Protein AF-A0A930A4L3-F1 (afdb_monomer)

Secondary structure (DSSP, 8-state):
-------------SSSHHHHHHHHHHHHHHHHHHHHHHHHHHHHHHHHHHHHHHHHHHHHT---HHHHHHH------S-HHHHHHHHHHHHHHHHHHTS--TTTHHHHHHHHHHHHS--------S-----SS----PPPTT-STT-HHHHHHHHHHT-S---HHHHHHHHHHHHHHHHHHHHHHHHHHHHHHHHHHHHHHHHHHHHHHHHHHHHHHHHHHHHHHHHHHHHHTT--SS-THHHHHHHHHHHHHHHHHHHHHHHHHHHHTTT-TT---------------HHHHHHHHHTTS-EETTEEEE-HHHHHHHHHHHHHHHHHHHHHHHHHHHHHHHHHHT---TTTB-HHHHHHHHHHHTEETTEEHHHHHHHHHHHHHHHHHHHHHGGGPEEPTT----TTHHHHHHHHHHHHHHHHHHTTSSS-HHHHHHHHHIIIIITTTHHHHHHTT--EEE-TTTSSEEEHHHHHHHHHHHHHHHHHHHHHHHHHHHHHHH-EEEEETTEEEEEPPTTHHHHHHHHHHHHHHHHHHHHHT-TT-HHHHHHHHHHHHHHHHHHH-TTSHHHHHHHHHHH--HHHHHHHHHHHHHHHHHHHHHHHHHHT-EETTEEGGG--SHHHHHHHHHHHS-S-GGGS-SBHHHHHHHHHHHHHHHEES-GGGSPPP-----STT---S--S-SSTT----HHHHHHHHHHSS-HHHHHHHHHHHHHHHHHHHHHHHHHHHHTS---SS-PPP--B---------HHHHHHHHHHHHHHHHTT--TTHHHHHHHHHHHHHHHHHS--HHHHHHHHHHHHHHHHHSSPPPGGGHHHHHHHHSGGGSS--TTT--SSB-TTS-B-STTT-TTTT-HHHHHHH--SBHHHHHHHHHHHHHHHHHHHHHHHHHHHHSS-SSTT-HHHHHHHHHHHHHHHHTTTSS-HHHHHHHHHHHHHHHHHH-

Nearest PDB structures (foldseek):
  8j07-assembly1_8B  TM=1.581E-01  e=9.071E+00  Homo sapiens

Mean predicted aligned error: 19.67 Å

Structure (mmCIF, N/CA/C/O backbone):
data_AF-A0A930A4L3-F1
#
_entry.id   AF-A0A930A4L3-F1
#
loop_
_atom_site.group_PDB
_atom_site.id
_atom_site.type_symbol
_atom_site.label_atom_id
_atom_site.label_alt_id
_atom_site.label_comp_id
_atom_site.label_asym_id
_atom_site.label_entity_id
_atom_site.label_seq_id
_atom_site.pdbx_PDB_ins_code
_atom_site.Cartn_x
_atom_site.Cartn_y
_atom_site.Cartn_z
_atom_site.occupancy
_atom_site.B_iso_or_equiv
_atom_site.auth_seq_id
_atom_site.auth_comp_id
_atom_site.auth_asym_id
_atom_site.auth_atom_id
_atom_site.pdbx_PDB_model_num
ATOM 1 N N . MET A 1 1 ? -103.295 20.025 103.782 1.00 34.25 1 MET A N 1
ATOM 2 C CA . MET A 1 1 ? -103.926 20.250 105.101 1.00 34.25 1 MET A CA 1
ATOM 3 C C . MET A 1 1 ? -105.032 19.221 105.292 1.00 34.25 1 MET A C 1
ATOM 5 O O . MET A 1 1 ? -105.797 19.010 104.366 1.00 34.25 1 MET A O 1
ATOM 9 N N . LYS A 1 2 ? -104.995 18.544 106.449 1.00 33.12 2 LYS A N 1
ATOM 10 C CA . LYS A 1 2 ? -105.953 17.610 107.082 1.00 33.12 2 LYS A CA 1
ATOM 11 C C . LYS A 1 2 ? -107.309 17.488 106.362 1.00 33.12 2 LYS A C 1
ATOM 13 O O . LYS A 1 2 ? -108.021 18.471 106.259 1.00 33.12 2 LYS A O 1
ATOM 18 N N . ILE A 1 3 ? -107.700 16.297 105.907 1.00 33.25 3 ILE A N 1
ATOM 19 C CA . ILE A 1 3 ? -108.571 15.402 106.684 1.00 33.25 3 ILE A CA 1
ATOM 20 C C . ILE A 1 3 ? -108.559 13.978 106.058 1.00 33.25 3 ILE A C 1
ATOM 22 O O . ILE A 1 3 ? -108.536 13.816 104.844 1.00 33.25 3 ILE A O 1
ATOM 26 N N . PHE A 1 4 ? -108.575 12.968 106.935 1.00 37.88 4 PHE A N 1
ATOM 27 C CA . PHE A 1 4 ? -108.704 11.514 106.718 1.00 37.88 4 PHE A CA 1
ATOM 28 C C . PHE A 1 4 ? -107.527 10.717 106.133 1.00 37.88 4 PHE A C 1
ATOM 30 O O . PHE A 1 4 ? -107.562 10.106 105.070 1.00 37.88 4 PHE A O 1
ATOM 37 N N . ARG A 1 5 ? -106.525 10.570 107.005 1.00 34.28 5 ARG A N 1
ATOM 38 C CA . ARG A 1 5 ? -105.736 9.342 107.167 1.00 34.28 5 ARG A CA 1
ATOM 39 C C . ARG A 1 5 ? -106.589 8.283 107.901 1.00 34.28 5 ARG A C 1
ATOM 41 O O . ARG A 1 5 ? -107.270 8.623 108.862 1.00 34.28 5 ARG A O 1
ATOM 48 N N . LYS A 1 6 ? -106.403 7.011 107.517 1.00 39.28 6 LYS A N 1
ATOM 49 C CA . LYS A 1 6 ? -106.789 5.743 108.187 1.00 39.28 6 LYS A CA 1
ATOM 50 C C . LYS A 1 6 ? -108.256 5.275 108.090 1.00 39.28 6 LYS A C 1
ATOM 52 O O . LYS A 1 6 ? -109.029 5.443 109.022 1.00 39.28 6 LYS A O 1
ATOM 57 N N . LYS A 1 7 ? -108.532 4.443 107.080 1.00 38.84 7 LYS A N 1
ATOM 58 C CA . LYS A 1 7 ? -108.888 3.014 107.254 1.00 38.84 7 LYS A CA 1
ATOM 59 C C . LYS A 1 7 ? -108.631 2.269 105.930 1.00 38.84 7 LYS A C 1
ATOM 61 O O . LYS A 1 7 ? -108.710 2.859 104.863 1.00 38.84 7 LYS A O 1
ATOM 66 N N . LYS A 1 8 ? -108.157 1.026 106.029 1.00 39.91 8 LYS A N 1
ATOM 67 C CA . LYS A 1 8 ? -107.553 0.220 104.950 1.00 39.91 8 LYS A CA 1
ATOM 68 C C . LYS A 1 8 ? -108.501 -0.053 103.757 1.00 39.91 8 LYS A C 1
ATOM 70 O O . LYS A 1 8 ? -109.594 -0.549 103.980 1.00 39.91 8 LYS A O 1
ATOM 75 N N . LYS A 1 9 ? -107.919 0.157 102.561 1.00 47.75 9 LYS A N 1
ATOM 76 C CA . LYS A 1 9 ? -108.017 -0.505 101.233 1.00 47.75 9 LYS A CA 1
ATOM 77 C C . LYS A 1 9 ? -109.326 -0.491 100.398 1.00 47.75 9 LYS A C 1
ATOM 79 O O . LYS A 1 9 ? -110.313 -1.104 100.770 1.00 47.75 9 LYS A O 1
ATOM 84 N N . ASP A 1 10 ? -109.161 0.114 99.206 1.00 46.12 10 ASP A N 1
ATOM 85 C CA . ASP A 1 10 ? -109.793 -0.087 97.879 1.00 46.12 10 ASP A CA 1
ATOM 86 C C . ASP A 1 10 ? -111.202 0.490 97.570 1.00 46.12 10 ASP A C 1
ATOM 88 O O . ASP A 1 10 ? -112.208 -0.031 98.037 1.00 46.12 10 ASP A O 1
ATOM 92 N N . GLY A 1 11 ? -111.286 1.527 96.693 1.00 45.09 11 GLY A N 1
ATOM 93 C CA . GLY A 1 11 ? -112.561 1.932 96.044 1.00 45.09 11 GLY A CA 1
ATOM 94 C C . GLY A 1 11 ? -112.796 3.366 95.483 1.00 45.09 11 GLY A C 1
ATOM 95 O O . GLY A 1 11 ? -113.889 3.884 95.679 1.00 45.09 11 GLY A O 1
ATOM 96 N N . LEU A 1 12 ? -111.877 4.034 94.757 1.00 50.28 12 LEU A N 1
ATOM 97 C CA . LEU A 1 12 ? -112.093 5.393 94.168 1.00 50.28 12 LEU A CA 1
ATOM 98 C C . LEU A 1 12 ? -111.835 5.434 92.637 1.00 50.28 12 LEU A C 1
ATOM 100 O O . LEU A 1 12 ? -110.704 5.707 92.248 1.00 50.28 12 LEU A O 1
ATOM 104 N N . ARG A 1 13 ? -112.827 5.163 91.751 1.00 47.78 13 ARG A N 1
ATOM 105 C CA . ARG A 1 13 ? -112.639 5.204 90.262 1.00 47.78 13 ARG A CA 1
ATOM 106 C C . ARG A 1 13 ? -113.870 5.418 89.324 1.00 47.78 13 ARG A C 1
ATOM 108 O O . ARG A 1 13 ? -113.803 4.988 88.178 1.00 47.78 13 ARG A O 1
ATOM 115 N N . LYS A 1 14 ? -114.985 6.084 89.672 1.00 48.94 14 LYS A N 1
ATOM 116 C CA . LYS A 1 14 ? -116.091 6.294 88.685 1.00 48.94 14 LYS A CA 1
ATOM 117 C C . LYS A 1 14 ? -116.656 7.726 88.663 1.00 48.94 14 LYS A C 1
ATOM 119 O O . LYS A 1 14 ? -117.473 8.062 89.506 1.00 48.94 14 LYS A O 1
ATOM 124 N N . GLY A 1 15 ? -116.227 8.549 87.691 1.00 52.91 15 GLY A N 1
ATOM 125 C CA . GLY A 1 15 ? -116.822 9.875 87.409 1.00 52.91 15 GLY A CA 1
ATOM 126 C C . GLY A 1 15 ? -115.992 10.853 86.552 1.00 52.91 15 GLY A C 1
ATOM 127 O O . GLY A 1 15 ? -116.558 11.739 85.927 1.00 52.91 15 GLY A O 1
ATOM 128 N N . ALA A 1 16 ? -114.669 10.686 86.454 1.00 51.09 16 ALA A N 1
ATOM 129 C CA . ALA A 1 16 ? -113.792 11.622 85.729 1.00 51.09 16 ALA A CA 1
ATOM 130 C C . ALA A 1 16 ? -113.736 11.412 84.197 1.00 51.09 16 ALA A C 1
ATOM 132 O O . ALA A 1 16 ? -113.268 12.281 83.469 1.00 51.09 16 ALA A O 1
ATOM 133 N N . ILE A 1 17 ? -114.208 10.266 83.697 1.00 58.38 17 ILE A N 1
ATOM 134 C CA . ILE A 1 17 ? -113.974 9.840 82.305 1.00 58.38 17 ILE A CA 1
ATOM 135 C C . ILE A 1 17 ? -114.875 10.597 81.312 1.00 58.38 17 ILE A C 1
ATOM 137 O O . ILE A 1 17 ? -114.427 10.959 80.230 1.00 58.38 17 ILE A O 1
ATOM 141 N N . THR A 1 18 ? -116.125 10.896 81.676 1.00 56.50 18 THR A N 1
ATOM 142 C CA . THR A 1 18 ? -117.107 11.465 80.735 1.00 56.50 18 THR A CA 1
ATOM 143 C C . THR A 1 18 ? -116.851 12.940 80.422 1.00 56.50 18 THR A C 1
ATOM 145 O O . THR A 1 18 ? -116.973 13.352 79.276 1.00 56.50 18 THR A O 1
ATOM 148 N N . VAL A 1 19 ? -116.437 13.737 81.413 1.00 58.78 19 VAL A N 1
ATOM 149 C CA . VAL A 1 19 ? -116.115 15.164 81.211 1.00 58.78 19 VAL A CA 1
ATOM 150 C C . VAL A 1 19 ? -114.820 15.328 80.412 1.00 58.78 19 VAL A C 1
ATOM 152 O O . VAL A 1 19 ? -114.712 16.227 79.583 1.00 58.78 19 VAL A O 1
ATOM 155 N N . PHE A 1 20 ? -113.866 14.414 80.603 1.00 50.75 20 PHE A N 1
ATOM 156 C CA . PHE A 1 20 ? -112.640 14.374 79.810 1.00 50.75 20 PHE A CA 1
ATOM 157 C C . PHE A 1 20 ? -112.925 14.077 78.326 1.00 50.75 20 PHE A C 1
ATOM 159 O O . PHE A 1 20 ? -112.302 14.670 77.452 1.00 50.75 20 PHE A O 1
ATOM 166 N N . LEU A 1 21 ? -113.911 13.223 78.027 1.00 52.22 21 LEU A N 1
ATOM 167 C CA . LEU A 1 21 ? -114.237 12.827 76.654 1.00 52.22 21 LEU A CA 1
ATOM 168 C C . LEU A 1 21 ? -114.852 13.969 75.824 1.00 52.22 21 LEU A C 1
ATOM 170 O O . LEU A 1 21 ? -114.488 14.150 74.663 1.00 52.22 21 LEU A O 1
ATOM 174 N N . THR A 1 22 ? -115.748 14.775 76.401 1.00 58.66 22 THR A N 1
ATOM 175 C CA . THR A 1 22 ? -116.443 15.842 75.654 1.00 58.66 22 THR A CA 1
ATOM 176 C C . THR A 1 22 ? -115.524 17.015 75.305 1.00 58.66 22 THR A C 1
ATOM 178 O O . THR A 1 22 ? -115.642 17.587 74.224 1.00 58.66 22 THR A O 1
ATOM 181 N N . VAL A 1 23 ? -114.575 17.346 76.187 1.00 53.50 23 VAL A N 1
ATOM 182 C CA . VAL A 1 23 ? -113.576 18.406 75.947 1.00 53.50 23 VAL A CA 1
ATOM 183 C C . VAL A 1 23 ? -112.608 18.023 74.821 1.00 53.50 23 VAL A C 1
ATOM 185 O O . VAL A 1 23 ? -112.100 18.901 74.130 1.00 53.50 23 VAL A O 1
ATOM 188 N N . ILE A 1 24 ? -112.400 16.725 74.585 1.00 56.78 24 ILE A N 1
ATOM 189 C CA . ILE A 1 24 ? -111.544 16.224 73.502 1.00 56.78 24 ILE A CA 1
ATOM 190 C C . ILE A 1 24 ? -112.302 16.131 72.165 1.00 56.78 24 ILE A C 1
ATOM 192 O O . ILE A 1 24 ? -111.721 16.397 71.117 1.00 56.78 24 ILE A O 1
ATOM 196 N N . LEU A 1 25 ? -113.599 15.802 72.168 1.00 48.50 25 LEU A N 1
ATOM 197 C CA . LEU A 1 25 ? -114.336 15.471 70.939 1.00 48.50 25 LEU A CA 1
ATOM 198 C C . LEU A 1 25 ? -114.585 16.669 69.995 1.00 48.50 25 LEU A C 1
ATOM 200 O O . LEU A 1 25 ? -114.454 16.529 68.780 1.00 48.50 25 LEU A O 1
ATOM 204 N N . VAL A 1 26 ? -114.950 17.843 70.525 1.00 52.22 26 VAL A N 1
ATOM 205 C CA . VAL A 1 26 ? -115.302 19.019 69.696 1.00 52.22 26 VAL A CA 1
ATOM 206 C C . VAL A 1 26 ? -114.095 19.572 68.919 1.00 52.22 26 VAL A C 1
ATOM 208 O O . VAL A 1 26 ? -114.229 19.779 67.710 1.00 52.22 26 VAL A O 1
ATOM 211 N N . PRO A 1 27 ? -112.907 19.747 69.535 1.00 50.12 27 PRO A N 1
ATOM 212 C CA . PRO A 1 27 ? -111.699 20.107 68.797 1.00 50.12 27 PRO A CA 1
ATOM 213 C C . PRO A 1 27 ? -111.352 19.097 67.697 1.00 50.12 27 PRO A C 1
ATOM 215 O O . PRO A 1 27 ? -111.002 19.510 66.597 1.00 50.12 27 PRO A O 1
ATOM 218 N N . CYS A 1 28 ? -111.510 17.789 67.945 1.00 47.28 28 CYS A N 1
ATOM 219 C CA . CYS A 1 28 ? -111.197 16.754 66.953 1.00 47.28 28 CYS A CA 1
ATOM 220 C C . CYS A 1 28 ? -112.046 16.851 65.673 1.00 47.28 28 CYS A C 1
ATOM 222 O O . CYS A 1 28 ? -111.540 16.562 64.592 1.00 47.28 28 CYS A O 1
ATOM 224 N N . LEU A 1 29 ? -113.310 17.276 65.766 1.00 50.69 29 LEU A N 1
ATOM 225 C CA . LEU A 1 29 ? -114.217 17.347 64.613 1.00 50.69 29 LEU A CA 1
ATOM 226 C C . LEU A 1 29 ? -113.896 18.525 63.677 1.00 50.69 29 LEU A C 1
ATOM 228 O O . LEU A 1 29 ? -113.847 18.345 62.463 1.00 50.69 29 LEU A O 1
ATOM 232 N N . VAL A 1 30 ? -113.604 19.706 64.235 1.00 51.72 30 VAL A N 1
ATOM 233 C CA . VAL A 1 30 ? -113.151 20.880 63.456 1.00 51.72 30 VAL A CA 1
ATOM 234 C C . VAL A 1 30 ? -111.769 20.628 62.853 1.00 51.72 30 VAL A C 1
ATOM 236 O O . VAL A 1 30 ? -111.496 21.009 61.715 1.00 51.72 30 VAL A O 1
ATOM 239 N N . PHE A 1 31 ? -110.905 19.928 63.592 1.00 49.47 31 PHE A N 1
ATOM 240 C CA . PHE A 1 31 ? -109.596 19.524 63.094 1.00 49.47 31 PHE A CA 1
ATOM 241 C C . PHE A 1 31 ? -109.715 18.579 61.886 1.00 49.47 31 PHE A C 1
ATOM 243 O O . PHE A 1 31 ? -108.973 18.737 60.922 1.00 49.47 31 PHE A O 1
ATOM 250 N N . ALA A 1 32 ? -110.690 17.659 61.880 1.00 45.59 32 ALA A N 1
ATOM 251 C CA . ALA A 1 32 ? -110.909 16.717 60.779 1.00 45.59 32 ALA A CA 1
ATOM 252 C C . ALA A 1 32 ? -111.420 17.377 59.481 1.00 45.59 32 ALA A C 1
ATOM 254 O O . ALA A 1 32 ? -110.996 16.983 58.392 1.00 45.59 32 ALA A O 1
ATOM 255 N N . SER A 1 33 ? -112.293 18.390 59.559 1.00 45.62 33 SER A N 1
ATOM 256 C CA . SER A 1 33 ? -112.793 19.085 58.360 1.00 45.62 33 SER A CA 1
ATOM 257 C C . SER A 1 33 ? -111.710 19.935 57.692 1.00 45.62 33 SER A C 1
ATOM 259 O O . SER A 1 33 ? -111.533 19.845 56.481 1.00 45.62 33 SER A O 1
ATOM 261 N N . VAL A 1 34 ? -110.921 20.678 58.481 1.00 50.12 34 VAL A N 1
ATOM 262 C CA . VAL A 1 34 ? -109.774 21.448 57.963 1.00 50.12 34 VAL A CA 1
ATOM 263 C C . VAL A 1 34 ? -108.741 20.512 57.334 1.00 50.12 34 VAL A C 1
ATOM 265 O O . VAL A 1 34 ? -108.245 20.798 56.249 1.00 50.12 34 VAL A O 1
ATOM 268 N N . PHE A 1 35 ? -108.473 19.356 57.953 1.00 46.12 35 PHE A N 1
ATOM 269 C CA . PHE A 1 35 ? -107.574 18.354 57.376 1.00 46.12 35 PHE A CA 1
ATOM 270 C C . PHE A 1 35 ? -108.087 17.777 56.056 1.00 46.12 35 PHE A C 1
ATOM 272 O O . PHE A 1 35 ? -107.287 17.510 55.164 1.00 46.12 35 PHE A O 1
ATOM 279 N N . THR A 1 36 ? -109.399 17.587 55.906 1.00 47.38 36 THR A N 1
ATOM 280 C CA . THR A 1 36 ? -109.980 17.025 54.676 1.00 47.38 36 THR A CA 1
ATOM 281 C C . THR A 1 36 ? -109.814 17.980 53.493 1.00 47.38 36 THR A C 1
ATOM 283 O O . THR A 1 36 ? -109.440 17.545 52.402 1.00 47.38 36 THR A O 1
ATOM 286 N N . ASP A 1 37 ? -110.016 19.280 53.704 1.00 47.44 37 ASP A N 1
ATOM 287 C CA . ASP A 1 37 ? -109.816 20.283 52.653 1.00 47.44 37 ASP A CA 1
ATOM 288 C C . ASP A 1 37 ? -108.328 20.531 52.368 1.00 47.44 37 ASP A C 1
ATOM 290 O O . ASP A 1 37 ? -107.937 20.605 51.201 1.00 47.44 37 ASP A O 1
ATOM 294 N N . LEU A 1 38 ? -107.472 20.526 53.400 1.00 44.78 38 LEU A N 1
ATOM 295 C CA . LEU A 1 38 ? -106.014 20.533 53.230 1.00 44.78 38 LEU A CA 1
ATOM 296 C C . LEU A 1 38 ? -105.552 19.326 52.393 1.00 44.78 38 LEU A C 1
ATOM 298 O O . LEU A 1 38 ? -104.728 19.466 51.495 1.00 44.78 38 LEU A O 1
ATOM 302 N N . SER A 1 39 ? -106.155 18.155 52.623 1.00 40.06 39 SER A N 1
ATOM 303 C CA . SER A 1 39 ? -105.852 16.928 51.878 1.00 40.06 39 SER A CA 1
ATOM 304 C C . SER A 1 39 ? -106.240 17.031 50.403 1.00 40.06 39 SER A C 1
ATOM 306 O O . SER A 1 39 ? -105.537 16.492 49.555 1.00 40.06 39 SER A O 1
ATOM 308 N N . ARG A 1 40 ? -107.335 17.730 50.063 1.00 48.66 40 ARG A N 1
ATOM 309 C CA . ARG A 1 40 ? -107.747 17.948 48.662 1.00 48.66 40 ARG A CA 1
ATOM 310 C C . ARG A 1 40 ? -106.802 18.891 47.920 1.00 48.66 40 ARG A C 1
ATOM 312 O O . ARG A 1 40 ? -106.487 18.628 46.761 1.00 48.66 40 ARG A O 1
ATOM 319 N N . VAL A 1 41 ? -106.342 19.953 48.580 1.00 49.12 41 VAL A N 1
ATOM 320 C CA . VAL A 1 41 ? -105.363 20.894 48.013 1.00 49.12 41 VAL A CA 1
ATOM 321 C C . VAL A 1 41 ? -104.007 20.214 47.823 1.00 49.12 41 VAL A C 1
ATOM 323 O O . VAL A 1 41 ? -103.428 20.311 46.741 1.00 49.12 41 VAL A O 1
ATOM 326 N N . GLU A 1 42 ? -103.546 19.445 48.812 1.00 43.94 42 GLU A N 1
ATOM 327 C CA . GLU A 1 42 ? -102.320 18.647 48.687 1.00 43.94 42 GLU A CA 1
ATOM 328 C C . GLU A 1 42 ? -102.435 17.579 47.588 1.00 43.94 42 GLU A C 1
ATOM 330 O O . GLU A 1 42 ? -101.489 17.372 46.835 1.00 43.94 42 GLU A O 1
ATOM 335 N N . LEU A 1 43 ? -103.609 16.964 47.393 1.00 46.12 43 LEU A N 1
ATOM 336 C CA . LEU A 1 43 ? -103.856 16.034 46.281 1.00 46.12 43 LEU A CA 1
ATOM 337 C C . LEU A 1 43 ? -103.780 16.709 44.903 1.00 46.12 43 LEU A C 1
ATOM 339 O O . LEU A 1 43 ? -103.236 16.122 43.969 1.00 46.12 43 LEU A O 1
ATOM 343 N N . ALA A 1 44 ? -104.316 17.923 44.750 1.00 47.34 44 ALA A N 1
ATOM 344 C CA . ALA A 1 44 ? -104.241 18.668 43.492 1.00 47.34 44 ALA A CA 1
ATOM 345 C C . ALA A 1 44 ? -102.806 19.126 43.190 1.00 47.34 44 ALA A C 1
ATOM 347 O O . ALA A 1 44 ? -102.332 18.967 42.063 1.00 47.34 44 ALA A O 1
ATOM 348 N N . LYS A 1 45 ? -102.090 19.611 44.213 1.00 47.88 45 LYS A N 1
ATOM 349 C CA . LYS A 1 45 ? -100.668 19.959 44.130 1.00 47.88 45 LYS A CA 1
ATOM 350 C C . LYS A 1 45 ? -99.824 18.740 43.762 1.00 47.88 45 LYS A C 1
ATOM 352 O O . LYS A 1 45 ? -99.048 18.812 42.817 1.00 47.88 45 LYS A O 1
ATOM 357 N N . ALA A 1 46 ? -100.041 17.602 44.422 1.00 45.97 46 ALA A N 1
ATOM 358 C CA . ALA A 1 46 ? -99.349 16.352 44.117 1.00 45.97 46 ALA A CA 1
ATOM 359 C C . ALA A 1 46 ? -99.593 15.884 42.673 1.00 45.97 46 ALA A C 1
ATOM 361 O O . ALA A 1 46 ? -98.675 15.384 42.029 1.00 45.97 46 ALA A O 1
ATOM 362 N N . ARG A 1 47 ? -100.800 16.083 42.125 1.00 46.66 47 ARG A N 1
ATOM 363 C CA . ARG A 1 47 ? -101.109 15.737 40.726 1.00 46.66 47 ARG A CA 1
ATOM 364 C C . ARG A 1 47 ? -100.463 16.682 39.712 1.00 46.66 47 ARG A C 1
ATOM 366 O O . ARG A 1 47 ? -99.968 16.206 38.697 1.00 46.66 47 ARG A O 1
ATOM 373 N N . ALA A 1 48 ? -100.439 17.987 39.979 1.00 52.19 48 ALA A N 1
ATOM 374 C CA . ALA A 1 48 ? -99.763 18.957 39.115 1.00 52.19 48 ALA A CA 1
ATOM 375 C C . ALA A 1 48 ? -98.238 18.751 39.114 1.00 52.19 48 ALA A C 1
ATOM 377 O O . ALA A 1 48 ? -97.622 18.747 38.052 1.00 52.19 48 ALA A O 1
ATOM 378 N N . VAL A 1 49 ? -97.655 18.499 40.292 1.00 51.78 49 VAL A N 1
ATOM 379 C CA . VAL A 1 49 ? -96.235 18.147 40.448 1.00 51.78 49 VAL A CA 1
ATOM 380 C C . VAL A 1 49 ? -95.925 16.831 39.733 1.00 51.78 49 VAL A C 1
ATOM 382 O O . VAL A 1 49 ? -94.988 16.776 38.952 1.00 51.78 49 VAL A O 1
ATOM 385 N N . SER A 1 50 ? -96.770 15.805 39.873 1.00 49.75 50 SER A N 1
ATOM 386 C CA . SER A 1 50 ? -96.568 14.526 39.180 1.00 49.75 50 SER A CA 1
ATOM 387 C C . SER A 1 50 ? -96.643 14.645 37.651 1.00 49.75 50 SER A C 1
ATOM 389 O O . SER A 1 50 ? -95.862 13.996 36.959 1.00 49.75 50 SER A O 1
ATOM 391 N N . ALA A 1 51 ? -97.535 15.481 37.105 1.00 52.31 51 ALA A N 1
ATOM 392 C CA . ALA A 1 51 ? -97.584 15.752 35.666 1.00 52.31 51 ALA A CA 1
ATOM 393 C C . ALA A 1 51 ? -96.345 16.530 35.180 1.00 52.31 51 ALA A C 1
ATOM 395 O O . ALA A 1 51 ? -95.848 16.265 34.083 1.00 52.31 51 ALA A O 1
ATOM 396 N N . ALA A 1 52 ? -95.822 17.447 36.003 1.00 51.62 52 ALA A N 1
ATOM 397 C CA . ALA A 1 52 ? -94.579 18.166 35.731 1.00 51.62 52 ALA A CA 1
ATOM 398 C C . ALA A 1 52 ? -93.380 17.206 35.727 1.00 51.62 52 ALA A C 1
ATOM 400 O O . ALA A 1 52 ? -92.656 17.157 34.734 1.00 51.62 52 ALA A O 1
ATOM 401 N N . ASP A 1 53 ? -93.247 16.365 36.755 1.00 51.28 53 ASP A N 1
ATOM 402 C CA . ASP A 1 53 ? -92.195 15.348 36.868 1.00 51.28 53 ASP A CA 1
ATOM 403 C C . ASP A 1 53 ? -92.240 14.355 35.700 1.00 51.28 53 ASP A C 1
ATOM 405 O O . ASP A 1 53 ? -91.211 14.030 35.107 1.00 51.28 53 ASP A O 1
ATOM 409 N N . LEU A 1 54 ? -93.433 13.896 35.309 1.00 51.09 54 LEU A N 1
ATOM 410 C CA . LEU A 1 54 ? -93.596 12.988 34.172 1.00 51.09 54 LEU A CA 1
ATOM 411 C C . LEU A 1 54 ? -93.198 13.662 32.847 1.00 51.09 54 LEU A C 1
ATOM 413 O O . LEU A 1 54 ? -92.551 13.035 32.006 1.00 51.09 54 LEU A O 1
ATOM 417 N N . SER A 1 55 ? -93.542 14.941 32.663 1.00 54.03 55 SER A N 1
ATOM 418 C CA . SER A 1 55 ? -93.156 15.706 31.472 1.00 54.03 55 SER A CA 1
ATOM 419 C C . SER A 1 55 ? -91.644 15.946 31.400 1.00 54.03 55 SER A C 1
ATOM 421 O O . SER A 1 55 ? -91.051 15.711 30.349 1.00 54.03 55 SER A O 1
ATOM 423 N N . LEU A 1 56 ? -91.000 16.297 32.520 1.00 55.47 56 LEU A N 1
ATOM 424 C CA . LEU A 1 56 ? -89.548 16.472 32.617 1.00 55.47 56 LEU A CA 1
ATOM 425 C C . LEU A 1 56 ? -88.809 15.156 32.350 1.00 55.47 56 LEU A C 1
ATOM 427 O O . LEU A 1 56 ? -87.893 15.126 31.531 1.00 55.47 56 LEU A O 1
ATOM 431 N N . ASN A 1 57 ? -89.260 14.046 32.943 1.00 54.78 57 ASN A N 1
ATOM 432 C CA . ASN A 1 57 ? -88.684 12.721 32.696 1.00 54.78 57 ASN A CA 1
ATOM 433 C C . ASN A 1 57 ? -88.819 12.279 31.229 1.00 54.78 57 ASN A C 1
ATOM 435 O O . ASN A 1 57 ? -87.917 11.645 30.686 1.00 54.78 57 ASN A O 1
ATOM 439 N N . THR A 1 58 ? -89.911 12.650 30.555 1.00 58.75 58 THR A N 1
ATOM 440 C CA . THR A 1 58 ? -90.112 12.349 29.126 1.00 58.75 58 THR A CA 1
ATOM 441 C C . THR A 1 58 ? -89.150 13.143 28.232 1.00 58.75 58 THR A C 1
ATOM 443 O O . THR A 1 58 ? -88.712 12.643 27.199 1.00 58.75 58 THR A O 1
ATOM 446 N N . ILE A 1 59 ? -88.771 14.362 28.628 1.00 59.31 59 ILE A N 1
ATOM 447 C CA . ILE A 1 59 ? -87.767 15.165 27.912 1.00 59.31 59 ILE A CA 1
ATOM 448 C C . ILE A 1 59 ? -86.359 14.625 28.167 1.00 59.31 59 ILE A C 1
ATOM 450 O O . ILE A 1 59 ? -85.584 14.496 27.225 1.00 59.31 59 ILE A O 1
ATOM 454 N N . LEU A 1 60 ? -86.044 14.242 29.409 1.00 57.53 60 LEU A N 1
ATOM 455 C CA . LEU A 1 60 ? -84.765 13.613 29.763 1.00 57.53 60 LEU A CA 1
ATOM 456 C C . LEU A 1 60 ? -84.532 12.275 29.035 1.00 57.53 60 LEU A C 1
ATOM 458 O O . LEU A 1 60 ? -83.386 11.865 28.865 1.00 57.53 60 LEU A O 1
ATOM 462 N N . ALA A 1 61 ? -85.591 11.614 28.558 1.00 57.69 61 ALA A N 1
ATOM 463 C CA . ALA A 1 61 ? -85.487 10.407 27.739 1.00 57.69 61 ALA A CA 1
ATOM 464 C C . ALA A 1 61 ? -84.959 10.667 26.309 1.00 57.69 61 ALA A C 1
ATOM 466 O O . ALA A 1 61 ? -84.482 9.735 25.662 1.00 57.69 61 ALA A O 1
ATOM 467 N N . HIS A 1 62 ? -84.993 11.911 25.817 1.00 56.19 62 HIS A N 1
ATOM 468 C CA . HIS A 1 62 ? -84.385 12.313 24.545 1.00 56.19 62 HIS A CA 1
ATOM 469 C C . HIS A 1 62 ? -82.915 12.724 24.746 1.00 56.19 62 HIS A C 1
ATOM 471 O O . HIS A 1 62 ? -82.570 13.902 24.670 1.00 56.19 62 HIS A O 1
ATOM 477 N N . TYR A 1 63 ? -82.047 11.747 25.020 1.00 60.22 63 TYR A N 1
ATOM 478 C CA . TYR A 1 63 ? -80.599 11.964 25.108 1.00 60.22 63 TYR A CA 1
ATOM 479 C C . TYR A 1 63 ? -79.932 12.015 23.724 1.00 60.22 63 TYR A C 1
ATOM 481 O O . TYR A 1 63 ? -80.452 11.452 22.759 1.00 60.22 63 TYR A O 1
ATOM 489 N N . ASP A 1 64 ? -78.765 12.657 23.640 1.00 59.97 64 ASP A N 1
ATOM 490 C CA . ASP A 1 64 ? -77.920 12.664 22.442 1.00 59.97 64 ASP A CA 1
ATOM 491 C C . ASP A 1 64 ? -77.343 11.252 22.184 1.00 59.97 64 ASP A C 1
ATOM 493 O O . ASP A 1 64 ? -76.582 10.739 23.018 1.00 59.97 64 ASP A O 1
ATOM 497 N N . PRO A 1 65 ? -77.727 10.579 21.080 1.00 55.16 65 PRO A N 1
ATOM 498 C CA . PRO A 1 65 ? -77.287 9.219 20.805 1.00 55.16 65 PRO A CA 1
ATOM 499 C C . PRO A 1 65 ? -75.789 9.139 20.497 1.00 55.16 65 PRO A C 1
ATOM 501 O O . PRO A 1 65 ? -75.173 8.156 20.897 1.00 55.16 65 PRO A O 1
ATOM 504 N N . GLU A 1 66 ? -75.188 10.157 19.873 1.00 51.59 66 GLU A N 1
ATOM 505 C CA . GLU A 1 66 ? -73.766 10.136 19.506 1.00 51.59 66 GLU A CA 1
ATOM 506 C C . GLU A 1 66 ? -72.879 10.281 20.748 1.00 51.59 66 GLU A C 1
ATOM 508 O O . GLU A 1 66 ? -71.929 9.520 20.933 1.00 51.59 66 GLU A O 1
ATOM 513 N N . LEU A 1 67 ? -73.227 11.193 21.663 1.00 58.59 67 LEU A N 1
ATOM 514 C CA . LEU A 1 67 ? -72.463 11.398 22.901 1.00 58.59 67 LEU A CA 1
ATOM 515 C C . LEU A 1 67 ? -72.499 10.159 23.815 1.00 58.59 67 LEU A C 1
ATOM 517 O O . LEU A 1 67 ? -71.489 9.786 24.419 1.00 58.59 67 LEU A O 1
ATOM 521 N N . LYS A 1 68 ? -73.652 9.483 23.866 1.00 53.84 68 LYS A N 1
ATOM 522 C CA . LYS A 1 68 ? -73.824 8.238 24.617 1.00 53.84 68 LYS A CA 1
ATOM 523 C C . LYS A 1 68 ? -73.144 7.044 23.938 1.00 53.84 68 LYS A C 1
ATOM 525 O O . LYS A 1 68 ? -72.594 6.206 24.649 1.00 53.84 68 LYS A O 1
ATOM 530 N N . GLU A 1 69 ? -73.192 6.935 22.605 1.00 52.75 69 GLU A N 1
ATOM 531 C CA . GLU A 1 69 ? -72.559 5.829 21.867 1.00 52.75 69 GLU A CA 1
ATOM 532 C C . GLU A 1 69 ? -71.029 5.897 21.893 1.00 52.75 69 GLU A C 1
ATOM 534 O O . GLU A 1 69 ? -70.405 4.863 22.110 1.00 52.75 69 GLU A O 1
ATOM 539 N N . PHE A 1 70 ? -70.425 7.077 21.710 1.00 49.91 70 PHE A N 1
ATOM 540 C CA . PHE A 1 70 ? -68.964 7.209 21.613 1.00 49.91 70 PHE A CA 1
ATOM 541 C C . PHE A 1 70 ? -68.257 7.418 22.957 1.00 49.91 70 PHE A C 1
ATOM 543 O O . PHE A 1 70 ? -67.126 6.966 23.123 1.00 49.91 70 PHE A O 1
ATOM 550 N N . TYR A 1 71 ? -68.896 8.104 23.910 1.00 50.72 71 TYR A N 1
ATOM 551 C CA . TYR A 1 71 ? -68.247 8.524 25.160 1.00 50.72 71 TYR A CA 1
ATOM 552 C C . TYR A 1 71 ? -68.967 8.054 26.428 1.00 50.72 71 TYR A C 1
ATOM 554 O O . TYR A 1 71 ? -68.493 8.318 27.529 1.00 50.72 71 TYR A O 1
ATOM 562 N N . GLY A 1 72 ? -70.120 7.385 26.307 1.00 50.34 72 GLY A N 1
ATOM 563 C CA . GLY A 1 72 ? -70.910 6.932 27.456 1.00 50.34 72 GLY A CA 1
ATOM 564 C C . GLY A 1 72 ? -71.562 8.057 28.271 1.00 50.34 72 GLY A C 1
ATOM 565 O O . GLY A 1 72 ? -72.277 7.772 29.222 1.00 50.34 72 GLY A O 1
ATOM 566 N N . MET A 1 73 ? -71.384 9.325 27.900 1.00 55.66 73 MET A N 1
ATOM 567 C CA . MET A 1 73 ? -71.925 10.467 28.642 1.00 55.66 73 MET A CA 1
ATOM 568 C C . MET A 1 73 ? -73.374 10.762 28.232 1.00 55.66 73 MET A C 1
ATOM 570 O O . MET A 1 73 ? -73.725 10.716 27.052 1.00 55.66 73 MET A O 1
ATOM 574 N N . MET A 1 74 ? -74.232 11.087 29.204 1.00 52.84 74 MET A N 1
ATOM 575 C CA . MET A 1 74 ? -75.662 11.331 28.976 1.00 52.84 74 MET A CA 1
ATOM 576 C C . MET A 1 74 ? -75.969 12.835 29.040 1.00 52.84 74 MET A C 1
ATOM 578 O O . MET A 1 74 ? -75.765 13.476 30.069 1.00 52.84 74 MET A O 1
ATOM 582 N N . SER A 1 75 ? -76.474 13.402 27.938 1.00 58.06 75 SER A N 1
ATOM 583 C CA . SER A 1 75 ? -76.884 14.813 27.829 1.00 58.06 75 SER A CA 1
ATOM 584 C C . SER A 1 75 ? -78.183 14.943 27.031 1.00 58.06 75 SER A C 1
ATOM 586 O O . SER A 1 75 ? -78.412 14.159 26.111 1.00 58.06 75 SER A O 1
ATOM 588 N N . SER A 1 76 ? -79.045 15.902 27.390 1.00 55.59 76 SER A N 1
ATOM 589 C CA . SER A 1 76 ? -80.462 15.941 26.988 1.00 55.59 76 SER A CA 1
ATOM 590 C C . SER A 1 76 ? -80.893 17.142 26.128 1.00 55.59 76 SER A C 1
ATOM 592 O O . SER A 1 76 ? -82.087 17.418 26.104 1.00 55.59 76 SER A O 1
ATOM 594 N N . VAL A 1 77 ? -79.965 17.819 25.416 1.00 55.34 77 VAL A N 1
ATOM 595 C CA . VAL A 1 77 ? -80.142 18.730 24.234 1.00 55.34 77 VAL A CA 1
ATOM 596 C C . VAL A 1 77 ? -79.197 19.953 24.296 1.00 55.34 77 VAL A C 1
ATOM 598 O O . VAL A 1 77 ? -78.878 20.462 25.365 1.00 55.34 77 VAL A O 1
ATOM 601 N N . GLN A 1 78 ? -78.748 20.442 23.129 1.00 52.81 78 GLN A N 1
ATOM 602 C CA . GLN A 1 78 ? -77.746 21.515 22.967 1.00 52.81 78 GLN A CA 1
ATOM 603 C C . GLN A 1 78 ? -78.304 22.964 23.080 1.00 52.81 78 GLN A C 1
ATOM 605 O O . GLN A 1 78 ? -77.521 23.908 23.163 1.00 52.81 78 GLN A O 1
ATOM 610 N N . SER A 1 79 ? -79.634 23.168 23.094 1.00 54.06 79 SER A N 1
ATOM 611 C CA . SER A 1 79 ? -80.310 24.486 23.025 1.00 54.06 79 SER A CA 1
ATOM 612 C C . SER A 1 79 ? -81.432 24.656 24.083 1.00 54.06 79 SER A C 1
ATOM 614 O O . SER A 1 79 ? -82.367 23.850 24.107 1.00 54.06 79 SER A O 1
ATOM 616 N N . PRO A 1 80 ? -81.404 25.712 24.931 1.00 53.88 80 PRO A N 1
ATOM 617 C CA . PRO A 1 80 ? -82.427 25.951 25.963 1.00 53.88 80 PRO A CA 1
ATOM 618 C C . PRO A 1 80 ? -83.827 26.300 25.425 1.00 53.88 80 PRO A C 1
ATOM 620 O O . PRO A 1 80 ? -84.832 25.949 26.040 1.00 53.88 80 PRO A O 1
ATOM 623 N N . GLU A 1 81 ? -83.929 26.979 24.278 1.00 51.50 81 GLU A N 1
ATOM 624 C CA . GLU A 1 81 ? -85.222 27.428 23.727 1.00 51.50 81 GLU A CA 1
ATOM 625 C C . GLU A 1 81 ? -86.042 26.274 23.128 1.00 51.50 81 GLU A C 1
ATOM 627 O O . GLU A 1 81 ? -87.270 26.240 23.259 1.00 51.50 81 GLU A O 1
ATOM 632 N N . GLU A 1 82 ? -85.383 25.285 22.514 1.00 58.03 82 GLU A N 1
ATOM 633 C CA . GLU A 1 82 ? -86.060 24.075 22.031 1.00 58.03 82 GLU A CA 1
ATOM 634 C C . GLU A 1 82 ? -86.548 23.183 23.178 1.00 58.03 82 GLU A C 1
ATOM 636 O O . GLU A 1 82 ? -87.612 22.565 23.059 1.00 58.03 82 GLU A O 1
ATOM 641 N N . PHE A 1 83 ? -85.802 23.143 24.286 1.00 57.66 83 PHE A N 1
ATOM 642 C CA . PHE A 1 83 ? -86.162 22.403 25.494 1.00 57.66 83 PHE A CA 1
ATOM 643 C C . PHE A 1 83 ? -87.488 22.916 26.079 1.00 57.66 83 PHE A C 1
ATOM 645 O O . PHE A 1 83 ? -88.418 22.135 26.286 1.00 57.66 83 PHE A O 1
ATOM 652 N N . MET A 1 84 ? -87.625 24.239 26.232 1.00 57.59 84 MET A N 1
ATOM 653 C CA . MET A 1 84 ? -88.815 24.880 26.814 1.00 57.59 84 MET A CA 1
ATOM 654 C C . MET A 1 84 ? -90.081 24.662 25.977 1.00 57.59 84 MET A C 1
ATOM 656 O O . MET A 1 84 ? -91.129 24.282 26.500 1.00 57.59 84 MET A O 1
ATOM 660 N N . LYS A 1 85 ? -89.980 24.815 24.652 1.00 57.62 85 LYS A N 1
ATOM 661 C CA . LYS A 1 85 ? -91.121 24.662 23.734 1.00 57.62 85 LYS A CA 1
ATOM 662 C C . LYS A 1 85 ? -91.632 23.218 23.656 1.00 57.62 85 LYS A C 1
ATOM 664 O O . LYS A 1 85 ? -92.825 22.982 23.451 1.00 57.62 85 LYS A O 1
ATOM 669 N N . ARG A 1 86 ? -90.738 22.232 23.801 1.00 58.50 86 ARG A N 1
ATOM 670 C CA . ARG A 1 86 ? -91.106 20.807 23.861 1.00 58.50 86 ARG A CA 1
ATOM 671 C C . ARG A 1 86 ? -91.670 20.440 25.237 1.00 58.50 86 ARG A C 1
ATOM 673 O O . ARG A 1 86 ? -92.655 19.704 25.280 1.00 58.50 86 ARG A O 1
ATOM 680 N N . ALA A 1 87 ? -91.128 21.004 26.321 1.00 57.19 87 ALA A N 1
ATOM 681 C CA . ALA A 1 87 ? -91.628 20.807 27.682 1.00 57.19 87 ALA A CA 1
ATOM 682 C C . ALA A 1 87 ? -93.085 21.238 27.845 1.00 57.19 87 ALA A C 1
ATOM 684 O O . ALA A 1 87 ? -93.915 20.462 28.315 1.00 57.19 87 ALA A O 1
ATOM 685 N N . GLU A 1 88 ? -93.415 22.436 27.365 1.00 53.38 88 GLU A N 1
ATOM 686 C CA . GLU A 1 88 ? -94.768 22.985 27.421 1.00 53.38 88 GLU A CA 1
ATOM 687 C C . GLU A 1 88 ? -95.771 22.103 26.654 1.00 53.38 88 GLU A C 1
ATOM 689 O O . GLU A 1 88 ? -96.853 21.785 27.152 1.00 53.38 88 GLU A O 1
ATOM 694 N N . LYS A 1 89 ? -95.384 21.607 25.470 1.00 58.62 89 LYS A N 1
ATOM 695 C CA . LYS A 1 89 ? -96.220 20.717 24.650 1.00 58.62 89 LYS A CA 1
ATOM 696 C C . LYS A 1 89 ? -96.520 19.384 25.347 1.00 58.62 89 LYS A C 1
ATOM 698 O O . LYS A 1 89 ? -97.653 18.904 25.270 1.00 58.62 89 LYS A O 1
ATOM 703 N N . TYR A 1 90 ? -95.535 18.791 26.022 1.00 56.53 90 TYR A N 1
ATOM 704 C CA . TYR A 1 90 ? -95.719 17.540 26.765 1.00 56.53 90 TYR A CA 1
ATOM 705 C C . TYR A 1 90 ? -96.478 17.747 28.076 1.00 56.53 90 TYR A C 1
ATOM 707 O O . TYR A 1 90 ? -97.353 16.944 28.390 1.00 56.53 90 TYR A O 1
ATOM 715 N N . PHE A 1 91 ? -96.237 18.845 28.792 1.00 55.25 91 PHE A N 1
ATOM 716 C CA . PHE A 1 91 ? -96.975 19.186 30.008 1.00 55.25 91 PHE A CA 1
ATOM 717 C C . PHE A 1 91 ? -98.473 19.388 29.725 1.00 55.25 91 PHE A C 1
ATOM 719 O O . PHE A 1 91 ? -99.327 18.788 30.380 1.00 55.25 91 PHE A O 1
ATOM 726 N N . VAL A 1 92 ? -98.807 20.132 28.663 1.00 54.41 92 VAL A N 1
ATOM 727 C CA . VAL A 1 92 ? -100.195 20.316 28.207 1.00 54.41 92 VAL A CA 1
ATOM 728 C C . VAL A 1 92 ? -100.813 18.997 27.722 1.00 54.41 92 VAL A C 1
ATOM 730 O O . VAL A 1 92 ? -101.980 18.723 28.001 1.00 54.41 92 VAL A O 1
ATOM 733 N N . GLY A 1 93 ? -100.051 18.151 27.021 1.00 52.28 93 GLY A N 1
ATOM 734 C CA . GLY A 1 93 ? -100.513 16.833 26.570 1.00 52.28 93 GLY A CA 1
ATOM 735 C C . GLY A 1 93 ? -100.822 15.858 27.715 1.00 52.28 93 GLY A C 1
ATOM 736 O O . GLY A 1 93 ? -101.831 15.154 27.666 1.00 52.28 93 GLY A O 1
ATOM 737 N N . MET A 1 94 ? -100.006 15.858 28.772 1.00 53.09 94 MET A N 1
ATOM 738 C CA . MET A 1 94 ? -100.175 14.988 29.946 1.00 53.09 94 MET A CA 1
ATOM 739 C C . MET A 1 94 ? -101.325 15.443 30.857 1.00 53.09 94 MET A C 1
ATOM 741 O O . MET A 1 94 ? -102.059 14.612 31.401 1.00 53.09 94 MET A O 1
ATOM 745 N N . LEU A 1 95 ? -101.560 16.757 30.958 1.00 51.53 95 LEU A N 1
ATOM 746 C CA . LEU A 1 95 ? -102.755 17.302 31.610 1.00 51.53 95 LEU A CA 1
ATOM 747 C C . LEU A 1 95 ? -104.044 16.889 30.874 1.00 51.53 95 LEU A C 1
ATOM 749 O O . LEU A 1 95 ? -105.034 16.560 31.526 1.00 51.53 95 LEU A O 1
ATOM 753 N N . LYS A 1 96 ? -104.020 16.817 29.533 1.00 52.66 96 LYS A N 1
ATOM 754 C CA . LYS A 1 96 ? -105.160 16.363 28.710 1.00 52.66 96 LYS A CA 1
ATOM 755 C C . LYS A 1 96 ? -105.474 14.870 28.855 1.00 52.66 96 LYS A C 1
ATOM 757 O O . LYS A 1 96 ? -106.643 14.498 28.874 1.00 52.66 96 LYS A O 1
ATOM 762 N N . GLN A 1 97 ? -104.467 14.007 29.001 1.00 50.94 97 GLN A N 1
ATOM 763 C CA . GLN A 1 97 ? -104.684 12.569 29.232 1.00 50.94 97 GLN A CA 1
ATOM 764 C C . GLN A 1 97 ? -105.265 12.244 30.621 1.00 50.94 97 GLN A C 1
ATOM 766 O O . GLN A 1 97 ? -105.834 11.170 30.804 1.00 50.94 97 GLN A O 1
ATOM 771 N N . SER A 1 98 ? -105.173 13.166 31.584 1.00 45.56 98 SER A N 1
ATOM 772 C CA . SER A 1 98 ? -105.575 12.945 32.981 1.00 45.56 98 SER A CA 1
ATOM 773 C C . SER A 1 98 ? -107.039 13.314 33.306 1.00 45.56 98 SER A C 1
ATOM 775 O O . SER A 1 98 ? -107.409 13.347 34.480 1.00 45.56 98 SER A O 1
ATOM 777 N N . GLY A 1 99 ? -107.893 13.537 32.294 1.00 50.25 99 GLY A N 1
ATOM 778 C CA . GLY A 1 99 ? -109.359 13.569 32.445 1.00 50.25 99 GLY A CA 1
ATOM 779 C C . GLY A 1 99 ? -109.985 14.920 32.824 1.00 50.25 99 GLY A C 1
ATOM 780 O O . GLY A 1 99 ? -110.733 14.992 33.799 1.00 50.25 99 GLY A O 1
ATOM 781 N N . VAL A 1 100 ? -109.733 15.974 32.037 1.00 47.09 100 VAL A N 1
ATOM 782 C CA . VAL A 1 100 ? -110.454 17.264 32.110 1.00 47.09 100 VAL A CA 1
ATOM 783 C C . VAL A 1 100 ? -111.041 17.589 30.728 1.00 47.09 100 VAL A C 1
ATOM 785 O O . VAL A 1 100 ? -110.300 17.636 29.752 1.00 47.09 100 VAL A O 1
ATOM 788 N N . ASP A 1 101 ? -112.367 17.761 30.658 1.00 40.91 101 ASP A N 1
ATOM 789 C CA . ASP A 1 101 ? -113.177 17.905 29.432 1.00 40.91 101 ASP A CA 1
ATOM 790 C C . ASP A 1 101 ? -113.089 19.312 28.786 1.00 40.91 101 ASP A C 1
ATOM 792 O O . ASP A 1 101 ? -112.962 20.331 29.477 1.00 40.91 101 ASP A O 1
ATOM 796 N N . ASP A 1 102 ? -113.200 19.360 27.452 1.00 46.69 102 ASP A N 1
ATOM 797 C CA . ASP A 1 102 ? -112.777 20.436 26.527 1.00 46.69 102 ASP A CA 1
ATOM 798 C C . ASP A 1 102 ? -113.565 21.770 26.629 1.00 46.69 102 ASP A C 1
ATOM 800 O O . ASP A 1 102 ? -113.302 22.715 25.883 1.00 46.69 102 ASP A O 1
ATOM 804 N N . ALA A 1 103 ? -114.493 21.913 27.582 1.00 44.91 103 ALA A N 1
ATOM 805 C CA . ALA A 1 103 ? -115.277 23.139 27.800 1.00 44.91 103 ALA A CA 1
ATOM 806 C C . ALA A 1 103 ? -114.920 23.921 29.086 1.00 44.91 103 ALA A C 1
ATOM 808 O O . ALA A 1 103 ? -115.371 25.054 29.254 1.00 44.91 103 ALA A O 1
ATOM 809 N N . GLN A 1 104 ? -114.101 23.370 29.993 1.00 46.28 104 GLN A N 1
ATOM 810 C CA . GLN A 1 104 ? -113.745 24.024 31.271 1.00 46.28 104 GLN A CA 1
ATOM 811 C C . GLN A 1 104 ? -112.291 24.519 31.345 1.00 46.28 104 GLN A C 1
ATOM 813 O O . GLN A 1 104 ? -111.966 25.361 32.183 1.00 46.28 104 GLN A O 1
ATOM 818 N N . SER A 1 105 ? -111.427 24.099 30.421 1.00 43.84 105 SER A N 1
ATOM 819 C CA . SER A 1 105 ? -110.041 24.579 30.326 1.00 43.84 105 SER A CA 1
ATOM 820 C C . SER A 1 105 ? -109.946 26.055 29.907 1.00 43.84 105 SER A C 1
ATOM 822 O O . SER A 1 105 ? -109.022 26.749 30.319 1.00 43.84 105 SER A O 1
ATOM 824 N N . ALA A 1 106 ? -110.933 26.574 29.164 1.00 39.72 106 ALA A N 1
ATOM 825 C CA . ALA A 1 106 ? -111.013 27.996 28.813 1.00 39.72 106 ALA A CA 1
ATOM 826 C C . ALA A 1 106 ? -111.388 28.888 30.016 1.00 39.72 106 ALA A C 1
ATOM 828 O O . ALA A 1 106 ? -110.840 29.975 30.169 1.00 39.72 106 ALA A O 1
ATOM 829 N N . LEU A 1 107 ? -112.253 28.403 30.917 1.00 42.12 107 LEU A N 1
ATOM 830 C CA . LEU A 1 107 ? -112.658 29.112 32.142 1.00 42.12 107 LEU A CA 1
ATOM 831 C C . LEU A 1 107 ? -111.547 29.145 33.201 1.00 42.12 107 LEU A C 1
ATOM 833 O O . LEU A 1 107 ? -111.430 30.122 33.936 1.00 42.12 107 LEU A O 1
ATOM 837 N N . PHE A 1 108 ? -110.696 28.116 33.255 1.00 42.75 108 PHE A N 1
ATOM 838 C CA . PHE A 1 108 ? -109.522 28.099 34.133 1.00 42.75 108 PHE A CA 1
ATOM 839 C C . PHE A 1 108 ? -108.416 29.045 33.624 1.00 42.75 108 PHE A C 1
ATOM 841 O O . PHE A 1 108 ? -107.772 29.716 34.424 1.00 42.75 108 PHE A O 1
ATOM 848 N N . ILE A 1 109 ? -108.250 29.181 32.301 1.00 44.75 109 ILE A N 1
ATOM 849 C CA . ILE A 1 109 ? -107.314 30.140 31.685 1.00 44.75 109 ILE A CA 1
ATOM 850 C C . ILE A 1 109 ? -107.787 31.598 31.852 1.00 44.75 109 ILE A C 1
ATOM 852 O O . ILE A 1 109 ? -106.960 32.475 32.105 1.00 44.75 109 ILE A O 1
ATOM 856 N N . ASP A 1 110 ? -109.097 31.867 31.810 1.00 40.81 110 ASP A N 1
ATOM 857 C CA . ASP A 1 110 ? -109.660 33.202 32.091 1.00 40.81 110 ASP A CA 1
ATOM 858 C C . ASP A 1 110 ? -109.631 33.564 33.589 1.00 40.81 110 ASP A C 1
ATOM 860 O O . ASP A 1 110 ? -109.399 34.719 33.954 1.00 40.81 110 ASP A O 1
ATOM 864 N N . ALA A 1 111 ? -109.796 32.578 34.479 1.00 42.03 111 ALA A N 1
ATOM 865 C CA . ALA A 1 111 ? -109.630 32.758 35.922 1.00 42.03 111 ALA A CA 1
ATOM 866 C C . ALA A 1 111 ? -108.164 33.025 36.309 1.00 42.03 111 ALA A C 1
ATOM 868 O O . ALA A 1 111 ? -107.911 33.844 37.187 1.00 42.03 111 ALA A O 1
ATOM 869 N N . VAL A 1 112 ? -107.201 32.403 35.618 1.00 43.66 112 VAL A N 1
ATOM 870 C CA . VAL A 1 112 ? -105.759 32.663 35.783 1.00 43.66 112 VAL A CA 1
ATOM 871 C C . VAL A 1 112 ? -105.363 34.026 35.193 1.00 43.66 112 VAL A C 1
ATOM 873 O O . VAL A 1 112 ? -104.599 34.751 35.823 1.00 43.66 112 VAL A O 1
ATOM 876 N N . ARG A 1 113 ? -105.948 34.459 34.064 1.00 40.62 113 ARG A N 1
ATOM 877 C CA . ARG A 1 113 ? -105.736 35.813 33.503 1.00 40.62 113 ARG A CA 1
ATOM 878 C C . ARG A 1 113 ? -106.272 36.943 34.389 1.00 40.62 113 ARG A C 1
ATOM 880 O O . ARG A 1 113 ? -105.623 37.981 34.496 1.00 40.62 113 ARG A O 1
ATOM 887 N N . ASN A 1 114 ? -107.415 36.748 35.049 1.00 40.69 114 ASN A N 1
ATOM 888 C CA . ASN A 1 114 ? -107.992 37.737 35.972 1.00 40.69 114 ASN A CA 1
ATOM 889 C C . ASN A 1 114 ? -107.351 37.723 37.374 1.00 40.69 114 ASN A C 1
ATOM 891 O O . ASN A 1 114 ? -107.537 38.668 38.135 1.00 40.69 114 ASN A O 1
ATOM 895 N N . LEU A 1 115 ? -106.565 36.691 37.708 1.00 42.16 115 LEU A N 1
ATOM 896 C CA . LEU A 1 115 ? -105.746 36.634 38.926 1.00 42.16 115 LEU A CA 1
ATOM 897 C C . LEU A 1 115 ? -104.431 37.436 38.796 1.00 42.16 115 LEU A C 1
ATOM 899 O O . LEU A 1 115 ? -103.854 37.815 39.811 1.00 42.16 115 LEU A O 1
ATOM 903 N N . ILE A 1 116 ? -103.971 37.691 37.562 1.00 39.91 116 ILE A N 1
ATOM 904 C CA . ILE A 1 116 ? -102.691 38.357 37.240 1.00 39.91 116 ILE A CA 1
ATOM 905 C C . ILE A 1 116 ? -102.838 39.891 37.124 1.00 39.91 116 ILE A C 1
ATOM 907 O O . ILE A 1 116 ? -101.900 40.624 37.427 1.00 39.91 116 ILE A O 1
ATOM 911 N N . ASN A 1 117 ? -104.021 40.406 36.775 1.00 35.88 117 ASN A N 1
ATOM 912 C CA . ASN A 1 117 ? -104.286 41.847 36.656 1.00 35.88 117 ASN A CA 1
ATOM 913 C C . ASN A 1 117 ? -105.096 42.358 37.865 1.00 35.88 117 ASN A C 1
ATOM 915 O O . ASN A 1 117 ? -106.322 42.431 37.811 1.00 35.88 117 ASN A O 1
ATOM 919 N N . GLY A 1 118 ? -104.437 42.667 38.985 1.00 30.86 118 GLY A N 1
ATOM 920 C CA . GLY A 1 118 ? -105.115 43.145 40.201 1.00 30.86 118 GLY A CA 1
ATOM 921 C C . GLY A 1 118 ? -105.678 44.574 40.100 1.00 30.86 118 GLY A C 1
ATOM 922 O O . GLY A 1 118 ? -105.123 45.385 39.370 1.00 30.86 118 GLY A O 1
ATOM 923 N N . GLU A 1 119 ? -106.735 44.899 40.871 1.00 30.31 119 GLU A N 1
ATOM 924 C CA . GLU A 1 119 ? -106.742 46.011 41.855 1.00 30.31 119 GLU A CA 1
ATOM 925 C C . GLU A 1 119 ? -108.101 46.292 42.555 1.00 30.31 119 GLU A C 1
ATOM 927 O O . GLU A 1 119 ? -109.170 46.028 42.015 1.00 30.31 119 GLU A O 1
ATOM 932 N N . GLN A 1 120 ? -107.987 46.949 43.731 1.00 34.88 120 GLN A N 1
ATOM 933 C CA . GLN A 1 120 ? -108.976 47.714 44.536 1.00 34.88 120 GLN A CA 1
ATOM 934 C C . GLN A 1 120 ? -109.474 47.093 45.871 1.00 34.88 120 GLN A C 1
ATOM 936 O O . GLN A 1 120 ? -110.657 46.865 46.085 1.00 34.88 120 GLN A O 1
ATOM 941 N N . GLY A 1 121 ? -108.557 46.949 46.840 1.00 34.62 121 GLY A N 1
ATOM 942 C CA . GLY A 1 121 ? -108.765 47.440 48.220 1.00 34.62 121 GLY A CA 1
ATOM 943 C C . GLY A 1 121 ? -109.740 46.733 49.193 1.00 34.62 121 GLY A C 1
ATOM 944 O O . GLY A 1 121 ? -110.915 47.073 49.259 1.00 34.62 121 GLY A O 1
ATOM 945 N N . LYS A 1 122 ? -109.139 45.982 50.139 1.00 29.39 122 LYS A N 1
ATOM 946 C CA . LYS A 1 122 ? -109.615 45.468 51.460 1.00 29.39 122 LYS A CA 1
ATOM 947 C C . LYS A 1 122 ? -110.200 44.042 51.514 1.00 29.39 122 LYS A C 1
ATOM 949 O O . LYS A 1 122 ? -110.968 43.606 50.673 1.00 29.39 122 LYS A O 1
ATOM 954 N N . THR A 1 123 ? -109.751 43.304 52.536 1.00 34.47 123 THR A N 1
ATOM 955 C CA . THR A 1 123 ? -109.512 41.849 52.571 1.00 34.47 123 THR A CA 1
ATOM 956 C C . THR A 1 123 ? -110.482 41.046 53.446 1.00 34.47 123 THR A C 1
ATOM 958 O O . THR A 1 123 ? -110.939 41.533 54.475 1.00 34.47 123 THR A O 1
ATOM 961 N N . SER A 1 124 ? -110.680 39.767 53.091 1.00 25.81 124 SER A N 1
ATOM 962 C CA . SER A 1 124 ? -110.932 38.589 53.963 1.00 25.81 124 SER A CA 1
ATOM 963 C C . SER A 1 124 ? -110.859 37.336 53.060 1.00 25.81 124 SER A C 1
ATOM 965 O O . SER A 1 124 ? -111.779 37.105 52.292 1.00 25.81 124 SER A O 1
ATOM 967 N N . ASN A 1 125 ? -109.732 36.650 52.833 1.00 40.94 125 ASN A N 1
ATOM 968 C CA . ASN A 1 125 ? -108.846 35.861 53.705 1.00 40.94 125 ASN A CA 1
ATOM 969 C C . ASN A 1 125 ? -109.480 34.541 54.191 1.00 40.94 125 ASN A C 1
ATOM 971 O O . ASN A 1 125 ? -110.039 34.534 55.276 1.00 40.94 125 ASN A O 1
ATOM 975 N N . PHE A 1 126 ? -109.363 33.449 53.411 1.00 29.50 126 PHE A N 1
ATOM 976 C CA . PHE A 1 126 ? -109.258 32.083 53.974 1.00 29.50 126 PHE A CA 1
ATOM 977 C C . PHE A 1 126 ? -108.619 31.011 53.066 1.00 29.50 126 PHE A C 1
ATOM 979 O O . PHE A 1 126 ? -108.195 29.994 53.596 1.00 29.50 126 PHE A O 1
ATOM 986 N N . LEU A 1 127 ? -108.424 31.231 51.759 1.00 43.16 127 LEU A N 1
ATOM 987 C CA . LEU A 1 127 ? -107.567 30.365 50.926 1.00 43.16 127 LEU A CA 1
ATOM 988 C C . LEU A 1 127 ? -106.797 31.213 49.901 1.00 43.16 127 LEU A C 1
ATOM 990 O O . LEU A 1 127 ? -107.167 31.304 48.734 1.00 43.16 127 LEU A O 1
ATOM 994 N N . LYS A 1 128 ? -105.735 31.889 50.361 1.00 30.75 128 LYS A N 1
ATOM 995 C CA . LYS A 1 128 ? -104.738 32.516 49.482 1.00 30.75 128 LYS A CA 1
ATOM 996 C C . LYS A 1 128 ? -103.837 31.417 48.905 1.00 30.75 128 LYS A C 1
ATOM 998 O O . LYS A 1 128 ? -102.820 31.087 49.502 1.00 30.75 128 LYS A O 1
ATOM 1003 N N . MET A 1 129 ? -104.213 30.851 47.759 1.00 37.50 129 MET A N 1
ATOM 1004 C CA . MET A 1 129 ? -103.216 30.320 46.826 1.00 37.50 129 MET A CA 1
ATOM 1005 C C . MET A 1 129 ? -102.615 31.523 46.098 1.00 37.50 129 MET A C 1
ATOM 1007 O O . MET A 1 129 ? -103.209 32.040 45.157 1.00 37.50 129 MET A O 1
ATOM 1011 N N . SER A 1 130 ? -101.471 32.004 46.573 1.00 30.70 130 SER A N 1
ATOM 1012 C CA . SER A 1 130 ? -100.567 32.820 45.767 1.00 30.70 130 SER A CA 1
ATOM 1013 C C . SER A 1 130 ? -99.542 31.881 45.139 1.00 30.70 130 SER A C 1
ATOM 1015 O O . SER A 1 130 ? -98.795 31.218 45.855 1.00 30.70 130 SER A O 1
ATOM 1017 N N . PHE A 1 131 ? -99.508 31.807 43.809 1.00 34.06 131 PHE A N 1
ATOM 1018 C CA . PHE A 1 131 ? -98.250 31.508 43.134 1.00 34.06 131 PHE A CA 1
ATOM 1019 C C . PHE A 1 131 ? -97.419 32.782 43.286 1.00 34.06 131 PHE A C 1
ATOM 1021 O O . PHE A 1 131 ? -97.754 33.794 42.679 1.00 34.06 131 PHE A O 1
ATOM 1028 N N . GLU A 1 132 ? -96.448 32.789 44.202 1.00 32.19 132 GLU A N 1
ATOM 1029 C CA . GLU A 1 132 ? -95.616 33.979 44.427 1.00 32.19 132 GLU A CA 1
ATOM 1030 C C . GLU A 1 132 ? -94.668 34.261 43.248 1.00 32.19 132 GLU A C 1
ATOM 1032 O O . GLU A 1 132 ? -94.246 35.402 43.115 1.00 32.19 132 GLU A O 1
ATOM 1037 N N . GLU A 1 133 ? -94.436 33.311 42.330 1.00 36.94 133 GLU A N 1
ATOM 1038 C CA . GLU A 1 133 ? -93.692 33.522 41.075 1.00 36.94 133 GLU A CA 1
ATOM 1039 C C . GLU A 1 133 ? -94.241 32.618 39.943 1.00 36.94 133 GLU A C 1
ATOM 1041 O O . GLU A 1 133 ? -94.765 31.531 40.209 1.00 36.94 133 GLU A O 1
ATOM 1046 N N . GLU A 1 134 ? -94.164 33.067 38.678 1.00 36.41 134 GLU A N 1
ATOM 1047 C CA . GLU A 1 134 ? -94.477 32.246 37.489 1.00 36.41 134 GLU A CA 1
ATOM 1048 C C . GLU A 1 134 ? -93.666 30.931 37.506 1.00 36.41 134 GLU A C 1
ATOM 1050 O O . GLU A 1 134 ? -92.506 30.950 37.928 1.00 36.41 134 GLU A O 1
ATOM 1055 N N . PRO A 1 135 ? -94.202 29.786 37.026 1.00 37.00 135 PRO A N 1
ATOM 1056 C CA . PRO A 1 135 ? -93.417 28.565 36.879 1.00 37.00 135 PRO A CA 1
ATOM 1057 C C . PRO A 1 135 ? -92.367 28.764 35.779 1.00 37.00 135 PRO A C 1
ATOM 1059 O O . PRO A 1 135 ? -92.594 28.481 34.605 1.00 37.00 135 PRO A O 1
ATOM 1062 N N . THR A 1 136 ? -91.201 29.270 36.163 1.00 35.41 136 THR A N 1
ATOM 1063 C CA . THR A 1 136 ? -90.020 29.329 35.312 1.00 35.41 136 THR A CA 1
ATOM 1064 C C . THR A 1 136 ? -89.263 28.015 35.469 1.00 35.41 136 THR A C 1
ATOM 1066 O O . THR A 1 136 ? -88.792 27.670 36.550 1.00 35.41 136 THR A O 1
ATOM 1069 N N . ILE A 1 137 ? -89.160 27.233 34.390 1.00 43.75 137 ILE A N 1
ATOM 1070 C CA . ILE A 1 137 ? -88.196 26.129 34.338 1.00 43.75 137 ILE A CA 1
ATOM 1071 C C . ILE A 1 137 ? -86.819 26.789 34.229 1.00 43.75 137 ILE A C 1
ATOM 1073 O O . ILE A 1 137 ? -86.414 27.228 33.152 1.00 43.75 137 ILE A O 1
ATOM 1077 N N . SER A 1 138 ? -86.122 26.928 35.352 1.00 42.72 138 SER A N 1
ATOM 1078 C CA . SER A 1 138 ? -84.731 27.365 35.372 1.00 42.72 138 SER A CA 1
ATOM 1079 C C . SER A 1 138 ? -83.816 26.149 35.222 1.00 42.72 138 SER A C 1
ATOM 1081 O O . SER A 1 138 ? -84.019 25.102 35.839 1.00 42.72 138 SER A O 1
ATOM 1083 N N . ALA A 1 139 ? -82.806 26.265 34.359 1.00 46.56 139 ALA A N 1
ATOM 1084 C CA . ALA A 1 139 ? -81.733 25.281 34.312 1.00 46.56 139 ALA A CA 1
ATOM 1085 C C . ALA A 1 139 ? -81.008 25.297 35.665 1.00 46.56 139 ALA A C 1
ATOM 1087 O O . ALA A 1 139 ? -80.665 26.373 36.156 1.00 46.56 139 ALA A O 1
ATOM 1088 N N . ALA A 1 140 ? -80.762 24.126 36.263 1.00 49.09 140 ALA A N 1
ATOM 1089 C CA . ALA A 1 140 ? -79.944 24.042 37.468 1.00 49.09 140 ALA A CA 1
ATOM 1090 C C . ALA A 1 140 ? -78.601 24.743 37.207 1.00 49.09 140 ALA A C 1
ATOM 1092 O O . ALA A 1 140 ? -77.935 24.441 36.213 1.00 49.09 140 ALA A O 1
ATOM 1093 N N . GLU A 1 141 ? -78.205 25.669 38.085 1.00 42.44 141 GLU A N 1
ATOM 1094 C CA . GLU A 1 141 ? -77.108 26.627 37.848 1.00 42.44 141 GLU A CA 1
ATOM 1095 C C . GLU A 1 141 ? -75.725 25.975 37.633 1.00 42.44 141 GLU A C 1
ATOM 1097 O O . GLU A 1 141 ? -74.779 26.644 37.240 1.00 42.44 141 GLU A O 1
ATOM 1102 N N . ASN A 1 142 ? -75.624 24.652 37.783 1.00 44.91 142 ASN A N 1
ATOM 1103 C CA . ASN A 1 142 ? -74.417 23.856 37.571 1.00 44.91 142 ASN A CA 1
ATOM 1104 C C . ASN A 1 142 ? -74.634 22.587 36.721 1.00 44.91 142 ASN A C 1
ATOM 1106 O O . ASN A 1 142 ? -73.742 21.748 36.660 1.00 44.91 142 ASN A O 1
ATOM 1110 N N . GLY A 1 143 ? -75.777 22.434 36.042 1.00 47.84 143 GLY A N 1
ATOM 1111 C CA . GLY A 1 143 ? -76.136 21.239 35.255 1.00 47.84 143 GLY A CA 1
ATOM 1112 C C . GLY A 1 143 ? -75.498 21.144 33.862 1.00 47.84 143 GLY A C 1
ATOM 1113 O O . GLY A 1 143 ? -76.050 20.493 32.979 1.00 47.84 143 GLY A O 1
ATOM 1114 N N . LYS A 1 144 ? -74.376 21.833 33.626 1.00 51.59 144 LYS A N 1
ATOM 1115 C CA . LYS A 1 144 ? -73.636 21.788 32.356 1.00 51.59 144 LYS A CA 1
ATOM 1116 C C . LYS A 1 144 ? -72.479 20.797 32.479 1.00 51.59 144 LYS A C 1
ATOM 1118 O O . LYS A 1 144 ? -71.769 20.820 33.480 1.00 51.59 144 LYS A O 1
ATOM 1123 N N . LEU A 1 145 ? -72.206 20.036 31.415 1.00 48.62 145 LEU A N 1
ATOM 1124 C CA . LEU A 1 145 ? -71.012 19.179 31.278 1.00 48.62 145 LEU A CA 1
ATOM 1125 C C . LEU A 1 145 ? -69.678 19.947 31.387 1.00 48.62 145 LEU A C 1
ATOM 1127 O O . LEU A 1 145 ? -68.622 19.349 31.330 1.00 48.62 145 LEU A O 1
ATOM 1131 N N . THR A 1 146 ? -69.689 21.271 31.541 1.00 47.81 146 THR A N 1
ATOM 1132 C CA . THR A 1 146 ? -68.494 22.067 31.848 1.00 47.81 146 THR A CA 1
ATOM 1133 C C . THR A 1 146 ? -68.108 22.042 33.332 1.00 47.81 146 THR A C 1
ATOM 1135 O O . THR A 1 146 ? -67.060 22.577 33.679 1.00 47.81 146 THR A O 1
ATOM 1138 N N . ASN A 1 147 ? -68.945 21.490 34.221 1.00 42.78 147 ASN A N 1
ATOM 1139 C CA . ASN A 1 147 ? -68.648 21.375 35.649 1.00 42.78 147 ASN A CA 1
ATOM 1140 C C . ASN A 1 147 ? -67.833 20.091 35.934 1.00 42.78 147 ASN A C 1
ATOM 1142 O O . ASN A 1 147 ? -68.373 18.999 35.731 1.00 42.78 147 ASN A O 1
ATOM 1146 N N . PRO A 1 148 ? -66.582 20.196 36.434 1.00 41.78 148 PRO A N 1
ATOM 1147 C CA . PRO A 1 148 ? -65.698 19.051 36.665 1.00 41.78 148 PRO A CA 1
ATOM 1148 C C . PRO A 1 148 ? -66.301 17.997 37.592 1.00 41.78 148 PRO A C 1
ATOM 1150 O O . PRO A 1 148 ? -66.149 16.816 37.328 1.00 41.78 148 PRO A O 1
ATOM 1153 N N . VAL A 1 149 ? -67.052 18.425 38.613 1.00 42.81 149 VAL A N 1
ATOM 1154 C CA . VAL A 1 149 ? -67.668 17.534 39.612 1.00 42.81 149 VAL A CA 1
ATOM 1155 C C . VAL A 1 149 ? -68.772 16.671 38.992 1.00 42.81 149 VAL A C 1
ATOM 1157 O O . VAL A 1 149 ? -68.968 15.530 39.381 1.00 42.81 149 VAL A O 1
ATOM 1160 N N . LEU A 1 150 ? -69.481 17.193 37.986 1.00 48.25 150 LEU A N 1
ATOM 1161 C CA . LEU A 1 150 ? -70.555 16.466 37.299 1.00 48.25 150 LEU A CA 1
ATOM 1162 C C . LEU A 1 150 ? -70.007 15.497 36.244 1.00 48.25 150 LEU A C 1
ATOM 1164 O O . LEU A 1 150 ? -70.599 14.446 36.019 1.00 48.25 150 LEU A O 1
ATOM 1168 N N . ILE A 1 151 ? -68.877 15.841 35.614 1.00 47.41 151 ILE A N 1
ATOM 1169 C CA . ILE A 1 151 ? -68.103 14.902 34.792 1.00 47.41 151 ILE A CA 1
ATOM 1170 C C . ILE A 1 151 ? -67.516 13.800 35.683 1.00 47.41 151 ILE A C 1
ATOM 1172 O O . ILE A 1 151 ? -67.619 12.632 35.333 1.00 47.41 151 ILE A O 1
ATOM 1176 N N . GLU A 1 152 ? -66.942 14.156 36.833 1.00 46.12 152 GLU A N 1
ATOM 1177 C CA . GLU A 1 152 ? -66.376 13.227 37.817 1.00 46.12 152 GLU A CA 1
ATOM 1178 C C . GLU A 1 152 ? -67.433 12.241 38.326 1.00 46.12 152 GLU A C 1
ATOM 1180 O O . GLU A 1 152 ? -67.229 11.038 38.205 1.00 46.12 152 GLU A O 1
ATOM 1185 N N . ASP A 1 153 ? -68.598 12.717 38.776 1.00 48.00 153 ASP A N 1
ATOM 1186 C CA . ASP A 1 153 ? -69.700 11.851 39.214 1.00 48.00 153 ASP A CA 1
ATOM 1187 C C . ASP A 1 153 ? -70.212 10.942 38.080 1.00 48.00 153 ASP A C 1
ATOM 1189 O O . ASP A 1 153 ? -70.474 9.762 38.314 1.00 48.00 153 ASP A O 1
ATOM 1193 N N . GLN A 1 154 ? -70.302 11.437 36.835 1.00 48.53 154 GLN A N 1
ATOM 1194 C CA . GLN A 1 154 ? -70.678 10.605 35.682 1.00 48.53 154 GLN A CA 1
ATOM 1195 C C . GLN A 1 154 ? -69.605 9.562 35.343 1.00 48.53 154 GLN A C 1
ATOM 1197 O O . GLN A 1 154 ? -69.948 8.423 35.039 1.00 48.53 154 GLN A O 1
ATOM 1202 N N . ILE A 1 155 ? -68.317 9.906 35.432 1.00 45.75 155 ILE A N 1
ATOM 1203 C CA . ILE A 1 155 ? -67.202 8.969 35.234 1.00 45.75 155 ILE A CA 1
ATOM 1204 C C . ILE A 1 155 ? -67.203 7.903 36.337 1.00 45.75 155 ILE A C 1
ATOM 1206 O O . ILE A 1 155 ? -67.094 6.717 36.030 1.00 45.75 155 ILE A O 1
ATOM 1210 N N . VAL A 1 156 ? -67.386 8.299 37.601 1.00 46.38 156 VAL A N 1
ATOM 1211 C CA . VAL A 1 156 ? -67.433 7.408 38.772 1.00 46.38 156 VAL A CA 1
ATOM 1212 C C . VAL A 1 156 ? -68.652 6.482 38.725 1.00 46.38 156 VAL A C 1
ATOM 1214 O O . VAL A 1 156 ? -68.534 5.292 39.024 1.00 46.38 156 VAL A O 1
ATOM 1217 N N . GLU A 1 157 ? -69.820 6.967 38.293 1.00 43.44 157 GLU A N 1
ATOM 1218 C CA . GLU A 1 157 ? -70.995 6.112 38.073 1.00 43.44 157 GLU A CA 1
ATOM 1219 C C . GLU A 1 157 ? -70.810 5.116 36.917 1.00 43.44 157 GLU A C 1
ATOM 1221 O O . GLU A 1 157 ? -71.415 4.040 36.952 1.00 43.44 157 GLU A O 1
ATOM 1226 N N . PHE A 1 158 ? -69.943 5.438 35.950 1.00 42.72 158 PHE A N 1
ATOM 1227 C CA . PHE A 1 158 ? -69.528 4.575 34.840 1.00 42.72 158 PHE A CA 1
ATOM 1228 C C . PHE A 1 158 ? -68.302 3.689 35.138 1.00 42.72 158 PHE A C 1
ATOM 1230 O O . PHE A 1 158 ? -67.875 2.920 34.269 1.00 42.72 158 PHE A O 1
ATOM 1237 N N . MET A 1 159 ? -67.741 3.723 36.353 1.00 43.34 159 MET A N 1
ATOM 1238 C CA . MET A 1 159 ? -66.670 2.804 36.751 1.00 43.34 159 MET A CA 1
ATOM 1239 C C . MET A 1 159 ? -67.190 1.365 36.895 1.00 43.34 159 MET A C 1
ATOM 1241 O O . MET A 1 159 ? -68.226 1.098 37.506 1.00 43.34 159 MET A O 1
ATOM 1245 N N . LYS A 1 160 ? -66.446 0.402 36.335 1.00 43.59 160 LYS A N 1
ATOM 1246 C CA . LYS A 1 160 ? -66.874 -1.000 36.163 1.00 43.59 160 LYS A CA 1
ATOM 1247 C C . LYS A 1 160 ? -67.030 -1.800 37.467 1.00 43.59 160 LYS A C 1
ATOM 1249 O O . LYS A 1 160 ? -67.749 -2.797 37.473 1.00 43.59 160 LYS A O 1
ATOM 1254 N N . TYR A 1 161 ? -66.412 -1.371 38.571 1.00 39.06 161 TYR A N 1
ATOM 1255 C CA . TYR A 1 161 ? -66.500 -2.028 39.879 1.00 39.06 161 TYR A CA 1
ATOM 1256 C C . TYR A 1 161 ? -66.798 -1.004 40.989 1.00 39.06 161 TYR A C 1
ATOM 1258 O O . TYR A 1 161 ? -66.001 -0.114 41.259 1.00 39.06 161 TYR A O 1
ATOM 1266 N N . ARG A 1 162 ? -67.944 -1.138 41.675 1.00 37.81 162 ARG A N 1
ATOM 1267 C CA . ARG A 1 162 ? -68.285 -0.328 42.863 1.00 37.81 162 ARG A CA 1
ATOM 1268 C C . ARG A 1 162 ? -67.731 -1.003 44.128 1.00 37.81 162 ARG A C 1
ATOM 1270 O O . ARG A 1 162 ? -68.303 -1.998 44.569 1.00 37.81 162 ARG A O 1
ATOM 1277 N N . GLY A 1 163 ? -66.648 -0.491 44.732 1.00 32.09 163 GLY A N 1
ATOM 1278 C CA . GLY A 1 163 ? -66.087 -1.101 45.955 1.00 32.09 163 GLY A CA 1
ATOM 1279 C C . GLY A 1 163 ? -64.838 -0.456 46.581 1.00 32.09 163 GLY A C 1
ATOM 1280 O O . GLY A 1 163 ? -63.867 -1.159 46.849 1.00 32.09 163 GLY A O 1
ATOM 1281 N N . ILE A 1 164 ? -64.869 0.847 46.872 1.00 36.78 164 ILE A N 1
ATOM 1282 C CA . ILE A 1 164 ? -63.712 1.657 47.325 1.00 36.78 164 ILE A CA 1
ATOM 1283 C C . ILE A 1 164 ? -63.002 1.205 48.639 1.00 36.78 164 ILE A C 1
ATOM 1285 O O . ILE A 1 164 ? -61.795 1.396 48.740 1.00 36.78 164 ILE A O 1
ATOM 1289 N N . PRO A 1 165 ? -63.606 0.549 49.652 1.00 30.70 165 PRO A N 1
ATOM 1290 C CA . PRO A 1 165 ? -62.845 0.259 50.886 1.00 30.70 165 PRO A CA 1
ATOM 1291 C C . PRO A 1 165 ? -61.961 -1.009 50.871 1.00 30.70 165 PRO A C 1
ATOM 1293 O O . PRO A 1 165 ? -60.986 -1.081 51.616 1.00 30.70 165 PRO A O 1
ATOM 1296 N N . VAL A 1 166 ? -62.282 -2.032 50.067 1.00 31.67 166 VAL A N 1
ATOM 1297 C CA . VAL A 1 166 ? -61.656 -3.376 50.179 1.00 31.67 166 VAL A CA 1
ATOM 1298 C C . VAL A 1 166 ? -60.419 -3.530 49.281 1.00 31.67 166 VAL A C 1
ATOM 1300 O O . VAL A 1 166 ? -59.504 -4.291 49.602 1.00 31.67 166 VAL A O 1
ATOM 1303 N N . ILE A 1 167 ? -60.359 -2.789 48.173 1.00 33.94 167 ILE A N 1
ATOM 1304 C CA . ILE A 1 167 ? -59.236 -2.813 47.222 1.00 33.94 167 ILE A CA 1
ATOM 1305 C C . ILE A 1 167 ? -58.074 -1.964 47.742 1.00 33.94 167 ILE A C 1
ATOM 1307 O O . ILE A 1 167 ? -56.941 -2.438 47.744 1.00 33.94 167 ILE A O 1
ATOM 1311 N N . VAL A 1 168 ? -58.355 -0.787 48.313 1.00 33.50 168 VAL A N 1
ATOM 1312 C CA . VAL A 1 168 ? -57.350 0.077 48.960 1.00 33.50 168 VAL A CA 1
ATOM 1313 C C . VAL A 1 168 ? -56.616 -0.665 50.087 1.00 33.50 168 VAL A C 1
ATOM 1315 O O . VAL A 1 168 ? -55.396 -0.569 50.205 1.00 33.50 168 VAL A O 1
ATOM 1318 N N . GLN A 1 169 ? -57.323 -1.496 50.862 1.00 33.06 169 GLN A N 1
ATOM 1319 C CA . GLN A 1 169 ? -56.717 -2.355 51.888 1.00 33.06 169 GLN A CA 1
ATOM 1320 C C . GLN A 1 169 ? -55.798 -3.440 51.300 1.00 33.06 169 GLN A C 1
ATOM 1322 O O . GLN A 1 169 ? -54.700 -3.645 51.814 1.00 33.06 169 GLN A O 1
ATOM 1327 N N . LYS A 1 170 ? -56.193 -4.089 50.196 1.00 33.16 170 LYS A N 1
ATOM 1328 C CA . LYS A 1 170 ? -55.375 -5.112 49.514 1.00 33.16 170 LYS A CA 1
ATOM 1329 C C . LYS A 1 170 ? -54.177 -4.524 48.763 1.00 33.16 170 LYS A C 1
ATOM 1331 O O . LYS A 1 170 ? -53.131 -5.168 48.699 1.00 33.16 170 LYS A O 1
ATOM 1336 N N . LEU A 1 171 ? -54.305 -3.315 48.216 1.00 32.97 171 LEU A N 1
ATOM 1337 C CA . LEU A 1 171 ? -53.212 -2.579 47.582 1.00 32.97 171 LEU A CA 1
ATOM 1338 C C . LEU A 1 171 ? -52.178 -2.155 48.641 1.00 32.97 171 LEU A C 1
ATOM 1340 O O . LEU A 1 171 ? -50.992 -2.425 48.475 1.00 32.97 171 LEU A O 1
ATOM 1344 N N . LEU A 1 172 ? -52.625 -1.613 49.783 1.00 32.47 172 LEU A N 1
ATOM 1345 C CA . LEU A 1 172 ? -51.768 -1.301 50.939 1.00 32.47 172 LEU A CA 1
ATOM 1346 C C . LEU A 1 172 ? -51.096 -2.547 51.544 1.00 32.47 172 LEU A C 1
ATOM 1348 O O . LEU A 1 172 ? -49.945 -2.472 51.975 1.00 32.47 172 LEU A O 1
ATOM 1352 N N . GLU A 1 173 ? -51.764 -3.705 51.559 1.00 34.88 173 GLU A N 1
ATOM 1353 C CA . GLU A 1 173 ? -51.156 -4.983 51.960 1.00 34.88 173 GLU A CA 1
ATOM 1354 C C . GLU A 1 173 ? -50.114 -5.487 50.947 1.00 34.88 173 GLU A C 1
ATOM 1356 O O . GLU A 1 173 ? -49.044 -5.933 51.359 1.00 34.88 173 GLU A O 1
ATOM 1361 N N . ARG A 1 174 ? -50.349 -5.349 49.633 1.00 34.84 174 ARG A N 1
ATOM 1362 C CA . ARG A 1 174 ? -49.359 -5.687 48.589 1.00 34.84 174 ARG A CA 1
ATOM 1363 C C . ARG A 1 174 ? -48.148 -4.746 48.599 1.00 34.84 174 ARG A C 1
ATOM 1365 O O . ARG A 1 174 ? -47.022 -5.218 48.461 1.00 34.84 174 ARG A O 1
ATOM 1372 N N . PHE A 1 175 ? -48.336 -3.453 48.870 1.00 34.22 175 PHE A N 1
ATOM 1373 C CA . PHE A 1 175 ? -47.233 -2.506 49.083 1.00 34.22 175 PHE A CA 1
ATOM 1374 C C . PHE A 1 175 ? -46.464 -2.768 50.395 1.00 34.22 175 PHE A C 1
ATOM 1376 O O . PHE A 1 175 ? -45.248 -2.586 50.444 1.00 34.22 175 PHE A O 1
ATOM 1383 N N . LYS A 1 176 ? -47.113 -3.290 51.448 1.00 32.81 176 LYS A N 1
ATOM 1384 C CA . LYS A 1 176 ? -46.415 -3.791 52.653 1.00 32.81 176 LYS A CA 1
ATOM 1385 C C . LYS A 1 176 ? -45.585 -5.053 52.392 1.00 32.81 176 LYS A C 1
ATOM 1387 O O . LYS A 1 176 ? -44.548 -5.220 53.029 1.00 32.81 176 LYS A O 1
ATOM 1392 N N . VAL A 1 177 ? -45.994 -5.915 51.458 1.00 34.88 177 VAL A N 1
ATOM 1393 C CA . VAL A 1 177 ? -45.197 -7.078 51.021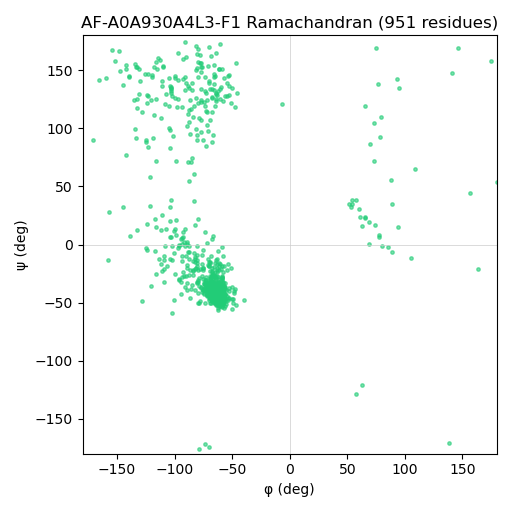 1.00 34.88 177 VAL A CA 1
ATOM 1394 C C . VAL A 1 177 ? -43.948 -6.636 50.244 1.00 34.88 177 VAL A C 1
ATOM 1396 O O . VAL A 1 177 ? -42.869 -7.166 50.510 1.00 34.88 177 VAL A O 1
ATOM 1399 N N . PHE A 1 178 ? -44.041 -5.590 49.412 1.00 32.47 178 PHE A N 1
ATOM 1400 C CA . PHE A 1 178 ? -42.860 -4.898 48.865 1.00 32.47 178 PHE A CA 1
ATOM 1401 C C . PHE A 1 178 ? -41.938 -4.377 49.977 1.00 32.47 178 PHE A C 1
ATOM 1403 O O . PHE A 1 178 ? -40.723 -4.502 49.870 1.00 32.47 178 PHE A O 1
ATOM 1410 N N . GLY A 1 179 ? -42.512 -3.901 51.090 1.00 30.84 179 GLY A N 1
ATOM 1411 C CA . GLY A 1 179 ? -41.822 -3.533 52.334 1.00 30.84 179 GLY A CA 1
ATOM 1412 C C . GLY A 1 179 ? -40.810 -4.568 52.851 1.00 30.84 179 GLY A C 1
ATOM 1413 O O . GLY A 1 179 ? -39.728 -4.182 53.287 1.00 30.84 179 GLY A O 1
ATOM 1414 N N . ASN A 1 180 ? -41.098 -5.870 52.748 1.00 34.06 180 ASN A N 1
ATOM 1415 C CA . ASN A 1 180 ? -40.182 -6.941 53.177 1.00 34.06 180 ASN A CA 1
ATOM 1416 C C . ASN A 1 180 ? -39.134 -7.315 52.107 1.00 34.06 180 ASN A C 1
ATOM 1418 O O . ASN A 1 180 ? -38.064 -7.805 52.459 1.00 34.06 180 ASN A O 1
ATOM 1422 N N . GLN A 1 181 ? -39.397 -7.027 50.827 1.00 34.34 181 GLN A N 1
ATOM 1423 C CA . GLN A 1 181 ? -38.418 -7.085 49.728 1.00 34.34 181 GLN A CA 1
ATOM 1424 C C . GLN A 1 181 ? -37.556 -5.809 49.623 1.00 34.34 181 GLN A C 1
ATOM 1426 O O . GLN A 1 181 ? -36.572 -5.791 48.884 1.00 34.34 181 GLN A O 1
ATOM 1431 N N . THR A 1 182 ? -37.858 -4.753 50.397 1.00 44.84 182 THR A N 1
ATOM 1432 C CA . THR A 1 182 ? -37.105 -3.486 50.342 1.00 44.84 182 THR A CA 1
ATOM 1433 C C . THR A 1 182 ? -35.625 -3.638 50.653 1.00 44.84 182 THR A C 1
ATOM 1435 O O . THR A 1 182 ? -34.854 -2.832 50.162 1.00 44.84 182 THR A O 1
ATOM 1438 N N . ASN A 1 183 ? -35.187 -4.628 51.436 1.00 46.22 183 ASN A N 1
ATOM 1439 C CA . ASN A 1 183 ? -33.760 -4.770 51.738 1.00 46.22 183 ASN A CA 1
ATOM 1440 C C . ASN A 1 183 ? -32.937 -5.200 50.517 1.00 46.22 183 ASN A C 1
ATOM 1442 O O . ASN A 1 183 ? -31.820 -4.721 50.367 1.00 46.22 183 ASN A O 1
ATOM 1446 N N . GLU A 1 184 ? -33.455 -6.072 49.649 1.00 43.16 184 GLU A N 1
ATOM 1447 C CA . GLU A 1 184 ? -32.753 -6.451 48.413 1.00 43.16 184 GLU A CA 1
ATOM 1448 C C . GLU A 1 184 ? -32.837 -5.342 47.362 1.00 43.16 184 GLU A C 1
ATOM 1450 O O . GLU A 1 184 ? -31.831 -5.034 46.732 1.00 43.16 184 GLU A O 1
ATOM 1455 N N . VAL A 1 185 ? -33.987 -4.667 47.248 1.00 43.19 185 VAL A N 1
ATOM 1456 C CA . VAL A 1 185 ? -34.158 -3.517 46.343 1.00 43.19 185 VAL A CA 1
ATOM 1457 C C . VAL A 1 185 ? -33.277 -2.336 46.766 1.00 43.19 185 VAL A C 1
ATOM 1459 O O . VAL A 1 185 ? -32.545 -1.812 45.938 1.00 43.19 185 VAL A O 1
ATOM 1462 N N . LYS A 1 186 ? -33.242 -1.978 48.057 1.00 51.94 186 LYS A N 1
ATOM 1463 C CA . LYS A 1 186 ? -32.347 -0.935 48.593 1.00 51.94 186 LYS A CA 1
ATOM 1464 C C . LYS A 1 186 ? -30.879 -1.288 48.385 1.00 51.94 186 LYS A C 1
ATOM 1466 O O . LYS A 1 186 ? -30.098 -0.431 48.000 1.00 51.94 186 LYS A O 1
ATOM 1471 N N . LYS A 1 187 ? -30.494 -2.553 48.594 1.00 56.59 187 LYS A N 1
ATOM 1472 C CA . LYS A 1 187 ? -29.126 -3.015 48.312 1.00 56.59 187 LYS A CA 1
ATOM 1473 C C . LYS A 1 187 ? -28.791 -2.945 46.820 1.00 56.59 187 LYS A C 1
ATOM 1475 O O . LYS A 1 187 ? -27.648 -2.653 46.484 1.00 56.59 187 LYS A O 1
ATOM 1480 N N . ALA A 1 188 ? -29.747 -3.213 45.935 1.00 52.47 188 ALA A N 1
ATOM 1481 C CA . ALA A 1 188 ? -29.555 -3.077 44.496 1.00 52.47 188 ALA A CA 1
ATOM 1482 C C . ALA A 1 188 ? -29.428 -1.595 44.088 1.00 52.47 188 ALA A C 1
ATOM 1484 O O . ALA A 1 188 ? -28.484 -1.251 43.382 1.00 52.47 188 ALA A O 1
ATOM 1485 N N . GLU A 1 189 ? -30.293 -0.712 44.597 1.00 55.03 189 GLU A N 1
ATOM 1486 C CA . GLU A 1 189 ? -30.225 0.746 44.388 1.00 55.03 189 GLU A CA 1
ATOM 1487 C C . GLU A 1 189 ? -28.902 1.340 44.899 1.00 55.03 189 GLU A C 1
ATOM 1489 O O . GLU A 1 189 ? -28.253 2.118 44.204 1.00 55.03 189 GLU A O 1
ATOM 1494 N N . GLU A 1 190 ? -28.440 0.926 46.082 1.00 61.88 190 GLU A N 1
ATOM 1495 C CA . GLU A 1 190 ? -27.129 1.314 46.619 1.00 61.88 190 GLU A CA 1
ATOM 1496 C C . GLU A 1 190 ? -25.958 0.795 45.762 1.00 61.88 190 GLU A C 1
ATOM 1498 O O . GLU A 1 190 ? -24.900 1.425 45.721 1.00 61.88 190 GLU A O 1
ATOM 1503 N N . TYR A 1 191 ? -26.121 -0.347 45.081 1.00 64.62 191 TYR A N 1
ATOM 1504 C CA . TYR A 1 191 ? -25.088 -0.962 44.239 1.00 64.62 191 TYR A CA 1
ATOM 1505 C C . TYR A 1 191 ? -25.068 -0.425 42.797 1.00 64.62 191 TYR A C 1
ATOM 1507 O O . TYR A 1 191 ? -24.026 -0.493 42.143 1.00 64.62 191 TYR A O 1
ATOM 1515 N N . GLU A 1 192 ? -26.166 0.150 42.298 1.00 63.97 192 GLU A N 1
ATOM 1516 C CA . GLU A 1 192 ? -26.282 0.670 40.926 1.00 63.97 192 GLU A CA 1
ATOM 1517 C C . GLU A 1 192 ? -25.122 1.608 40.523 1.00 63.97 192 GLU A C 1
ATOM 1519 O O . GLU A 1 192 ? -24.517 1.385 39.466 1.00 63.97 192 GLU A O 1
ATOM 1524 N N . PRO A 1 193 ? -24.705 2.602 41.340 1.00 68.38 193 PRO A N 1
ATOM 1525 C CA . PRO A 1 193 ? -23.576 3.464 40.990 1.00 68.38 193 PRO A CA 1
ATOM 1526 C C . PRO A 1 193 ? -22.256 2.696 40.832 1.00 68.38 193 PRO A C 1
ATOM 1528 O O . PRO A 1 193 ? -21.438 3.057 39.979 1.00 68.38 193 PRO A O 1
ATOM 1531 N N . THR A 1 194 ? -22.052 1.648 41.637 1.00 73.94 194 THR A N 1
ATOM 1532 C CA . THR A 1 194 ? -20.870 0.773 41.604 1.00 73.94 194 THR A CA 1
ATOM 1533 C C . THR A 1 194 ? -20.877 -0.103 40.353 1.00 73.94 194 THR A C 1
ATOM 1535 O O . THR A 1 194 ? -19.858 -0.178 39.667 1.00 73.94 194 THR A O 1
ATOM 1538 N N . ALA A 1 195 ? -22.027 -0.682 39.989 1.00 67.44 195 ALA A N 1
ATOM 1539 C CA . ALA A 1 195 ? -22.196 -1.445 38.750 1.00 67.44 195 ALA A CA 1
ATOM 1540 C C . ALA A 1 195 ? -21.925 -0.583 37.500 1.00 67.44 195 ALA A C 1
ATOM 1542 O O . ALA A 1 195 ? -21.197 -1.000 36.598 1.00 67.44 195 ALA A O 1
ATOM 1543 N N . ASN A 1 196 ? -22.425 0.657 37.480 1.00 69.62 196 ASN A N 1
ATOM 1544 C CA . ASN A 1 196 ? -22.160 1.606 36.395 1.00 69.62 196 ASN A CA 1
ATOM 1545 C C . ASN A 1 196 ? -20.665 1.958 36.293 1.00 69.62 196 ASN A C 1
ATOM 1547 O O . ASN A 1 196 ? -20.096 1.951 35.203 1.00 69.62 196 ASN A O 1
ATOM 1551 N N . ALA A 1 197 ? -19.996 2.213 37.423 1.00 74.56 197 ALA A N 1
ATOM 1552 C CA . ALA A 1 197 ? -18.553 2.476 37.440 1.00 74.56 197 ALA A CA 1
ATOM 1553 C C . ALA A 1 197 ? -17.733 1.276 36.942 1.00 74.56 197 ALA A C 1
ATOM 1555 O O . ALA A 1 197 ? -16.763 1.440 36.203 1.00 74.56 197 ALA A O 1
ATOM 1556 N N . LYS A 1 198 ? -18.166 0.061 37.288 1.00 77.88 198 LYS A N 1
ATOM 1557 C CA . LYS A 1 198 ? -17.571 -1.195 36.825 1.00 77.88 198 LYS A CA 1
ATOM 1558 C C . LYS A 1 198 ? -17.688 -1.374 35.311 1.00 77.88 198 LYS A C 1
ATOM 1560 O O . LYS A 1 198 ? -16.728 -1.782 34.657 1.00 77.88 198 LYS A O 1
ATOM 1565 N N . GLN A 1 199 ? -18.842 -1.029 34.739 1.00 75.44 199 GLN A N 1
ATOM 1566 C CA . GLN A 1 199 ? -19.046 -1.034 33.291 1.00 75.44 199 GLN A CA 1
ATOM 1567 C C . GLN A 1 199 ? -18.133 -0.018 32.585 1.00 75.44 199 GLN A C 1
ATOM 1569 O O . GLN A 1 199 ? -17.536 -0.338 31.556 1.00 75.44 199 GLN A O 1
ATOM 1574 N N . GLU A 1 200 ? -18.002 1.194 33.127 1.00 75.25 200 GLU A N 1
ATOM 1575 C CA . GLU A 1 200 ? -17.124 2.227 32.561 1.00 75.25 200 GLU A CA 1
ATOM 1576 C C . GLU A 1 200 ? -15.641 1.836 32.642 1.00 75.25 200 GLU A C 1
ATOM 1578 O O . GLU A 1 200 ? -14.907 2.022 31.670 1.00 75.25 200 GLU A O 1
ATOM 1583 N N . TYR A 1 201 ? -15.216 1.198 33.737 1.00 83.94 201 TYR A N 1
ATOM 1584 C CA . TYR A 1 201 ? -13.890 0.584 33.855 1.00 83.94 201 TYR A CA 1
ATOM 1585 C C . TYR A 1 201 ? -13.648 -0.472 32.766 1.00 83.94 201 TYR A C 1
ATOM 1587 O O . TYR A 1 201 ? -12.623 -0.439 32.081 1.00 83.94 201 TYR A O 1
ATOM 1595 N N . ALA A 1 202 ? -14.607 -1.379 32.552 1.00 79.44 202 ALA A N 1
ATOM 1596 C CA . ALA A 1 202 ? -14.501 -2.427 31.541 1.00 79.44 202 ALA A CA 1
ATOM 1597 C C . ALA A 1 202 ? -14.346 -1.862 30.115 1.00 79.44 202 ALA A C 1
ATOM 1599 O O . ALA A 1 202 ? -13.511 -2.346 29.347 1.00 79.44 202 ALA A O 1
ATOM 1600 N N . LYS A 1 203 ? -15.099 -0.805 29.774 1.00 80.00 203 LYS A N 1
ATOM 1601 C CA . LYS A 1 203 ? -14.962 -0.091 28.492 1.00 80.00 203 LYS A CA 1
ATOM 1602 C C . LYS A 1 203 ? -13.599 0.587 28.365 1.00 80.00 203 LYS A C 1
ATOM 1604 O O . LYS A 1 203 ? -12.933 0.414 27.349 1.00 80.00 203 LYS A O 1
ATOM 1609 N N . ALA A 1 204 ? -13.168 1.316 29.396 1.00 80.50 204 ALA A N 1
ATOM 1610 C CA . ALA A 1 204 ? -11.888 2.022 29.390 1.00 80.50 204 ALA A CA 1
ATOM 1611 C C . ALA A 1 204 ? -10.694 1.062 29.238 1.00 80.50 204 ALA A C 1
ATOM 1613 O O . ALA A 1 204 ? -9.763 1.358 28.490 1.00 80.50 204 ALA A O 1
ATOM 1614 N N . ALA A 1 205 ? -10.741 -0.109 29.884 1.00 80.56 205 ALA A N 1
ATOM 1615 C CA . ALA A 1 205 ? -9.732 -1.158 29.735 1.00 80.56 205 ALA A CA 1
ATOM 1616 C C . ALA A 1 205 ? -9.647 -1.678 28.290 1.00 80.56 205 ALA A C 1
ATOM 1618 O O . ALA A 1 205 ? -8.554 -1.829 27.745 1.00 80.56 205 ALA A O 1
ATOM 1619 N N . GLY A 1 206 ? -10.803 -1.914 27.660 1.00 82.56 206 GLY A N 1
ATOM 1620 C CA . GLY A 1 206 ? -10.895 -2.326 26.259 1.00 82.56 206 GLY A CA 1
ATOM 1621 C C . GLY A 1 206 ? -10.328 -1.294 25.289 1.00 82.56 206 GLY A C 1
ATOM 1622 O O . GLY A 1 206 ? -9.493 -1.626 24.451 1.00 82.56 206 GLY A O 1
ATOM 1623 N N . GLU A 1 207 ? -10.748 -0.035 25.434 1.00 87.44 207 GLU A N 1
ATOM 1624 C CA . GLU A 1 207 ? -10.284 1.081 24.601 1.00 87.44 207 GLU A CA 1
ATOM 1625 C C . GLU A 1 207 ? -8.763 1.272 24.684 1.00 87.44 207 GLU A C 1
ATOM 1627 O O . GLU A 1 207 ? -8.105 1.458 23.657 1.00 87.44 207 GLU A O 1
ATOM 1632 N N . LEU A 1 208 ? -8.198 1.207 25.895 1.00 88.38 208 LEU A N 1
ATOM 1633 C CA . LEU A 1 208 ? -6.759 1.326 26.117 1.00 88.38 208 LEU A CA 1
ATOM 1634 C C . LEU A 1 208 ? -5.996 0.189 25.428 1.00 88.38 208 LEU A C 1
ATOM 1636 O O . LEU A 1 208 ? -5.052 0.445 24.680 1.00 88.38 208 LEU A O 1
ATOM 1640 N N . MET A 1 209 ? -6.414 -1.057 25.654 1.00 87.06 209 MET A N 1
ATOM 1641 C CA . MET A 1 209 ? -5.715 -2.223 25.119 1.00 87.06 209 MET A CA 1
ATOM 1642 C C . MET A 1 209 ? -5.795 -2.332 23.604 1.00 87.06 209 MET A C 1
ATOM 1644 O O . MET A 1 209 ? -4.801 -2.657 22.953 1.00 87.06 209 MET A O 1
ATOM 1648 N N . GLU A 1 210 ? -6.940 -1.988 23.024 1.00 87.81 210 GLU A N 1
ATOM 1649 C CA . GLU A 1 210 ? -7.073 -1.874 21.579 1.00 87.81 210 GLU A CA 1
ATOM 1650 C C . GLU A 1 210 ? -6.135 -0.806 21.003 1.00 87.81 210 GLU A C 1
ATOM 1652 O O . GLU A 1 210 ? -5.444 -1.065 20.015 1.00 87.81 210 GLU A O 1
ATOM 1657 N N . ALA A 1 211 ? -6.071 0.378 21.618 1.00 90.38 211 ALA A N 1
ATOM 1658 C CA . ALA A 1 211 ? -5.210 1.457 21.143 1.00 90.38 211 ALA A CA 1
ATOM 1659 C C . ALA A 1 211 ? -3.720 1.083 21.224 1.00 90.38 211 ALA A C 1
ATOM 1661 O O . ALA A 1 211 ? -2.965 1.334 20.278 1.00 90.38 211 ALA A O 1
ATOM 1662 N N . ILE A 1 212 ? -3.304 0.440 22.319 1.00 90.62 212 ILE A N 1
ATOM 1663 C CA . ILE A 1 212 ? -1.944 -0.080 22.502 1.00 90.62 212 ILE A CA 1
ATOM 1664 C C . ILE A 1 212 ? -1.620 -1.123 21.426 1.00 90.62 212 ILE A C 1
ATOM 1666 O O . ILE A 1 212 ? -0.584 -1.029 20.762 1.00 90.62 212 ILE A O 1
ATOM 1670 N N . PHE A 1 213 ? -2.510 -2.098 21.231 1.00 90.38 213 PHE A N 1
ATOM 1671 C CA . PHE A 1 213 ? -2.298 -3.175 20.271 1.00 90.38 213 PHE A CA 1
ATOM 1672 C C . PHE A 1 213 ? -2.224 -2.662 18.835 1.00 90.38 213 PHE A C 1
ATOM 1674 O O . PHE A 1 213 ? -1.288 -3.009 18.121 1.00 90.38 213 PHE A O 1
ATOM 1681 N N . ASN A 1 214 ? -3.158 -1.802 18.418 1.00 91.94 214 ASN A N 1
ATOM 1682 C CA . ASN A 1 214 ? -3.153 -1.231 17.071 1.00 91.94 214 ASN A CA 1
ATOM 1683 C C . ASN A 1 214 ? -1.863 -0.433 16.819 1.00 91.94 214 ASN A C 1
ATOM 1685 O O . ASN A 1 214 ? -1.265 -0.560 15.753 1.00 91.94 214 ASN A O 1
ATOM 1689 N N . THR A 1 215 ? -1.392 0.327 17.814 1.00 92.75 215 THR A N 1
ATOM 1690 C CA . THR A 1 215 ? -0.119 1.061 17.731 1.00 92.75 215 THR A CA 1
ATOM 1691 C C . THR A 1 215 ? 1.061 0.111 17.522 1.00 92.75 215 THR A C 1
ATOM 1693 O O . THR A 1 215 ? 1.859 0.306 16.605 1.00 92.75 215 THR A O 1
ATOM 1696 N N . TYR A 1 216 ? 1.167 -0.944 18.338 1.00 92.75 216 TYR A N 1
ATOM 1697 C CA . TYR A 1 216 ? 2.244 -1.925 18.203 1.00 92.75 216 TYR A CA 1
ATOM 1698 C C . TYR A 1 216 ? 2.164 -2.701 16.885 1.00 92.75 216 TYR A C 1
ATOM 1700 O O . TYR A 1 216 ? 3.184 -2.903 16.237 1.00 92.75 216 TYR A O 1
ATOM 1708 N N . PHE A 1 217 ? 0.966 -3.103 16.464 1.00 92.38 217 PHE A N 1
ATOM 1709 C CA . PHE A 1 217 ? 0.757 -3.850 15.229 1.00 92.38 217 PHE A CA 1
ATOM 1710 C C . PHE A 1 217 ? 1.257 -3.072 14.008 1.00 92.38 217 PHE A C 1
ATOM 1712 O O . PHE A 1 217 ? 1.977 -3.630 13.183 1.00 92.38 217 PHE A O 1
ATOM 1719 N N . VAL A 1 218 ? 0.956 -1.771 13.917 1.00 94.06 218 VAL A N 1
ATOM 1720 C CA . VAL A 1 218 ? 1.471 -0.929 12.825 1.00 94.06 218 VAL A CA 1
ATOM 1721 C C . VAL A 1 218 ? 2.994 -0.782 12.903 1.00 94.06 218 VAL A C 1
ATOM 1723 O O . VAL A 1 218 ? 3.657 -0.871 11.874 1.00 94.06 218 VAL A O 1
ATOM 1726 N N . LEU A 1 219 ? 3.576 -0.630 14.098 1.00 94.00 219 LEU A N 1
ATOM 1727 C CA . LEU A 1 219 ? 5.037 -0.591 14.266 1.00 94.00 219 LEU A CA 1
ATOM 1728 C C . LEU A 1 219 ? 5.715 -1.920 13.895 1.00 94.00 219 LEU A C 1
ATOM 1730 O O . LEU A 1 219 ? 6.795 -1.916 13.308 1.00 94.00 219 LEU A O 1
ATOM 1734 N N . PHE A 1 220 ? 5.079 -3.051 14.194 1.00 93.38 220 PHE A N 1
ATOM 1735 C CA . PHE A 1 220 ? 5.541 -4.376 13.788 1.00 93.38 220 PHE A CA 1
ATOM 1736 C C . PHE A 1 220 ? 5.505 -4.529 12.263 1.00 93.38 220 PHE A C 1
ATOM 1738 O O . PHE A 1 220 ? 6.488 -4.950 11.659 1.00 93.38 220 PHE A O 1
ATOM 1745 N N . LYS A 1 221 ? 4.405 -4.118 11.624 1.00 93.69 221 LYS A N 1
ATOM 1746 C CA . LYS A 1 221 ? 4.272 -4.111 10.161 1.00 93.69 221 LYS A CA 1
ATOM 1747 C C . LYS A 1 221 ? 5.271 -3.173 9.493 1.00 93.69 221 LYS A C 1
ATOM 1749 O O . LYS A 1 221 ? 5.852 -3.528 8.477 1.00 93.69 221 LYS A O 1
ATOM 1754 N N . TYR A 1 222 ? 5.545 -2.029 10.107 1.00 94.56 222 TYR A N 1
ATOM 1755 C CA . TYR A 1 222 ? 6.637 -1.149 9.710 1.00 94.56 222 TYR A CA 1
ATOM 1756 C C . TYR A 1 222 ? 7.995 -1.857 9.747 1.00 94.56 222 TYR A C 1
ATOM 1758 O O . TYR A 1 222 ? 8.720 -1.782 8.761 1.00 94.56 222 TYR A O 1
ATOM 1766 N N . GLN A 1 223 ? 8.316 -2.610 10.805 1.00 92.12 223 GLN A N 1
ATOM 1767 C CA . GLN A 1 223 ? 9.557 -3.395 10.841 1.00 92.12 223 GLN A CA 1
ATOM 1768 C C . GLN A 1 223 ? 9.606 -4.505 9.783 1.00 92.12 223 GLN A C 1
ATOM 1770 O O . GLN A 1 223 ? 10.673 -4.772 9.239 1.00 92.12 223 GLN A O 1
ATOM 1775 N N . GLN A 1 224 ? 8.470 -5.119 9.433 1.00 91.75 224 GLN A N 1
ATOM 1776 C CA . GLN A 1 224 ? 8.425 -6.071 8.317 1.00 91.75 224 GLN A CA 1
ATOM 1777 C C . GLN A 1 224 ? 8.785 -5.396 6.987 1.00 91.75 224 GLN A C 1
ATOM 1779 O O . GLN A 1 224 ? 9.629 -5.907 6.260 1.00 91.75 224 GLN A O 1
ATOM 1784 N N . VAL A 1 225 ? 8.231 -4.209 6.712 1.00 93.25 225 VAL A N 1
ATOM 1785 C CA . VAL A 1 225 ? 8.573 -3.441 5.502 1.00 93.25 225 VAL A CA 1
ATOM 1786 C C . VAL A 1 225 ? 10.041 -3.000 5.516 1.00 93.25 225 VAL A C 1
ATOM 1788 O O . VAL A 1 225 ? 10.696 -3.048 4.479 1.00 93.25 225 VAL A O 1
ATOM 1791 N N . VAL A 1 226 ? 10.587 -2.618 6.677 1.00 92.12 226 VAL A N 1
ATOM 1792 C CA . VAL A 1 226 ? 12.027 -2.337 6.837 1.00 92.12 226 VAL A CA 1
ATOM 1793 C C . VAL A 1 226 ? 12.859 -3.565 6.454 1.00 92.12 226 VAL A C 1
ATOM 1795 O O . VAL A 1 226 ? 13.812 -3.430 5.692 1.00 92.12 226 VAL A O 1
ATOM 1798 N N . GLN A 1 227 ? 12.476 -4.762 6.906 1.00 90.19 227 GLN A N 1
ATOM 1799 C CA . GLN A 1 227 ? 13.184 -6.000 6.574 1.00 90.19 227 GLN A CA 1
ATOM 1800 C C . GLN A 1 227 ? 13.088 -6.354 5.083 1.00 90.19 227 GLN A C 1
ATOM 1802 O O . GLN A 1 227 ? 14.085 -6.754 4.482 1.00 90.19 227 GLN A O 1
ATOM 1807 N N . ASP A 1 228 ? 11.911 -6.197 4.474 1.00 90.38 228 ASP A N 1
ATOM 1808 C CA . ASP A 1 228 ? 11.713 -6.414 3.035 1.00 90.38 228 ASP A CA 1
ATOM 1809 C C . ASP A 1 228 ? 12.562 -5.442 2.206 1.00 90.38 228 ASP A C 1
ATOM 1811 O O . ASP A 1 228 ? 13.149 -5.813 1.187 1.00 90.38 228 ASP A O 1
ATOM 1815 N N . TYR A 1 229 ? 12.682 -4.205 2.682 1.00 91.06 229 TYR A N 1
ATOM 1816 C CA . TYR A 1 229 ? 13.504 -3.171 2.075 1.00 91.06 229 TYR A CA 1
ATOM 1817 C C . TYR A 1 229 ? 15.011 -3.444 2.228 1.00 91.06 229 TYR A C 1
ATOM 1819 O O . TYR A 1 229 ? 15.763 -3.247 1.277 1.00 91.06 229 TYR A O 1
ATOM 1827 N N . GLU A 1 230 ? 15.461 -3.975 3.368 1.00 90.00 230 GLU A N 1
ATOM 1828 C CA . GLU A 1 230 ? 16.837 -4.469 3.535 1.00 90.00 230 GLU A CA 1
ATOM 1829 C C . GLU A 1 230 ? 17.148 -5.618 2.569 1.00 90.00 230 GLU A C 1
ATOM 1831 O O . GLU A 1 230 ? 18.163 -5.586 1.869 1.00 90.00 230 GLU A O 1
ATOM 1836 N N . ASN A 1 231 ? 16.240 -6.596 2.469 1.00 89.81 231 ASN A N 1
ATOM 1837 C CA . ASN A 1 231 ? 16.382 -7.738 1.566 1.00 89.81 231 ASN A CA 1
ATOM 1838 C C . ASN A 1 231 ? 16.484 -7.295 0.100 1.00 89.81 231 ASN A C 1
ATOM 1840 O O . ASN A 1 231 ? 17.262 -7.872 -0.660 1.00 89.81 231 ASN A O 1
ATOM 1844 N N . PHE A 1 232 ? 15.738 -6.257 -0.290 1.00 89.56 232 PHE A N 1
ATOM 1845 C CA . PHE A 1 232 ? 15.789 -5.688 -1.636 1.00 89.56 232 PHE A CA 1
ATOM 1846 C C . PHE A 1 232 ? 17.189 -5.173 -2.012 1.00 89.56 232 PHE A C 1
ATOM 1848 O O . PHE A 1 232 ? 17.618 -5.358 -3.149 1.00 89.56 232 PHE A O 1
ATOM 1855 N N . PHE A 1 233 ? 17.930 -4.603 -1.058 1.00 87.62 233 PHE A N 1
ATOM 1856 C CA . PHE A 1 233 ? 19.310 -4.144 -1.260 1.00 87.62 233 PHE A CA 1
ATOM 1857 C C . PHE A 1 233 ? 20.376 -5.185 -0.882 1.00 87.62 233 PHE A C 1
ATOM 1859 O O . PHE A 1 233 ? 21.568 -4.882 -0.907 1.00 87.62 233 PHE A O 1
ATOM 1866 N N . GLY A 1 234 ? 19.977 -6.413 -0.532 1.00 85.25 234 GLY A N 1
ATOM 1867 C CA . GLY A 1 234 ? 20.902 -7.457 -0.081 1.00 85.25 234 GLY A CA 1
ATOM 1868 C C . GLY A 1 234 ? 21.595 -7.128 1.247 1.00 85.25 234 GLY A C 1
ATOM 1869 O O . GLY A 1 234 ? 22.678 -7.646 1.522 1.00 85.25 234 GLY A O 1
ATOM 1870 N N . ILE A 1 235 ? 20.990 -6.260 2.059 1.00 85.62 235 ILE A N 1
ATOM 1871 C CA . ILE A 1 235 ? 21.483 -5.877 3.382 1.00 85.62 235 ILE A CA 1
ATOM 1872 C C . ILE A 1 235 ? 20.981 -6.911 4.387 1.00 85.62 235 ILE A C 1
ATOM 1874 O O . ILE A 1 235 ? 19.809 -7.277 4.390 1.00 85.62 235 ILE A O 1
ATOM 1878 N N . SER A 1 236 ? 21.869 -7.390 5.255 1.00 77.06 236 SER A N 1
ATOM 1879 C CA . SER A 1 236 ? 21.531 -8.360 6.297 1.00 77.06 236 SER A CA 1
ATOM 1880 C C . SER A 1 236 ? 21.816 -7.796 7.681 1.00 77.06 236 SER A C 1
ATOM 1882 O O . SER A 1 236 ? 22.831 -7.131 7.868 1.00 77.06 236 SER A O 1
ATOM 1884 N N . GLY A 1 237 ? 20.992 -8.158 8.666 1.00 72.62 237 GLY A N 1
ATOM 1885 C CA . GLY A 1 237 ? 21.284 -7.892 10.074 1.00 72.62 237 GLY A CA 1
ATOM 1886 C C . GLY A 1 237 ? 20.789 -6.545 10.591 1.00 72.62 237 GLY A C 1
ATOM 1887 O O . GLY A 1 237 ? 21.444 -5.979 11.460 1.00 72.62 237 GLY A O 1
ATOM 1888 N N . ASN A 1 238 ? 19.636 -6.055 10.116 1.00 74.50 238 ASN A N 1
ATOM 1889 C CA . ASN A 1 238 ? 18.993 -4.844 10.636 1.00 74.50 238 ASN A CA 1
ATOM 1890 C C . ASN A 1 238 ? 19.802 -3.544 10.395 1.00 74.50 238 ASN A C 1
ATOM 1892 O O . ASN A 1 238 ? 19.659 -2.551 11.114 1.00 74.50 238 ASN A O 1
ATOM 1896 N N . GLU A 1 239 ? 20.693 -3.538 9.398 1.00 80.75 239 GLU A N 1
ATOM 1897 C CA . GLU A 1 239 ? 21.644 -2.452 9.129 1.00 80.75 239 GLU A CA 1
ATOM 1898 C C . GLU A 1 239 ? 21.233 -1.561 7.947 1.00 80.75 239 GLU A C 1
ATOM 1900 O O . GLU A 1 239 ? 22.076 -1.082 7.182 1.00 80.75 239 GLU A O 1
ATOM 1905 N N . LEU A 1 240 ? 19.933 -1.276 7.813 1.00 84.50 240 LEU A N 1
ATOM 1906 C CA . LEU A 1 240 ? 19.417 -0.373 6.779 1.00 84.50 240 LEU A CA 1
ATOM 1907 C C . LEU A 1 240 ? 20.080 1.017 6.774 1.00 84.50 240 LEU A C 1
ATOM 1909 O O . LEU A 1 240 ? 20.098 1.697 5.747 1.00 84.50 240 LEU A O 1
ATOM 1913 N N . ALA A 1 241 ? 20.672 1.436 7.894 1.00 83.81 241 ALA A N 1
ATOM 1914 C CA . ALA A 1 241 ? 21.498 2.635 7.965 1.00 83.81 241 ALA A CA 1
ATOM 1915 C C . ALA A 1 241 ? 22.541 2.700 6.827 1.00 83.81 241 ALA A C 1
ATOM 1917 O O . ALA A 1 241 ? 22.685 3.735 6.178 1.00 83.81 241 ALA A O 1
ATOM 1918 N N . SER A 1 242 ? 23.189 1.576 6.509 1.00 82.81 242 SER A N 1
ATOM 1919 C CA . SER A 1 242 ? 24.192 1.485 5.438 1.00 82.81 242 SER A CA 1
ATOM 1920 C C . SER A 1 242 ? 23.657 1.897 4.056 1.00 82.81 242 SER A C 1
ATOM 1922 O O . SER A 1 242 ? 24.375 2.544 3.286 1.00 82.81 242 SER A O 1
ATOM 1924 N N . HIS A 1 243 ? 22.381 1.615 3.759 1.00 88.00 243 HIS A N 1
ATOM 1925 C CA . HIS A 1 243 ? 21.716 2.064 2.530 1.00 88.00 243 HIS A CA 1
ATOM 1926 C C . HIS A 1 243 ? 21.646 3.586 2.465 1.00 88.00 243 HIS A C 1
ATOM 1928 O O . HIS A 1 243 ? 22.142 4.208 1.536 1.00 88.00 243 HIS A O 1
ATOM 1934 N N . PHE A 1 244 ? 21.088 4.225 3.491 1.00 87.25 244 PHE A N 1
ATOM 1935 C CA . PHE A 1 244 ? 20.925 5.682 3.512 1.00 87.25 244 PHE A CA 1
ATOM 1936 C C . PHE A 1 244 ? 22.261 6.436 3.591 1.00 87.25 244 PHE A C 1
ATOM 1938 O O . PHE A 1 244 ? 22.334 7.595 3.174 1.00 87.25 244 PHE A O 1
ATOM 1945 N N . GLU A 1 245 ? 23.316 5.792 4.097 1.00 84.56 245 GLU A N 1
ATOM 1946 C CA . GLU A 1 245 ? 24.680 6.316 4.046 1.00 84.56 245 GLU A CA 1
ATOM 1947 C C . GLU A 1 245 ? 25.324 6.214 2.656 1.00 84.56 245 GLU A C 1
ATOM 1949 O O . GLU A 1 245 ? 26.120 7.085 2.299 1.00 84.56 245 GLU A O 1
ATOM 1954 N N . SER A 1 246 ? 24.993 5.180 1.877 1.00 87.81 246 SER A N 1
ATOM 1955 C CA . SER A 1 246 ? 25.487 4.977 0.506 1.00 87.81 246 SER A CA 1
ATOM 1956 C C . SER A 1 246 ? 24.607 5.635 -0.562 1.00 87.81 246 SER A C 1
ATOM 1958 O O . SER A 1 246 ? 25.096 5.922 -1.656 1.00 87.81 246 SER A O 1
ATOM 1960 N N . LEU A 1 247 ? 23.361 5.987 -0.227 1.00 90.88 247 LEU A N 1
ATOM 1961 C CA . LEU A 1 247 ? 22.366 6.552 -1.141 1.00 90.88 247 LEU A CA 1
ATOM 1962 C C . LEU A 1 247 ? 22.844 7.824 -1.853 1.00 90.88 247 LEU A C 1
ATOM 1964 O O . LEU A 1 247 ? 22.551 8.001 -3.030 1.00 90.88 247 LEU A O 1
ATOM 1968 N N . GLU A 1 248 ? 23.608 8.695 -1.183 1.00 91.44 248 GLU A N 1
ATOM 1969 C CA . GLU A 1 248 ? 24.212 9.873 -1.834 1.00 91.44 248 GLU A CA 1
ATOM 1970 C C . GLU A 1 248 ? 25.152 9.459 -2.976 1.00 91.44 248 GLU A C 1
ATOM 1972 O O . GLU A 1 248 ? 25.103 10.032 -4.066 1.00 91.44 248 GLU A O 1
ATOM 1977 N N . SER A 1 249 ? 25.987 8.440 -2.748 1.00 92.31 249 SER A N 1
ATOM 1978 C CA . SER A 1 249 ? 26.897 7.929 -3.772 1.00 92.31 249 SER A CA 1
ATOM 1979 C C . SER A 1 249 ? 26.129 7.279 -4.918 1.00 92.31 249 SER A C 1
ATOM 1981 O O . SER A 1 249 ? 26.438 7.555 -6.076 1.00 92.31 249 SER A O 1
ATOM 1983 N N . ASP A 1 250 ? 25.122 6.465 -4.610 1.00 92.44 250 ASP A N 1
ATOM 1984 C CA . ASP A 1 250 ? 24.306 5.774 -5.609 1.00 92.44 250 ASP A CA 1
ATOM 1985 C C . ASP A 1 250 ? 23.533 6.751 -6.491 1.00 92.44 250 ASP A C 1
ATOM 1987 O O . ASP A 1 250 ? 23.618 6.682 -7.717 1.00 92.44 250 ASP A O 1
ATOM 1991 N N . VAL A 1 251 ? 22.835 7.710 -5.878 1.00 93.75 251 VAL A N 1
ATOM 1992 C CA . VAL A 1 251 ? 22.101 8.764 -6.588 1.00 93.75 251 VAL A CA 1
ATOM 1993 C C . VAL A 1 251 ? 23.043 9.552 -7.496 1.00 93.75 251 VAL A C 1
ATOM 1995 O O . VAL A 1 251 ? 22.716 9.792 -8.657 1.00 93.75 251 VAL A O 1
ATOM 1998 N N . LYS A 1 252 ? 24.246 9.893 -7.018 1.00 94.31 252 LYS A N 1
ATOM 1999 C CA . LYS A 1 252 ? 25.244 10.604 -7.825 1.00 94.31 252 LYS A CA 1
ATOM 2000 C C . LYS A 1 252 ? 25.738 9.783 -9.021 1.00 94.31 252 LYS A C 1
ATOM 2002 O O . LYS A 1 252 ? 25.841 10.323 -10.121 1.00 94.31 252 LYS A O 1
ATOM 2007 N N . LYS A 1 253 ? 26.028 8.493 -8.828 1.00 95.25 253 LYS A N 1
ATOM 2008 C CA . LYS A 1 253 ? 26.448 7.592 -9.916 1.00 95.25 253 LYS A CA 1
ATOM 2009 C C . LYS A 1 253 ? 25.354 7.445 -10.970 1.00 95.25 253 LYS A C 1
ATOM 2011 O O . LYS A 1 253 ? 25.638 7.568 -12.155 1.00 95.25 253 LYS A O 1
ATOM 2016 N N . ILE A 1 254 ? 24.105 7.251 -10.546 1.00 95.69 254 ILE A N 1
ATOM 2017 C CA . ILE A 1 254 ? 22.951 7.131 -11.448 1.00 95.69 254 ILE A CA 1
ATOM 2018 C C . ILE A 1 254 ? 22.742 8.430 -12.230 1.00 95.69 254 ILE A C 1
ATOM 2020 O O . ILE A 1 254 ? 22.554 8.395 -13.444 1.00 95.69 254 ILE A O 1
ATOM 2024 N N . TRP A 1 255 ? 22.845 9.580 -11.563 1.00 94.88 255 TRP A N 1
ATOM 2025 C CA . TRP A 1 255 ? 22.771 10.890 -12.206 1.00 94.88 255 TRP A CA 1
ATOM 2026 C C . TRP A 1 255 ? 23.866 11.078 -13.274 1.00 94.88 255 TRP A C 1
ATOM 2028 O O . TRP A 1 255 ? 23.567 11.503 -14.391 1.00 94.88 255 TRP A O 1
ATOM 2038 N N . ASN A 1 256 ? 25.116 10.690 -12.986 1.00 94.75 256 ASN A N 1
ATOM 2039 C CA . ASN A 1 256 ? 26.210 10.688 -13.970 1.00 94.75 256 ASN A CA 1
ATOM 2040 C C . ASN A 1 256 ? 25.945 9.718 -15.131 1.00 94.75 256 ASN A C 1
ATOM 2042 O O . ASN A 1 256 ? 26.196 10.043 -16.293 1.00 94.75 256 ASN A O 1
ATOM 2046 N N . ASP A 1 257 ? 25.433 8.527 -14.832 1.00 96.44 257 ASP A N 1
ATOM 2047 C CA . ASP A 1 257 ? 25.149 7.505 -15.833 1.00 96.44 257 ASP A CA 1
ATOM 2048 C C . ASP A 1 257 ? 24.016 7.926 -16.775 1.00 96.44 257 ASP A C 1
ATOM 2050 O O . ASP A 1 257 ? 24.119 7.677 -17.972 1.00 96.44 257 ASP A O 1
ATOM 2054 N N . TYR A 1 258 ? 23.006 8.669 -16.305 1.00 95.81 258 TYR A N 1
ATOM 2055 C CA . TYR A 1 258 ? 21.999 9.275 -17.185 1.00 95.81 258 TYR A CA 1
ATOM 2056 C C . TYR A 1 258 ? 22.595 10.311 -18.150 1.00 95.81 258 TYR A C 1
ATOM 2058 O O . TYR A 1 258 ? 22.157 10.390 -19.300 1.00 95.81 258 TYR A O 1
ATOM 2066 N N . LYS A 1 259 ? 23.628 11.066 -17.741 1.00 94.38 259 LYS A N 1
ATOM 2067 C CA . LYS A 1 259 ? 24.364 11.956 -18.661 1.00 94.38 259 LYS A CA 1
ATOM 2068 C C . LYS A 1 259 ? 25.107 11.158 -19.734 1.00 94.38 259 LYS A C 1
ATOM 2070 O O . LYS A 1 259 ? 24.996 11.474 -20.915 1.00 94.38 259 LYS A O 1
ATOM 2075 N N . LYS A 1 260 ? 25.784 10.069 -19.354 1.00 94.62 260 LYS A N 1
ATOM 2076 C CA . LYS A 1 260 ? 26.451 9.161 -20.311 1.00 94.62 260 LYS A CA 1
ATOM 2077 C C . LYS A 1 260 ? 25.462 8.460 -21.241 1.00 94.62 260 LYS A C 1
ATOM 2079 O O . LYS A 1 260 ? 25.739 8.309 -22.429 1.00 94.62 260 LYS A O 1
ATOM 2084 N N . ALA A 1 261 ? 24.311 8.049 -20.719 1.00 95.75 261 ALA A N 1
ATOM 2085 C CA . ALA A 1 261 ? 23.237 7.442 -21.492 1.00 95.75 261 ALA A CA 1
ATOM 2086 C C . ALA A 1 261 ? 22.688 8.431 -22.534 1.00 95.75 261 ALA A C 1
ATOM 2088 O O . ALA A 1 261 ? 22.512 8.068 -23.698 1.00 95.75 261 ALA A O 1
ATOM 2089 N N . ASN A 1 262 ? 22.502 9.698 -22.152 1.00 94.88 262 ASN A N 1
ATOM 2090 C CA . ASN A 1 262 ? 22.104 10.758 -23.075 1.00 94.88 262 ASN A CA 1
ATOM 2091 C C . ASN A 1 262 ? 23.180 11.047 -24.137 1.00 94.88 262 ASN A C 1
ATOM 2093 O O . ASN A 1 262 ? 22.860 11.144 -25.320 1.00 94.88 262 ASN A O 1
ATOM 2097 N N . GLU A 1 263 ? 24.458 11.117 -23.752 1.00 93.25 263 GLU A N 1
ATOM 2098 C CA . GLU A 1 263 ? 25.576 11.229 -24.700 1.00 93.25 263 GLU A CA 1
ATOM 2099 C C . GLU A 1 263 ? 25.571 10.081 -25.715 1.00 93.25 263 GLU A C 1
ATOM 2101 O O . GLU A 1 263 ? 25.684 10.315 -26.920 1.00 93.25 263 GLU A O 1
ATOM 2106 N N . LEU A 1 264 ? 25.396 8.841 -25.249 1.00 94.44 264 LEU A N 1
ATOM 2107 C CA . LEU A 1 264 ? 25.316 7.671 -26.117 1.00 94.44 264 LEU A CA 1
ATOM 2108 C C . LEU A 1 264 ? 24.126 7.772 -27.078 1.00 94.44 264 LEU A C 1
ATOM 2110 O O . LEU A 1 264 ? 24.281 7.496 -28.271 1.00 94.44 264 LEU A O 1
ATOM 2114 N N . ALA A 1 265 ? 22.964 8.206 -26.582 1.00 94.12 265 ALA A N 1
ATOM 2115 C CA . ALA A 1 265 ? 21.774 8.402 -27.399 1.00 94.12 265 ALA A CA 1
ATOM 2116 C C . ALA A 1 265 ? 22.014 9.418 -28.522 1.00 94.12 265 ALA A C 1
ATOM 2118 O O . ALA A 1 265 ? 21.758 9.110 -29.691 1.00 94.12 265 ALA A O 1
ATOM 2119 N N . ILE A 1 266 ? 22.584 10.582 -28.194 1.00 91.75 266 ILE A N 1
ATOM 2120 C CA . ILE A 1 266 ? 22.930 11.638 -29.157 1.00 91.75 266 ILE A CA 1
ATOM 2121 C C . ILE A 1 266 ? 23.926 11.128 -30.198 1.00 91.75 266 ILE A C 1
ATOM 2123 O O . ILE A 1 266 ? 23.713 11.307 -31.397 1.00 91.75 266 ILE A O 1
ATOM 2127 N N . LEU A 1 267 ? 24.989 10.454 -29.759 1.00 91.38 267 LEU A N 1
ATOM 2128 C CA . LEU A 1 267 ? 26.057 9.996 -30.643 1.00 91.38 267 LEU A CA 1
ATOM 2129 C C . LEU A 1 267 ? 25.617 8.887 -31.603 1.00 91.38 267 LEU A C 1
ATOM 2131 O O . LEU A 1 267 ? 26.154 8.812 -32.710 1.00 91.38 267 LEU A O 1
ATOM 2135 N N . ARG A 1 268 ? 24.712 7.995 -31.175 1.00 92.62 268 ARG A N 1
ATOM 2136 C CA . ARG A 1 268 ? 24.450 6.724 -31.874 1.00 92.62 268 ARG A CA 1
ATOM 2137 C C . ARG A 1 268 ? 23.042 6.576 -32.440 1.00 92.62 268 ARG A C 1
ATOM 2139 O O . ARG A 1 268 ? 22.883 5.827 -33.398 1.00 92.62 268 ARG A O 1
ATOM 2146 N N . TYR A 1 269 ? 22.039 7.256 -31.887 1.00 92.25 269 TYR A N 1
ATOM 2147 C CA . TYR A 1 269 ? 20.637 6.988 -32.229 1.00 92.25 269 TYR A CA 1
ATOM 2148 C C . TYR A 1 269 ? 19.895 8.199 -32.811 1.00 92.25 269 TYR A C 1
ATOM 2150 O O . TYR A 1 269 ? 19.120 8.020 -33.745 1.00 92.25 269 TYR A O 1
ATOM 2158 N N . ILE A 1 270 ? 20.166 9.431 -32.361 1.00 90.00 270 ILE A N 1
ATOM 2159 C CA . ILE A 1 270 ? 19.376 10.618 -32.767 1.00 90.00 270 ILE A CA 1
ATOM 2160 C C . ILE A 1 270 ? 19.431 10.918 -34.274 1.00 90.00 270 ILE A C 1
ATOM 2162 O O . ILE A 1 270 ? 18.427 11.315 -34.861 1.00 90.00 270 ILE A O 1
ATOM 2166 N N . ALA A 1 271 ? 20.590 10.732 -34.908 1.00 86.50 271 ALA A N 1
ATOM 2167 C CA . ALA A 1 271 ? 20.796 11.033 -36.327 1.00 86.50 271 ALA A CA 1
ATOM 2168 C C . ALA A 1 271 ? 20.577 9.833 -37.268 1.00 86.50 271 ALA A C 1
ATOM 2170 O O . ALA A 1 271 ? 20.808 9.962 -38.472 1.00 86.50 271 ALA A O 1
ATOM 2171 N N . ALA A 1 272 ? 20.215 8.667 -36.726 1.00 87.75 272 ALA A N 1
ATOM 2172 C CA . ALA A 1 272 ? 20.447 7.379 -37.376 1.00 87.75 272 ALA A CA 1
ATOM 2173 C C . ALA A 1 272 ? 19.170 6.606 -37.753 1.00 87.75 272 ALA A C 1
ATOM 2175 O O . ALA A 1 272 ? 19.259 5.418 -38.055 1.00 87.75 272 ALA A O 1
ATOM 2176 N N . ASP A 1 273 ? 18.000 7.258 -37.758 1.00 81.69 273 ASP A N 1
ATOM 2177 C CA . ASP A 1 273 ? 16.704 6.606 -38.029 1.00 81.69 273 ASP A CA 1
ATOM 2178 C C . ASP A 1 273 ? 16.685 5.842 -39.370 1.00 81.69 273 ASP A C 1
ATOM 2180 O O . ASP A 1 273 ? 16.250 4.694 -39.428 1.00 81.69 273 ASP A O 1
ATOM 2184 N N . ASP A 1 274 ? 17.219 6.449 -40.437 1.00 83.88 274 ASP A N 1
ATOM 2185 C CA . ASP A 1 274 ? 17.194 5.906 -41.806 1.00 83.88 274 ASP A CA 1
ATOM 2186 C C . ASP A 1 274 ? 18.501 5.201 -42.214 1.00 83.88 274 ASP A C 1
ATOM 2188 O O . ASP A 1 274 ? 18.804 5.079 -43.407 1.00 83.88 274 ASP A O 1
ATOM 2192 N N . ILE A 1 275 ? 19.319 4.763 -41.249 1.00 90.00 275 ILE A N 1
ATOM 2193 C CA . ILE A 1 275 ? 20.633 4.182 -41.547 1.00 90.00 275 ILE A CA 1
ATOM 2194 C C . ILE A 1 275 ? 20.520 2.886 -42.371 1.00 90.00 275 ILE A C 1
ATOM 2196 O O . ILE A 1 275 ? 19.813 1.930 -42.017 1.00 90.00 275 ILE A O 1
ATOM 2200 N N . LYS A 1 276 ? 21.262 2.835 -43.480 1.00 89.00 276 LYS A N 1
ATOM 2201 C CA . LYS A 1 276 ? 21.385 1.671 -44.362 1.00 89.00 276 LYS A CA 1
ATOM 2202 C C . LYS A 1 276 ? 22.849 1.304 -44.564 1.00 89.00 276 LYS A C 1
ATOM 2204 O O . LYS A 1 276 ? 23.730 2.160 -44.592 1.00 89.00 276 LYS A O 1
ATOM 2209 N N . GLU A 1 277 ? 23.093 0.009 -44.710 1.00 87.88 277 GLU A N 1
ATOM 2210 C CA . GLU A 1 277 ? 24.410 -0.501 -45.074 1.00 87.88 277 GLU A CA 1
ATOM 2211 C C . GLU A 1 277 ? 24.576 -0.422 -46.592 1.00 87.88 277 GLU A C 1
ATOM 2213 O O . GLU A 1 277 ? 23.790 -1.021 -47.328 1.00 87.88 277 GLU A O 1
ATOM 2218 N N . LEU A 1 278 ? 25.576 0.336 -47.047 1.00 90.38 278 LEU A N 1
ATOM 2219 C CA . LEU A 1 278 ? 25.848 0.546 -48.469 1.00 90.38 278 LEU A CA 1
ATOM 2220 C C . LEU A 1 278 ? 26.810 -0.513 -49.014 1.00 90.38 278 LEU A C 1
ATOM 2222 O O . LEU A 1 278 ? 27.817 -0.850 -48.381 1.00 90.38 278 LEU A O 1
ATOM 2226 N N . LYS A 1 279 ? 26.543 -1.005 -50.227 1.00 87.94 279 LYS A N 1
ATOM 2227 C CA . LYS A 1 279 ? 27.294 -2.109 -50.841 1.00 87.94 279 LYS A CA 1
ATOM 2228 C C . LYS A 1 279 ? 28.265 -1.631 -51.921 1.00 87.94 279 LYS A C 1
ATOM 2230 O O . LYS A 1 279 ? 27.922 -1.487 -53.086 1.00 87.94 279 LYS A O 1
ATOM 2235 N N . PHE A 1 280 ? 29.540 -1.495 -51.562 1.00 88.06 280 PHE A N 1
ATOM 2236 C CA . PHE A 1 280 ? 30.596 -1.064 -52.499 1.00 88.06 280 PHE A CA 1
ATOM 2237 C C . PHE A 1 280 ? 31.403 -2.190 -53.155 1.00 88.06 280 PHE A C 1
ATOM 2239 O O . PHE A 1 280 ? 32.306 -1.909 -53.949 1.00 88.06 280 PHE A O 1
ATOM 2246 N N . ARG A 1 281 ? 31.114 -3.454 -52.820 1.00 84.56 281 ARG A N 1
ATOM 2247 C CA . ARG A 1 281 ? 31.803 -4.645 -53.348 1.00 84.56 281 ARG A CA 1
ATOM 2248 C C . ARG A 1 281 ? 30.830 -5.511 -54.159 1.00 84.56 281 ARG A C 1
ATOM 2250 O O . ARG A 1 281 ? 30.419 -6.569 -53.684 1.00 84.56 281 ARG A O 1
ATOM 2257 N N . PRO A 1 282 ? 30.426 -5.058 -55.358 1.00 86.38 282 PRO A N 1
ATOM 2258 C CA . PRO A 1 282 ? 29.569 -5.842 -56.236 1.00 86.38 282 PRO A CA 1
ATOM 2259 C C . PRO A 1 282 ? 30.312 -7.070 -56.780 1.00 86.38 282 PRO A C 1
ATOM 2261 O O . PRO A 1 282 ? 31.543 -7.142 -56.763 1.00 86.38 282 PRO A O 1
ATOM 2264 N N . ASN A 1 283 ? 29.560 -8.052 -57.278 1.00 86.38 283 ASN A N 1
ATOM 2265 C CA . ASN A 1 283 ? 30.131 -9.266 -57.853 1.00 86.38 283 ASN A CA 1
ATOM 2266 C C . ASN A 1 283 ? 30.783 -8.977 -59.217 1.00 86.38 283 ASN A C 1
ATOM 2268 O O . ASN A 1 283 ? 30.093 -8.672 -60.183 1.00 86.38 283 ASN A O 1
ATOM 2272 N N . THR A 1 284 ? 32.105 -9.124 -59.305 1.00 88.38 284 THR A N 1
ATOM 2273 C CA . THR A 1 284 ? 32.900 -8.865 -60.521 1.00 88.38 284 THR A CA 1
ATOM 2274 C C . THR A 1 284 ? 33.413 -10.140 -61.198 1.00 88.38 284 THR A C 1
ATOM 2276 O O . THR A 1 284 ? 34.305 -10.079 -62.048 1.00 88.38 284 THR A O 1
ATOM 2279 N N . LYS A 1 285 ? 32.887 -11.315 -60.821 1.00 86.88 285 LYS A N 1
ATOM 2280 C CA . LYS A 1 285 ? 33.343 -12.608 -61.350 1.00 86.88 285 LYS A CA 1
ATOM 2281 C C . LYS A 1 285 ? 33.077 -12.726 -62.851 1.00 86.88 285 LYS A C 1
ATOM 2283 O O . LYS A 1 285 ? 31.939 -12.644 -63.306 1.00 86.88 285 LYS A O 1
ATOM 2288 N N . LEU A 1 286 ? 34.150 -12.980 -63.596 1.00 86.12 286 LEU A N 1
ATOM 2289 C CA . LEU A 1 286 ? 34.123 -13.168 -65.048 1.00 86.12 286 LEU A CA 1
ATOM 2290 C C . LEU A 1 286 ? 34.261 -14.632 -65.472 1.00 86.12 286 LEU A C 1
ATOM 2292 O O . LEU A 1 286 ? 34.030 -14.928 -66.637 1.00 86.12 286 LEU A O 1
ATOM 2296 N N . ASP A 1 287 ? 34.631 -15.531 -64.558 1.00 83.38 287 ASP A N 1
ATOM 2297 C CA . ASP A 1 287 ? 34.790 -16.948 -64.879 1.00 83.38 287 ASP A CA 1
ATOM 2298 C C . ASP A 1 287 ? 33.436 -17.541 -65.293 1.00 83.38 287 ASP A C 1
ATOM 2300 O O . ASP A 1 287 ? 32.441 -17.363 -64.587 1.00 83.38 287 ASP A O 1
ATOM 2304 N N . MET A 1 288 ? 33.415 -18.222 -66.440 1.00 85.12 288 MET A N 1
ATOM 2305 C CA . MET A 1 288 ? 32.247 -18.920 -66.981 1.00 85.12 288 MET A CA 1
ATOM 2306 C C . MET A 1 288 ? 32.498 -20.425 -66.906 1.00 85.12 288 MET A C 1
ATOM 2308 O O . MET A 1 288 ? 33.594 -20.896 -67.222 1.00 85.12 288 MET A O 1
ATOM 2312 N N . LYS A 1 289 ? 31.493 -21.191 -66.481 1.00 87.12 289 LYS A N 1
ATOM 2313 C CA . LYS A 1 289 ? 31.501 -22.650 -66.665 1.00 87.12 289 LYS A CA 1
ATOM 2314 C C . LYS A 1 289 ? 31.074 -22.995 -68.098 1.00 87.12 289 LYS A C 1
ATOM 2316 O O . LYS A 1 289 ? 30.507 -22.155 -68.781 1.00 87.12 289 LYS A O 1
ATOM 2321 N N . ALA A 1 290 ? 31.334 -24.220 -68.558 1.00 79.19 290 ALA A N 1
ATOM 2322 C CA . ALA A 1 290 ? 31.055 -24.619 -69.945 1.00 79.19 290 ALA A CA 1
ATOM 2323 C C . ALA A 1 290 ? 29.563 -24.516 -70.336 1.00 79.19 290 ALA A C 1
ATOM 2325 O O . ALA A 1 290 ? 29.241 -24.196 -71.476 1.00 79.19 290 ALA A O 1
ATOM 2326 N N . ASP A 1 291 ? 28.665 -24.777 -69.389 1.00 81.56 291 ASP A N 1
ATOM 2327 C CA . ASP A 1 291 ? 27.216 -24.578 -69.488 1.00 81.56 291 ASP A CA 1
ATOM 2328 C C . ASP A 1 291 ? 26.846 -23.091 -69.608 1.00 81.56 291 ASP A C 1
ATOM 2330 O O . ASP A 1 291 ? 26.149 -22.709 -70.543 1.00 81.56 291 ASP A O 1
ATOM 2334 N N . GLU A 1 292 ? 27.389 -22.241 -68.734 1.00 83.38 292 GLU A N 1
ATOM 2335 C CA . GLU A 1 292 ? 27.166 -20.786 -68.756 1.00 83.38 292 GLU A CA 1
ATOM 2336 C C . GLU A 1 292 ? 27.746 -20.127 -70.020 1.00 83.38 292 GLU A C 1
ATOM 2338 O O . GLU A 1 292 ? 27.138 -19.240 -70.609 1.00 83.38 292 GLU A O 1
ATOM 2343 N N . GLU A 1 293 ? 28.914 -20.579 -70.478 1.00 83.94 293 GLU A N 1
ATOM 2344 C CA . GLU A 1 293 ? 29.524 -20.109 -71.720 1.00 83.94 293 GLU A CA 1
ATOM 2345 C C . GLU A 1 293 ? 28.624 -20.416 -72.922 1.00 83.94 293 GLU A C 1
ATOM 2347 O O . GLU A 1 293 ? 28.454 -19.559 -73.791 1.00 83.94 293 GLU A O 1
ATOM 2352 N N . LYS A 1 294 ? 28.011 -21.609 -72.956 1.00 83.81 294 LYS A N 1
ATOM 2353 C CA . LYS A 1 294 ? 27.047 -21.972 -73.997 1.00 83.81 294 LYS A CA 1
ATOM 2354 C C . LYS A 1 294 ? 25.800 -21.085 -73.944 1.00 83.81 294 LYS A C 1
ATOM 2356 O O . LYS A 1 294 ? 25.412 -20.552 -74.976 1.00 83.81 294 LYS A O 1
ATOM 2361 N N . GLU A 1 295 ? 25.232 -20.853 -72.762 1.00 85.38 295 GLU A N 1
ATOM 2362 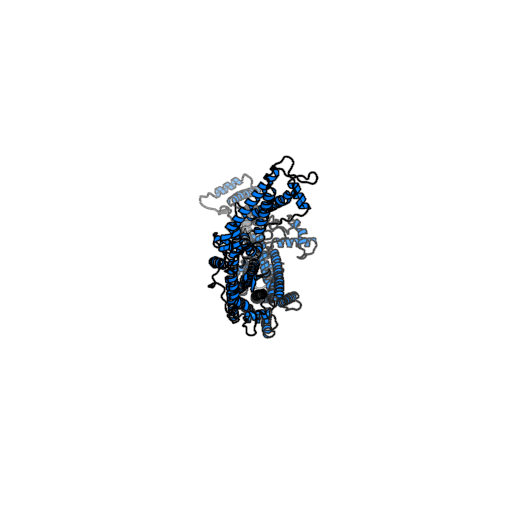C CA . GLU A 1 295 ? 24.072 -19.963 -72.593 1.00 85.38 295 GLU A CA 1
ATOM 2363 C C . GLU A 1 295 ? 24.354 -18.530 -73.071 1.00 85.38 295 GLU A C 1
ATOM 2365 O O . GLU A 1 295 ? 23.532 -17.928 -73.763 1.00 85.38 295 GLU A O 1
ATOM 2370 N N . VAL A 1 296 ? 25.533 -17.979 -72.756 1.00 86.06 296 VAL A N 1
ATOM 2371 C CA . VAL A 1 296 ? 25.928 -16.642 -73.228 1.00 86.06 296 VAL A CA 1
ATOM 2372 C C . VAL A 1 296 ? 26.094 -16.630 -74.752 1.00 86.06 296 VAL A C 1
ATOM 2374 O O . VAL A 1 296 ? 25.677 -15.665 -75.390 1.00 86.06 296 VAL A O 1
ATOM 2377 N N . LYS A 1 297 ? 26.646 -17.689 -75.360 1.00 85.69 297 LYS A N 1
ATOM 2378 C CA . LYS A 1 297 ? 26.733 -17.819 -76.828 1.00 85.69 297 LYS A CA 1
ATOM 2379 C C . LYS A 1 297 ? 25.342 -17.871 -77.473 1.00 85.69 297 LYS A C 1
ATOM 2381 O O . LYS A 1 297 ? 25.087 -17.101 -78.399 1.00 85.69 297 LYS A O 1
ATOM 2386 N N . ASP A 1 298 ? 24.441 -18.680 -76.918 1.00 85.19 298 ASP A N 1
ATOM 2387 C CA . ASP A 1 298 ? 23.050 -18.829 -77.371 1.00 85.19 298 ASP A CA 1
ATOM 2388 C C . ASP A 1 298 ? 22.228 -17.536 -77.197 1.00 85.19 298 ASP A C 1
ATOM 2390 O O . ASP A 1 298 ? 21.303 -17.281 -77.967 1.00 85.19 298 ASP A O 1
ATOM 2394 N N . SER A 1 299 ? 22.584 -16.679 -76.230 1.00 85.06 299 SER A N 1
ATOM 2395 C CA . SER A 1 299 ? 21.964 -15.353 -76.055 1.00 85.06 299 SER A CA 1
ATOM 2396 C C . SER A 1 299 ? 22.322 -14.346 -77.156 1.00 85.06 299 SER A C 1
ATOM 2398 O O . SER A 1 299 ? 21.632 -13.339 -77.310 1.00 85.06 299 SER A O 1
ATOM 2400 N N . ILE A 1 300 ? 23.400 -14.603 -77.907 1.00 85.19 300 ILE A N 1
ATOM 2401 C CA . ILE A 1 300 ? 23.921 -13.712 -78.951 1.00 85.19 300 ILE A CA 1
ATOM 2402 C C . ILE A 1 300 ? 23.486 -14.185 -80.341 1.00 85.19 300 ILE A C 1
ATOM 2404 O O . ILE A 1 300 ? 23.043 -13.376 -81.153 1.00 85.19 300 ILE A O 1
ATOM 2408 N N . ALA A 1 301 ? 23.649 -15.478 -80.637 1.00 83.44 301 ALA A N 1
ATOM 2409 C CA . ALA A 1 301 ? 23.313 -16.071 -81.930 1.00 83.44 301 ALA A CA 1
ATOM 2410 C C . ALA A 1 301 ? 22.940 -17.552 -81.773 1.00 83.44 301 ALA A C 1
ATOM 2412 O O . ALA A 1 301 ? 23.338 -18.200 -80.810 1.00 83.44 301 ALA A O 1
ATOM 2413 N N . SER A 1 302 ? 22.200 -18.106 -82.736 1.00 80.44 302 SER A N 1
ATOM 2414 C CA . SER A 1 302 ? 21.861 -19.537 -82.751 1.00 80.44 302 SER A CA 1
ATOM 2415 C C . SER A 1 302 ? 23.019 -20.391 -83.283 1.00 80.44 302 SER A C 1
ATOM 2417 O O . SER A 1 302 ? 23.736 -19.979 -84.194 1.00 80.44 302 SER A O 1
ATOM 2419 N N . GLU A 1 303 ? 23.193 -21.586 -82.713 1.00 81.38 303 GLU A N 1
ATOM 2420 C CA . GLU A 1 303 ? 24.184 -22.569 -83.162 1.00 81.38 303 GLU A CA 1
ATOM 2421 C C . GLU A 1 303 ? 23.735 -23.208 -84.492 1.00 81.38 303 GLU A C 1
ATOM 2423 O O . GLU A 1 303 ? 22.743 -23.939 -84.537 1.00 81.38 303 GLU A O 1
ATOM 2428 N N . GLU A 1 304 ? 24.479 -22.971 -85.573 1.00 77.44 304 GLU A N 1
ATOM 2429 C CA . GLU A 1 304 ? 24.245 -23.559 -86.898 1.00 77.44 304 GLU A CA 1
ATOM 2430 C C . GLU A 1 304 ? 25.482 -24.368 -87.321 1.00 77.44 304 GLU A C 1
ATOM 2432 O O . GLU A 1 304 ? 26.607 -23.872 -87.315 1.00 77.44 304 GLU A O 1
ATOM 2437 N N . GLU A 1 305 ? 25.303 -25.655 -87.639 1.00 75.56 305 GLU A N 1
ATOM 2438 C CA . GLU A 1 305 ? 26.398 -26.573 -88.022 1.00 75.56 305 GLU A CA 1
ATOM 2439 C C . GLU A 1 305 ? 27.577 -26.638 -87.019 1.00 75.56 305 GLU A C 1
ATOM 2441 O O . GLU A 1 305 ? 28.734 -26.847 -87.392 1.00 75.56 305 GLU A O 1
ATOM 2446 N N . GLY A 1 306 ? 27.297 -26.473 -85.721 1.00 74.75 306 GLY A N 1
ATOM 2447 C CA . GLY A 1 306 ? 28.316 -26.493 -84.664 1.00 74.75 306 GLY A CA 1
ATOM 2448 C C . GLY A 1 306 ? 29.181 -25.229 -84.609 1.00 74.75 306 GLY A C 1
ATOM 2449 O O . GLY A 1 306 ? 30.271 -25.249 -84.029 1.00 74.75 306 GLY A O 1
ATOM 2450 N N . LYS A 1 307 ? 28.732 -24.136 -85.239 1.00 79.88 307 LYS A N 1
ATOM 2451 C CA . LYS A 1 307 ? 29.367 -22.817 -85.202 1.00 79.88 307 LYS A CA 1
ATOM 2452 C C . LYS A 1 307 ? 28.331 -21.733 -84.919 1.00 79.88 307 LYS A C 1
ATOM 2454 O O . LYS A 1 307 ? 27.159 -21.857 -85.250 1.00 79.88 307 LYS A O 1
ATOM 2459 N N . TYR A 1 308 ? 28.801 -20.644 -84.328 1.00 84.00 308 TYR A N 1
ATOM 2460 C CA . TYR A 1 308 ? 28.013 -19.432 -84.141 1.00 84.00 308 TYR A CA 1
ATOM 2461 C C . TYR A 1 308 ? 28.445 -18.392 -85.172 1.00 84.00 308 TYR A C 1
ATOM 2463 O O . TYR A 1 308 ? 29.650 -18.191 -85.383 1.00 84.00 308 TYR A O 1
ATOM 2471 N N . TYR A 1 309 ? 27.470 -17.744 -85.807 1.00 83.00 309 TYR A N 1
ATOM 2472 C CA . TYR A 1 309 ? 27.702 -16.741 -86.841 1.00 83.00 309 TYR A CA 1
ATOM 2473 C C . TYR A 1 309 ? 27.466 -15.320 -86.321 1.00 83.00 309 TYR A C 1
ATOM 2475 O O . TYR A 1 309 ? 26.578 -15.083 -85.507 1.00 83.00 309 TYR A O 1
ATOM 2483 N N . LEU A 1 310 ? 28.286 -14.375 -86.783 1.00 84.12 310 LEU A N 1
ATOM 2484 C CA . LEU A 1 310 ? 28.229 -12.962 -86.407 1.00 84.12 310 LEU A CA 1
ATOM 2485 C C . LEU A 1 310 ? 27.891 -12.097 -87.631 1.00 84.12 310 LEU A C 1
ATOM 2487 O O . LEU A 1 310 ? 28.613 -12.153 -88.632 1.00 84.12 310 LEU A O 1
ATOM 2491 N N . THR A 1 311 ? 26.833 -11.288 -87.524 1.00 84.69 311 THR A N 1
ATOM 2492 C CA . THR A 1 311 ? 26.451 -10.246 -88.499 1.00 84.69 311 THR A CA 1
ATOM 2493 C C . THR A 1 311 ? 26.957 -8.871 -88.064 1.00 84.69 311 THR A C 1
ATOM 2495 O O . THR A 1 311 ? 27.342 -8.683 -86.903 1.00 84.69 311 THR A O 1
ATOM 2498 N N . GLN A 1 312 ? 26.961 -7.895 -88.979 1.00 82.69 312 GLN A N 1
ATOM 2499 C CA . GLN A 1 312 ? 27.342 -6.521 -88.654 1.00 82.69 312 GLN A CA 1
ATOM 2500 C C . GLN A 1 312 ? 26.421 -5.902 -87.592 1.00 82.69 312 GLN A C 1
ATOM 2502 O O . GLN A 1 312 ? 26.926 -5.334 -86.625 1.00 82.69 312 GLN A O 1
ATOM 2507 N N . ASP A 1 313 ? 25.105 -6.095 -87.709 1.00 83.75 313 ASP A N 1
ATOM 2508 C CA . ASP A 1 313 ? 24.126 -5.564 -86.751 1.00 83.75 313 ASP A CA 1
ATOM 2509 C C . ASP A 1 313 ? 24.333 -6.133 -85.334 1.00 83.75 313 ASP A C 1
ATOM 2511 O O . ASP A 1 313 ? 24.366 -5.378 -84.364 1.00 83.75 313 ASP A O 1
ATOM 2515 N N . ILE A 1 314 ? 24.565 -7.451 -85.206 1.00 86.56 314 ILE A N 1
ATOM 2516 C CA . ILE A 1 314 ? 24.831 -8.097 -83.906 1.00 86.56 314 ILE A CA 1
ATOM 2517 C C . ILE A 1 314 ? 26.133 -7.563 -83.299 1.00 86.56 314 ILE A C 1
ATOM 2519 O O . ILE A 1 314 ? 26.204 -7.299 -82.099 1.00 86.56 314 ILE A O 1
ATOM 2523 N N . TYR A 1 315 ? 27.182 -7.397 -84.109 1.00 86.88 315 TYR A N 1
ATOM 2524 C CA . TYR A 1 315 ? 28.446 -6.843 -83.628 1.00 86.88 315 TYR A CA 1
ATOM 2525 C C . TYR A 1 315 ? 28.283 -5.396 -83.144 1.00 86.88 315 TYR A C 1
ATOM 2527 O O . TYR A 1 315 ? 28.729 -5.078 -82.040 1.00 86.88 315 TYR A O 1
ATOM 2535 N N . ASP A 1 316 ? 27.629 -4.534 -83.924 1.00 87.50 316 ASP A N 1
ATOM 2536 C CA . ASP A 1 316 ? 27.425 -3.126 -83.572 1.00 87.50 316 ASP A CA 1
ATOM 2537 C C . ASP A 1 316 ? 26.560 -2.979 -82.306 1.00 87.50 316 ASP A C 1
ATOM 2539 O O . ASP A 1 316 ? 26.887 -2.171 -81.428 1.00 87.50 316 ASP A O 1
ATOM 2543 N N . ASP A 1 317 ? 25.528 -3.815 -82.146 1.00 89.31 317 ASP A N 1
ATOM 2544 C CA . ASP A 1 317 ? 24.686 -3.852 -80.947 1.00 89.31 317 ASP A CA 1
ATOM 2545 C C . ASP A 1 317 ? 25.469 -4.264 -79.693 1.00 89.31 317 ASP A C 1
ATOM 2547 O O . ASP A 1 317 ? 25.363 -3.597 -78.663 1.00 89.31 317 ASP A O 1
ATOM 2551 N N . LEU A 1 318 ? 26.312 -5.300 -79.775 1.00 89.69 318 LEU A N 1
ATOM 2552 C CA . LEU A 1 318 ? 27.140 -5.753 -78.650 1.00 89.69 318 LEU A CA 1
ATOM 2553 C C . LEU A 1 318 ? 28.219 -4.738 -78.260 1.00 89.69 318 LEU A C 1
ATOM 2555 O O . LEU A 1 318 ? 28.551 -4.584 -77.081 1.00 89.69 318 LEU A O 1
ATOM 2559 N N . ILE A 1 319 ? 28.800 -4.050 -79.245 1.00 90.06 319 ILE A N 1
ATOM 2560 C CA . ILE A 1 319 ? 29.768 -2.982 -78.996 1.00 90.06 319 ILE A CA 1
ATOM 2561 C C . ILE A 1 319 ? 29.085 -1.794 -78.320 1.00 90.06 319 ILE A C 1
ATOM 2563 O O . ILE A 1 319 ? 29.628 -1.269 -77.345 1.00 90.06 319 ILE A O 1
ATOM 2567 N N . ARG A 1 320 ? 27.893 -1.405 -78.788 1.00 91.50 320 ARG A N 1
ATOM 2568 C CA . ARG A 1 320 ? 27.083 -0.362 -78.153 1.00 91.50 320 ARG A CA 1
ATOM 2569 C C . ARG A 1 320 ? 26.701 -0.755 -76.726 1.00 91.50 320 ARG A C 1
ATOM 2571 O O . ARG A 1 320 ? 26.906 0.048 -75.823 1.00 91.50 320 ARG A O 1
ATOM 2578 N N . GLU A 1 321 ? 26.226 -1.982 -76.512 1.00 92.75 321 GLU A N 1
ATOM 2579 C CA . GLU A 1 321 ? 25.884 -2.520 -75.187 1.00 92.75 321 GLU A CA 1
ATOM 2580 C C . GLU A 1 321 ? 27.078 -2.422 -74.226 1.00 92.75 321 GLU A C 1
ATOM 2582 O O . GLU A 1 321 ? 26.948 -1.889 -73.122 1.00 92.75 321 GLU A O 1
ATOM 2587 N N . PHE A 1 322 ? 28.268 -2.857 -74.661 1.00 93.94 322 PHE A N 1
ATOM 2588 C CA . PHE A 1 322 ? 29.480 -2.756 -73.851 1.00 93.94 322 PHE A CA 1
ATOM 2589 C C . PHE A 1 322 ? 29.867 -1.303 -73.563 1.00 93.94 322 PHE A C 1
ATOM 2591 O O . PHE A 1 322 ? 30.161 -0.969 -72.415 1.00 93.94 322 PHE A O 1
ATOM 2598 N N . ASP A 1 323 ? 29.915 -0.444 -74.584 1.00 93.50 323 ASP A N 1
ATOM 2599 C CA . ASP A 1 323 ? 30.369 0.938 -74.425 1.00 93.50 323 ASP A CA 1
ATOM 2600 C C . ASP A 1 323 ? 29.397 1.732 -73.529 1.00 93.50 323 ASP A C 1
ATOM 2602 O O . ASP A 1 323 ? 29.848 2.486 -72.663 1.00 93.50 323 ASP A O 1
ATOM 2606 N N . GLU A 1 324 ? 28.085 1.504 -73.647 1.00 94.00 324 GLU A N 1
ATOM 2607 C CA . GLU A 1 324 ? 27.070 2.078 -72.757 1.00 94.00 324 GLU A CA 1
ATOM 2608 C C . GLU A 1 324 ? 27.201 1.566 -71.317 1.00 94.00 324 GLU A C 1
ATOM 2610 O O . GLU A 1 324 ? 27.206 2.374 -70.382 1.00 94.00 324 GLU A O 1
ATOM 2615 N N . ALA A 1 325 ? 27.340 0.249 -71.118 1.00 93.25 325 ALA A N 1
ATOM 2616 C CA . ALA A 1 325 ? 27.517 -0.342 -69.791 1.00 93.25 325 ALA A CA 1
ATOM 2617 C C . ALA A 1 325 ? 28.806 0.164 -69.123 1.00 93.25 325 ALA A C 1
ATOM 2619 O O . ALA A 1 325 ? 28.785 0.591 -67.967 1.00 93.25 325 ALA A O 1
ATOM 2620 N N . TYR A 1 326 ? 29.916 0.200 -69.870 1.00 93.88 326 TYR A N 1
ATOM 2621 C CA . TYR A 1 326 ? 31.214 0.686 -69.407 1.00 93.88 326 TYR A CA 1
ATOM 2622 C C . TYR A 1 326 ? 31.174 2.176 -69.048 1.00 93.88 326 TYR A C 1
ATOM 2624 O O . TYR A 1 326 ? 31.693 2.572 -68.003 1.00 93.88 326 TYR A O 1
ATOM 2632 N N . GLN A 1 327 ? 30.541 3.020 -69.870 1.00 94.56 327 GLN A N 1
ATOM 2633 C CA . GLN A 1 327 ? 30.401 4.448 -69.570 1.00 94.56 327 GLN A CA 1
ATOM 2634 C C . GLN A 1 327 ? 29.539 4.697 -68.329 1.00 94.56 327 GLN A C 1
ATOM 2636 O O . GLN A 1 327 ? 29.960 5.458 -67.459 1.00 94.56 327 GLN A O 1
ATOM 2641 N N . LYS A 1 328 ? 28.378 4.038 -68.204 1.00 93.44 328 LYS A N 1
ATOM 2642 C CA . LYS A 1 328 ? 27.489 4.197 -67.039 1.00 93.44 328 LYS A CA 1
ATOM 2643 C C . LYS A 1 328 ? 28.208 3.836 -65.738 1.00 93.44 328 LYS A C 1
ATOM 2645 O O . LYS A 1 328 ? 28.288 4.664 -64.833 1.00 93.44 328 LYS A O 1
ATOM 2650 N N . VAL A 1 329 ? 28.815 2.649 -65.671 1.00 92.94 329 VAL A N 1
ATOM 2651 C CA . VAL A 1 329 ? 29.464 2.174 -64.439 1.00 92.94 329 VAL A CA 1
ATOM 2652 C C . VAL A 1 329 ? 30.718 2.976 -64.073 1.00 92.94 329 VAL A C 1
ATOM 2654 O O . VAL A 1 329 ? 30.959 3.248 -62.895 1.00 92.94 329 VAL A O 1
ATOM 2657 N N . THR A 1 330 ? 31.512 3.412 -65.060 1.00 92.00 330 THR A N 1
ATOM 2658 C CA . THR A 1 330 ? 32.700 4.247 -64.805 1.00 92.00 330 THR A CA 1
ATOM 2659 C C . THR A 1 330 ? 32.321 5.638 -64.302 1.00 92.00 330 THR A C 1
ATOM 2661 O O . THR A 1 330 ? 32.982 6.146 -63.393 1.00 92.00 330 THR A O 1
ATOM 2664 N N . GLN A 1 331 ? 31.243 6.229 -64.829 1.00 92.69 331 GLN A N 1
ATOM 2665 C CA . GLN A 1 331 ? 30.696 7.498 -64.342 1.00 92.69 331 GLN A CA 1
ATOM 2666 C C . GLN A 1 331 ? 30.166 7.371 -62.911 1.00 92.69 331 GLN A C 1
ATOM 2668 O O . GLN A 1 331 ? 30.523 8.193 -62.069 1.00 92.69 331 GLN A O 1
ATOM 2673 N N . THR A 1 332 ? 29.391 6.329 -62.601 1.00 92.88 332 THR A N 1
ATOM 2674 C CA . THR A 1 332 ? 28.871 6.090 -61.243 1.00 92.88 332 THR A CA 1
ATOM 2675 C C . THR A 1 332 ? 30.004 5.874 -60.237 1.00 92.88 332 THR A C 1
ATOM 2677 O O . THR A 1 332 ? 30.030 6.516 -59.187 1.00 92.88 332 THR A O 1
ATOM 2680 N N . ALA A 1 333 ? 31.009 5.053 -60.569 1.00 91.25 333 ALA A N 1
ATOM 2681 C CA . ALA A 1 333 ? 32.180 4.853 -59.710 1.00 91.25 333 ALA A CA 1
ATOM 2682 C C . ALA A 1 333 ? 32.981 6.152 -59.492 1.00 91.25 333 ALA A C 1
ATOM 2684 O O . ALA A 1 333 ? 33.471 6.395 -58.387 1.00 91.25 333 ALA A O 1
ATOM 2685 N N . GLN A 1 334 ? 33.091 7.008 -60.515 1.00 91.25 334 GLN A N 1
ATOM 2686 C CA . GLN A 1 334 ? 33.713 8.328 -60.387 1.00 91.25 334 GLN A CA 1
ATOM 2687 C C . GLN A 1 334 ? 32.903 9.254 -59.471 1.00 91.25 334 GLN A C 1
ATOM 2689 O O . GLN A 1 334 ? 33.480 9.882 -58.589 1.00 91.25 334 GLN A O 1
ATOM 2694 N N . GLN A 1 335 ? 31.576 9.290 -59.613 1.00 92.44 335 GLN A N 1
ATOM 2695 C CA . GLN A 1 335 ? 30.708 10.075 -58.731 1.00 92.44 335 GLN A CA 1
ATOM 2696 C C . GLN A 1 335 ? 30.811 9.622 -57.271 1.00 92.44 335 GLN A C 1
ATOM 2698 O O . GLN A 1 335 ? 30.870 10.468 -56.380 1.00 92.44 335 GLN A O 1
ATOM 2703 N N . ILE A 1 336 ? 30.876 8.308 -57.020 1.00 92.44 336 ILE A N 1
ATOM 2704 C CA . ILE A 1 336 ? 31.098 7.762 -55.674 1.00 92.44 336 ILE A CA 1
ATOM 2705 C C . ILE A 1 336 ? 32.438 8.257 -55.114 1.00 92.44 336 ILE A C 1
ATOM 2707 O O . ILE A 1 336 ? 32.465 8.763 -53.991 1.00 92.44 336 ILE A O 1
ATOM 2711 N N . ARG A 1 337 ? 33.531 8.186 -55.895 1.00 91.06 337 ARG A N 1
ATOM 2712 C CA . ARG A 1 337 ? 34.847 8.719 -55.487 1.00 91.06 337 ARG A CA 1
ATOM 2713 C C . ARG A 1 337 ? 34.768 10.196 -55.115 1.00 91.06 337 ARG A C 1
ATOM 2715 O O . ARG A 1 337 ? 35.168 10.566 -54.014 1.00 91.06 337 ARG A O 1
ATOM 2722 N N . ASP A 1 338 ? 34.226 11.021 -56.005 1.00 92.44 338 ASP A N 1
ATOM 2723 C CA . ASP A 1 338 ? 34.220 12.478 -55.845 1.00 92.44 338 ASP A CA 1
ATOM 2724 C C . ASP A 1 338 ? 33.361 12.928 -54.655 1.00 92.44 338 ASP A C 1
ATOM 2726 O O . ASP A 1 338 ? 33.703 13.893 -53.972 1.00 92.44 338 ASP A O 1
ATOM 2730 N N . LYS A 1 339 ? 32.274 12.204 -54.361 1.00 92.56 339 LYS A N 1
ATOM 2731 C CA . LYS A 1 339 ? 31.396 12.470 -53.211 1.00 92.56 339 LYS A CA 1
ATOM 2732 C C . LYS A 1 339 ? 31.968 11.958 -51.886 1.00 92.56 339 LYS A C 1
ATOM 2734 O O . LYS A 1 339 ? 31.780 12.611 -50.864 1.00 92.56 339 LYS A O 1
ATOM 2739 N N . MET A 1 340 ? 32.670 10.823 -51.882 1.00 92.94 340 MET A N 1
ATOM 2740 C CA . MET A 1 340 ? 33.274 10.256 -50.666 1.00 92.94 340 MET A CA 1
ATOM 2741 C C . MET A 1 340 ? 34.594 10.923 -50.266 1.00 92.94 340 MET A C 1
ATOM 2743 O O . MET A 1 340 ? 34.900 10.979 -49.074 1.00 92.94 340 MET A O 1
ATOM 2747 N N . ARG A 1 341 ? 35.382 11.421 -51.231 1.00 92.50 341 ARG A N 1
ATOM 2748 C CA . ARG A 1 341 ? 36.693 12.047 -50.984 1.00 92.50 341 ARG A CA 1
ATOM 2749 C C . ARG A 1 341 ? 36.654 13.130 -49.889 1.00 92.50 341 ARG A C 1
ATOM 2751 O O . ARG A 1 341 ? 37.364 12.948 -48.900 1.00 92.50 341 ARG A O 1
ATOM 2758 N N . PRO A 1 342 ? 35.810 14.181 -49.971 1.00 91.88 342 PRO A N 1
ATOM 2759 C CA . PRO A 1 342 ? 35.806 15.245 -48.963 1.00 91.88 342 PRO A CA 1
ATOM 2760 C C . PRO A 1 342 ? 35.382 14.762 -47.567 1.00 91.88 342 PRO A C 1
ATOM 2762 O O . PRO A 1 342 ? 35.844 15.304 -46.568 1.00 91.88 342 PRO A O 1
ATOM 2765 N N . ILE A 1 343 ? 34.540 13.727 -47.477 1.00 91.56 343 ILE A N 1
ATOM 2766 C CA . ILE A 1 343 ? 34.109 13.148 -46.194 1.00 91.56 343 ILE A CA 1
ATOM 2767 C C . ILE A 1 343 ? 35.277 12.410 -45.539 1.00 91.56 343 ILE A C 1
ATOM 2769 O O . ILE A 1 343 ? 35.552 12.589 -44.355 1.00 91.56 343 ILE A O 1
ATOM 2773 N N . ASN A 1 344 ? 36.001 11.603 -46.319 1.00 89.31 344 ASN A N 1
ATOM 2774 C CA . ASN A 1 344 ? 37.117 10.813 -45.811 1.00 89.31 344 ASN A CA 1
ATOM 2775 C C . ASN A 1 344 ? 38.331 11.665 -45.406 1.00 89.31 344 ASN A C 1
ATOM 2777 O O . ASN A 1 344 ? 39.067 11.262 -44.505 1.00 89.31 344 ASN A O 1
ATOM 2781 N N . GLU A 1 345 ? 38.535 12.820 -46.045 1.00 88.69 345 GLU A N 1
ATOM 2782 C CA . GLU A 1 345 ? 39.574 13.798 -45.682 1.00 88.69 345 GLU A CA 1
ATOM 2783 C C . GLU A 1 345 ? 39.294 14.490 -44.338 1.00 88.69 345 GLU A C 1
ATOM 2785 O O . GLU A 1 345 ? 40.229 14.895 -43.651 1.00 88.69 345 GLU A O 1
ATOM 2790 N N . GLN A 1 346 ? 38.023 14.591 -43.940 1.00 88.56 346 GLN A N 1
ATOM 2791 C CA . GLN A 1 346 ? 37.586 15.207 -42.680 1.00 88.56 346 GLN A CA 1
ATOM 2792 C C . GLN A 1 346 ? 37.460 14.208 -41.519 1.00 88.56 346 GLN A C 1
ATOM 2794 O O . GLN A 1 346 ? 37.045 14.589 -40.423 1.00 88.56 346 GLN A O 1
ATOM 2799 N N . LEU A 1 347 ? 37.789 12.930 -41.737 1.00 88.00 347 LEU A N 1
ATOM 2800 C CA . LEU A 1 347 ? 37.700 11.919 -40.688 1.00 88.00 347 LEU A CA 1
ATOM 2801 C C . LEU A 1 347 ? 38.716 12.201 -39.568 1.00 88.00 347 LEU A C 1
ATOM 2803 O O . LEU A 1 347 ? 39.898 12.412 -39.857 1.00 88.00 347 LEU A O 1
ATOM 2807 N N . PRO A 1 348 ? 38.289 12.147 -38.294 1.00 88.75 348 PRO A N 1
ATOM 2808 C CA . PRO A 1 348 ? 39.204 12.225 -37.164 1.00 88.75 348 PRO A CA 1
ATOM 2809 C C . PRO A 1 348 ? 40.049 10.943 -37.056 1.00 88.75 348 PRO A C 1
ATOM 2811 O O . PRO A 1 348 ? 40.003 10.059 -37.918 1.00 88.75 348 PRO A O 1
ATOM 2814 N N . SER A 1 349 ? 40.853 10.834 -35.996 1.00 87.12 349 SER A N 1
ATOM 2815 C CA . SER A 1 349 ? 41.613 9.609 -35.727 1.00 87.12 349 SER A CA 1
ATOM 2816 C C . SER A 1 349 ? 40.681 8.401 -35.574 1.00 87.12 349 SER A C 1
ATOM 2818 O O . SER A 1 349 ? 39.545 8.523 -35.115 1.00 87.12 349 SER A O 1
ATOM 2820 N N . ASP A 1 350 ? 41.169 7.205 -35.914 1.00 79.62 350 ASP A N 1
ATOM 2821 C CA . ASP A 1 350 ? 40.347 5.984 -35.916 1.00 79.62 350 ASP A CA 1
ATOM 2822 C C . ASP A 1 350 ? 39.735 5.641 -34.536 1.00 79.62 350 ASP A C 1
ATOM 2824 O O . ASP A 1 350 ? 38.732 4.921 -34.471 1.00 79.62 350 ASP A O 1
ATOM 2828 N N . SER A 1 351 ? 40.320 6.165 -33.448 1.00 84.31 351 SER A N 1
ATOM 2829 C CA . SER A 1 351 ? 39.834 6.043 -32.065 1.00 84.31 351 SER A CA 1
ATOM 2830 C C . SER A 1 351 ? 38.737 7.046 -31.690 1.00 84.31 351 SER A C 1
ATOM 2832 O O . SER A 1 351 ? 38.026 6.818 -30.718 1.00 84.31 351 SER A O 1
ATOM 2834 N N . ASP A 1 352 ? 38.622 8.157 -32.419 1.00 90.06 352 ASP A N 1
ATOM 2835 C CA . ASP A 1 352 ? 37.647 9.231 -32.177 1.00 90.06 352 ASP A CA 1
ATOM 2836 C C . ASP A 1 352 ? 36.541 9.269 -33.246 1.00 90.06 352 ASP A C 1
ATOM 2838 O O . ASP A 1 352 ? 35.618 10.072 -33.173 1.00 90.06 352 ASP A O 1
ATOM 2842 N N . VAL A 1 353 ? 36.597 8.386 -34.242 1.00 92.12 353 VAL A N 1
ATOM 2843 C CA . VAL A 1 353 ? 35.565 8.276 -35.276 1.00 92.12 353 VAL A CA 1
ATOM 2844 C C . VAL A 1 353 ? 34.221 7.846 -34.684 1.00 92.12 353 VAL A C 1
ATOM 2846 O O . VAL A 1 353 ? 34.104 6.780 -34.081 1.00 92.12 353 VAL A O 1
ATOM 2849 N N . ASN A 1 354 ? 33.184 8.644 -34.942 1.00 92.62 354 ASN A N 1
ATOM 2850 C CA . ASN A 1 354 ? 31.791 8.248 -34.801 1.00 92.62 354 ASN A CA 1
ATOM 2851 C C . ASN A 1 354 ? 31.324 7.575 -36.099 1.00 92.62 354 ASN A C 1
ATOM 2853 O O . ASN A 1 354 ? 30.899 8.226 -37.056 1.00 92.62 354 ASN A O 1
ATOM 2857 N N . GLU A 1 355 ? 31.402 6.248 -36.118 1.00 92.31 355 GLU A N 1
ATOM 2858 C CA . GLU A 1 355 ? 31.094 5.427 -37.285 1.00 92.31 355 GLU A CA 1
ATOM 2859 C C . GLU A 1 355 ? 29.629 5.518 -37.743 1.00 92.31 355 GLU A C 1
ATOM 2861 O O . GLU A 1 355 ? 29.354 5.375 -38.933 1.00 92.31 355 GLU A O 1
ATOM 2866 N N . VAL A 1 356 ? 28.698 5.819 -36.830 1.00 93.19 356 VAL A N 1
ATOM 2867 C CA . VAL A 1 356 ? 27.273 5.995 -37.155 1.00 93.19 356 VAL A CA 1
ATOM 2868 C C . VAL A 1 356 ? 27.075 7.252 -37.997 1.00 93.19 356 VAL A C 1
ATOM 2870 O O . VAL A 1 356 ? 26.458 7.204 -39.059 1.00 93.19 356 VAL A O 1
ATOM 2873 N N . ILE A 1 357 ? 27.633 8.377 -37.548 1.00 91.62 357 ILE A N 1
ATOM 2874 C CA . ILE A 1 357 ? 27.520 9.652 -38.264 1.00 91.62 357 ILE A CA 1
ATOM 2875 C C . ILE A 1 357 ? 28.274 9.590 -39.586 1.00 91.62 357 ILE A C 1
ATOM 2877 O O . ILE A 1 357 ? 27.758 10.045 -40.601 1.00 91.62 357 ILE A O 1
ATOM 2881 N N . TYR A 1 358 ? 29.444 8.951 -39.606 1.00 92.25 358 TYR A N 1
ATOM 2882 C CA . TYR A 1 358 ? 30.164 8.698 -40.848 1.00 92.25 358 TYR A CA 1
ATOM 2883 C C . TYR A 1 358 ? 29.316 7.908 -41.861 1.00 92.25 358 TYR A C 1
ATOM 2885 O O . TYR A 1 358 ? 29.233 8.302 -43.025 1.00 92.25 358 TYR A O 1
ATOM 2893 N N . ALA A 1 359 ? 28.627 6.845 -41.427 1.00 92.50 359 ALA A N 1
ATOM 2894 C CA . ALA A 1 359 ? 27.738 6.079 -42.298 1.00 92.50 359 ALA A CA 1
ATOM 2895 C C . ALA A 1 359 ? 26.599 6.940 -42.872 1.00 92.50 359 ALA A C 1
ATOM 2897 O O . ALA A 1 359 ? 26.313 6.867 -44.068 1.00 92.50 359 ALA A O 1
ATOM 2898 N N . ILE A 1 360 ? 25.990 7.786 -42.035 1.00 90.50 360 ILE A N 1
ATOM 2899 C CA . ILE A 1 360 ? 24.908 8.698 -42.426 1.00 90.50 360 ILE A CA 1
ATOM 2900 C C . ILE A 1 360 ? 25.389 9.773 -43.407 1.00 90.50 360 ILE A C 1
ATOM 2902 O O . ILE A 1 360 ? 24.713 10.027 -44.404 1.00 90.50 360 ILE A O 1
ATOM 2906 N N . GLU A 1 361 ? 26.547 10.391 -43.175 1.00 89.50 361 GLU A N 1
ATOM 2907 C CA . GLU A 1 361 ? 27.099 11.414 -44.073 1.00 89.50 361 GLU A CA 1
ATOM 2908 C C . GLU A 1 361 ? 27.463 10.826 -45.442 1.00 89.50 361 GLU A C 1
ATOM 2910 O O . GLU A 1 361 ? 27.143 11.416 -46.477 1.00 89.50 361 GLU A O 1
ATOM 2915 N N . VAL A 1 362 ? 28.030 9.614 -45.474 1.00 91.50 362 VAL A N 1
ATOM 2916 C CA . VAL A 1 362 ? 28.277 8.889 -46.728 1.00 91.50 362 VAL A CA 1
ATOM 2917 C C . VAL A 1 362 ? 26.963 8.568 -47.449 1.00 91.50 362 VAL A C 1
ATOM 2919 O O . VAL A 1 362 ? 26.844 8.838 -48.645 1.00 91.50 362 VAL A O 1
ATOM 2922 N N . GLN A 1 363 ? 25.958 8.046 -46.740 1.00 91.31 363 GLN A N 1
ATOM 2923 C CA . GLN A 1 363 ? 24.642 7.743 -47.312 1.00 91.31 363 GLN A CA 1
ATOM 2924 C C . GLN A 1 363 ? 23.978 8.993 -47.905 1.00 91.31 363 GLN A C 1
ATOM 2926 O O . GLN A 1 363 ? 23.494 8.950 -49.035 1.00 91.31 363 GLN A O 1
ATOM 2931 N N . ARG A 1 364 ? 24.008 10.122 -47.186 1.00 88.44 364 ARG A N 1
ATOM 2932 C CA . ARG A 1 364 ? 23.467 11.409 -47.653 1.00 88.44 364 ARG A CA 1
ATOM 2933 C C . ARG A 1 364 ? 24.196 11.922 -48.890 1.00 88.44 364 ARG A C 1
ATOM 2935 O O . ARG A 1 364 ? 23.553 12.365 -49.838 1.00 88.44 364 ARG A O 1
ATOM 2942 N N . ALA A 1 365 ? 25.527 11.856 -48.908 1.00 90.12 365 ALA A N 1
ATOM 2943 C CA . ALA A 1 365 ? 26.316 12.349 -50.033 1.00 90.12 365 ALA A CA 1
ATOM 2944 C C . ALA A 1 365 ? 26.094 11.539 -51.318 1.00 90.12 365 ALA A C 1
ATOM 2946 O O . ALA A 1 365 ? 26.120 12.107 -52.418 1.00 90.12 365 ALA A O 1
ATOM 2947 N N . LEU A 1 366 ? 25.852 10.233 -51.180 1.00 91.62 366 LEU A N 1
ATOM 2948 C CA . LEU A 1 366 ? 25.610 9.303 -52.282 1.00 91.62 366 LEU A CA 1
ATOM 2949 C C . LEU A 1 366 ? 24.142 9.201 -52.711 1.00 91.62 366 LEU A C 1
ATOM 2951 O O . LEU A 1 366 ? 23.847 8.477 -53.658 1.00 91.62 366 LEU A O 1
ATOM 2955 N N . GLN A 1 367 ? 23.225 9.919 -52.064 1.00 89.25 367 GLN A N 1
ATOM 2956 C CA . GLN A 1 367 ? 21.819 9.921 -52.450 1.00 89.25 367 GLN A CA 1
ATOM 2957 C C . GLN A 1 367 ? 21.583 10.843 -53.659 1.00 89.25 367 GLN A C 1
ATOM 2959 O O . GLN A 1 367 ? 21.868 12.042 -53.616 1.00 89.25 367 GLN A O 1
ATOM 2964 N N . VAL A 1 368 ? 21.043 10.291 -54.748 1.00 84.38 368 VAL A N 1
ATOM 2965 C CA . VAL A 1 368 ? 20.704 11.003 -55.991 1.00 84.38 368 VAL A CA 1
ATOM 2966 C C . VAL A 1 368 ? 19.320 10.543 -56.455 1.00 84.38 368 VAL A C 1
ATOM 2968 O O . VAL A 1 368 ? 19.068 9.354 -56.605 1.00 84.38 368 VAL A O 1
ATOM 2971 N N . GLY A 1 369 ? 18.376 11.471 -56.646 1.00 74.94 369 GLY A N 1
ATOM 2972 C CA . GLY A 1 369 ? 17.031 11.129 -57.142 1.00 74.94 369 GLY A CA 1
ATOM 2973 C C . GLY A 1 369 ? 16.224 10.178 -56.239 1.00 74.94 369 GLY A C 1
ATOM 2974 O O . GLY A 1 369 ? 15.335 9.488 -56.726 1.00 74.94 369 GLY A O 1
ATOM 2975 N N . GLY A 1 370 ? 16.536 10.121 -54.938 1.00 74.94 370 GLY A N 1
ATOM 2976 C CA . GLY A 1 370 ? 15.860 9.254 -53.964 1.00 74.94 370 GLY A CA 1
ATOM 2977 C C . GLY A 1 370 ? 16.454 7.847 -53.812 1.00 74.94 370 GLY A C 1
ATOM 2978 O O . GLY A 1 370 ? 16.059 7.151 -52.879 1.00 74.94 370 GLY A O 1
ATOM 2979 N N . LYS A 1 371 ? 17.428 7.458 -54.646 1.00 82.62 371 LYS A N 1
ATOM 2980 C CA . LYS A 1 371 ? 18.205 6.211 -54.526 1.00 82.62 371 LYS A CA 1
ATOM 2981 C C . LYS A 1 371 ? 19.664 6.500 -54.184 1.00 82.62 371 LYS A C 1
ATOM 2983 O O . LYS A 1 371 ? 20.140 7.619 -54.388 1.00 82.62 371 LYS A O 1
ATOM 2988 N N . THR A 1 372 ? 20.368 5.523 -53.628 1.00 86.50 372 THR A N 1
ATOM 2989 C CA . THR A 1 372 ? 21.806 5.629 -53.355 1.00 86.50 372 THR A CA 1
ATOM 2990 C C . THR A 1 372 ? 22.608 5.061 -54.525 1.00 86.50 372 THR A C 1
ATOM 2992 O O . THR A 1 372 ? 22.215 4.077 -55.146 1.00 86.50 372 THR A O 1
ATOM 2995 N N . LEU A 1 373 ? 23.741 5.694 -54.845 1.00 89.44 373 LEU A N 1
ATOM 2996 C CA . LEU A 1 373 ? 24.575 5.312 -55.995 1.00 89.44 373 LEU A CA 1
ATOM 2997 C C . LEU A 1 373 ? 25.121 3.870 -55.929 1.00 89.44 373 LEU A C 1
ATOM 2999 O O . LEU A 1 373 ? 25.561 3.353 -56.952 1.00 89.44 373 LEU A O 1
ATOM 3003 N N . ASP A 1 374 ? 25.119 3.215 -54.764 1.00 87.94 374 ASP A N 1
ATOM 3004 C CA . ASP A 1 374 ? 25.530 1.814 -54.624 1.00 87.94 374 ASP A CA 1
ATOM 3005 C C . ASP A 1 374 ? 24.506 0.828 -55.215 1.00 87.94 374 ASP A C 1
ATOM 3007 O O . ASP A 1 374 ? 24.906 -0.175 -55.805 1.00 87.94 374 ASP A O 1
ATOM 3011 N N . GLU A 1 375 ? 23.208 1.141 -55.145 1.00 86.50 375 GLU A N 1
ATOM 3012 C CA . GLU A 1 375 ? 22.146 0.347 -55.785 1.00 86.50 375 GLU A CA 1
ATOM 3013 C C . GLU A 1 375 ? 22.293 0.367 -57.319 1.00 86.50 375 GLU A C 1
ATOM 3015 O O . GLU A 1 375 ? 22.197 -0.667 -57.992 1.00 86.50 375 GLU A O 1
ATOM 3020 N N . ASP A 1 376 ? 22.585 1.550 -57.872 1.00 89.19 376 ASP A N 1
ATOM 3021 C CA . ASP A 1 376 ? 22.852 1.723 -59.301 1.00 89.19 376 ASP A CA 1
ATOM 3022 C C . ASP A 1 376 ? 24.162 1.031 -59.702 1.00 89.19 376 ASP A C 1
ATOM 3024 O O . ASP A 1 376 ? 24.222 0.375 -60.743 1.00 89.19 376 ASP A O 1
ATOM 3028 N N . LEU A 1 377 ? 25.200 1.122 -58.863 1.00 91.06 377 LEU A N 1
ATOM 3029 C CA . LEU A 1 377 ? 26.483 0.463 -59.092 1.00 91.06 377 LEU A CA 1
ATOM 3030 C C . LEU A 1 377 ? 26.335 -1.062 -59.168 1.00 91.06 377 LEU A C 1
ATOM 3032 O O . LEU A 1 377 ? 26.917 -1.672 -60.061 1.00 91.06 377 LEU A O 1
ATOM 3036 N N . GLU A 1 378 ? 25.574 -1.685 -58.264 1.00 89.31 378 GLU A N 1
ATOM 3037 C CA . GLU A 1 378 ? 25.370 -3.141 -58.258 1.00 89.31 378 GLU A CA 1
ATOM 3038 C C . GLU A 1 378 ? 24.754 -3.623 -59.581 1.00 89.31 378 GLU A C 1
ATOM 3040 O O . GLU A 1 378 ? 25.248 -4.576 -60.191 1.00 89.31 378 GLU A O 1
ATOM 3045 N N . THR A 1 379 ? 23.739 -2.907 -60.071 1.00 90.56 379 THR A N 1
ATOM 3046 C CA . THR A 1 379 ? 23.073 -3.212 -61.347 1.00 90.56 379 THR A CA 1
ATOM 3047 C C . THR A 1 379 ? 24.008 -2.980 -62.536 1.00 90.56 379 THR A C 1
ATOM 3049 O O . THR A 1 379 ? 24.198 -3.866 -63.364 1.00 90.56 379 THR A O 1
ATOM 3052 N N . GLN A 1 380 ? 24.673 -1.826 -62.592 1.00 93.56 380 GLN A N 1
ATOM 3053 C CA . GLN A 1 380 ? 25.555 -1.465 -63.707 1.00 93.56 380 GLN A CA 1
ATOM 3054 C C . GLN A 1 380 ? 26.810 -2.348 -63.788 1.00 93.56 380 GLN A C 1
ATOM 3056 O O . GLN A 1 380 ? 27.326 -2.608 -64.876 1.00 93.56 380 GLN A O 1
ATOM 3061 N N . VAL A 1 381 ? 27.319 -2.829 -62.649 1.00 93.50 381 VAL A N 1
ATOM 3062 C CA . VAL A 1 381 ? 28.427 -3.793 -62.626 1.00 93.50 381 VAL A CA 1
ATOM 3063 C C . VAL A 1 381 ? 27.986 -5.135 -63.196 1.00 93.50 381 VAL A C 1
ATOM 3065 O O . VAL A 1 381 ? 28.758 -5.740 -63.939 1.00 93.50 381 VAL A O 1
ATOM 3068 N N . LYS A 1 382 ? 26.757 -5.581 -62.911 1.00 92.44 382 LYS A N 1
ATOM 3069 C CA . LYS A 1 382 ? 26.196 -6.794 -63.515 1.00 92.44 382 LYS A CA 1
ATOM 3070 C C . LYS A 1 382 ? 26.124 -6.670 -65.041 1.00 92.44 382 LYS A C 1
ATOM 3072 O O . LYS A 1 382 ? 26.613 -7.568 -65.725 1.00 92.44 382 LYS A O 1
ATOM 3077 N N . ASP A 1 383 ? 25.619 -5.547 -65.551 1.00 93.00 383 ASP A N 1
ATOM 3078 C CA . ASP A 1 383 ? 25.533 -5.278 -66.993 1.00 93.00 383 ASP A CA 1
ATOM 3079 C C . ASP A 1 383 ? 26.925 -5.285 -67.649 1.00 93.00 383 ASP A C 1
ATOM 3081 O O . ASP A 1 383 ? 27.137 -5.917 -68.684 1.00 93.00 383 ASP A O 1
ATOM 3085 N N . LEU A 1 384 ? 27.925 -4.650 -67.019 1.00 94.25 384 LEU A N 1
ATOM 3086 C CA . LEU A 1 384 ? 29.297 -4.670 -67.537 1.00 94.25 384 LEU A CA 1
ATOM 3087 C C . LEU A 1 384 ? 29.920 -6.075 -67.482 1.00 94.25 384 LEU A C 1
ATOM 3089 O O . LEU A 1 384 ? 30.672 -6.436 -68.390 1.00 94.25 384 LEU A O 1
ATOM 3093 N N . VAL A 1 385 ? 29.658 -6.866 -66.436 1.00 92.88 385 VAL A N 1
ATOM 3094 C CA . VAL A 1 385 ? 30.126 -8.261 -66.340 1.00 92.88 385 VAL A CA 1
ATOM 3095 C C . VAL A 1 385 ? 29.547 -9.085 -67.486 1.00 92.88 385 VAL A C 1
ATOM 3097 O O . VAL A 1 385 ? 30.306 -9.777 -68.165 1.00 92.88 385 VAL A O 1
ATOM 3100 N N . GLU A 1 386 ? 28.243 -8.970 -67.743 1.00 91.56 386 GLU A N 1
ATOM 3101 C CA . GLU A 1 386 ? 27.568 -9.657 -68.845 1.00 91.56 386 GLU A CA 1
ATOM 3102 C C . GLU A 1 386 ? 28.134 -9.223 -70.203 1.00 91.56 386 GLU A C 1
ATOM 3104 O O . GLU A 1 386 ? 28.601 -10.065 -70.972 1.00 91.56 386 GLU A O 1
ATOM 3109 N N . ALA A 1 387 ? 28.229 -7.917 -70.462 1.00 91.81 387 ALA A N 1
ATOM 3110 C CA . ALA A 1 387 ? 28.812 -7.398 -71.696 1.00 91.81 387 ALA A CA 1
ATOM 3111 C C . ALA A 1 387 ? 30.283 -7.829 -71.871 1.00 91.81 387 ALA A C 1
ATOM 3113 O O . ALA A 1 387 ? 30.725 -8.151 -72.974 1.00 91.81 387 ALA A O 1
ATOM 3114 N N . THR A 1 388 ? 31.062 -7.901 -70.785 1.00 92.06 388 THR A N 1
ATOM 3115 C CA . THR A 1 388 ? 32.459 -8.370 -70.823 1.00 92.06 388 THR A CA 1
ATOM 3116 C C . THR A 1 388 ? 32.551 -9.865 -71.146 1.00 92.06 388 THR A C 1
ATOM 3118 O O . THR A 1 388 ? 33.451 -10.260 -71.892 1.00 92.06 388 THR A O 1
ATOM 3121 N N . LYS A 1 389 ? 31.624 -10.687 -70.631 1.00 91.12 389 LYS A N 1
ATOM 3122 C CA . LYS A 1 389 ? 31.492 -12.112 -70.983 1.00 91.12 389 LYS A CA 1
ATOM 3123 C C . LYS A 1 389 ? 31.086 -12.288 -72.450 1.00 91.12 389 LYS A C 1
ATOM 3125 O O . LYS A 1 389 ? 31.708 -13.079 -73.156 1.00 91.12 389 LYS A O 1
ATOM 3130 N N . LYS A 1 390 ? 30.152 -11.475 -72.960 1.00 90.00 390 LYS A N 1
ATOM 3131 C CA . LYS A 1 390 ? 29.804 -11.439 -74.393 1.00 90.00 390 LYS A CA 1
ATOM 3132 C C . LYS A 1 390 ? 31.039 -11.120 -75.254 1.00 90.00 390 LYS A C 1
ATOM 3134 O O . LYS A 1 390 ? 31.342 -11.856 -76.186 1.00 90.00 390 LYS A O 1
ATOM 3139 N N . MET A 1 391 ? 31.852 -10.124 -74.876 1.00 89.88 391 MET A N 1
ATOM 3140 C CA . MET A 1 391 ? 33.127 -9.801 -75.556 1.00 89.88 391 MET A CA 1
ATOM 3141 C C . MET A 1 391 ? 34.188 -10.924 -75.497 1.00 89.88 391 MET A C 1
ATOM 3143 O O . MET A 1 391 ? 35.158 -10.922 -76.267 1.00 89.88 391 MET A O 1
ATOM 3147 N N . GLU A 1 392 ? 34.060 -11.860 -74.556 1.00 87.06 392 GLU A N 1
ATOM 3148 C CA . GLU A 1 392 ? 34.906 -13.047 -74.455 1.00 87.06 392 GLU A CA 1
ATOM 3149 C C . GLU A 1 392 ? 34.492 -14.119 -75.460 1.00 87.06 392 GLU A C 1
ATOM 3151 O O . GLU A 1 392 ? 35.345 -14.552 -76.236 1.00 87.06 392 GLU A O 1
ATOM 3156 N N . VAL A 1 393 ? 33.205 -14.469 -75.509 1.00 87.12 393 VAL A N 1
ATOM 3157 C CA . VAL A 1 393 ? 32.703 -15.572 -76.342 1.00 87.12 393 VAL A CA 1
ATOM 3158 C C . VAL A 1 393 ? 32.619 -15.244 -77.835 1.00 87.12 393 VAL A C 1
ATOM 3160 O O . VAL A 1 393 ? 32.838 -16.128 -78.660 1.00 87.12 393 VAL A O 1
ATOM 3163 N N . ILE A 1 394 ? 32.396 -13.976 -78.216 1.00 87.06 394 ILE A N 1
ATOM 3164 C CA . ILE A 1 394 ? 32.317 -13.576 -79.640 1.00 87.06 394 ILE A CA 1
ATOM 3165 C C . ILE A 1 394 ? 33.628 -13.780 -80.407 1.00 87.06 394 ILE A C 1
ATOM 3167 O O . ILE A 1 394 ? 33.657 -13.715 -81.634 1.00 87.06 394 ILE A O 1
ATOM 3171 N N . GLN A 1 395 ? 34.739 -14.016 -79.706 1.00 81.25 395 GLN A N 1
ATOM 3172 C CA . GLN A 1 395 ? 36.031 -14.293 -80.338 1.00 81.25 395 GLN A CA 1
ATOM 3173 C C . GLN A 1 395 ? 36.040 -15.645 -81.067 1.00 81.25 395 GLN A C 1
ATOM 3175 O O . GLN A 1 395 ? 36.824 -15.810 -82.011 1.00 81.25 395 GLN A O 1
ATOM 3180 N N . ASP A 1 396 ? 35.143 -16.551 -80.665 1.00 82.81 396 ASP A N 1
ATOM 3181 C CA . ASP A 1 396 ? 34.967 -17.891 -81.226 1.00 82.81 396 ASP A CA 1
ATOM 3182 C C . ASP A 1 396 ? 33.994 -17.918 -82.421 1.00 82.81 396 ASP A C 1
ATOM 3184 O O . ASP A 1 396 ? 33.852 -18.950 -83.076 1.00 82.81 396 ASP A O 1
ATOM 3188 N N . PHE A 1 397 ? 33.326 -16.797 -82.727 1.00 85.81 397 PHE A N 1
ATOM 3189 C CA . PHE A 1 397 ? 32.293 -16.729 -83.764 1.00 85.81 397 PHE A CA 1
ATOM 3190 C C . PHE A 1 397 ? 32.915 -16.594 -85.162 1.00 85.81 397 PHE A C 1
ATOM 3192 O O . PHE A 1 397 ? 33.997 -16.019 -85.350 1.00 85.81 397 PHE A O 1
ATOM 3199 N N . THR A 1 398 ? 32.210 -17.125 -86.162 1.00 81.19 398 THR A N 1
ATOM 3200 C CA . THR A 1 398 ? 32.566 -17.015 -87.584 1.00 81.19 398 THR A CA 1
ATOM 3201 C C . THR A 1 398 ? 31.737 -15.908 -88.238 1.00 81.19 398 THR A C 1
ATOM 3203 O O . THR A 1 398 ? 30.582 -15.711 -87.888 1.00 81.19 398 THR A O 1
ATOM 3206 N N . VAL A 1 399 ? 32.304 -15.148 -89.174 1.00 80.75 399 VAL A N 1
ATOM 3207 C CA . VAL A 1 399 ? 31.550 -14.094 -89.882 1.00 80.75 399 VAL A CA 1
ATOM 3208 C C . VAL A 1 399 ? 30.587 -14.746 -90.877 1.00 80.75 399 VAL A C 1
ATOM 3210 O O . VAL A 1 399 ? 31.007 -15.650 -91.602 1.00 80.75 399 VAL A O 1
ATOM 3213 N N . GLN A 1 400 ? 29.320 -14.321 -90.896 1.00 79.38 400 GLN A N 1
ATOM 3214 C CA . GLN A 1 400 ? 28.322 -14.852 -91.829 1.00 79.38 400 GLN A CA 1
ATOM 3215 C C . GLN A 1 400 ? 28.670 -14.495 -93.285 1.00 79.38 400 GLN A C 1
ATOM 3217 O O . GLN A 1 400 ? 29.215 -13.430 -93.578 1.00 79.38 400 GLN A O 1
ATOM 3222 N N . GLU A 1 401 ? 28.382 -15.407 -94.213 1.00 68.50 401 GLU A N 1
ATOM 3223 C CA . GLU A 1 401 ? 28.710 -15.248 -95.630 1.00 68.50 401 GLU A CA 1
ATOM 3224 C C . GLU A 1 401 ? 27.922 -14.076 -96.250 1.00 68.50 401 GLU A C 1
ATOM 3226 O O . GLU A 1 401 ? 26.694 -14.079 -96.249 1.00 68.50 401 GLU A O 1
ATOM 3231 N N . GLY A 1 402 ? 28.631 -13.060 -96.761 1.00 64.62 402 GLY A N 1
ATOM 3232 C CA . GLY A 1 402 ? 28.043 -11.840 -97.341 1.00 64.62 402 GLY A CA 1
ATOM 3233 C C . GLY A 1 402 ? 28.133 -10.580 -96.465 1.00 64.62 402 GLY A C 1
ATOM 3234 O O . GLY A 1 402 ? 27.930 -9.484 -96.979 1.00 64.62 402 GLY A O 1
ATOM 3235 N N . GLU A 1 403 ? 28.506 -10.713 -95.191 1.00 71.50 403 GLU A N 1
ATOM 3236 C CA . GLU A 1 403 ? 28.672 -9.602 -94.240 1.00 71.50 403 GLU A CA 1
ATOM 3237 C C . GLU A 1 403 ? 30.113 -9.045 -94.242 1.00 71.50 403 GLU A C 1
ATOM 3239 O O . GLU A 1 403 ? 31.087 -9.797 -94.351 1.00 71.50 403 GLU A O 1
ATOM 3244 N N . THR A 1 404 ? 30.288 -7.726 -94.075 1.00 71.81 404 THR A N 1
ATOM 3245 C CA . THR A 1 404 ? 31.614 -7.072 -94.017 1.00 71.81 404 THR A CA 1
ATOM 3246 C C . THR A 1 404 ? 31.859 -6.365 -92.683 1.00 71.81 404 THR A C 1
ATOM 3248 O O . THR A 1 404 ? 31.573 -5.181 -92.535 1.00 71.81 404 THR A O 1
ATOM 3251 N N . LEU A 1 405 ? 32.461 -7.072 -91.722 1.00 74.94 405 LEU A N 1
ATOM 3252 C CA . LEU A 1 405 ? 32.931 -6.486 -90.458 1.00 74.94 405 LEU A CA 1
ATOM 3253 C C . LEU A 1 405 ? 34.251 -5.698 -90.632 1.00 74.94 405 LEU A C 1
ATOM 3255 O O . LEU A 1 405 ? 35.043 -6.013 -91.528 1.00 74.94 405 LEU A O 1
ATOM 3259 N N . PRO A 1 406 ? 34.561 -4.730 -89.744 1.00 78.88 406 PRO A N 1
ATOM 3260 C CA . PRO A 1 406 ? 35.855 -4.041 -89.730 1.00 78.88 406 PRO A CA 1
ATOM 3261 C C . PRO A 1 406 ? 37.034 -5.019 -89.637 1.00 78.88 406 PRO A C 1
ATOM 3263 O O . PRO A 1 406 ? 37.005 -5.954 -88.839 1.00 78.88 406 PRO A O 1
ATOM 3266 N N . SER A 1 407 ? 38.120 -4.793 -90.385 1.00 76.31 407 SER A N 1
ATOM 3267 C CA . SER A 1 407 ? 39.268 -5.723 -90.447 1.00 76.31 407 SER A CA 1
ATOM 3268 C C . SER A 1 407 ? 39.948 -6.002 -89.095 1.00 76.31 407 SER A C 1
ATOM 3270 O O . SER A 1 407 ? 40.679 -6.980 -88.955 1.00 76.31 407 SER A O 1
ATOM 3272 N N . ASP A 1 408 ? 39.726 -5.148 -88.095 1.00 83.69 408 ASP A N 1
ATOM 3273 C CA . ASP A 1 408 ? 40.301 -5.217 -86.754 1.00 83.69 408 ASP A CA 1
ATOM 3274 C C . ASP A 1 408 ? 39.273 -5.539 -85.647 1.00 83.69 408 ASP A C 1
ATOM 3276 O O . ASP A 1 408 ? 39.609 -5.438 -84.465 1.00 83.69 408 ASP A O 1
ATOM 3280 N N . TRP A 1 409 ? 38.051 -5.977 -85.982 1.00 82.25 409 TRP A N 1
ATOM 3281 C CA . TRP A 1 409 ? 36.964 -6.216 -85.013 1.00 82.25 409 TRP A CA 1
ATOM 3282 C C . TRP A 1 409 ? 37.365 -7.142 -83.845 1.00 82.25 409 TRP A C 1
ATOM 3284 O O . TRP A 1 409 ? 37.080 -6.850 -82.682 1.00 82.25 409 TRP A O 1
ATOM 3294 N N . LYS A 1 410 ? 38.138 -8.211 -84.109 1.00 82.25 410 LYS A N 1
ATOM 3295 C CA . LYS A 1 410 ? 38.668 -9.111 -83.060 1.00 82.25 410 LYS A CA 1
ATOM 3296 C C . LYS A 1 410 ? 39.615 -8.389 -82.098 1.00 82.25 410 LYS A C 1
ATOM 3298 O O . LYS A 1 410 ? 39.640 -8.684 -80.902 1.00 82.25 410 LYS A O 1
ATOM 3303 N N . THR A 1 411 ? 40.407 -7.447 -82.605 1.00 85.44 411 THR A N 1
ATOM 3304 C CA . THR A 1 411 ? 41.306 -6.606 -81.800 1.00 85.44 411 THR A CA 1
ATOM 3305 C C . THR A 1 411 ? 40.502 -5.622 -80.953 1.00 85.44 411 THR A C 1
ATOM 3307 O O . THR A 1 411 ? 40.814 -5.429 -79.775 1.00 85.44 411 THR A O 1
ATOM 3310 N N . GLN A 1 412 ? 39.434 -5.049 -81.513 1.00 85.94 412 GLN A N 1
ATOM 3311 C CA . GLN A 1 412 ? 38.528 -4.149 -80.800 1.00 85.94 412 GLN A CA 1
ATOM 3312 C C . GLN A 1 412 ? 37.780 -4.859 -79.655 1.00 85.94 412 GLN A C 1
ATOM 3314 O O . GLN A 1 412 ? 37.783 -4.356 -78.528 1.00 85.94 412 GLN A O 1
ATOM 3319 N N . ALA A 1 413 ? 37.232 -6.055 -79.897 1.00 85.62 413 ALA A N 1
ATOM 3320 C CA . ALA A 1 413 ? 36.587 -6.890 -78.878 1.00 85.62 413 ALA A CA 1
ATOM 3321 C C . ALA A 1 413 ? 37.556 -7.271 -77.742 1.00 85.62 413 ALA A C 1
ATOM 3323 O O . ALA A 1 413 ? 37.251 -7.100 -76.559 1.00 85.62 413 ALA A O 1
ATOM 3324 N N . LYS A 1 414 ? 38.787 -7.691 -78.080 1.00 88.31 414 LYS A N 1
ATOM 3325 C CA . LYS A 1 414 ? 39.841 -7.983 -77.088 1.00 88.31 414 LYS A CA 1
ATOM 3326 C C . LYS A 1 414 ? 40.208 -6.764 -76.241 1.00 88.31 414 LYS A C 1
ATOM 3328 O O . LYS A 1 414 ? 40.417 -6.902 -75.034 1.00 88.31 414 LYS A O 1
ATOM 3333 N N . LYS A 1 415 ? 40.290 -5.574 -76.848 1.00 90.25 415 LYS A N 1
ATOM 3334 C CA . LYS A 1 415 ? 40.582 -4.321 -76.134 1.00 90.25 415 LYS A CA 1
ATOM 3335 C C . LYS A 1 415 ? 39.470 -3.979 -75.138 1.00 90.25 415 LYS A C 1
ATOM 3337 O O . LYS A 1 415 ? 39.780 -3.687 -73.986 1.00 90.25 415 LYS A O 1
ATOM 3342 N N . ARG A 1 416 ? 38.201 -4.078 -75.545 1.00 90.50 416 ARG A N 1
ATOM 3343 C CA . ARG A 1 416 ? 37.036 -3.849 -74.672 1.00 90.50 416 ARG A CA 1
ATOM 3344 C C . ARG A 1 416 ? 36.973 -4.848 -73.524 1.00 90.50 416 ARG A C 1
ATOM 3346 O O . ARG A 1 416 ? 36.953 -4.426 -72.373 1.00 90.50 416 ARG A O 1
ATOM 3353 N N . ARG A 1 417 ? 37.126 -6.147 -73.801 1.00 89.94 417 ARG A N 1
ATOM 3354 C CA . ARG A 1 417 ? 37.245 -7.186 -72.761 1.00 89.94 417 ARG A CA 1
ATOM 3355 C C . ARG A 1 417 ? 38.348 -6.867 -71.748 1.00 89.94 417 ARG A C 1
ATOM 3357 O O . ARG A 1 417 ? 38.133 -6.969 -70.541 1.00 89.94 417 ARG A O 1
ATOM 3364 N N . LYS A 1 418 ? 39.535 -6.463 -72.220 1.00 91.75 418 LYS A N 1
ATOM 3365 C CA . LYS A 1 418 ? 40.653 -6.078 -71.344 1.00 91.75 418 LYS A CA 1
ATOM 3366 C C . LYS A 1 418 ? 40.301 -4.863 -70.481 1.00 91.75 418 LYS A C 1
ATOM 3368 O O . LYS A 1 418 ? 40.576 -4.898 -69.285 1.00 91.75 418 LYS A O 1
ATOM 3373 N N . ASN A 1 419 ? 39.691 -3.832 -71.065 1.00 90.56 419 ASN A N 1
ATOM 3374 C CA . ASN A 1 419 ? 39.273 -2.626 -70.349 1.00 90.56 419 ASN A CA 1
ATOM 3375 C C . ASN A 1 419 ? 38.204 -2.936 -69.291 1.00 90.56 419 ASN A C 1
ATOM 3377 O O . ASN A 1 419 ? 38.366 -2.533 -68.143 1.00 90.56 419 ASN A O 1
ATOM 3381 N N . GLY A 1 420 ? 37.171 -3.710 -69.645 1.00 90.00 420 GLY A N 1
ATOM 3382 C CA . GLY A 1 420 ? 36.128 -4.161 -68.720 1.00 90.00 420 GLY A CA 1
ATOM 3383 C C . GLY A 1 420 ? 36.719 -4.954 -67.556 1.00 90.00 420 GLY A C 1
ATOM 3384 O O . GLY A 1 420 ? 36.523 -4.594 -66.400 1.00 90.00 420 GLY A O 1
ATOM 3385 N N . LYS A 1 421 ? 37.565 -5.953 -67.842 1.00 90.12 421 LYS A N 1
ATOM 3386 C CA . LYS A 1 421 ? 38.275 -6.735 -66.814 1.00 90.12 421 LYS A CA 1
ATOM 3387 C C . LYS A 1 421 ? 39.172 -5.877 -65.921 1.00 90.12 421 LYS A C 1
ATOM 3389 O O . LYS A 1 421 ? 39.237 -6.113 -64.718 1.00 90.12 421 LYS A O 1
ATOM 3394 N N . GLN A 1 422 ? 39.892 -4.910 -66.490 1.00 89.19 422 GLN A N 1
ATOM 3395 C CA . GLN A 1 422 ? 40.757 -4.016 -65.722 1.00 89.19 422 GLN A CA 1
ATOM 3396 C C . GLN A 1 422 ? 39.936 -3.109 -64.804 1.00 89.19 422 GLN A C 1
ATOM 3398 O O . GLN A 1 422 ? 40.269 -2.998 -63.629 1.00 89.19 422 GLN A O 1
ATOM 3403 N N . PHE A 1 423 ? 38.853 -2.514 -65.306 1.00 90.06 423 PHE A N 1
ATOM 3404 C CA . PHE A 1 423 ? 37.975 -1.669 -64.505 1.00 90.06 423 PHE A CA 1
ATOM 3405 C C . PHE A 1 423 ? 37.260 -2.462 -63.402 1.00 90.06 423 PHE A C 1
ATOM 3407 O O . PHE A 1 423 ? 37.317 -2.070 -62.241 1.00 90.06 423 PHE A O 1
ATOM 3414 N N . LEU A 1 424 ? 36.675 -3.621 -63.714 1.00 89.94 424 LEU A N 1
ATOM 3415 C CA . LEU A 1 424 ? 36.033 -4.490 -62.719 1.00 89.94 424 LEU A CA 1
ATOM 3416 C C . LEU A 1 424 ? 37.002 -4.899 -61.595 1.00 89.94 424 LEU A C 1
ATOM 3418 O O . LEU A 1 424 ? 36.619 -4.934 -60.425 1.00 89.94 424 LEU A O 1
ATOM 3422 N N . ARG A 1 425 ? 38.285 -5.119 -61.922 1.00 86.19 425 ARG A N 1
ATOM 3423 C CA . ARG A 1 425 ? 39.336 -5.308 -60.912 1.00 86.19 425 ARG A CA 1
ATOM 3424 C C . ARG A 1 425 ? 39.517 -4.076 -60.030 1.00 86.19 425 ARG A C 1
ATOM 3426 O O . ARG A 1 425 ? 39.572 -4.249 -58.828 1.00 86.19 425 ARG A O 1
ATOM 3433 N N . THR A 1 426 ? 39.500 -2.847 -60.550 1.00 85.50 426 THR A N 1
ATOM 3434 C CA . THR A 1 426 ? 39.627 -1.638 -59.696 1.00 85.50 426 THR A CA 1
ATOM 3435 C C . THR A 1 426 ? 38.545 -1.514 -58.612 1.00 85.50 426 THR A C 1
ATOM 3437 O O . THR A 1 426 ? 38.784 -0.891 -57.580 1.00 85.50 426 THR A O 1
ATOM 3440 N N . LEU A 1 427 ? 37.379 -2.145 -58.799 1.00 85.25 427 LEU A N 1
ATOM 3441 C CA . LEU A 1 427 ? 36.296 -2.167 -57.806 1.00 85.25 427 LEU A CA 1
ATOM 3442 C C . LEU A 1 427 ? 36.512 -3.199 -56.681 1.00 85.25 427 LEU A C 1
ATOM 3444 O O . LEU A 1 427 ? 35.867 -3.105 -55.632 1.00 85.25 427 LEU A O 1
ATOM 3448 N N . THR A 1 428 ? 37.395 -4.182 -56.893 1.00 77.81 428 THR A N 1
ATOM 3449 C CA . THR A 1 428 ? 37.561 -5.366 -56.029 1.00 77.81 428 THR A CA 1
ATOM 3450 C C . THR A 1 428 ? 39.011 -5.610 -55.589 1.00 77.81 428 THR A C 1
ATOM 3452 O O . THR A 1 428 ? 39.250 -5.712 -54.388 1.00 77.81 428 THR A O 1
ATOM 3455 N N . ASP A 1 429 ? 39.971 -5.582 -56.516 1.00 68.75 429 ASP A N 1
ATOM 3456 C CA . ASP A 1 429 ? 41.398 -5.862 -56.322 1.00 68.75 429 ASP A CA 1
ATOM 3457 C C . ASP A 1 429 ? 42.300 -4.741 -56.895 1.00 68.75 429 ASP A C 1
ATOM 3459 O O . ASP A 1 429 ? 42.406 -4.564 -58.114 1.00 68.75 429 ASP A O 1
ATOM 3463 N N . GLY A 1 430 ? 43.025 -4.013 -56.033 1.00 64.50 430 GLY A N 1
ATOM 3464 C CA . GLY A 1 430 ? 44.085 -3.069 -56.435 1.00 64.50 430 GLY A CA 1
ATOM 3465 C C . GLY A 1 430 ? 44.215 -1.831 -55.539 1.00 64.50 430 GLY A C 1
ATOM 3466 O O . GLY A 1 430 ? 43.328 -1.559 -54.747 1.00 64.50 430 GLY A O 1
ATOM 3467 N N . ASN A 1 431 ? 45.294 -1.051 -55.700 1.00 65.44 431 ASN A N 1
ATOM 3468 C CA . ASN A 1 431 ? 45.554 0.205 -54.964 1.00 65.44 431 ASN A CA 1
ATOM 3469 C C . ASN A 1 431 ? 44.845 1.430 -55.590 1.00 65.44 431 ASN A C 1
ATOM 3471 O O . ASN A 1 431 ? 45.427 2.511 -55.679 1.00 65.44 431 ASN A O 1
ATOM 3475 N N . ASP A 1 432 ? 43.620 1.259 -56.092 1.00 81.25 432 ASP A N 1
ATOM 3476 C CA . ASP A 1 432 ? 42.850 2.366 -56.672 1.00 81.25 432 ASP A CA 1
ATOM 3477 C C . ASP A 1 432 ? 42.255 3.265 -55.575 1.00 81.25 432 ASP A C 1
ATOM 3479 O O . ASP A 1 432 ? 41.960 2.827 -54.456 1.00 81.25 432 ASP A O 1
ATOM 3483 N N . GLU A 1 433 ? 42.033 4.536 -55.899 1.00 83.81 433 GLU A N 1
ATOM 3484 C CA . GLU A 1 433 ? 41.427 5.492 -54.977 1.00 83.81 433 GLU A CA 1
ATOM 3485 C C . GLU A 1 433 ? 39.999 5.082 -54.580 1.00 83.81 433 GLU A C 1
ATOM 3487 O O . GLU A 1 433 ? 39.632 5.187 -53.408 1.00 83.81 433 GLU A O 1
ATOM 3492 N N . TYR A 1 434 ? 39.212 4.530 -55.516 1.00 87.38 434 TYR A N 1
ATOM 3493 C CA . TYR A 1 434 ? 37.880 3.994 -55.212 1.00 87.38 434 TYR A CA 1
ATOM 3494 C C . TYR A 1 434 ? 37.959 2.918 -54.127 1.00 87.38 434 TYR A C 1
ATOM 3496 O O . TYR A 1 434 ? 37.186 2.918 -53.167 1.00 87.38 434 TYR A O 1
ATOM 3504 N N . GLN A 1 435 ? 38.928 2.012 -54.253 1.00 86.12 435 GLN A N 1
ATOM 3505 C CA . GLN A 1 435 ? 39.122 0.899 -53.332 1.00 86.12 435 GLN A CA 1
ATOM 3506 C C . GLN A 1 435 ? 39.580 1.388 -51.954 1.00 86.12 435 GLN A C 1
ATOM 3508 O O . GLN A 1 435 ? 39.064 0.903 -50.947 1.00 86.12 435 GLN A O 1
ATOM 3513 N N . THR A 1 436 ? 40.449 2.401 -51.902 1.00 86.31 436 THR A N 1
ATOM 3514 C CA . THR A 1 436 ? 40.897 3.039 -50.652 1.00 86.31 436 THR A CA 1
ATOM 3515 C C . THR A 1 436 ? 39.732 3.688 -49.897 1.00 86.31 436 THR A C 1
ATOM 3517 O O . THR A 1 436 ? 39.531 3.416 -48.712 1.00 86.31 436 THR A O 1
ATOM 3520 N N . LEU A 1 437 ? 38.918 4.502 -50.584 1.00 88.56 437 LEU A N 1
ATOM 3521 C CA . LEU A 1 437 ? 37.794 5.217 -49.967 1.00 88.56 437 LEU A CA 1
ATOM 3522 C C . LEU A 1 437 ? 36.701 4.251 -49.478 1.00 88.56 437 LEU A C 1
ATOM 3524 O O . LEU A 1 437 ? 36.226 4.372 -48.349 1.00 88.56 437 LEU A O 1
ATOM 3528 N N . THR A 1 438 ? 36.340 3.264 -50.303 1.00 90.00 438 THR A N 1
ATOM 3529 C CA . THR A 1 438 ? 35.285 2.285 -49.987 1.00 90.00 438 THR A CA 1
ATOM 3530 C C . THR A 1 438 ? 35.713 1.258 -48.941 1.00 90.00 438 THR A C 1
ATOM 3532 O O . THR A 1 438 ? 34.894 0.851 -48.121 1.00 90.00 438 THR A O 1
ATOM 3535 N N . SER A 1 439 ? 36.995 0.870 -48.898 1.00 88.44 439 SER A N 1
ATOM 3536 C CA . SER A 1 439 ? 37.523 -0.001 -47.834 1.00 88.44 439 SER A CA 1
ATOM 3537 C C . SER A 1 439 ? 37.413 0.655 -46.461 1.00 88.44 439 SER A C 1
ATOM 3539 O O . SER A 1 439 ? 37.134 -0.029 -45.481 1.00 88.44 439 SER A O 1
ATOM 3541 N N . ARG A 1 440 ? 37.586 1.981 -46.376 1.00 88.00 440 ARG A N 1
ATOM 3542 C CA . ARG A 1 440 ? 37.446 2.714 -45.111 1.00 88.00 440 ARG A CA 1
ATOM 3543 C C . ARG A 1 440 ? 36.010 2.662 -44.586 1.00 88.00 440 ARG A C 1
ATOM 3545 O O . ARG A 1 440 ? 35.818 2.357 -43.412 1.00 88.00 440 ARG A O 1
ATOM 3552 N N . TYR A 1 441 ? 35.021 2.841 -45.467 1.00 91.31 441 TYR A N 1
ATOM 3553 C CA . TYR A 1 441 ? 33.608 2.614 -45.144 1.00 91.31 441 TYR A CA 1
ATOM 3554 C C . TYR A 1 441 ? 33.352 1.183 -44.675 1.00 91.31 441 TYR A C 1
ATOM 3556 O O . TYR A 1 441 ? 32.809 0.977 -43.593 1.00 91.31 441 TYR A O 1
ATOM 3564 N N . MET A 1 442 ? 33.811 0.193 -45.444 1.00 89.56 442 MET A N 1
ATOM 3565 C CA . MET A 1 442 ? 33.628 -1.218 -45.102 1.00 89.56 442 MET A CA 1
ATOM 3566 C C . MET A 1 442 ? 34.250 -1.576 -43.750 1.00 89.56 442 MET A C 1
ATOM 3568 O O . MET A 1 442 ? 33.635 -2.306 -42.987 1.00 89.56 442 MET A O 1
ATOM 3572 N N . ASN A 1 443 ? 35.420 -1.033 -43.411 1.00 89.69 443 ASN A N 1
ATOM 3573 C CA . ASN A 1 443 ? 36.079 -1.299 -42.131 1.00 89.69 443 ASN A CA 1
ATOM 3574 C C . ASN A 1 443 ? 35.373 -0.622 -40.948 1.00 89.69 443 ASN A C 1
ATOM 3576 O O . ASN A 1 443 ? 35.226 -1.234 -39.891 1.00 89.69 443 ASN A O 1
ATOM 3580 N N . LEU A 1 444 ? 34.962 0.641 -41.104 1.00 89.50 444 LEU A N 1
ATOM 3581 C CA . LEU A 1 444 ? 34.373 1.427 -40.017 1.00 89.50 444 LEU A CA 1
ATOM 3582 C C . LEU A 1 444 ? 32.895 1.111 -39.779 1.00 89.50 444 LEU A C 1
ATOM 3584 O O . LEU A 1 444 ? 32.465 1.169 -38.634 1.00 89.50 444 LEU A O 1
ATOM 3588 N N . VAL A 1 445 ? 32.143 0.778 -40.831 1.00 90.75 445 VAL A N 1
ATOM 3589 C CA . VAL A 1 445 ? 30.692 0.544 -40.768 1.00 90.75 445 VAL A CA 1
ATOM 3590 C C . VAL A 1 445 ? 30.379 -0.952 -40.787 1.00 90.75 445 VAL A C 1
ATOM 3592 O O . VAL A 1 445 ? 29.801 -1.468 -39.832 1.00 90.75 445 VAL A O 1
ATOM 3595 N N . GLY A 1 446 ? 30.806 -1.669 -41.832 1.00 85.94 446 GLY A N 1
ATOM 3596 C CA . GLY A 1 446 ? 30.546 -3.109 -41.972 1.00 85.94 446 GLY A CA 1
ATOM 3597 C C . GLY A 1 446 ? 31.328 -3.948 -40.956 1.00 85.94 446 GLY A C 1
ATOM 3598 O O . GLY A 1 446 ? 30.760 -4.734 -40.207 1.00 85.94 446 GLY A O 1
ATOM 3599 N N . GLY A 1 447 ? 32.639 -3.722 -40.847 1.00 87.00 447 GLY A N 1
ATOM 3600 C CA . GLY A 1 447 ? 33.531 -4.463 -39.951 1.00 87.00 447 GLY A CA 1
ATOM 3601 C C . GLY A 1 447 ? 33.238 -4.254 -38.463 1.00 87.00 447 GLY A C 1
ATOM 3602 O O . GLY A 1 447 ? 33.565 -5.116 -37.651 1.00 87.00 447 GLY A O 1
ATOM 3603 N N . ARG A 1 448 ? 32.601 -3.134 -38.095 1.00 89.69 448 ARG A N 1
ATOM 3604 C CA . ARG A 1 448 ? 32.164 -2.848 -36.716 1.00 89.69 448 ARG A CA 1
ATOM 3605 C C . ARG A 1 448 ? 30.702 -3.212 -36.451 1.00 89.69 448 ARG A C 1
ATOM 3607 O O . ARG A 1 448 ? 30.256 -3.031 -35.312 1.00 89.69 448 ARG A O 1
ATOM 3614 N N . ASP A 1 449 ? 29.992 -3.727 -37.454 1.00 91.94 449 ASP A N 1
ATOM 3615 C CA . ASP A 1 449 ? 28.574 -4.093 -37.390 1.00 91.94 449 ASP A CA 1
ATOM 3616 C C . ASP A 1 449 ? 27.662 -2.912 -36.983 1.00 91.94 449 ASP A C 1
ATOM 3618 O O . ASP A 1 449 ? 26.718 -3.035 -36.201 1.00 91.94 449 ASP A O 1
ATOM 3622 N N . THR A 1 450 ? 27.982 -1.712 -37.476 1.00 92.81 450 THR A N 1
ATOM 3623 C CA . THR A 1 450 ? 27.379 -0.440 -37.042 1.00 92.81 450 THR A CA 1
ATOM 3624 C C . THR A 1 450 ? 25.871 -0.394 -37.265 1.00 92.81 450 THR A C 1
ATOM 3626 O O . THR A 1 450 ? 25.121 -0.031 -36.361 1.00 92.81 450 THR A O 1
ATOM 3629 N N . VAL A 1 451 ? 25.405 -0.773 -38.457 1.00 93.06 451 VAL A N 1
ATOM 3630 C CA . VAL A 1 451 ? 23.982 -0.686 -38.830 1.00 93.06 451 VAL A CA 1
ATOM 3631 C C . VAL A 1 451 ? 23.133 -1.616 -37.966 1.00 93.06 451 VAL A C 1
ATOM 3633 O O . VAL A 1 451 ? 22.071 -1.215 -37.486 1.00 93.06 451 VAL A O 1
ATOM 3636 N N . ASN A 1 452 ? 23.618 -2.832 -37.715 1.00 93.25 452 ASN A N 1
ATOM 3637 C CA . ASN A 1 452 ? 22.961 -3.793 -36.838 1.00 93.25 452 ASN A CA 1
ATOM 3638 C C . ASN A 1 452 ? 22.908 -3.286 -35.390 1.00 93.25 452 ASN A C 1
ATOM 3640 O O . ASN A 1 452 ? 21.846 -3.308 -34.768 1.00 93.25 452 ASN A O 1
ATOM 3644 N N . LYS A 1 453 ? 24.021 -2.744 -34.873 1.00 94.12 453 LYS A N 1
ATOM 3645 C CA . LYS A 1 453 ? 24.074 -2.168 -33.522 1.00 94.12 453 LYS A CA 1
ATOM 3646 C C . LYS A 1 453 ? 23.123 -0.991 -33.336 1.00 94.12 453 LYS A C 1
ATOM 3648 O O . LYS A 1 453 ? 22.500 -0.893 -32.283 1.00 94.12 453 LYS A O 1
ATOM 3653 N N . VAL A 1 454 ? 22.972 -0.123 -34.340 1.00 94.31 454 VAL A N 1
ATOM 3654 C CA . VAL A 1 454 ? 21.999 0.980 -34.289 1.00 94.31 454 VAL A CA 1
ATOM 3655 C C . VAL A 1 454 ? 20.566 0.448 -34.273 1.00 94.31 454 VAL A C 1
ATOM 3657 O O . VAL A 1 454 ? 19.780 0.845 -33.411 1.00 94.31 454 VAL A O 1
ATOM 3660 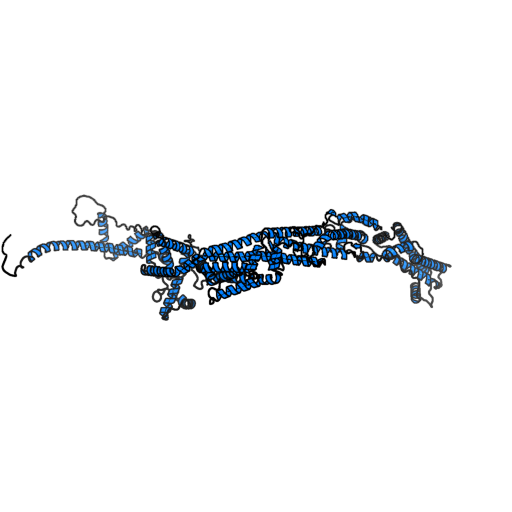N N . LYS A 1 455 ? 20.223 -0.449 -35.208 1.00 91.31 455 LYS A N 1
ATOM 3661 C CA . LYS A 1 455 ? 18.855 -0.974 -35.366 1.00 91.31 455 LYS A CA 1
ATOM 3662 C C . LYS A 1 455 ? 18.386 -1.786 -34.162 1.00 91.31 455 LYS A C 1
ATOM 3664 O O . LYS A 1 455 ? 17.229 -1.673 -33.782 1.00 91.31 455 LYS A O 1
ATOM 3669 N N . ASN A 1 456 ? 19.292 -2.542 -33.548 1.00 92.00 456 ASN A N 1
ATOM 3670 C CA . ASN A 1 456 ? 18.997 -3.405 -32.404 1.00 92.00 456 ASN A CA 1
ATOM 3671 C C . ASN A 1 456 ? 19.411 -2.795 -31.052 1.00 92.00 456 ASN A C 1
ATOM 3673 O O . ASN A 1 456 ? 19.438 -3.504 -30.051 1.00 92.00 456 ASN A O 1
ATOM 3677 N N . ARG A 1 457 ? 19.759 -1.500 -31.012 1.00 93.00 457 ARG A N 1
ATOM 3678 C CA . ARG A 1 457 ? 20.135 -0.757 -29.790 1.00 93.00 457 ARG A CA 1
ATOM 3679 C C . ARG A 1 457 ? 21.261 -1.400 -28.963 1.00 93.00 457 ARG A C 1
ATOM 3681 O O . ARG A 1 457 ? 21.254 -1.360 -27.735 1.00 93.00 457 ARG A O 1
ATOM 3688 N N . LEU A 1 458 ? 22.261 -1.965 -29.638 1.00 94.44 458 LEU A N 1
ATOM 3689 C CA . LEU A 1 458 ? 23.322 -2.770 -29.018 1.00 94.44 458 LEU A CA 1
ATOM 3690 C C . LEU A 1 458 ? 24.544 -1.961 -28.560 1.00 94.44 458 LEU A C 1
ATOM 3692 O O . LEU A 1 458 ? 25.508 -2.547 -28.069 1.00 94.44 458 LEU A O 1
ATOM 3696 N N . TYR A 1 459 ? 24.559 -0.638 -28.743 1.00 94.88 459 TYR A N 1
ATOM 3697 C CA . TYR A 1 459 ? 25.644 0.169 -28.190 1.00 94.88 459 TYR A CA 1
ATOM 3698 C C . TYR A 1 459 ? 25.559 0.228 -26.666 1.00 94.88 459 TYR A C 1
ATOM 3700 O O . TYR A 1 459 ? 24.477 0.407 -26.101 1.00 94.88 459 TYR A O 1
ATOM 3708 N N . THR A 1 460 ? 26.721 0.127 -26.027 1.00 96.06 460 THR A N 1
ATOM 3709 C CA . THR A 1 460 ? 26.871 0.142 -24.575 1.00 96.06 460 THR A CA 1
ATOM 3710 C C . THR A 1 460 ? 27.640 1.370 -24.095 1.00 96.06 460 THR A C 1
ATOM 3712 O O . THR A 1 460 ? 28.368 2.013 -24.857 1.00 96.06 460 THR A O 1
ATOM 3715 N N . PHE A 1 461 ? 27.481 1.688 -22.814 1.00 95.81 461 PHE A N 1
ATOM 3716 C CA . PHE A 1 461 ? 28.329 2.625 -22.082 1.00 95.81 461 PHE A CA 1
ATOM 3717 C C . PHE A 1 461 ? 28.695 2.036 -20.716 1.00 95.81 461 PHE A C 1
ATOM 3719 O O . PHE A 1 461 ? 27.964 1.202 -20.181 1.00 95.81 461 PHE A O 1
ATOM 3726 N N . THR A 1 462 ? 29.811 2.486 -20.144 1.00 96.38 462 THR A N 1
ATOM 3727 C CA . THR A 1 462 ? 30.265 2.045 -18.820 1.00 96.38 462 THR A CA 1
ATOM 3728 C C . THR A 1 462 ? 29.485 2.763 -17.718 1.00 96.38 462 THR A C 1
ATOM 3730 O O . THR A 1 462 ? 29.689 3.964 -17.489 1.00 96.38 462 THR A O 1
ATOM 3733 N N . SER A 1 463 ? 28.611 2.024 -17.029 1.00 96.56 463 SER A N 1
ATOM 3734 C CA . SER A 1 463 ? 27.833 2.524 -15.891 1.00 96.56 463 SER A CA 1
ATOM 3735 C C . SER A 1 463 ? 28.667 2.494 -14.606 1.00 96.56 463 SER A C 1
ATOM 3737 O O . SER A 1 463 ? 29.211 1.458 -14.222 1.00 96.56 463 SER A O 1
ATOM 3739 N N . GLU A 1 464 ? 28.759 3.636 -13.923 1.00 95.69 464 GLU A N 1
ATOM 3740 C CA . GLU A 1 464 ? 29.371 3.755 -12.594 1.00 95.69 464 GLU A CA 1
ATOM 3741 C C . GLU A 1 464 ? 28.555 3.043 -11.516 1.00 95.69 464 GLU A C 1
ATOM 3743 O O . GLU A 1 464 ? 29.128 2.526 -10.554 1.00 95.69 464 GLU A O 1
ATOM 3748 N N . TYR A 1 465 ? 27.228 3.041 -11.654 1.00 93.69 465 TYR A N 1
ATOM 3749 C CA . TYR A 1 465 ? 26.333 2.386 -10.709 1.00 93.69 465 TYR A CA 1
ATOM 3750 C C . TYR A 1 465 ? 26.370 0.860 -10.852 1.00 93.69 465 TYR A C 1
ATOM 3752 O O . TYR A 1 465 ? 26.596 0.160 -9.868 1.00 93.69 465 TYR A O 1
ATOM 3760 N N . MET A 1 466 ? 26.212 0.344 -12.075 1.00 93.25 466 MET A N 1
ATOM 3761 C CA . MET A 1 466 ? 26.165 -1.100 -12.341 1.00 93.25 466 MET A CA 1
ATOM 3762 C C . MET A 1 466 ? 27.557 -1.746 -12.403 1.00 93.25 466 MET A C 1
ATOM 3764 O O . MET A 1 466 ? 27.674 -2.967 -12.331 1.00 93.25 466 MET A O 1
ATOM 3768 N N . GLY A 1 467 ? 28.622 -0.948 -12.547 1.00 93.38 467 GLY A N 1
ATOM 3769 C CA . GLY A 1 467 ? 30.005 -1.435 -12.585 1.00 93.38 467 GLY A CA 1
ATOM 3770 C C . GLY A 1 467 ? 30.356 -2.244 -13.839 1.00 93.38 467 GLY A C 1
ATOM 3771 O O . GLY A 1 467 ? 31.325 -3.004 -13.821 1.00 93.38 467 GLY A O 1
ATOM 3772 N N . ALA A 1 468 ? 29.577 -2.105 -14.914 1.00 95.12 468 ALA A N 1
ATOM 3773 C CA . ALA A 1 468 ? 29.732 -2.846 -16.163 1.00 95.12 468 ALA A CA 1
ATOM 3774 C C . ALA A 1 468 ? 29.286 -2.015 -17.379 1.00 95.12 468 ALA A C 1
ATOM 3776 O O . ALA A 1 468 ? 28.626 -0.980 -17.243 1.00 95.12 468 ALA A O 1
ATOM 3777 N N . ASP A 1 469 ? 29.638 -2.492 -18.575 1.00 96.69 469 ASP A N 1
ATOM 3778 C CA . ASP A 1 469 ? 29.126 -1.944 -19.829 1.00 96.69 469 ASP A CA 1
ATOM 3779 C C . ASP A 1 469 ? 27.699 -2.442 -20.076 1.00 96.69 469 ASP A C 1
ATOM 3781 O O . ASP A 1 469 ? 27.457 -3.647 -20.159 1.00 96.69 469 ASP A O 1
ATOM 3785 N N . VAL A 1 470 ? 26.757 -1.511 -20.220 1.00 96.94 470 VAL A N 1
ATOM 3786 C CA . VAL A 1 470 ? 25.322 -1.807 -20.342 1.00 96.94 470 VAL A CA 1
ATOM 3787 C C . VAL A 1 470 ? 24.698 -1.073 -21.522 1.00 96.94 470 VAL A C 1
ATOM 3789 O O . VAL A 1 470 ? 25.170 -0.008 -21.927 1.00 96.94 470 VAL A O 1
ATOM 3792 N N . THR A 1 471 ? 23.645 -1.649 -22.105 1.00 97.00 471 THR A N 1
ATOM 3793 C CA . THR A 1 471 ? 22.829 -0.974 -23.125 1.00 97.00 471 THR A CA 1
ATOM 3794 C C . THR A 1 471 ? 21.874 0.021 -22.463 1.00 97.00 471 THR A C 1
ATOM 3796 O O . THR A 1 471 ? 21.602 -0.065 -21.264 1.00 97.00 471 THR A O 1
ATOM 3799 N N . LEU A 1 472 ? 21.326 0.958 -23.246 1.00 96.62 472 LEU A N 1
ATOM 3800 C CA . LEU A 1 472 ? 20.336 1.917 -22.737 1.00 96.62 472 LEU A CA 1
ATOM 3801 C C . LEU A 1 472 ? 19.098 1.226 -22.155 1.00 96.62 472 LEU A C 1
ATOM 3803 O O . LEU A 1 472 ? 18.553 1.694 -21.161 1.00 96.62 472 LEU A O 1
ATOM 3807 N N . ASP A 1 473 ? 18.667 0.122 -22.762 1.00 95.31 473 ASP A N 1
ATOM 3808 C CA . ASP A 1 473 ? 17.464 -0.594 -22.341 1.00 95.31 473 ASP A CA 1
ATOM 3809 C C . ASP A 1 473 ? 17.653 -1.288 -20.988 1.00 95.31 473 ASP A C 1
ATOM 3811 O O . ASP A 1 473 ? 16.872 -1.064 -20.071 1.00 95.31 473 ASP A O 1
ATOM 3815 N N . VAL A 1 474 ? 18.764 -2.016 -20.818 1.00 96.44 474 VAL A N 1
ATOM 3816 C CA . VAL A 1 474 ? 19.110 -2.649 -19.535 1.00 96.44 474 VAL A CA 1
ATOM 3817 C C . VAL A 1 474 ? 19.270 -1.596 -18.438 1.00 96.44 474 VAL A C 1
ATOM 3819 O O . VAL A 1 474 ? 18.712 -1.746 -17.358 1.00 96.44 474 VAL A O 1
ATOM 3822 N N . PHE A 1 475 ? 19.986 -0.503 -18.720 1.00 97.62 475 PHE A N 1
ATOM 3823 C CA . PHE A 1 475 ? 20.190 0.569 -17.746 1.00 97.62 475 PHE A CA 1
ATOM 3824 C C . PHE A 1 475 ? 18.870 1.213 -17.299 1.00 97.62 475 PHE A C 1
ATOM 3826 O O . PHE A 1 475 ? 18.599 1.308 -16.106 1.00 97.62 475 PHE A O 1
ATOM 3833 N N . THR A 1 476 ? 18.039 1.654 -18.245 1.00 96.88 476 THR A N 1
ATOM 3834 C CA . THR A 1 476 ? 16.770 2.333 -17.926 1.00 96.88 476 THR A CA 1
ATOM 3835 C C . THR A 1 476 ? 15.804 1.415 -17.182 1.00 96.88 476 THR A C 1
ATOM 3837 O O . THR A 1 476 ? 15.224 1.839 -16.184 1.00 96.88 476 THR A O 1
ATOM 3840 N N . HIS A 1 477 ? 15.703 0.147 -17.589 1.00 96.62 477 HIS A N 1
ATOM 3841 C CA . HIS A 1 477 ? 14.869 -0.847 -16.920 1.00 96.62 477 HIS A CA 1
ATOM 3842 C C . HIS A 1 477 ? 15.264 -1.052 -15.450 1.00 96.62 477 HIS A C 1
ATOM 3844 O O . HIS A 1 477 ? 14.435 -0.870 -14.558 1.00 96.62 477 HIS A O 1
ATOM 3850 N N . GLU A 1 478 ? 16.538 -1.352 -15.188 1.00 95.38 478 GLU A N 1
ATOM 3851 C CA . GLU A 1 478 ? 17.048 -1.640 -13.841 1.00 95.38 478 GLU A CA 1
ATOM 3852 C C . GLU A 1 478 ? 16.924 -0.425 -12.908 1.00 95.38 478 GLU A C 1
ATOM 3854 O O . GLU A 1 478 ? 16.516 -0.550 -11.750 1.00 95.38 478 GLU A O 1
ATOM 3859 N N . ILE A 1 479 ? 17.218 0.785 -13.405 1.00 95.88 479 ILE A N 1
ATOM 3860 C CA . ILE A 1 479 ? 17.084 2.001 -12.594 1.00 95.88 479 ILE A CA 1
ATOM 3861 C C . ILE A 1 479 ? 15.615 2.345 -12.321 1.00 95.88 479 ILE A C 1
ATOM 3863 O O . ILE A 1 479 ? 15.281 2.700 -11.187 1.00 95.88 479 ILE A O 1
ATOM 3867 N N . SER A 1 480 ? 14.738 2.233 -13.323 1.00 96.56 480 SER A N 1
ATOM 3868 C CA . SER A 1 480 ? 13.296 2.468 -13.173 1.00 96.56 480 SER A CA 1
ATOM 3869 C C . SER A 1 480 ? 12.680 1.502 -12.160 1.00 96.56 480 SER A C 1
ATOM 3871 O O . SER A 1 480 ? 11.961 1.940 -11.256 1.00 96.56 480 SER A O 1
ATOM 3873 N N . GLU A 1 481 ? 13.014 0.211 -12.242 1.00 95.25 481 GLU A N 1
ATOM 3874 C CA . GLU A 1 481 ? 12.538 -0.804 -11.302 1.00 95.25 481 GLU A CA 1
ATOM 3875 C C . GLU A 1 481 ? 13.046 -0.531 -9.880 1.00 95.25 481 GLU A C 1
ATOM 3877 O O . GLU A 1 481 ? 12.256 -0.545 -8.927 1.00 95.25 481 GLU A O 1
ATOM 3882 N N . ARG A 1 482 ? 14.338 -0.201 -9.733 1.00 93.81 482 ARG A N 1
ATOM 3883 C CA . ARG A 1 482 ? 14.939 0.185 -8.449 1.00 93.81 482 ARG A CA 1
ATOM 3884 C C . ARG A 1 482 ? 14.225 1.378 -7.825 1.00 93.81 482 ARG A C 1
ATOM 3886 O O . ARG A 1 482 ? 13.781 1.283 -6.683 1.00 93.81 482 ARG A O 1
ATOM 3893 N N . TYR A 1 483 ? 14.104 2.487 -8.556 1.00 95.12 483 TYR A N 1
ATOM 3894 C CA . TYR A 1 483 ? 13.491 3.719 -8.047 1.00 95.12 483 TYR A CA 1
ATOM 3895 C C . TYR A 1 483 ? 12.023 3.500 -7.691 1.00 95.12 483 TYR A C 1
ATOM 3897 O O . TYR A 1 483 ? 11.582 3.949 -6.636 1.00 95.12 483 TYR A O 1
ATOM 3905 N N . SER A 1 484 ? 11.276 2.782 -8.531 1.00 94.88 484 SER A N 1
ATOM 3906 C CA . SER A 1 484 ? 9.858 2.500 -8.295 1.00 94.88 484 SER A CA 1
ATOM 3907 C C . SER A 1 484 ? 9.640 1.700 -7.010 1.00 94.88 484 SER A C 1
ATOM 3909 O O . SER A 1 484 ? 8.827 2.091 -6.171 1.00 94.88 484 SER A O 1
ATOM 3911 N N . LYS A 1 485 ? 10.396 0.610 -6.816 1.00 94.44 485 LYS A N 1
ATOM 3912 C CA . LYS A 1 485 ? 10.313 -0.216 -5.599 1.00 94.44 485 LYS A CA 1
ATOM 3913 C C . LYS A 1 485 ? 10.781 0.543 -4.361 1.00 94.44 485 LYS A C 1
ATOM 3915 O O . LYS A 1 485 ? 10.147 0.456 -3.311 1.00 94.44 485 LYS A O 1
ATOM 3920 N N . GLU A 1 486 ? 11.860 1.312 -4.487 1.00 94.62 486 GLU A N 1
ATOM 3921 C CA . GLU A 1 486 ? 12.397 2.117 -3.394 1.00 94.62 486 GLU A CA 1
ATOM 3922 C C . GLU A 1 486 ? 11.394 3.185 -2.933 1.00 94.62 486 GLU A C 1
ATOM 3924 O O . GLU A 1 486 ? 11.060 3.254 -1.751 1.00 94.62 486 GLU A O 1
ATOM 3929 N N . ILE A 1 487 ? 10.823 3.953 -3.866 1.00 95.69 487 ILE A N 1
ATOM 3930 C CA . ILE A 1 487 ? 9.801 4.965 -3.569 1.00 95.69 487 ILE A CA 1
ATOM 3931 C C . ILE A 1 487 ? 8.549 4.324 -2.955 1.00 95.69 487 ILE A C 1
ATOM 3933 O O . ILE A 1 487 ? 7.993 4.885 -2.008 1.00 95.69 487 ILE A O 1
ATOM 3937 N N . ALA A 1 488 ? 8.111 3.160 -3.445 1.00 95.38 488 ALA A N 1
ATOM 3938 C CA . ALA A 1 488 ? 6.955 2.451 -2.895 1.00 95.38 488 ALA A CA 1
ATOM 3939 C C . ALA A 1 488 ? 7.178 2.038 -1.429 1.00 95.38 488 ALA A C 1
ATOM 3941 O O . ALA A 1 488 ? 6.372 2.390 -0.568 1.00 95.38 488 ALA A O 1
ATOM 3942 N N . ASN A 1 489 ? 8.308 1.390 -1.126 1.00 94.81 489 ASN A N 1
ATOM 3943 C CA . ASN A 1 489 ? 8.651 0.971 0.237 1.00 94.81 489 ASN A CA 1
ATOM 3944 C C . ASN A 1 489 ? 8.806 2.168 1.187 1.00 94.81 489 ASN A C 1
ATOM 3946 O O . ASN A 1 489 ? 8.271 2.153 2.298 1.00 94.81 489 ASN A O 1
ATOM 3950 N N . LEU A 1 490 ? 9.475 3.241 0.742 1.00 95.75 490 LEU A N 1
ATOM 3951 C CA . LEU A 1 490 ? 9.576 4.491 1.501 1.00 95.75 490 LEU A CA 1
ATOM 3952 C C . LEU A 1 490 ? 8.195 5.091 1.786 1.00 95.75 490 LEU A C 1
ATOM 3954 O O . LEU A 1 490 ? 7.950 5.537 2.904 1.00 95.75 490 LEU A O 1
ATOM 3958 N N . THR A 1 491 ? 7.285 5.074 0.809 1.00 96.56 491 THR A N 1
ATOM 3959 C CA . THR A 1 491 ? 5.912 5.578 0.974 1.00 96.56 491 THR A CA 1
ATOM 3960 C C . THR A 1 491 ? 5.162 4.785 2.039 1.00 96.56 491 THR A C 1
ATOM 3962 O O . THR A 1 491 ? 4.667 5.377 2.993 1.00 96.56 491 THR A O 1
ATOM 3965 N N . THR A 1 492 ? 5.159 3.451 1.952 1.00 95.88 492 THR A N 1
ATOM 3966 C CA . THR A 1 492 ? 4.494 2.593 2.946 1.00 95.88 492 THR A CA 1
ATOM 3967 C C . THR A 1 492 ? 5.060 2.799 4.352 1.00 95.88 492 THR A C 1
ATOM 3969 O O . THR A 1 492 ? 4.301 2.928 5.314 1.00 95.88 492 THR A O 1
ATOM 3972 N N . MET A 1 493 ? 6.387 2.897 4.485 1.00 95.56 493 MET A N 1
ATOM 3973 C CA . MET A 1 493 ? 7.030 3.193 5.766 1.00 95.56 493 MET A CA 1
ATOM 3974 C C . MET A 1 493 ? 6.614 4.565 6.321 1.00 95.56 493 MET A C 1
ATOM 3976 O O . MET A 1 493 ? 6.275 4.674 7.501 1.00 95.56 493 MET A O 1
ATOM 3980 N N . ILE A 1 494 ? 6.603 5.611 5.487 1.00 96.56 494 ILE A N 1
ATOM 3981 C CA . ILE A 1 494 ? 6.172 6.964 5.877 1.00 96.56 494 ILE A CA 1
ATOM 3982 C C . ILE A 1 494 ? 4.707 6.966 6.321 1.00 96.56 494 ILE A C 1
ATOM 3984 O O . ILE A 1 494 ? 4.389 7.595 7.334 1.00 96.56 494 ILE A O 1
ATOM 3988 N N . ASP A 1 495 ? 3.829 6.256 5.615 1.00 95.50 495 ASP A N 1
ATOM 3989 C CA . ASP A 1 495 ? 2.405 6.169 5.942 1.00 95.50 495 ASP A CA 1
ATOM 3990 C C . ASP A 1 495 ? 2.192 5.505 7.308 1.00 95.50 495 ASP A C 1
ATOM 3992 O O . ASP A 1 495 ? 1.494 6.054 8.165 1.00 95.50 495 ASP A O 1
ATOM 3996 N N . TYR A 1 496 ? 2.868 4.380 7.567 1.00 95.69 496 TYR A N 1
ATOM 3997 C CA . TYR A 1 496 ? 2.798 3.684 8.856 1.00 95.69 496 TYR A CA 1
ATOM 3998 C C . TYR A 1 496 ? 3.273 4.571 10.009 1.00 95.69 496 TYR A C 1
ATOM 4000 O O . TYR A 1 496 ? 2.579 4.702 11.021 1.00 95.69 496 TYR A O 1
ATOM 4008 N N . LEU A 1 497 ? 4.414 5.248 9.844 1.00 95.69 497 LEU A N 1
ATOM 4009 C CA . LEU A 1 497 ? 4.913 6.192 10.845 1.00 95.69 497 LEU A CA 1
ATOM 4010 C C . LEU A 1 497 ? 3.953 7.369 11.046 1.00 95.69 497 LEU A C 1
ATOM 4012 O O . LEU A 1 497 ? 3.728 7.797 12.176 1.00 95.69 497 LEU A O 1
ATOM 4016 N N . THR A 1 498 ? 3.363 7.894 9.972 1.00 96.06 498 THR A N 1
ATOM 4017 C CA . THR A 1 498 ? 2.430 9.026 10.036 1.00 96.06 498 THR A CA 1
ATOM 4018 C C . THR A 1 498 ? 1.183 8.680 10.834 1.00 96.06 498 THR A C 1
ATOM 4020 O O . THR A 1 498 ? 0.812 9.450 11.723 1.00 96.06 498 THR A O 1
ATOM 4023 N N . VAL A 1 499 ? 0.576 7.522 10.568 1.00 95.12 499 VAL A N 1
ATOM 4024 C CA . VAL A 1 499 ? -0.630 7.074 11.275 1.00 95.12 499 VAL A CA 1
ATOM 4025 C C . VAL A 1 499 ? -0.329 6.781 12.746 1.00 95.12 499 VAL A C 1
ATOM 4027 O O . VAL A 1 499 ? -1.126 7.148 13.605 1.00 95.12 499 VAL A O 1
ATOM 4030 N N . VAL A 1 500 ? 0.838 6.217 13.079 1.00 93.88 500 VAL A N 1
ATOM 4031 C CA . VAL A 1 500 ? 1.241 6.034 14.487 1.00 93.88 500 VAL A CA 1
ATOM 4032 C C . VAL A 1 500 ? 1.438 7.381 15.194 1.00 93.88 500 VAL A C 1
ATOM 4034 O O . VAL A 1 500 ? 0.951 7.572 16.306 1.00 93.88 500 VAL A O 1
ATOM 4037 N N . ILE A 1 501 ? 2.127 8.339 14.565 1.00 93.19 501 ILE A N 1
ATOM 4038 C CA . ILE A 1 501 ? 2.448 9.633 15.190 1.00 93.19 501 ILE A CA 1
ATOM 4039 C C . ILE A 1 501 ? 1.195 10.494 15.386 1.00 93.19 501 ILE A C 1
ATOM 4041 O O . ILE A 1 501 ? 1.047 11.091 16.452 1.00 93.19 501 ILE A O 1
ATOM 4045 N N . ASN A 1 502 ? 0.339 10.589 14.364 1.00 93.25 502 ASN A N 1
ATOM 4046 C CA . ASN A 1 502 ? -0.774 11.543 14.310 1.00 93.25 502 ASN A CA 1
ATOM 4047 C C . ASN A 1 502 ? -2.143 10.910 14.625 1.00 93.25 502 ASN A C 1
ATOM 4049 O O . ASN A 1 502 ? -3.110 11.632 14.861 1.00 93.25 502 ASN A O 1
ATOM 4053 N N . GLY A 1 503 ? -2.237 9.579 14.640 1.00 90.88 503 GLY A N 1
ATOM 4054 C CA . GLY A 1 503 ? -3.513 8.867 14.606 1.00 90.88 503 GLY A CA 1
ATOM 4055 C C . GLY A 1 503 ? -4.148 8.901 13.213 1.00 90.88 503 GLY A C 1
ATOM 4056 O O . GLY A 1 503 ? -3.712 9.632 12.321 1.00 90.88 503 GLY A O 1
ATOM 4057 N N . GLY A 1 504 ? -5.194 8.102 13.025 1.00 91.69 504 GLY A N 1
ATOM 4058 C CA . GLY A 1 504 ? -5.911 8.001 11.759 1.00 91.69 504 GLY A CA 1
ATOM 4059 C C . GLY A 1 504 ? -6.281 6.569 11.412 1.00 91.69 504 GLY A C 1
ATOM 4060 O O . GLY A 1 504 ? -6.129 5.649 12.217 1.00 91.69 504 GLY A O 1
ATOM 4061 N N . ASP A 1 505 ? -6.767 6.407 10.191 1.00 91.75 505 ASP A N 1
ATOM 4062 C CA . ASP A 1 505 ? -7.252 5.136 9.677 1.00 91.75 505 ASP A CA 1
ATOM 4063 C C . ASP A 1 505 ? -6.244 4.529 8.719 1.00 91.75 505 ASP A C 1
ATOM 4065 O O . ASP A 1 505 ? -5.712 5.214 7.845 1.00 91.75 505 ASP A O 1
ATOM 4069 N N . ILE A 1 506 ? -6.013 3.228 8.860 1.00 91.69 506 ILE A N 1
ATOM 4070 C CA . ILE A 1 506 ? -5.140 2.492 7.960 1.00 91.69 506 ILE A CA 1
ATOM 4071 C C . ILE A 1 506 ? -5.710 1.121 7.636 1.00 91.69 506 ILE A C 1
ATOM 4073 O O . ILE A 1 506 ? -6.334 0.471 8.473 1.00 91.69 506 ILE A O 1
ATOM 4077 N N . THR A 1 507 ? -5.492 0.682 6.400 1.00 89.31 507 THR A N 1
ATOM 4078 C CA . THR A 1 507 ? -5.787 -0.687 5.981 1.00 89.31 507 THR A CA 1
ATOM 4079 C C . THR A 1 507 ? -4.478 -1.430 5.787 1.00 89.31 507 THR A C 1
ATOM 4081 O O . THR A 1 507 ? -3.654 -1.020 4.975 1.00 89.31 507 THR A O 1
ATOM 4084 N N . ILE A 1 508 ? -4.290 -2.519 6.527 1.00 87.31 508 ILE A N 1
ATOM 4085 C CA . ILE A 1 508 ? -3.118 -3.392 6.416 1.00 87.31 508 ILE A CA 1
ATOM 4086 C C . ILE A 1 508 ? -3.624 -4.800 6.130 1.00 87.31 508 ILE A C 1
ATOM 4088 O O . ILE A 1 508 ? -4.528 -5.273 6.813 1.00 87.31 508 ILE A O 1
ATOM 4092 N N . ASP A 1 509 ? -3.094 -5.449 5.092 1.00 83.38 509 ASP A N 1
ATOM 4093 C CA . ASP A 1 509 ? -3.503 -6.796 4.664 1.00 83.38 509 ASP A CA 1
ATOM 4094 C C . ASP A 1 509 ? -5.031 -6.944 4.466 1.00 83.38 509 ASP A C 1
ATOM 4096 O O . ASP A 1 509 ? -5.629 -7.975 4.771 1.00 83.38 509 ASP A O 1
ATOM 4100 N N . GLY A 1 510 ? -5.695 -5.879 3.994 1.00 79.06 510 GLY A N 1
ATOM 4101 C CA . GLY A 1 510 ? -7.151 -5.838 3.805 1.00 79.06 510 GLY A CA 1
ATOM 4102 C C . GLY A 1 510 ? -7.974 -5.640 5.086 1.00 79.06 510 GLY A C 1
ATOM 4103 O O . GLY A 1 510 ? -9.203 -5.693 5.030 1.00 79.06 510 GLY A O 1
ATOM 4104 N N . LYS A 1 511 ? -7.333 -5.392 6.234 1.00 80.75 511 LYS A N 1
ATOM 4105 C CA . LYS A 1 511 ? -7.991 -5.154 7.525 1.00 80.75 511 LYS A CA 1
ATOM 4106 C C . LYS A 1 511 ? -7.906 -3.692 7.937 1.00 80.75 511 LYS A C 1
ATOM 4108 O O . LYS A 1 511 ? -6.823 -3.112 7.979 1.00 80.75 511 LYS A O 1
ATOM 4113 N N . TYR A 1 512 ? -9.049 -3.118 8.294 1.00 84.50 512 TYR A N 1
ATOM 4114 C CA . TYR A 1 512 ? -9.143 -1.749 8.791 1.00 84.50 512 TYR A CA 1
ATOM 4115 C C . TYR A 1 512 ? -8.690 -1.649 10.254 1.00 84.50 512 TYR A C 1
ATOM 4117 O O . TYR A 1 512 ? -9.112 -2.443 11.098 1.00 84.50 512 TYR A O 1
ATOM 4125 N N . LYS A 1 513 ? -7.864 -0.645 10.557 1.00 85.19 513 LYS A N 1
ATOM 4126 C CA . LYS A 1 513 ? -7.416 -0.288 11.906 1.00 85.19 513 LYS A CA 1
ATOM 4127 C C . LYS A 1 513 ? -7.599 1.213 12.124 1.00 85.19 513 LYS A C 1
ATOM 4129 O O . LYS A 1 513 ? -7.124 2.019 11.327 1.00 85.19 513 LYS A O 1
ATOM 4134 N N . ASN A 1 514 ? -8.237 1.573 13.237 1.00 87.62 514 ASN A N 1
ATOM 4135 C CA . ASN A 1 514 ? -8.310 2.950 13.726 1.00 87.62 514 ASN A CA 1
ATOM 4136 C C . ASN A 1 514 ? -7.241 3.142 14.807 1.00 87.62 514 ASN A C 1
ATOM 4138 O O . ASN A 1 514 ? -7.260 2.459 15.837 1.00 87.62 514 ASN A O 1
ATOM 4142 N N . LEU A 1 515 ? -6.300 4.053 14.572 1.00 91.62 515 LEU A N 1
ATOM 4143 C CA . LEU A 1 515 ? -5.263 4.408 15.532 1.00 91.62 515 LEU A CA 1
ATOM 4144 C C . LEU A 1 515 ? -5.599 5.741 16.190 1.00 91.62 515 LEU A C 1
ATOM 4146 O O . LEU A 1 515 ? -5.970 6.721 15.538 1.00 91.62 515 LEU A O 1
ATOM 4150 N N . LYS A 1 516 ? -5.432 5.786 17.512 1.00 90.06 516 LYS A N 1
ATOM 4151 C CA . LYS A 1 516 ? -5.382 7.050 18.244 1.00 90.06 516 LYS A CA 1
ATOM 4152 C C . LYS A 1 516 ? -3.988 7.644 18.100 1.00 90.06 516 LYS A C 1
ATOM 4154 O O . LYS A 1 516 ? -3.015 6.915 17.934 1.00 90.06 516 LYS A O 1
ATOM 4159 N N . GLU A 1 517 ? -3.903 8.969 18.169 1.00 90.12 517 GLU A N 1
ATOM 4160 C CA . GLU A 1 517 ? -2.611 9.652 18.225 1.00 90.12 517 GLU A CA 1
ATOM 4161 C C . GLU A 1 517 ? -1.773 9.068 19.367 1.00 90.12 517 GLU A C 1
ATOM 4163 O O . GLU A 1 517 ? -2.292 8.894 20.471 1.00 90.12 517 GLU A O 1
ATOM 4168 N N . LEU A 1 518 ? -0.482 8.815 19.125 1.00 88.94 518 LEU A N 1
ATOM 4169 C CA . LEU A 1 518 ? 0.419 8.212 20.110 1.00 88.94 518 LEU A CA 1
ATOM 4170 C C . LEU A 1 518 ? 0.334 8.895 21.487 1.00 88.94 518 LEU A C 1
ATOM 4172 O O . LEU A 1 518 ? 0.302 8.231 22.516 1.00 88.94 518 LEU A O 1
ATOM 4176 N N . GLN A 1 519 ? 0.227 10.225 21.515 1.00 89.69 519 GLN A N 1
ATOM 4177 C CA . GLN A 1 519 ? 0.148 11.002 22.758 1.00 89.69 519 GLN A CA 1
ATOM 4178 C C . GLN A 1 519 ? -1.156 10.775 23.540 1.00 89.69 519 GLN A C 1
ATOM 4180 O O . GLN A 1 519 ? -1.151 10.818 24.769 1.00 89.69 519 GLN A O 1
ATOM 4185 N N . LYS A 1 520 ? -2.257 10.437 22.856 1.00 9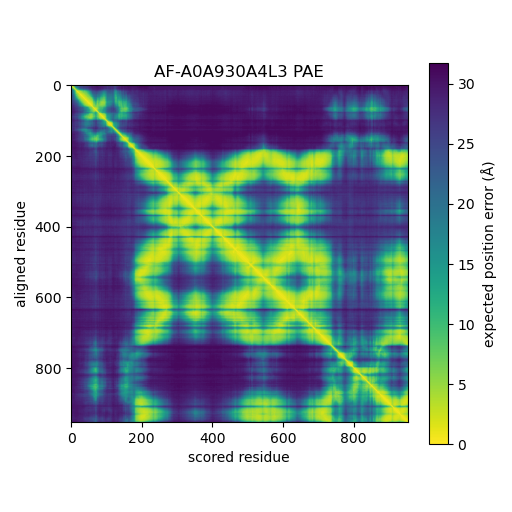1.12 520 LYS A N 1
ATOM 4186 C CA . LYS A 1 520 ? -3.545 10.127 23.496 1.00 91.12 520 LYS A CA 1
ATOM 4187 C C . LYS A 1 520 ? -3.539 8.796 24.241 1.00 91.12 520 LYS A C 1
ATOM 4189 O O . LYS A 1 520 ? -4.440 8.556 25.040 1.00 91.12 520 LYS A O 1
ATOM 4194 N N . LEU A 1 521 ? -2.523 7.947 24.054 1.00 88.94 521 LEU A N 1
ATOM 4195 C CA . LEU A 1 521 ? -2.364 6.750 24.883 1.00 88.94 521 LEU A CA 1
ATOM 4196 C C . LEU A 1 521 ? -2.260 7.112 26.368 1.00 88.94 521 LEU A C 1
ATOM 4198 O O . LEU A 1 521 ? -2.779 6.378 27.204 1.00 88.94 521 LEU A O 1
ATOM 4202 N N . ARG A 1 522 ? -1.665 8.264 26.710 1.00 88.56 522 ARG A N 1
ATOM 4203 C CA . ARG A 1 522 ? -1.592 8.709 28.105 1.00 88.56 522 ARG A CA 1
ATOM 4204 C C . ARG A 1 522 ? -2.962 9.062 28.676 1.00 88.56 522 ARG A C 1
ATOM 4206 O O . ARG A 1 522 ? -3.273 8.651 29.789 1.00 88.56 522 ARG A O 1
ATOM 4213 N N . GLU A 1 523 ? -3.784 9.763 27.902 1.00 90.50 523 GLU A N 1
ATOM 4214 C CA . GLU A 1 523 ? -5.160 10.103 28.284 1.00 90.50 523 GLU A CA 1
ATOM 4215 C C . GLU A 1 523 ? -5.998 8.837 28.517 1.00 90.50 523 GLU A C 1
ATOM 4217 O O . GLU A 1 523 ? -6.787 8.777 29.457 1.00 90.50 523 GLU A O 1
ATOM 4222 N N . LEU A 1 524 ? -5.793 7.796 27.700 1.00 89.12 524 LEU A N 1
ATOM 4223 C CA . LEU A 1 524 ? -6.464 6.505 27.871 1.00 89.12 524 LEU A CA 1
ATOM 4224 C C . LEU A 1 524 ? -5.994 5.764 29.128 1.00 89.12 524 LEU A C 1
ATOM 4226 O O . LEU A 1 524 ? -6.830 5.204 29.836 1.00 89.12 524 LEU A O 1
ATOM 4230 N N . VAL A 1 525 ? -4.694 5.798 29.447 1.00 87.31 525 VAL A N 1
ATOM 4231 C CA . VAL A 1 525 ? -4.171 5.256 30.715 1.00 87.31 525 VAL A CA 1
ATOM 4232 C C . VAL A 1 525 ? -4.782 5.999 31.903 1.00 87.31 525 VAL A C 1
ATOM 4234 O O . VAL A 1 525 ? -5.239 5.371 32.852 1.00 87.31 525 VAL A O 1
ATOM 4237 N N . GLU A 1 526 ? -4.857 7.329 31.847 1.00 87.94 526 GLU A N 1
ATOM 4238 C CA . GLU A 1 526 ? -5.468 8.136 32.908 1.00 87.94 526 GLU A CA 1
ATOM 4239 C C . GLU A 1 526 ? -6.968 7.856 33.049 1.00 87.94 526 GLU A C 1
ATOM 4241 O O . GLU A 1 526 ? -7.448 7.667 34.166 1.00 87.94 526 GLU A O 1
ATOM 4246 N N . LYS A 1 527 ? -7.709 7.739 31.939 1.00 89.94 527 LYS A N 1
ATOM 4247 C CA . LYS A 1 527 ? -9.125 7.333 31.941 1.00 89.94 527 LYS A CA 1
ATOM 4248 C C . LYS A 1 527 ? -9.305 5.955 32.578 1.00 89.94 527 LYS A C 1
ATOM 4250 O O . LYS A 1 527 ? -10.192 5.778 33.414 1.00 89.94 527 LYS A O 1
ATOM 4255 N N . TYR A 1 528 ? -8.461 4.993 32.224 1.00 87.12 528 TYR A N 1
ATOM 4256 C CA . TYR A 1 528 ? -8.482 3.652 32.800 1.00 87.12 528 TYR A CA 1
ATOM 4257 C C . TYR A 1 528 ? -8.205 3.666 34.315 1.00 87.12 528 TYR A C 1
ATOM 4259 O O . TYR A 1 528 ? -8.980 3.108 35.091 1.00 87.12 528 TYR A O 1
ATOM 4267 N N . VAL A 1 529 ? -7.160 4.368 34.768 1.00 86.00 529 VAL A N 1
ATOM 4268 C CA . VAL A 1 529 ? -6.827 4.468 36.201 1.00 86.00 529 VAL A CA 1
ATOM 4269 C C . VAL A 1 529 ? -7.934 5.189 36.975 1.00 86.00 529 VAL A C 1
ATOM 4271 O O . VAL A 1 529 ? -8.329 4.743 38.052 1.00 86.00 529 VAL A O 1
ATOM 4274 N N . ASN A 1 530 ? -8.482 6.274 36.426 1.00 88.12 530 ASN A N 1
ATOM 4275 C CA . ASN A 1 530 ? -9.549 7.043 37.065 1.00 88.12 530 ASN A CA 1
ATOM 4276 C C . ASN A 1 530 ? -10.845 6.236 37.190 1.00 88.12 530 ASN A C 1
ATOM 4278 O O . ASN A 1 530 ? -11.469 6.263 38.247 1.00 88.12 530 ASN A O 1
ATOM 4282 N N . THR A 1 531 ? -11.230 5.484 36.156 1.00 87.88 531 THR A N 1
ATOM 4283 C CA . THR A 1 531 ? -12.419 4.613 36.204 1.00 87.88 531 THR A CA 1
ATOM 4284 C C . THR A 1 531 ? -12.226 3.425 37.151 1.00 87.88 531 THR A C 1
ATOM 4286 O O . THR A 1 531 ? -13.152 3.089 37.888 1.00 87.88 531 THR A O 1
ATOM 4289 N N . LYS A 1 532 ? -11.014 2.851 37.233 1.00 85.62 532 LYS A N 1
ATOM 4290 C CA . LYS A 1 532 ? -10.659 1.836 38.247 1.00 85.62 532 LYS A CA 1
ATOM 4291 C C . LYS A 1 532 ? -10.775 2.394 39.671 1.00 85.62 532 LYS A C 1
ATOM 4293 O O . LYS A 1 532 ? -11.348 1.747 40.546 1.00 85.62 532 LYS A O 1
ATOM 4298 N N . ASN A 1 533 ? -10.270 3.607 39.903 1.00 86.50 533 ASN A N 1
ATOM 4299 C CA . ASN A 1 533 ? -10.354 4.279 41.201 1.00 86.50 533 ASN A CA 1
ATOM 4300 C C . ASN A 1 533 ? -11.794 4.671 41.563 1.00 86.50 533 ASN A C 1
ATOM 4302 O O . ASN A 1 533 ? -12.177 4.536 42.721 1.00 86.50 533 ASN A O 1
ATOM 4306 N N . ASP A 1 534 ? -12.602 5.123 40.601 1.00 86.81 534 ASP A N 1
ATOM 4307 C CA . ASP A 1 534 ? -14.023 5.431 40.813 1.00 86.81 534 ASP A CA 1
ATOM 4308 C C . ASP A 1 534 ? -14.815 4.179 41.212 1.00 86.81 534 ASP A C 1
ATOM 4310 O O . ASP A 1 534 ? -15.557 4.210 42.195 1.00 86.81 534 ASP A O 1
ATOM 4314 N N . TRP A 1 535 ? -14.592 3.051 40.524 1.00 85.19 535 TRP A N 1
ATOM 4315 C CA . TRP A 1 535 ? -15.175 1.762 40.908 1.00 85.19 535 TRP A CA 1
ATOM 4316 C C . TRP A 1 535 ? -14.762 1.358 42.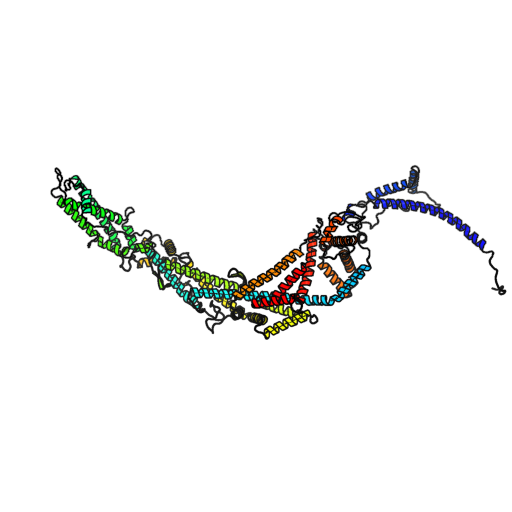330 1.00 85.19 535 TRP A C 1
ATOM 4318 O O . TRP A 1 535 ? -15.624 1.028 43.145 1.00 85.19 535 TRP A O 1
ATOM 4328 N N . SER A 1 536 ? -13.473 1.484 42.666 1.00 87.06 536 SER A N 1
ATOM 4329 C CA . SER A 1 536 ? -12.970 1.219 44.020 1.00 87.06 536 SER A CA 1
ATOM 4330 C C . SER A 1 536 ? -13.629 2.104 45.076 1.00 87.06 536 SER A C 1
ATOM 4332 O O . SER A 1 536 ? -14.144 1.597 46.073 1.00 87.06 536 SER A O 1
ATOM 4334 N N . ASN A 1 537 ? -13.673 3.418 44.859 1.00 86.62 537 ASN A N 1
ATOM 4335 C CA . ASN A 1 537 ? -14.242 4.368 45.813 1.00 86.62 537 ASN A CA 1
ATOM 4336 C C . ASN A 1 537 ? -15.737 4.115 46.047 1.00 86.62 537 ASN A C 1
ATOM 4338 O O . ASN A 1 537 ? -16.190 4.138 47.191 1.00 86.62 537 ASN A O 1
ATOM 4342 N N . LYS A 1 538 ? -16.499 3.835 44.982 1.00 84.88 538 LYS A N 1
ATOM 4343 C CA . LYS A 1 538 ? -17.932 3.524 45.077 1.00 84.88 538 LYS A CA 1
ATOM 4344 C C . LYS A 1 538 ? -18.188 2.201 45.793 1.00 84.88 538 LYS A C 1
ATOM 4346 O O . LYS A 1 538 ? -19.058 2.158 46.657 1.00 84.88 538 LYS A O 1
ATOM 4351 N N . ALA A 1 539 ? -17.381 1.169 45.533 1.00 82.81 539 ALA A N 1
ATOM 4352 C CA . ALA A 1 539 ? -17.472 -0.108 46.240 1.00 82.81 539 ALA A CA 1
ATOM 4353 C C . ALA A 1 539 ? -17.175 0.037 47.748 1.00 82.81 539 ALA A C 1
ATOM 4355 O O . ALA A 1 539 ? -17.930 -0.470 48.577 1.00 82.81 539 ALA A O 1
ATOM 4356 N N . HIS A 1 540 ? -16.137 0.797 48.122 1.00 84.38 540 HIS A N 1
ATOM 4357 C CA . HIS A 1 540 ? -15.816 1.093 49.527 1.00 84.38 540 HIS A CA 1
ATOM 4358 C C . HIS A 1 540 ? -16.847 2.009 50.210 1.00 84.38 540 HIS A C 1
ATOM 4360 O O . HIS A 1 540 ? -16.966 1.989 51.436 1.00 84.38 540 HIS A O 1
ATOM 4366 N N . GLY A 1 541 ? -17.601 2.800 49.439 1.00 81.62 541 GLY A N 1
ATOM 4367 C CA . GLY A 1 541 ? -18.661 3.683 49.932 1.00 81.62 541 GLY A CA 1
ATOM 4368 C C . GLY A 1 541 ? -19.908 2.957 50.451 1.00 81.62 541 GLY A C 1
ATOM 4369 O O . GLY A 1 541 ? -20.699 3.562 51.172 1.00 81.62 541 GLY A O 1
ATOM 4370 N N . ILE A 1 542 ? -20.062 1.663 50.145 1.00 79.19 542 ILE A N 1
ATOM 4371 C CA . ILE A 1 542 ? -21.200 0.822 50.559 1.00 79.19 542 ILE A CA 1
ATOM 4372 C C . ILE A 1 542 ? -20.748 -0.405 51.381 1.00 79.19 542 ILE A C 1
ATOM 4374 O O . ILE A 1 542 ? -21.052 -1.547 51.034 1.00 79.19 542 ILE A O 1
ATOM 4378 N N . PRO A 1 543 ? -20.047 -0.220 52.517 1.00 74.19 543 PRO A N 1
ATOM 4379 C CA . PRO A 1 543 ? -19.386 -1.312 53.240 1.00 74.19 543 PRO A CA 1
ATOM 4380 C C . PRO A 1 543 ? -20.351 -2.343 53.845 1.00 74.19 543 PRO A C 1
ATOM 4382 O O . PRO A 1 543 ? -19.938 -3.460 54.142 1.00 74.19 543 PRO A O 1
ATOM 4385 N N . ASN A 1 544 ? -21.630 -1.996 54.023 1.00 75.94 544 ASN A N 1
ATOM 4386 C CA . ASN A 1 544 ? -22.663 -2.893 54.557 1.00 75.94 544 ASN A CA 1
ATOM 4387 C C . ASN A 1 544 ? -23.407 -3.684 53.461 1.00 75.94 544 ASN A C 1
ATOM 4389 O O . ASN A 1 544 ? -24.289 -4.487 53.772 1.00 75.94 544 ASN A O 1
ATOM 4393 N N . ASN A 1 545 ? -23.066 -3.459 52.189 1.00 74.06 545 ASN A N 1
ATOM 4394 C CA . ASN A 1 545 ? -23.656 -4.131 51.040 1.00 74.06 545 ASN A CA 1
ATOM 4395 C C . ASN A 1 545 ? -22.767 -5.307 50.597 1.00 74.06 545 ASN A C 1
ATOM 4397 O O . ASN A 1 545 ? -21.583 -5.131 50.313 1.00 74.06 545 ASN A O 1
ATOM 4401 N N . GLU A 1 546 ? -23.333 -6.515 50.518 1.00 76.56 546 GLU A N 1
ATOM 4402 C CA . GLU A 1 546 ? -22.586 -7.738 50.179 1.00 76.56 546 GLU A CA 1
ATOM 4403 C C . GLU A 1 546 ? -21.958 -7.680 48.772 1.00 76.56 546 GLU A C 1
ATOM 4405 O O . GLU A 1 546 ? -20.862 -8.197 48.556 1.00 76.56 546 GLU A O 1
ATOM 4410 N N . HIS A 1 547 ? -22.615 -7.015 47.816 1.00 72.94 547 HIS A N 1
ATOM 4411 C CA . HIS A 1 547 ? -22.109 -6.873 46.447 1.00 72.94 547 HIS A CA 1
ATOM 4412 C C . HIS A 1 547 ? -20.934 -5.890 46.380 1.00 72.94 547 HIS A C 1
ATOM 4414 O O . HIS A 1 547 ? -19.940 -6.165 45.710 1.00 72.94 547 HIS A O 1
ATOM 4420 N N . GLY A 1 548 ? -20.993 -4.802 47.156 1.00 75.06 548 GLY A N 1
ATOM 4421 C CA . GLY A 1 548 ? -19.873 -3.870 47.317 1.00 75.06 548 GLY A CA 1
ATOM 4422 C C . GLY A 1 548 ? -18.634 -4.540 47.916 1.00 75.06 548 GLY A C 1
ATOM 4423 O O . GLY A 1 548 ? -17.535 -4.387 47.391 1.00 75.06 548 GLY A O 1
ATOM 4424 N N . GLN A 1 549 ? -18.805 -5.367 48.954 1.00 80.94 549 GLN A N 1
ATOM 4425 C CA . GLN A 1 549 ? -17.699 -6.122 49.566 1.00 80.94 549 GLN A CA 1
ATOM 4426 C C . GLN A 1 549 ? -17.026 -7.095 48.582 1.00 80.94 549 GLN A C 1
ATOM 4428 O O . GLN A 1 549 ? -15.802 -7.230 48.582 1.00 80.94 549 GLN A O 1
ATOM 4433 N N . LYS A 1 550 ? -17.809 -7.762 47.726 1.00 79.44 550 LYS A N 1
ATOM 4434 C CA . LYS A 1 550 ? -17.291 -8.669 46.686 1.00 79.44 550 LYS A CA 1
ATOM 4435 C C . LYS A 1 550 ? -16.481 -7.930 45.617 1.00 79.44 550 LYS A C 1
ATOM 4437 O O . LYS A 1 550 ? -15.472 -8.465 45.153 1.00 79.44 550 LYS A O 1
ATOM 4442 N N . ASP A 1 551 ? -16.893 -6.717 45.255 1.00 81.06 551 ASP A N 1
ATOM 4443 C CA . ASP A 1 551 ? -16.145 -5.852 44.337 1.00 81.06 551 ASP A CA 1
ATOM 4444 C C . ASP A 1 551 ? -14.834 -5.363 44.966 1.00 81.06 551 ASP A C 1
ATOM 4446 O O . ASP A 1 551 ? -13.795 -5.418 44.312 1.00 81.06 551 ASP A O 1
ATOM 4450 N N . VAL A 1 552 ? -14.831 -4.992 46.253 1.00 83.44 552 VAL A N 1
ATOM 4451 C CA . VAL A 1 552 ? -13.590 -4.659 46.981 1.00 83.44 552 VAL A CA 1
ATOM 4452 C C . VAL A 1 552 ? -12.605 -5.833 46.950 1.00 83.44 552 VAL A C 1
ATOM 4454 O O . VAL A 1 552 ? -11.453 -5.650 46.567 1.00 83.44 552 VAL A O 1
ATOM 4457 N N . GLN A 1 553 ? -13.067 -7.057 47.236 1.00 83.19 553 GLN A N 1
ATOM 4458 C CA . GLN A 1 553 ? -12.231 -8.264 47.144 1.00 83.19 553 GLN A CA 1
ATOM 4459 C C . GLN A 1 553 ? -11.707 -8.527 45.721 1.00 83.19 553 GLN A C 1
ATOM 4461 O O . GLN A 1 553 ? -10.631 -9.098 45.550 1.00 83.19 553 GLN A O 1
ATOM 4466 N N . GLU A 1 554 ? -12.466 -8.164 44.680 1.00 81.69 554 GLU A N 1
ATOM 4467 C CA . GLU A 1 554 ? -12.006 -8.243 43.286 1.00 81.69 554 GLU A CA 1
ATOM 4468 C C . GLU A 1 554 ? -10.834 -7.297 43.043 1.00 81.69 554 GLU A C 1
ATOM 4470 O O . GLU A 1 554 ? -9.800 -7.712 42.525 1.00 81.69 554 GLU A O 1
ATOM 4475 N N . ILE A 1 555 ? -10.991 -6.041 43.451 1.00 82.88 555 ILE A N 1
ATOM 4476 C CA . ILE A 1 555 ? -10.008 -4.980 43.243 1.00 82.88 555 ILE A CA 1
ATOM 4477 C C . ILE A 1 555 ? -8.725 -5.272 44.024 1.00 82.88 555 ILE A C 1
ATOM 4479 O O . ILE A 1 555 ? -7.631 -5.149 43.472 1.00 82.88 555 ILE A O 1
ATOM 4483 N N . GLU A 1 556 ? -8.849 -5.711 45.278 1.00 82.25 556 GLU A N 1
ATOM 4484 C CA . GLU A 1 556 ? -7.715 -6.151 46.094 1.00 82.25 556 GLU A CA 1
ATOM 4485 C C . GLU A 1 556 ? -7.023 -7.369 45.473 1.00 82.25 556 GLU A C 1
ATOM 4487 O O . GLU A 1 556 ? -5.801 -7.385 45.350 1.00 82.25 556 GLU A O 1
ATOM 4492 N N . GLY A 1 557 ? -7.791 -8.347 44.979 1.00 80.12 557 GLY A N 1
ATOM 4493 C CA . GLY A 1 557 ? -7.248 -9.511 44.279 1.00 80.12 557 GLY A CA 1
ATOM 4494 C C . GLY A 1 557 ? -6.501 -9.153 42.988 1.00 80.12 557 GLY A C 1
ATOM 4495 O O . GLY A 1 557 ? -5.469 -9.756 42.690 1.00 80.12 557 GLY A O 1
ATOM 4496 N N . ILE A 1 558 ? -6.979 -8.157 42.234 1.00 77.69 558 ILE A N 1
ATOM 4497 C CA . ILE A 1 558 ? -6.272 -7.605 41.069 1.00 77.69 558 ILE A CA 1
ATOM 4498 C C . ILE A 1 558 ? -4.948 -6.972 41.518 1.00 77.69 558 ILE A C 1
ATOM 4500 O O . ILE A 1 558 ? -3.901 -7.300 40.963 1.00 77.69 558 ILE A O 1
ATOM 4504 N N . ALA A 1 559 ? -4.967 -6.125 42.552 1.00 77.44 559 ALA A N 1
ATOM 4505 C CA . ALA A 1 559 ? -3.763 -5.476 43.079 1.00 77.44 559 ALA A CA 1
ATOM 4506 C C . ALA A 1 559 ? -2.729 -6.488 43.614 1.00 77.44 559 ALA A C 1
ATOM 4508 O O . ALA A 1 559 ? -1.522 -6.325 43.413 1.00 77.44 559 ALA A O 1
ATOM 4509 N N . ASP A 1 560 ? -3.191 -7.565 44.251 1.00 79.19 560 ASP A N 1
ATOM 4510 C CA . ASP A 1 560 ? -2.338 -8.650 44.730 1.00 79.19 560 ASP A CA 1
ATOM 4511 C C . ASP A 1 560 ? -1.700 -9.432 43.580 1.00 79.19 560 ASP A C 1
ATOM 4513 O O . ASP A 1 560 ? -0.497 -9.709 43.628 1.00 79.19 560 ASP A O 1
ATOM 4517 N N . LYS A 1 561 ? -2.461 -9.763 42.527 1.00 78.88 561 LYS A N 1
ATOM 4518 C CA . LYS A 1 561 ? -1.923 -10.414 41.320 1.00 78.88 561 LYS A CA 1
ATOM 4519 C C . LYS A 1 561 ? -0.911 -9.527 40.599 1.00 78.88 561 LYS A C 1
ATOM 4521 O O . LYS A 1 561 ? 0.164 -10.008 40.251 1.00 78.88 561 LYS A O 1
ATOM 4526 N N . GLU A 1 562 ? -1.201 -8.232 40.454 1.00 79.62 562 GLU A N 1
ATOM 4527 C CA . GLU A 1 562 ? -0.282 -7.245 39.872 1.00 79.62 562 GLU A CA 1
ATOM 4528 C C . GLU A 1 562 ? 1.073 -7.202 40.600 1.00 79.62 562 GLU A C 1
ATOM 4530 O O . GLU A 1 562 ? 2.110 -6.950 39.981 1.00 79.62 562 GLU A O 1
ATOM 4535 N N . LYS A 1 563 ? 1.074 -7.441 41.918 1.00 77.50 563 LYS A N 1
ATOM 4536 C CA . LYS A 1 563 ? 2.274 -7.400 42.761 1.00 77.50 563 LYS A CA 1
ATOM 4537 C C . LYS A 1 563 ? 3.006 -8.740 42.846 1.00 77.50 563 LYS A C 1
ATOM 4539 O O . LYS A 1 563 ? 4.236 -8.750 42.877 1.00 77.50 563 LYS A O 1
ATOM 4544 N N . ASN A 1 564 ? 2.268 -9.847 42.922 1.00 79.25 564 ASN A N 1
ATOM 4545 C CA . ASN A 1 564 ? 2.805 -11.149 43.325 1.00 79.25 564 ASN A CA 1
ATOM 4546 C C . ASN A 1 564 ? 2.841 -12.196 42.194 1.00 79.25 564 ASN A C 1
ATOM 4548 O O . ASN A 1 564 ? 3.573 -13.176 42.330 1.00 79.25 564 ASN A O 1
ATOM 4552 N N . ASP A 1 565 ? 2.116 -12.004 41.083 1.00 79.56 565 ASP A N 1
ATOM 4553 C CA . ASP A 1 565 ? 2.127 -12.905 39.920 1.00 79.56 565 ASP A CA 1
ATOM 4554 C C . ASP A 1 565 ? 2.465 -12.151 38.617 1.00 79.56 565 ASP A C 1
ATOM 4556 O O . ASP A 1 565 ? 1.568 -11.715 37.890 1.00 79.56 565 ASP A O 1
ATOM 4560 N N . PRO A 1 566 ? 3.760 -12.047 38.255 1.00 73.44 566 PRO A N 1
ATOM 4561 C CA . PRO A 1 566 ? 4.211 -11.329 37.060 1.00 73.44 566 PRO A CA 1
ATOM 4562 C C . PRO A 1 566 ? 3.702 -11.910 35.734 1.00 73.44 566 PRO A C 1
ATOM 4564 O O . PRO A 1 566 ? 3.835 -11.259 34.698 1.00 73.44 566 PRO A O 1
ATOM 4567 N N . LYS A 1 567 ? 3.204 -13.155 35.732 1.00 74.81 567 LYS A N 1
ATOM 4568 C CA . LYS A 1 567 ? 2.677 -13.814 34.530 1.00 74.81 567 LYS A CA 1
ATOM 4569 C C . LYS A 1 567 ? 1.171 -13.640 34.385 1.00 74.81 567 LYS A C 1
ATOM 4571 O O . LYS A 1 567 ? 0.671 -13.904 33.291 1.00 74.81 567 LYS A O 1
ATOM 4576 N N . SER A 1 568 ? 0.475 -13.197 35.432 1.00 73.88 568 SER A N 1
ATOM 4577 C CA . SER A 1 568 ? -0.956 -12.911 35.365 1.00 73.88 568 SER A CA 1
ATOM 4578 C C . SER A 1 568 ? -1.252 -11.871 34.276 1.00 73.88 568 SER A C 1
ATOM 4580 O O . SER A 1 568 ? -0.445 -10.954 34.081 1.00 73.88 568 SER A O 1
ATOM 4582 N N . PRO A 1 569 ? -2.381 -11.987 33.551 1.00 70.75 569 PRO A N 1
ATOM 4583 C CA . PRO A 1 569 ? -2.807 -10.960 32.610 1.00 70.75 569 PRO A CA 1
ATOM 4584 C C . PRO A 1 569 ? -2.780 -9.575 33.257 1.00 70.75 569 PRO A C 1
ATOM 4586 O O . PRO A 1 569 ? -2.151 -8.678 32.715 1.00 70.75 569 PRO A O 1
ATOM 4589 N N . GLU A 1 570 ? -3.331 -9.435 34.465 1.00 74.94 570 GLU A N 1
ATOM 4590 C CA . GLU A 1 570 ? -3.418 -8.182 35.218 1.00 74.94 570 GLU A CA 1
ATOM 4591 C C . GLU A 1 570 ? -2.042 -7.532 35.449 1.00 74.94 570 GLU A C 1
ATOM 4593 O O . GLU A 1 570 ? -1.873 -6.339 35.192 1.00 74.94 570 GLU A O 1
ATOM 4598 N N . ALA A 1 571 ? -1.025 -8.309 35.841 1.00 75.94 571 ALA A N 1
ATOM 4599 C CA . ALA A 1 571 ? 0.339 -7.799 35.995 1.00 75.94 571 ALA A CA 1
ATOM 4600 C C . ALA A 1 571 ? 0.964 -7.357 34.665 1.00 75.94 571 ALA A C 1
ATOM 4602 O O . ALA A 1 571 ? 1.733 -6.393 34.632 1.00 75.94 571 ALA A O 1
ATOM 4603 N N . GLN A 1 572 ? 0.638 -8.037 33.563 1.00 78.81 572 GLN A N 1
ATOM 4604 C CA . GLN A 1 572 ? 1.118 -7.658 32.237 1.00 78.81 572 GLN A CA 1
ATOM 4605 C C . GLN A 1 572 ? 0.460 -6.360 31.745 1.00 78.81 572 GLN A C 1
ATOM 4607 O O . GLN A 1 572 ? 1.168 -5.492 31.233 1.00 78.81 572 GL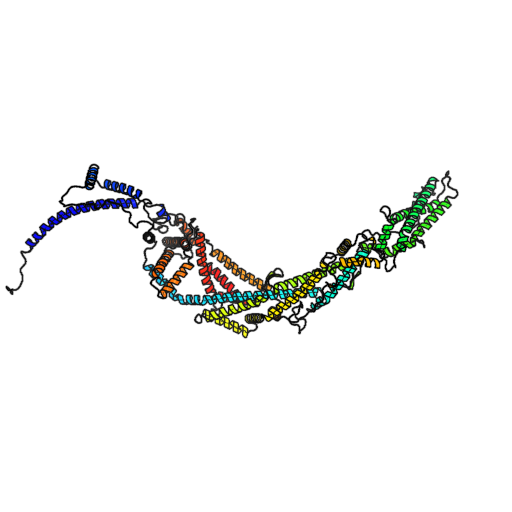N A O 1
ATOM 4612 N N . ILE A 1 573 ? -0.851 -6.189 31.968 1.00 76.38 573 ILE A N 1
ATOM 4613 C CA . ILE A 1 573 ? -1.567 -4.933 31.687 1.00 76.38 573 ILE A CA 1
ATOM 4614 C C . ILE A 1 573 ? -0.946 -3.790 32.507 1.00 76.38 573 ILE A C 1
ATOM 4616 O O . ILE A 1 573 ? -0.531 -2.775 31.949 1.00 76.38 573 ILE A O 1
ATOM 4620 N N . ALA A 1 574 ? -0.766 -3.988 33.816 1.00 79.00 574 ALA A N 1
ATOM 4621 C CA . ALA A 1 574 ? -0.175 -2.984 34.698 1.00 79.00 574 ALA A CA 1
ATOM 4622 C C . ALA A 1 574 ? 1.281 -2.638 34.324 1.00 79.00 574 ALA A C 1
ATOM 4624 O O . ALA A 1 574 ? 1.725 -1.502 34.508 1.00 79.00 574 ALA A O 1
ATOM 4625 N N . ALA A 1 575 ? 2.052 -3.596 33.799 1.00 82.56 575 ALA A N 1
ATOM 4626 C CA . ALA A 1 575 ? 3.395 -3.337 33.285 1.00 82.56 575 ALA A CA 1
ATOM 4627 C C . ALA A 1 575 ? 3.370 -2.458 32.023 1.00 82.56 575 ALA A C 1
ATOM 4629 O O . ALA A 1 575 ? 4.198 -1.552 31.903 1.00 82.56 575 ALA A O 1
ATOM 4630 N N . LEU A 1 576 ? 2.412 -2.684 31.116 1.00 83.25 576 LEU A N 1
ATOM 4631 C CA . LEU A 1 576 ? 2.205 -1.838 29.940 1.00 83.25 576 LEU A CA 1
ATOM 4632 C C . LEU A 1 576 ? 1.783 -0.422 30.339 1.00 83.25 576 LEU A C 1
ATOM 4634 O O . LEU A 1 576 ? 2.413 0.536 29.899 1.00 83.25 576 LEU A O 1
ATOM 4638 N N . GLU A 1 577 ? 0.806 -0.277 31.233 1.00 82.00 577 GLU A N 1
ATOM 4639 C CA . GLU A 1 577 ? 0.379 1.026 31.762 1.00 82.00 577 GLU A CA 1
ATOM 4640 C C . GLU A 1 577 ? 1.555 1.824 32.341 1.00 82.00 577 GLU A C 1
ATOM 4642 O O . GLU A 1 577 ? 1.750 2.993 32.006 1.00 82.00 577 GLU A O 1
ATOM 4647 N N . LYS A 1 578 ? 2.389 1.178 33.170 1.00 84.62 578 LYS A N 1
ATOM 4648 C CA . LYS A 1 578 ? 3.581 1.797 33.775 1.00 84.62 578 LYS A CA 1
ATOM 4649 C C . LYS A 1 578 ? 4.645 2.173 32.746 1.00 84.62 578 LYS A C 1
ATOM 4651 O O . LYS A 1 578 ? 5.422 3.088 33.000 1.00 84.62 578 LYS A O 1
ATOM 4656 N N . SER A 1 579 ? 4.694 1.482 31.606 1.00 86.50 579 SER A N 1
ATOM 4657 C CA . SER A 1 579 ? 5.618 1.800 30.511 1.00 86.50 579 SER A CA 1
ATOM 4658 C C . SER A 1 579 ? 5.171 3.003 29.668 1.00 86.50 579 SER A C 1
ATOM 4660 O O . SER A 1 579 ? 6.005 3.641 29.025 1.00 86.50 579 SER A O 1
ATOM 4662 N N . ILE A 1 580 ? 3.881 3.359 29.700 1.00 88.31 580 ILE A N 1
ATOM 4663 C CA . ILE A 1 580 ? 3.307 4.501 28.972 1.00 88.31 580 ILE A CA 1
ATOM 4664 C C . ILE A 1 580 ? 3.466 5.771 29.824 1.00 88.31 580 ILE A C 1
ATOM 4666 O O . ILE A 1 580 ? 2.517 6.323 30.393 1.00 88.31 580 ILE A O 1
ATOM 4670 N N . THR A 1 581 ? 4.708 6.238 29.943 1.00 88.38 581 THR A N 1
ATOM 4671 C CA . THR A 1 581 ? 5.026 7.533 30.562 1.00 88.38 581 THR A CA 1
ATOM 4672 C C . THR A 1 581 ? 5.093 8.641 29.513 1.00 88.38 581 THR A C 1
ATOM 4674 O O . THR A 1 581 ? 5.266 8.379 28.320 1.00 88.38 581 THR A O 1
ATOM 4677 N N . ILE A 1 582 ? 4.963 9.897 29.951 1.00 85.25 582 ILE A N 1
ATOM 4678 C CA . ILE A 1 582 ? 5.074 11.066 29.065 1.00 85.25 582 ILE A CA 1
ATOM 4679 C C . ILE A 1 582 ? 6.460 11.096 28.406 1.00 85.25 582 ILE A C 1
ATOM 4681 O O . ILE A 1 582 ? 6.580 11.381 27.217 1.00 85.25 582 ILE A O 1
ATOM 4685 N N . GLU A 1 583 ? 7.506 10.750 29.155 1.00 87.50 583 GLU A N 1
ATOM 4686 C CA . GLU A 1 583 ? 8.884 10.690 28.670 1.00 87.50 583 GLU A CA 1
ATOM 4687 C C . GLU A 1 583 ? 9.041 9.619 27.586 1.00 87.50 583 GLU A C 1
ATOM 4689 O O . GLU A 1 583 ? 9.538 9.924 26.504 1.00 87.50 583 GLU A O 1
ATOM 4694 N N . ALA A 1 584 ? 8.551 8.397 27.829 1.00 90.06 584 ALA A N 1
ATOM 4695 C CA . ALA A 1 584 ? 8.649 7.295 26.872 1.00 90.06 584 ALA A CA 1
ATOM 4696 C C . ALA A 1 584 ? 7.844 7.561 25.585 1.00 90.06 584 ALA A C 1
ATOM 4698 O O . ALA A 1 584 ? 8.299 7.234 24.486 1.00 90.06 584 ALA A O 1
ATOM 4699 N N . LEU A 1 585 ? 6.670 8.195 25.704 1.00 90.81 585 LEU A N 1
ATOM 4700 C CA . LEU A 1 585 ? 5.851 8.618 24.564 1.00 90.81 585 LEU A CA 1
ATOM 4701 C C . LEU A 1 585 ? 6.522 9.723 23.747 1.00 90.81 585 LEU A C 1
ATOM 4703 O O . LEU A 1 585 ? 6.533 9.659 22.518 1.00 90.81 585 LEU A O 1
ATOM 4707 N N . ASN A 1 586 ? 7.081 10.735 24.413 1.00 90.00 586 ASN A N 1
ATOM 4708 C CA . ASN A 1 586 ? 7.781 11.834 23.751 1.00 90.00 586 ASN A CA 1
ATOM 4709 C C . ASN A 1 586 ? 9.029 11.348 23.028 1.00 90.00 586 ASN A C 1
ATOM 4711 O O . ASN A 1 586 ? 9.272 11.752 21.893 1.00 90.00 586 ASN A O 1
ATOM 4715 N N . GLU A 1 587 ? 9.782 10.455 23.658 1.00 91.94 587 GLU A N 1
ATOM 4716 C CA . GLU A 1 587 ? 10.965 9.861 23.064 1.00 91.94 587 GLU A CA 1
ATOM 4717 C C . GLU A 1 587 ? 10.622 9.043 21.816 1.00 91.94 587 GLU A C 1
ATOM 4719 O O . GLU A 1 587 ? 11.192 9.282 20.750 1.00 91.94 587 GLU A O 1
ATOM 4724 N N . LEU A 1 588 ? 9.635 8.141 21.907 1.00 92.12 588 LEU A N 1
ATOM 4725 C CA . LEU A 1 588 ? 9.180 7.377 20.748 1.00 92.12 588 LEU A CA 1
ATOM 4726 C C . LEU A 1 588 ? 8.655 8.316 19.653 1.00 92.12 588 LEU A C 1
ATOM 4728 O O . LEU A 1 588 ? 9.055 8.183 18.501 1.00 92.12 588 LEU A O 1
ATOM 4732 N N . LYS A 1 589 ? 7.827 9.315 19.990 1.00 92.12 589 LYS A N 1
ATOM 4733 C CA . LYS A 1 589 ? 7.308 10.288 19.014 1.00 92.12 589 LYS A CA 1
ATOM 4734 C C . LYS A 1 589 ? 8.440 11.012 18.286 1.00 92.12 589 LYS A C 1
ATOM 4736 O O . LYS A 1 589 ? 8.425 11.058 17.059 1.00 92.12 589 LYS A O 1
ATOM 4741 N N . GLN A 1 590 ? 9.426 11.534 19.015 1.00 92.31 590 GLN A N 1
ATOM 4742 C CA . GLN A 1 590 ? 10.584 12.212 18.425 1.00 92.31 590 GLN A CA 1
ATOM 4743 C C . GLN A 1 590 ? 11.388 11.271 17.528 1.00 92.31 590 GLN A C 1
ATOM 4745 O O . GLN A 1 590 ? 11.736 11.638 16.406 1.00 92.31 590 GLN A O 1
ATOM 4750 N N . ARG A 1 591 ? 11.628 10.037 17.983 1.00 91.31 591 ARG A N 1
ATOM 4751 C CA . ARG A 1 591 ? 12.334 9.022 17.203 1.00 91.31 591 ARG A CA 1
ATOM 4752 C C . ARG A 1 591 ? 11.629 8.718 15.881 1.00 91.31 591 ARG A C 1
ATOM 4754 O O . ARG A 1 591 ? 12.266 8.729 14.825 1.00 91.31 591 ARG A O 1
ATOM 4761 N N . LEU A 1 592 ? 10.318 8.486 15.921 1.00 94.00 592 LEU A N 1
ATOM 4762 C CA . LEU A 1 592 ? 9.520 8.208 14.726 1.00 94.00 592 LEU A CA 1
ATOM 4763 C C . LEU A 1 592 ? 9.446 9.435 13.803 1.00 94.00 592 LEU A C 1
ATOM 4765 O O . LEU A 1 592 ? 9.521 9.278 12.590 1.00 94.00 592 LEU A O 1
ATOM 4769 N N . GLN A 1 593 ? 9.368 10.656 14.343 1.00 94.56 593 GLN A N 1
ATOM 4770 C CA . GLN A 1 593 ? 9.378 11.894 13.550 1.00 94.56 593 GLN A CA 1
ATOM 4771 C C . GLN A 1 593 ? 10.709 12.114 12.822 1.00 94.56 593 GLN A C 1
ATOM 4773 O O . GLN A 1 593 ? 10.715 12.445 11.636 1.00 94.56 593 GLN A O 1
ATOM 4778 N N . ASN A 1 594 ? 11.834 11.899 13.504 1.00 93.31 594 ASN A N 1
ATOM 4779 C CA . ASN A 1 594 ? 13.164 12.032 12.909 1.00 93.31 594 ASN A CA 1
ATOM 4780 C C . ASN A 1 594 ? 13.400 10.977 11.824 1.00 93.31 594 ASN A C 1
ATOM 4782 O O . ASN A 1 594 ? 13.926 11.292 10.756 1.00 93.31 594 ASN A O 1
ATOM 4786 N N . THR A 1 595 ? 12.946 9.751 12.081 1.00 93.25 595 THR A N 1
ATOM 4787 C CA . THR A 1 595 ? 12.952 8.654 11.110 1.00 93.25 595 THR A CA 1
ATOM 4788 C C . THR A 1 595 ? 12.093 8.994 9.896 1.00 93.25 595 THR A C 1
ATOM 4790 O O . THR A 1 595 ? 12.577 8.963 8.770 1.00 93.25 595 THR A O 1
ATOM 4793 N N . ARG A 1 596 ? 10.841 9.418 10.106 1.00 95.19 596 ARG A N 1
ATOM 4794 C CA . ARG A 1 596 ? 9.942 9.829 9.022 1.00 95.19 596 ARG A CA 1
ATOM 4795 C C . ARG A 1 596 ? 10.560 10.941 8.182 1.00 95.19 596 ARG A C 1
ATOM 4797 O O . ARG A 1 596 ? 10.528 10.862 6.963 1.00 95.19 596 ARG A O 1
ATOM 4804 N N . SER A 1 597 ? 11.187 11.933 8.817 1.00 94.12 597 SER A N 1
ATOM 4805 C CA . SER A 1 597 ? 11.883 13.000 8.098 1.00 94.12 597 SER A CA 1
ATOM 4806 C C . SER A 1 597 ? 13.040 12.463 7.249 1.00 94.12 597 SER A C 1
ATOM 4808 O O . SER A 1 597 ? 13.214 12.910 6.118 1.00 94.12 597 SER A O 1
ATOM 4810 N N . LEU A 1 598 ? 13.838 11.511 7.744 1.00 92.94 598 LEU A N 1
ATOM 4811 C CA . LEU A 1 598 ? 14.883 10.859 6.943 1.00 92.94 598 LEU A CA 1
ATOM 4812 C C . LEU A 1 598 ? 14.282 10.191 5.695 1.00 92.94 598 LEU A C 1
ATOM 4814 O O . LEU A 1 598 ? 14.738 10.471 4.586 1.00 92.94 598 LEU A O 1
ATOM 4818 N N . LEU A 1 599 ? 13.226 9.393 5.876 1.00 94.75 599 LEU A N 1
ATOM 4819 C CA . LEU A 1 599 ? 12.540 8.689 4.790 1.00 94.75 599 LEU A CA 1
ATOM 4820 C C . LEU A 1 599 ? 11.911 9.658 3.776 1.00 94.75 599 LEU A C 1
ATOM 4822 O O . LEU A 1 599 ? 12.089 9.482 2.574 1.00 94.75 599 LEU A O 1
ATOM 4826 N N . GLU A 1 600 ? 11.232 10.713 4.238 1.00 95.12 600 GLU A N 1
ATOM 4827 C CA . GLU A 1 600 ? 10.650 11.759 3.385 1.00 95.12 600 GLU A CA 1
ATOM 4828 C C . GLU A 1 600 ? 11.728 12.470 2.562 1.00 95.12 600 GLU A C 1
ATOM 4830 O O . GLU A 1 600 ? 11.537 12.721 1.375 1.00 95.12 600 GLU A O 1
ATOM 4835 N N . ASN A 1 601 ? 12.879 12.783 3.164 1.00 92.06 601 ASN A N 1
ATOM 4836 C CA . ASN A 1 601 ? 13.983 13.419 2.446 1.00 92.06 601 ASN A CA 1
ATOM 4837 C C . ASN A 1 601 ? 14.561 12.501 1.360 1.00 92.06 601 ASN A C 1
ATOM 4839 O O . ASN A 1 601 ? 14.826 12.979 0.258 1.00 92.06 601 ASN A O 1
ATOM 4843 N N . ALA A 1 602 ? 14.726 11.206 1.649 1.00 93.25 602 ALA A N 1
ATOM 4844 C CA . ALA A 1 602 ? 15.170 10.223 0.663 1.00 93.25 602 ALA A CA 1
ATOM 4845 C C . ALA A 1 602 ? 14.150 10.072 -0.475 1.00 93.25 602 ALA A C 1
ATOM 4847 O O . ALA A 1 602 ? 14.500 10.264 -1.638 1.00 93.25 602 ALA A O 1
ATOM 4848 N N . LYS A 1 603 ? 12.871 9.851 -0.142 1.00 95.38 603 LYS A N 1
ATOM 4849 C CA . LYS A 1 603 ? 11.773 9.739 -1.114 1.00 95.38 603 LYS A CA 1
ATOM 4850 C C . LYS A 1 603 ? 11.703 10.967 -2.020 1.00 95.38 603 LYS A C 1
ATOM 4852 O O . LYS A 1 603 ? 11.720 10.832 -3.240 1.00 95.38 603 LYS A O 1
ATOM 4857 N N . ASN A 1 604 ? 11.694 12.164 -1.433 1.00 93.31 604 ASN A N 1
ATOM 4858 C CA . ASN A 1 604 ? 11.631 13.415 -2.183 1.00 93.31 604 ASN A CA 1
ATOM 4859 C C . ASN A 1 604 ? 12.848 13.603 -3.098 1.00 93.31 604 ASN A C 1
ATOM 4861 O O . ASN A 1 604 ? 12.707 14.158 -4.183 1.00 93.31 604 ASN A O 1
ATOM 4865 N N . ALA A 1 605 ? 14.045 13.177 -2.683 1.00 92.00 605 ALA A N 1
ATOM 4866 C CA . ALA A 1 605 ? 15.237 13.273 -3.521 1.00 92.00 605 ALA A CA 1
ATOM 4867 C C . ALA A 1 605 ? 15.188 12.308 -4.718 1.00 92.00 605 ALA A C 1
ATOM 4869 O O . ALA A 1 605 ? 15.598 12.680 -5.815 1.00 92.00 605 ALA A O 1
ATOM 4870 N N . LEU A 1 606 ? 14.646 11.102 -4.533 1.00 93.94 606 LEU A N 1
ATOM 4871 C CA . LEU A 1 606 ? 14.431 10.145 -5.621 1.00 93.94 606 LEU A CA 1
ATOM 4872 C C . LEU A 1 606 ? 13.345 10.625 -6.592 1.00 93.94 606 LEU A C 1
ATOM 4874 O O . LEU A 1 606 ? 13.557 10.612 -7.799 1.00 93.94 606 LEU A O 1
ATOM 4878 N N . GLU A 1 607 ? 12.216 11.125 -6.080 1.00 94.06 607 GLU A N 1
ATOM 4879 C CA . GLU A 1 607 ? 11.101 11.628 -6.900 1.00 94.06 607 GLU A CA 1
ATOM 4880 C C . GLU A 1 607 ? 11.434 12.904 -7.681 1.00 94.06 607 GLU A C 1
ATOM 4882 O O . GLU A 1 607 ? 10.817 13.165 -8.714 1.00 94.06 607 GLU A O 1
ATOM 4887 N N . LYS A 1 608 ? 12.377 13.713 -7.183 1.00 92.88 608 LYS A N 1
ATOM 4888 C CA . LYS A 1 608 ? 12.852 14.929 -7.860 1.00 92.88 608 LYS A CA 1
ATOM 4889 C C . LYS A 1 608 ? 13.768 14.644 -9.040 1.00 92.88 608 LYS A C 1
ATOM 4891 O O . LYS A 1 608 ? 13.954 15.542 -9.857 1.00 92.88 608 LYS A O 1
ATOM 4896 N N . GLN A 1 609 ? 14.372 13.459 -9.106 1.00 94.19 609 GLN A N 1
ATOM 4897 C CA . GLN A 1 609 ? 15.229 13.118 -10.228 1.00 94.19 609 GLN A CA 1
ATOM 4898 C C . GLN A 1 609 ? 14.385 12.830 -11.463 1.00 94.19 609 GLN A C 1
ATOM 4900 O O . GLN A 1 609 ? 13.514 11.954 -11.460 1.00 94.19 609 GLN A O 1
ATOM 4905 N N . THR A 1 610 ? 14.654 13.580 -12.526 1.00 95.12 610 THR A N 1
ATOM 4906 C CA . THR A 1 610 ? 13.934 13.482 -13.791 1.00 95.12 610 THR A CA 1
ATOM 4907 C C . THR A 1 610 ? 14.900 13.450 -14.965 1.00 95.12 610 THR A C 1
ATOM 4909 O O . THR A 1 610 ? 16.006 13.993 -14.914 1.00 95.12 610 THR A O 1
ATOM 4912 N N . PHE A 1 611 ? 14.445 12.814 -16.038 1.00 95.81 611 PHE A N 1
ATOM 4913 C CA . PHE A 1 611 ? 15.025 12.898 -17.363 1.00 95.81 611 PHE A CA 1
ATOM 4914 C C . PHE A 1 611 ? 14.036 13.644 -18.268 1.00 95.81 611 PHE A C 1
ATOM 4916 O O . PHE A 1 611 ? 12.944 13.155 -18.561 1.00 95.81 611 PHE A O 1
ATOM 4923 N N . GLY A 1 612 ? 14.377 14.877 -18.639 1.00 91.62 612 GLY A N 1
ATOM 4924 C CA . GLY A 1 612 ? 13.422 15.843 -19.172 1.00 91.62 612 GLY A CA 1
ATOM 4925 C C . GLY A 1 612 ? 12.364 16.172 -18.119 1.00 91.62 612 GLY A C 1
ATOM 4926 O O . GLY A 1 612 ? 12.693 16.607 -17.010 1.00 91.62 612 GLY A O 1
ATOM 4927 N N . ASP A 1 613 ? 11.105 15.916 -18.462 1.00 91.19 613 ASP A N 1
ATOM 4928 C CA . ASP A 1 613 ? 9.950 16.106 -17.577 1.00 91.19 613 ASP A CA 1
ATOM 4929 C C . ASP A 1 613 ? 9.422 14.776 -16.989 1.00 91.19 613 ASP A C 1
ATOM 4931 O O . ASP A 1 613 ? 8.395 14.759 -16.312 1.00 91.19 613 ASP A O 1
ATOM 4935 N N . ILE A 1 614 ? 10.124 13.658 -17.226 1.00 94.50 614 ILE A N 1
ATOM 4936 C CA . ILE A 1 614 ? 9.738 12.307 -16.787 1.00 94.50 614 ILE A CA 1
ATOM 4937 C C . ILE A 1 614 ? 10.577 11.910 -15.568 1.00 94.50 614 ILE A C 1
ATOM 4939 O O . ILE A 1 614 ? 11.798 12.052 -15.587 1.00 94.50 614 ILE A O 1
ATOM 4943 N N . LYS A 1 615 ? 9.959 11.396 -14.500 1.00 95.81 615 LYS A N 1
ATOM 4944 C CA . LYS A 1 615 ? 10.701 10.898 -13.326 1.00 95.81 615 LYS A CA 1
ATOM 4945 C C . LYS A 1 615 ? 11.539 9.683 -13.700 1.00 95.81 615 LYS A C 1
ATOM 4947 O O . LYS A 1 615 ? 11.079 8.850 -14.471 1.00 95.81 615 LYS A O 1
ATOM 4952 N N . LEU A 1 616 ? 12.719 9.517 -13.099 1.00 95.25 616 LEU A N 1
ATOM 4953 C CA . LEU A 1 616 ? 13.578 8.360 -13.407 1.00 95.25 616 LEU A CA 1
ATOM 4954 C C . LEU A 1 616 ? 12.897 7.010 -13.124 1.00 95.25 616 LEU A C 1
ATOM 4956 O O . LEU A 1 616 ? 13.150 6.044 -13.834 1.00 95.25 616 LEU A O 1
ATOM 4960 N N . ALA A 1 617 ? 11.996 6.961 -12.137 1.00 94.62 617 ALA A N 1
ATOM 4961 C CA . ALA A 1 617 ? 11.163 5.790 -11.854 1.00 94.62 617 ALA A CA 1
ATOM 4962 C C . ALA A 1 617 ? 10.293 5.368 -13.053 1.00 94.62 617 ALA A C 1
ATOM 4964 O O . ALA A 1 617 ? 10.010 4.186 -13.209 1.00 94.62 617 ALA A O 1
ATOM 4965 N N . ASP A 1 618 ? 9.927 6.310 -13.923 1.00 95.19 618 ASP A N 1
ATOM 4966 C CA . ASP A 1 618 ? 9.032 6.097 -15.061 1.00 95.19 618 ASP A CA 1
ATOM 4967 C C . ASP A 1 618 ? 9.791 5.934 -16.395 1.00 95.19 618 ASP A C 1
ATOM 4969 O O . ASP A 1 618 ? 9.187 5.587 -17.409 1.00 95.19 618 ASP A O 1
ATOM 4973 N N . VAL A 1 619 ? 11.115 6.147 -16.426 1.00 95.12 619 VAL A N 1
ATOM 4974 C CA . VAL A 1 619 ? 11.952 5.938 -17.624 1.00 95.12 619 VAL A CA 1
ATOM 4975 C C . VAL A 1 619 ? 12.364 4.465 -17.714 1.00 95.12 619 VAL A C 1
ATOM 4977 O O . VAL A 1 619 ? 13.495 4.101 -17.429 1.00 95.12 619 VAL A O 1
ATOM 4980 N N . SER A 1 620 ? 11.422 3.604 -18.092 1.00 93.81 620 SER A N 1
ATOM 4981 C CA . SER A 1 620 ? 11.557 2.141 -18.078 1.00 93.81 620 SER A CA 1
ATOM 4982 C C . SER A 1 620 ? 12.154 1.479 -19.328 1.00 93.81 620 SER A C 1
ATOM 4984 O O . SER A 1 620 ? 12.357 0.267 -19.308 1.00 93.81 620 SER A O 1
ATOM 4986 N N . THR A 1 621 ? 12.408 2.216 -20.418 1.00 95.75 621 THR A N 1
ATOM 4987 C CA . THR A 1 621 ? 12.968 1.651 -21.664 1.00 95.75 621 THR A CA 1
ATOM 4988 C C . THR A 1 621 ? 13.965 2.588 -22.332 1.00 95.75 621 THR A C 1
ATOM 4990 O O . THR A 1 621 ? 13.864 3.819 -22.232 1.00 95.75 621 THR A O 1
ATOM 4993 N N . GLY A 1 622 ? 14.885 2.000 -23.103 1.00 93.69 622 GLY A N 1
ATOM 4994 C CA . GLY A 1 622 ? 15.872 2.762 -23.866 1.00 93.69 622 GLY A CA 1
ATOM 4995 C C . GLY A 1 622 ? 15.225 3.665 -24.921 1.00 93.69 622 GLY A C 1
ATOM 4996 O O . GLY A 1 622 ? 15.701 4.774 -25.157 1.00 93.69 622 GLY A O 1
ATOM 4997 N N . GLU A 1 623 ? 14.106 3.238 -25.513 1.00 94.31 623 GLU A N 1
ATOM 4998 C CA . GLU A 1 623 ? 13.364 4.033 -26.500 1.00 94.31 623 GLU A CA 1
ATOM 4999 C C . GLU A 1 623 ? 12.757 5.300 -25.897 1.00 94.31 623 GLU A C 1
ATOM 5001 O O . GLU A 1 623 ? 12.827 6.351 -26.530 1.00 94.31 623 GLU A O 1
ATOM 5006 N N . MET A 1 624 ? 12.228 5.250 -24.669 1.00 95.50 624 MET A N 1
ATOM 5007 C CA . MET A 1 624 ? 11.722 6.458 -24.007 1.00 95.50 624 MET A CA 1
ATOM 5008 C C . MET A 1 624 ? 12.834 7.468 -23.733 1.00 95.50 624 MET A C 1
ATOM 5010 O O . MET A 1 624 ? 12.630 8.671 -23.920 1.00 95.50 624 MET A O 1
ATOM 5014 N N . LEU A 1 625 ? 14.018 6.993 -23.333 1.00 96.12 625 LEU A N 1
ATOM 5015 C CA . LEU A 1 625 ? 15.193 7.848 -23.179 1.00 96.12 625 LEU A CA 1
ATOM 5016 C C . LEU A 1 625 ? 15.557 8.484 -24.525 1.00 96.12 625 LEU A C 1
ATOM 5018 O O . LEU A 1 625 ? 15.645 9.706 -24.609 1.00 96.12 625 LEU A O 1
ATOM 5022 N N . ILE A 1 626 ? 15.675 7.690 -25.595 1.00 94.25 626 ILE A N 1
ATOM 5023 C CA . ILE A 1 626 ? 16.012 8.180 -26.941 1.00 94.25 626 ILE A CA 1
ATOM 5024 C C . ILE A 1 626 ? 14.976 9.193 -27.446 1.00 94.25 626 ILE A C 1
ATOM 5026 O O . ILE A 1 626 ? 15.355 10.257 -27.940 1.00 94.25 626 ILE A O 1
ATOM 5030 N N . SER A 1 627 ? 13.677 8.905 -27.321 1.00 93.00 627 SER A N 1
ATOM 5031 C CA . SER A 1 627 ? 12.612 9.802 -27.780 1.00 93.00 627 SER A CA 1
ATOM 5032 C C . SER A 1 627 ? 12.589 11.111 -26.997 1.00 93.00 627 SER A C 1
ATOM 5034 O O . SER A 1 627 ? 12.383 12.171 -27.587 1.00 93.00 627 SER A O 1
ATOM 5036 N N . THR A 1 628 ? 12.842 11.044 -25.686 1.00 94.38 628 THR A N 1
ATOM 5037 C CA . THR A 1 628 ? 12.935 12.229 -24.826 1.00 94.38 628 THR A CA 1
ATOM 5038 C C . THR A 1 628 ? 14.165 13.046 -25.195 1.00 94.38 628 THR A C 1
ATOM 5040 O O . THR A 1 628 ? 14.049 14.234 -25.454 1.00 94.38 628 THR A O 1
ATOM 5043 N N . THR A 1 629 ? 15.339 12.434 -25.353 1.00 93.44 629 THR A N 1
ATOM 5044 C CA . THR A 1 629 ? 16.527 13.136 -25.861 1.00 93.44 629 THR A CA 1
ATOM 5045 C C . THR A 1 629 ? 16.230 13.834 -27.190 1.00 93.44 629 THR A C 1
ATOM 5047 O O . THR A 1 629 ? 16.532 15.017 -27.359 1.00 93.44 629 THR A O 1
ATOM 5050 N N . LYS A 1 630 ? 15.573 13.135 -28.123 1.00 90.38 630 LYS A N 1
ATOM 5051 C CA . LYS A 1 630 ? 15.234 13.660 -29.450 1.00 90.38 630 LYS A CA 1
ATOM 5052 C C . LYS A 1 630 ? 14.337 14.897 -29.402 1.00 90.38 630 LYS A C 1
ATOM 5054 O O . LYS A 1 630 ? 14.483 15.753 -30.266 1.00 90.38 630 LYS A O 1
ATOM 5059 N N . SER A 1 631 ? 13.440 15.020 -28.421 1.00 90.75 631 SER A N 1
ATOM 5060 C CA . SER A 1 631 ? 12.553 16.186 -28.314 1.00 90.75 631 SER A CA 1
ATOM 5061 C C . SER A 1 631 ? 13.250 17.451 -27.805 1.00 90.75 631 SER A C 1
ATOM 5063 O O . SER A 1 631 ? 12.753 18.547 -28.052 1.00 90.75 631 SER A O 1
ATOM 5065 N N . TYR A 1 632 ? 14.380 17.320 -27.101 1.00 87.94 632 TYR A N 1
ATOM 5066 C CA . TYR A 1 632 ? 15.155 18.460 -26.588 1.00 87.94 632 TYR A CA 1
ATOM 5067 C C . TYR A 1 632 ? 16.311 18.841 -27.514 1.00 87.94 632 TYR A C 1
ATOM 5069 O O . TYR A 1 632 ? 16.698 20.011 -27.577 1.00 87.94 632 TYR A O 1
ATOM 5077 N N . VAL A 1 633 ? 16.863 17.877 -28.252 1.00 85.75 633 VAL A N 1
ATOM 5078 C CA . VAL A 1 633 ? 17.897 18.153 -29.249 1.00 85.75 633 VAL A CA 1
ATOM 5079 C C . VAL A 1 633 ? 17.302 18.953 -30.413 1.00 85.75 633 VAL A C 1
ATOM 5081 O O . VAL A 1 633 ? 16.233 18.656 -30.938 1.00 85.75 633 VAL A O 1
ATOM 5084 N N . SER A 1 634 ? 18.008 20.007 -30.828 1.00 69.44 634 SER A N 1
ATOM 5085 C CA . SER A 1 634 ? 17.598 20.836 -31.967 1.00 69.44 634 SER A CA 1
ATOM 5086 C C . SER A 1 634 ? 17.528 20.039 -33.281 1.00 69.44 634 SER A C 1
ATOM 5088 O O . SER A 1 634 ? 18.336 19.144 -33.507 1.00 69.44 634 SER A O 1
ATOM 5090 N N . ASN A 1 635 ? 16.653 20.445 -34.212 1.00 65.06 635 ASN A N 1
ATOM 5091 C CA . ASN A 1 635 ? 16.570 19.864 -35.567 1.00 65.06 635 ASN A CA 1
ATOM 5092 C C . ASN A 1 635 ? 17.881 19.958 -36.381 1.00 65.06 635 ASN A C 1
ATOM 5094 O O . ASN A 1 635 ? 17.988 19.366 -37.455 1.00 65.06 635 ASN A O 1
ATOM 5098 N N . ASP A 1 636 ? 18.881 20.706 -35.906 1.00 66.88 636 ASP A N 1
ATOM 5099 C CA . ASP A 1 636 ? 20.180 20.853 -36.558 1.00 66.88 636 ASP A CA 1
ATOM 5100 C C . ASP A 1 636 ? 21.126 19.690 -36.211 1.00 66.88 636 ASP A C 1
ATOM 5102 O O . ASP A 1 636 ? 22.213 19.861 -35.656 1.00 66.88 636 ASP A O 1
ATOM 5106 N N . ILE A 1 637 ? 20.691 18.478 -36.571 1.00 69.75 637 ILE A N 1
ATOM 5107 C CA . ILE A 1 637 ? 21.408 17.202 -36.393 1.00 69.75 637 ILE A CA 1
ATOM 5108 C C . ILE A 1 637 ? 22.793 17.235 -37.072 1.00 69.75 637 ILE A C 1
ATOM 5110 O O . ILE A 1 637 ? 23.686 16.472 -36.718 1.00 69.75 637 ILE A O 1
ATOM 5114 N N . LYS A 1 638 ? 23.013 18.168 -38.009 1.00 70.19 638 LYS A N 1
ATOM 5115 C CA . LYS A 1 638 ? 24.290 18.385 -38.709 1.00 70.19 638 LYS A CA 1
ATOM 5116 C C . LYS A 1 638 ? 25.424 18.849 -37.792 1.00 70.19 638 LYS A C 1
ATOM 5118 O O . LYS A 1 638 ? 26.582 18.787 -38.189 1.00 70.19 638 LYS A O 1
ATOM 5123 N N . LYS A 1 639 ? 25.110 19.319 -36.580 1.00 76.81 639 LYS A N 1
ATOM 5124 C CA . LYS A 1 639 ? 26.114 19.663 -35.562 1.00 76.81 639 LYS A CA 1
ATOM 5125 C C . LYS A 1 639 ? 26.713 18.440 -34.867 1.00 76.81 639 LYS A C 1
ATOM 5127 O O . LYS A 1 639 ? 27.769 18.567 -34.255 1.00 76.81 639 LYS A O 1
ATOM 5132 N N . ILE A 1 640 ? 26.075 17.273 -34.973 1.00 81.44 640 ILE A N 1
ATOM 5133 C CA . ILE A 1 640 ? 26.653 16.010 -34.513 1.00 81.44 640 ILE A CA 1
ATOM 5134 C C . ILE A 1 640 ? 27.675 15.583 -35.568 1.00 81.44 640 ILE A C 1
ATOM 5136 O O . ILE A 1 640 ? 27.310 15.215 -36.682 1.00 81.44 640 ILE A O 1
ATOM 5140 N N . THR A 1 641 ? 28.960 15.697 -35.242 1.00 84.12 641 THR A N 1
ATOM 5141 C CA . THR A 1 641 ? 30.046 15.472 -36.203 1.00 84.12 641 THR A CA 1
ATOM 5142 C C . THR A 1 641 ? 30.521 14.016 -36.209 1.00 84.12 641 THR A C 1
ATOM 5144 O O . THR A 1 641 ? 30.116 13.188 -35.392 1.00 84.12 641 THR A O 1
ATOM 5147 N N . MET A 1 642 ? 31.432 13.698 -37.134 1.00 88.38 642 MET A N 1
ATOM 5148 C CA . MET A 1 642 ? 32.111 12.398 -37.195 1.00 88.38 642 MET A CA 1
ATOM 5149 C C . MET A 1 642 ? 33.139 12.190 -36.065 1.00 88.38 642 MET A C 1
ATOM 5151 O O . MET A 1 642 ? 33.778 11.143 -36.041 1.00 88.38 642 MET A O 1
ATOM 5155 N N . SER A 1 643 ? 33.309 13.150 -35.146 1.00 90.75 643 SER A N 1
ATOM 5156 C CA . SER A 1 643 ? 34.153 13.034 -33.948 1.00 90.75 643 SER A CA 1
ATOM 5157 C C . SER A 1 643 ? 33.296 12.718 -32.724 1.00 90.75 643 SER A C 1
ATOM 5159 O O . SER A 1 643 ? 32.347 13.440 -32.409 1.00 90.75 643 SER A O 1
ATOM 5161 N N . ILE A 1 644 ? 33.643 11.647 -32.008 1.00 89.62 644 ILE A N 1
ATOM 5162 C CA . ILE A 1 644 ? 33.032 11.285 -30.726 1.00 89.62 644 ILE A CA 1
ATOM 5163 C C . ILE A 1 644 ? 33.263 12.412 -29.718 1.00 89.62 644 ILE A C 1
ATOM 5165 O O . ILE A 1 644 ? 32.324 12.812 -29.033 1.00 89.62 644 ILE A O 1
ATOM 5169 N N . SER A 1 645 ? 34.482 12.948 -29.648 1.00 89.19 645 SER A N 1
ATOM 5170 C CA . SER A 1 645 ? 34.848 14.021 -28.719 1.00 89.19 645 SER A CA 1
ATOM 5171 C C . SER A 1 645 ? 34.008 15.281 -28.942 1.00 89.19 645 SER A C 1
ATOM 5173 O O . SER A 1 645 ? 33.372 15.765 -28.006 1.00 89.19 645 SER A O 1
ATOM 5175 N N . SER A 1 646 ? 33.900 15.760 -30.185 1.00 86.31 646 SER A N 1
ATOM 5176 C CA . SER A 1 646 ? 33.043 16.911 -30.504 1.00 86.31 646 SER A CA 1
ATOM 5177 C C . SER A 1 646 ? 31.553 16.617 -30.299 1.00 86.31 646 SER A C 1
ATOM 5179 O O . SER A 1 646 ? 30.797 17.492 -29.883 1.00 86.31 646 SER A O 1
ATOM 5181 N N . GLY A 1 647 ? 31.108 15.384 -30.560 1.00 85.75 647 GLY A N 1
ATOM 5182 C CA . GLY A 1 647 ? 29.728 14.976 -30.301 1.00 85.75 647 GLY A CA 1
ATOM 5183 C C . GLY A 1 647 ? 29.372 14.966 -28.808 1.00 85.75 647 GLY A C 1
ATOM 5184 O O . GLY A 1 647 ? 28.258 15.343 -28.447 1.00 85.75 647 GLY A O 1
ATOM 5185 N N . LYS A 1 648 ? 30.320 14.620 -27.927 1.00 88.12 648 LYS A N 1
ATOM 5186 C CA . LYS A 1 648 ? 30.153 14.754 -26.469 1.00 88.12 648 LYS A CA 1
ATOM 5187 C C . LYS A 1 648 ? 30.065 16.216 -26.036 1.00 88.12 648 LYS A C 1
ATOM 5189 O O . LYS A 1 648 ? 29.187 16.566 -25.255 1.00 88.12 648 LYS A O 1
ATOM 5194 N N . GLU A 1 649 ? 30.904 17.090 -26.594 1.00 87.81 649 GLU A N 1
ATOM 5195 C CA . GLU A 1 649 ? 30.810 18.537 -26.343 1.00 87.81 649 GLU A CA 1
ATOM 5196 C C . GLU A 1 649 ? 29.443 19.107 -26.750 1.00 87.81 649 GLU A C 1
ATOM 5198 O O . GLU A 1 649 ? 28.884 19.941 -26.037 1.00 87.81 649 GLU A O 1
ATOM 5203 N N . TYR A 1 650 ? 28.870 18.612 -27.852 1.00 87.62 650 TYR A N 1
ATOM 5204 C CA . TYR A 1 650 ? 27.516 18.963 -28.284 1.00 87.62 650 TYR A CA 1
ATOM 5205 C C . TYR A 1 650 ? 26.422 18.440 -27.336 1.00 87.62 650 TYR A C 1
ATOM 5207 O O . TYR A 1 650 ? 25.406 19.110 -27.158 1.00 87.62 650 TYR A O 1
ATOM 5215 N N . ALA A 1 651 ? 26.616 17.275 -26.711 1.00 87.75 651 ALA A N 1
ATOM 5216 C CA . ALA A 1 651 ? 25.663 16.682 -25.769 1.00 87.75 651 ALA A CA 1
ATOM 5217 C C . ALA A 1 651 ? 25.616 17.399 -24.405 1.00 87.75 651 ALA A C 1
ATOM 5219 O O . ALA A 1 651 ? 24.551 17.469 -23.791 1.00 87.75 651 ALA A O 1
ATOM 5220 N N . ASN A 1 652 ? 26.733 17.980 -23.951 1.00 86.19 652 ASN A N 1
ATOM 5221 C CA . ASN A 1 652 ? 26.857 18.658 -22.652 1.00 86.19 652 ASN A CA 1
ATOM 5222 C C . ASN A 1 652 ? 25.724 19.650 -22.303 1.00 86.19 652 ASN A C 1
ATOM 5224 O O . ASN A 1 652 ? 25.132 19.498 -21.235 1.00 86.19 652 ASN A O 1
ATOM 5228 N N . PRO A 1 653 ? 25.356 20.634 -23.152 1.00 87.62 653 PRO A N 1
ATOM 5229 C CA . PRO A 1 653 ? 24.272 21.565 -22.823 1.00 87.62 653 PRO A CA 1
ATOM 5230 C C . PRO A 1 653 ? 22.911 20.872 -22.657 1.00 87.62 653 PRO A C 1
ATOM 5232 O O . PRO A 1 653 ? 22.071 21.356 -21.903 1.00 87.62 653 PRO A O 1
ATOM 5235 N N . TYR A 1 654 ? 22.687 19.744 -23.337 1.00 90.00 654 TYR A N 1
ATOM 5236 C CA . TYR A 1 654 ? 21.457 18.963 -23.211 1.00 90.00 654 TYR A CA 1
ATOM 5237 C C . TYR A 1 654 ? 21.465 18.082 -21.962 1.00 90.00 654 TYR A C 1
ATOM 5239 O O . TYR A 1 654 ? 20.412 17.910 -21.356 1.00 90.00 654 TYR A O 1
ATOM 5247 N N . ASN A 1 655 ? 22.630 17.585 -21.530 1.00 89.44 655 ASN A N 1
ATOM 5248 C CA . ASN A 1 655 ? 22.767 16.854 -20.266 1.00 89.44 655 ASN A CA 1
ATOM 5249 C C . ASN A 1 655 ? 22.261 17.689 -19.083 1.00 89.44 655 ASN A C 1
ATOM 5251 O O . ASN A 1 655 ? 21.518 17.175 -18.254 1.00 89.44 655 ASN A O 1
ATOM 5255 N N . ASP A 1 656 ? 22.607 18.977 -19.032 1.00 83.69 656 ASP A N 1
ATOM 5256 C CA . ASP A 1 656 ? 22.184 19.868 -17.944 1.00 83.69 656 ASP A CA 1
ATOM 5257 C C . ASP A 1 656 ? 20.705 20.296 -18.043 1.00 83.69 656 ASP A C 1
ATOM 5259 O O . ASP A 1 656 ? 20.106 20.706 -17.050 1.00 83.69 656 ASP A O 1
ATOM 5263 N N . GLN A 1 657 ? 20.092 20.190 -19.228 1.00 89.38 657 GLN A N 1
ATOM 5264 C CA . GLN A 1 657 ? 18.659 20.449 -19.426 1.00 89.38 657 GLN A CA 1
ATOM 5265 C C . GLN A 1 657 ? 17.788 19.224 -19.138 1.00 89.38 657 GLN A C 1
ATOM 5267 O O . GLN A 1 657 ? 16.678 19.374 -18.625 1.00 89.38 657 GLN A O 1
ATOM 5272 N N . LEU A 1 658 ? 18.265 18.034 -19.507 1.00 92.88 658 LEU A N 1
ATOM 5273 C CA . LEU A 1 658 ? 17.531 16.778 -19.396 1.00 92.88 658 LEU A CA 1
ATOM 5274 C C . LEU A 1 658 ? 17.702 16.149 -18.018 1.00 92.88 658 LEU A C 1
ATOM 5276 O O . LEU A 1 658 ? 16.714 15.732 -17.430 1.00 92.88 658 LEU A O 1
ATOM 5280 N N . VAL A 1 659 ? 18.922 16.079 -17.487 1.00 93.81 659 VAL A N 1
ATOM 5281 C CA . VAL A 1 659 ? 19.183 15.394 -16.217 1.00 93.81 659 VAL A CA 1
ATOM 5282 C C . VAL A 1 659 ? 19.016 16.383 -15.068 1.00 93.81 659 VAL A C 1
ATOM 5284 O O . VAL A 1 659 ? 19.887 17.214 -14.807 1.00 93.81 659 VAL A O 1
ATOM 5287 N N . LYS A 1 660 ? 17.878 16.294 -14.379 1.00 92.50 660 LYS A N 1
ATOM 5288 C CA . LYS A 1 660 ? 17.520 17.144 -13.235 1.00 92.50 660 LYS A CA 1
ATOM 5289 C C . LYS A 1 660 ? 17.384 16.297 -11.962 1.00 92.50 660 LYS A C 1
ATOM 5291 O O . LYS A 1 660 ? 17.106 15.103 -12.062 1.00 92.50 660 LYS A O 1
ATOM 5296 N N . PRO A 1 661 ? 17.532 16.882 -10.759 1.00 91.94 661 PRO A N 1
ATOM 5297 C CA . PRO A 1 661 ? 17.894 18.270 -10.483 1.00 91.94 661 PRO A CA 1
ATOM 5298 C C . PRO A 1 661 ? 19.408 18.508 -10.641 1.00 91.94 661 PRO A C 1
ATOM 5300 O O . PRO A 1 661 ? 20.154 17.621 -11.062 1.00 91.94 661 PRO A O 1
ATOM 5303 N N . SER A 1 662 ? 19.865 19.722 -10.329 1.00 87.62 662 SER A N 1
ATOM 5304 C CA . SER A 1 662 ? 21.298 20.042 -10.323 1.00 87.62 662 SER A CA 1
ATOM 5305 C C . SER A 1 662 ? 22.048 19.258 -9.233 1.00 87.62 662 SER A C 1
ATOM 5307 O O . SER A 1 662 ? 21.460 18.891 -8.216 1.00 87.62 662 SER A O 1
ATOM 5309 N N . GLU A 1 663 ? 23.357 19.024 -9.405 1.00 86.62 663 GLU A N 1
ATOM 5310 C CA . GLU A 1 663 ? 24.161 18.192 -8.483 1.00 86.62 663 GLU A CA 1
ATOM 5311 C C . GLU A 1 663 ? 24.032 18.627 -7.007 1.00 86.62 663 GLU A C 1
ATOM 5313 O O . GLU A 1 663 ? 23.949 17.791 -6.111 1.00 86.62 663 GLU A O 1
ATOM 5318 N N . GLY A 1 664 ? 23.949 19.936 -6.738 1.00 83.62 664 GLY A N 1
ATOM 5319 C CA . GLY A 1 664 ? 23.837 20.477 -5.376 1.00 83.62 664 GLY A CA 1
ATOM 5320 C C . GLY A 1 664 ? 22.502 20.201 -4.666 1.00 83.62 664 GLY A C 1
ATOM 5321 O O . GLY A 1 664 ? 22.424 20.373 -3.442 1.00 83.62 664 GLY A O 1
ATOM 5322 N N . GLU A 1 665 ? 21.479 19.788 -5.417 1.00 86.69 665 GLU A N 1
ATOM 5323 C CA . GLU A 1 665 ? 20.120 19.479 -4.954 1.00 86.69 665 GLU A CA 1
ATOM 5324 C C . GLU A 1 665 ? 19.851 17.971 -4.840 1.00 86.69 665 GLU A C 1
ATOM 5326 O O . GLU A 1 665 ? 18.759 17.577 -4.421 1.00 86.69 665 GLU A O 1
ATOM 5331 N N . LEU A 1 666 ? 20.832 17.132 -5.193 1.00 88.88 666 LEU A N 1
ATOM 5332 C CA . LEU A 1 666 ? 20.766 15.689 -4.981 1.00 88.88 666 LEU A CA 1
ATOM 5333 C C . LEU A 1 666 ? 20.720 15.347 -3.485 1.00 88.88 666 LEU A C 1
ATOM 5335 O O . LEU A 1 666 ? 20.993 16.179 -2.611 1.00 88.88 666 LEU A O 1
ATOM 5339 N N . TYR A 1 667 ? 20.351 14.099 -3.192 1.00 88.75 667 TYR A N 1
ATOM 5340 C CA . TYR A 1 667 ? 20.316 13.591 -1.826 1.00 88.75 667 TYR A CA 1
ATOM 5341 C C . TYR A 1 667 ? 21.676 13.784 -1.143 1.00 88.75 667 TYR A C 1
ATOM 5343 O O . TYR A 1 667 ? 22.701 13.353 -1.664 1.00 88.75 667 TYR A O 1
ATOM 5351 N N . LYS A 1 668 ? 21.672 14.407 0.038 1.00 87.12 668 LYS A N 1
ATOM 5352 C CA . LYS A 1 668 ? 22.862 14.568 0.880 1.00 87.12 668 LYS A CA 1
ATOM 5353 C C . LYS A 1 668 ? 22.797 13.570 2.020 1.00 87.12 668 LYS A C 1
ATOM 5355 O O . LYS A 1 668 ? 21.772 13.514 2.709 1.00 87.12 668 LYS A O 1
ATOM 5360 N N . LYS A 1 669 ? 23.886 12.832 2.239 1.00 83.06 669 LYS A N 1
ATOM 5361 C CA . LYS A 1 669 ? 24.024 11.895 3.350 1.00 83.06 669 LYS A CA 1
ATOM 5362 C C . LYS A 1 669 ? 23.654 12.594 4.652 1.00 83.06 669 LYS A C 1
ATOM 5364 O O . LYS A 1 669 ? 24.072 13.720 4.933 1.00 83.06 669 LYS A O 1
ATOM 5369 N N . LYS A 1 670 ? 22.867 11.892 5.459 1.00 80.69 670 LYS A N 1
ATOM 5370 C CA . LYS A 1 670 ? 22.590 12.259 6.842 1.00 80.69 670 LYS A CA 1
ATOM 5371 C C . LYS A 1 670 ? 23.246 11.242 7.749 1.00 80.69 670 LYS A C 1
ATOM 5373 O O . LYS A 1 670 ? 23.210 10.051 7.456 1.00 80.69 670 LYS A O 1
ATOM 5378 N N . ASP A 1 671 ? 23.802 11.721 8.853 1.00 80.81 671 ASP A N 1
ATOM 5379 C CA . ASP A 1 671 ? 24.271 10.833 9.906 1.00 80.81 671 ASP A CA 1
ATOM 5380 C C . ASP A 1 671 ? 23.077 10.083 10.488 1.00 80.81 671 ASP A C 1
ATOM 5382 O O . ASP A 1 671 ? 22.042 10.678 10.822 1.00 80.81 671 ASP A O 1
ATOM 5386 N N . ILE A 1 672 ? 23.228 8.767 10.586 1.00 84.44 672 ILE A N 1
ATOM 5387 C CA . ILE A 1 672 ? 22.204 7.891 11.129 1.00 84.44 672 ILE A CA 1
ATOM 5388 C C . ILE A 1 672 ? 22.602 7.537 12.545 1.00 84.44 672 ILE A C 1
ATOM 5390 O O . ILE A 1 672 ? 23.730 7.143 12.831 1.00 84.44 672 ILE A O 1
ATOM 5394 N N . SER A 1 673 ? 21.676 7.745 13.471 1.00 84.12 673 SER A N 1
ATOM 5395 C CA . SER A 1 673 ? 21.938 7.553 14.886 1.00 84.12 673 SER A CA 1
ATOM 5396 C C . SER A 1 673 ? 20.865 6.695 15.524 1.00 84.12 673 SER A C 1
ATOM 5398 O O . SER A 1 673 ? 19.673 6.881 15.282 1.00 84.12 673 SER A O 1
ATOM 5400 N N . ARG A 1 674 ? 21.285 5.809 16.426 1.00 80.81 674 ARG A N 1
ATOM 5401 C CA . ARG A 1 674 ? 20.428 5.056 17.355 1.00 80.81 674 ARG A CA 1
ATOM 5402 C C . ARG A 1 674 ? 20.493 5.603 18.777 1.00 80.81 674 ARG A C 1
ATOM 5404 O O . ARG A 1 674 ? 20.415 4.849 19.729 1.00 80.81 674 ARG A O 1
ATOM 5411 N N . LYS A 1 675 ? 20.691 6.914 18.936 1.00 84.00 675 LYS A N 1
ATOM 5412 C CA . LYS A 1 675 ? 20.499 7.610 20.220 1.00 84.00 675 LYS A CA 1
ATOM 5413 C C . LYS A 1 675 ? 19.011 7.917 20.441 1.00 84.00 675 LYS A C 1
ATOM 5415 O O . LYS A 1 675 ? 18.218 7.816 19.506 1.00 84.00 675 LYS A O 1
ATOM 5420 N N . VAL A 1 676 ? 18.669 8.375 21.647 1.00 78.25 676 VAL A N 1
ATOM 5421 C CA . VAL A 1 676 ? 17.331 8.843 22.077 1.00 78.25 676 VAL A CA 1
ATOM 5422 C C . VAL A 1 676 ? 16.614 9.670 20.998 1.00 78.25 676 VAL A C 1
ATOM 5424 O O . VAL A 1 676 ? 15.473 9.399 20.649 1.00 78.25 676 VAL A O 1
ATOM 5427 N N . ASN A 1 677 ? 17.313 10.640 20.405 1.00 77.75 677 ASN A N 1
ATOM 5428 C CA . ASN A 1 677 ? 16.803 11.534 19.361 1.00 77.75 677 ASN A CA 1
ATOM 5429 C C . ASN A 1 677 ? 17.307 11.184 17.952 1.00 77.75 677 ASN A C 1
ATOM 5431 O O . ASN A 1 677 ? 17.333 12.042 17.072 1.00 77.75 677 ASN A O 1
ATOM 5435 N N . GLY A 1 678 ? 17.774 9.960 17.731 1.00 84.88 678 GLY A N 1
ATOM 5436 C CA . GLY A 1 678 ? 18.274 9.558 16.425 1.00 84.88 678 GLY A CA 1
ATOM 5437 C C . GLY A 1 678 ? 17.155 9.355 15.394 1.00 84.88 678 GLY A C 1
ATOM 5438 O O . GLY A 1 678 ? 15.990 9.659 15.639 1.00 84.88 678 GLY A O 1
ATOM 5439 N N . ASN A 1 679 ? 17.525 8.826 14.237 1.00 88.75 679 ASN A N 1
ATOM 5440 C CA . ASN A 1 679 ? 16.721 8.775 13.014 1.00 88.75 679 ASN A CA 1
ATOM 5441 C C . ASN A 1 679 ? 16.836 7.438 12.262 1.00 88.75 679 ASN A C 1
ATOM 5443 O O . ASN A 1 679 ? 16.356 7.364 11.135 1.00 88.75 679 ASN A O 1
ATOM 5447 N N . ASP A 1 680 ? 17.501 6.422 12.829 1.00 88.50 680 ASP A N 1
ATOM 5448 C CA . ASP A 1 680 ? 17.592 5.107 12.178 1.00 88.50 680 ASP A CA 1
ATOM 5449 C C . ASP A 1 680 ? 16.187 4.512 11.976 1.00 88.50 680 ASP A C 1
ATOM 5451 O O . ASP A 1 680 ? 15.446 4.394 12.966 1.00 88.50 680 ASP A O 1
ATOM 5455 N N . PRO A 1 681 ? 15.834 4.142 10.729 1.00 89.06 681 PRO A N 1
ATOM 5456 C CA . PRO A 1 681 ? 14.585 3.467 10.412 1.00 89.06 681 PRO A CA 1
ATOM 5457 C C . PRO A 1 681 ? 14.383 2.138 11.122 1.00 89.06 681 PRO A C 1
ATOM 5459 O O . PRO A 1 681 ? 13.235 1.778 11.395 1.00 89.06 681 PRO A O 1
ATOM 5462 N N . ASN A 1 682 ? 15.455 1.430 11.463 1.00 88.62 682 ASN A N 1
ATOM 5463 C CA . ASN A 1 682 ? 15.341 0.222 12.255 1.00 88.62 682 ASN A CA 1
ATOM 5464 C C . ASN A 1 682 ? 15.116 0.587 13.737 1.00 88.62 682 ASN A C 1
ATOM 5466 O O . ASN A 1 682 ? 15.875 1.360 14.332 1.00 88.62 682 ASN A O 1
ATOM 5470 N N . LEU A 1 683 ? 14.031 0.070 14.323 1.00 87.06 683 LEU A N 1
ATOM 5471 C CA . LEU A 1 683 ? 13.703 0.270 15.743 1.00 87.06 683 LEU A CA 1
ATOM 5472 C C . LEU A 1 683 ? 14.237 -0.875 16.613 1.00 87.06 683 LEU A C 1
ATOM 5474 O O . LEU A 1 683 ? 14.185 -0.778 17.840 1.00 87.06 683 LEU A O 1
ATOM 5478 N N . ASP A 1 684 ? 14.724 -1.950 15.995 1.00 83.12 684 ASP A N 1
ATOM 5479 C CA . ASP A 1 684 ? 15.302 -3.099 16.671 1.00 83.12 684 ASP A CA 1
ATOM 5480 C C . ASP A 1 684 ? 16.817 -2.947 16.873 1.00 83.12 684 ASP A C 1
ATOM 5482 O O . ASP A 1 684 ? 17.494 -2.145 16.229 1.00 83.12 684 ASP A O 1
ATOM 5486 N N . ASN A 1 685 ? 17.365 -3.738 17.799 1.00 67.81 685 ASN A N 1
ATOM 5487 C CA . ASN A 1 685 ? 18.802 -3.758 18.054 1.00 67.81 685 ASN A CA 1
ATOM 5488 C C . ASN A 1 685 ? 19.556 -4.461 16.926 1.00 67.81 685 ASN A C 1
ATOM 5490 O O . ASN A 1 685 ? 19.277 -5.623 16.625 1.00 67.81 685 ASN A O 1
ATOM 5494 N N . VAL A 1 686 ? 20.600 -3.800 16.425 1.00 68.75 686 VAL A N 1
ATOM 5495 C CA . VAL A 1 686 ? 21.716 -4.468 15.735 1.00 68.75 686 VAL A CA 1
ATOM 5496 C C . VAL A 1 686 ? 22.832 -4.743 16.733 1.00 68.75 686 VAL A C 1
ATOM 5498 O O . VAL A 1 686 ? 23.387 -5.837 16.757 1.00 68.75 686 VAL A O 1
ATOM 5501 N N . ASN A 1 687 ? 23.128 -3.765 17.601 1.00 66.94 687 ASN A N 1
ATOM 5502 C CA . ASN A 1 687 ? 24.187 -3.851 18.598 1.00 66.94 687 ASN A CA 1
ATOM 5503 C C . ASN A 1 687 ? 23.636 -3.811 20.034 1.00 66.94 687 ASN A C 1
ATOM 5505 O O . ASN A 1 687 ? 22.643 -3.135 20.302 1.00 66.94 687 ASN A O 1
ATOM 5509 N N . PRO A 1 688 ? 24.315 -4.448 21.008 1.00 67.12 688 PRO A N 1
ATOM 5510 C CA . PRO A 1 688 ? 23.903 -4.424 22.417 1.00 67.12 688 PRO A CA 1
ATOM 5511 C C . PRO A 1 688 ? 23.880 -3.030 23.064 1.00 67.12 688 PRO A C 1
ATOM 5513 O O . PRO A 1 688 ? 23.297 -2.861 24.130 1.00 67.12 688 PRO A O 1
ATOM 5516 N N . THR A 1 689 ? 24.560 -2.053 22.460 1.00 67.31 689 THR A N 1
ATOM 5517 C CA . THR A 1 689 ? 24.684 -0.673 22.951 1.00 67.31 689 THR A CA 1
ATOM 5518 C C . THR A 1 689 ? 23.685 0.295 22.316 1.00 67.31 689 THR A C 1
ATOM 5520 O O . THR A 1 689 ? 23.700 1.476 22.661 1.00 67.31 689 THR A O 1
ATOM 5523 N N . ASP A 1 690 ? 22.868 -0.171 21.368 1.00 80.31 690 ASP A N 1
ATOM 5524 C CA . ASP A 1 690 ? 21.884 0.663 20.679 1.00 80.31 690 ASP A CA 1
ATOM 5525 C C . ASP A 1 690 ? 20.740 1.042 21.632 1.00 80.31 690 ASP A C 1
ATOM 5527 O O . ASP A 1 690 ? 20.302 0.245 22.467 1.00 80.31 690 ASP A O 1
ATOM 5531 N N . HIS A 1 691 ? 20.263 2.287 21.536 1.00 84.25 691 HIS A N 1
ATOM 5532 C CA . HIS A 1 691 ? 19.157 2.759 22.362 1.00 84.25 691 HIS A CA 1
ATOM 5533 C C . HIS A 1 691 ? 17.824 2.462 21.671 1.00 84.25 691 HIS A C 1
ATOM 5535 O O . HIS A 1 691 ? 17.499 3.068 20.647 1.00 84.25 691 HIS A O 1
ATOM 5541 N N . ILE A 1 692 ? 17.039 1.555 22.256 1.00 85.81 692 ILE A N 1
ATOM 5542 C CA . ILE A 1 692 ? 15.663 1.275 21.832 1.00 85.81 692 ILE A CA 1
ATOM 5543 C C . ILE A 1 692 ? 14.706 2.171 22.623 1.00 85.81 692 ILE A C 1
ATOM 5545 O O . ILE A 1 692 ? 14.789 2.181 23.855 1.00 85.81 692 ILE A O 1
ATOM 5549 N N . PRO A 1 693 ? 13.735 2.836 21.963 1.00 89.38 693 PRO A N 1
ATOM 5550 C CA . PRO A 1 693 ? 12.667 3.538 22.662 1.00 89.38 693 PRO A CA 1
ATOM 5551 C C . PRO A 1 693 ? 11.978 2.638 23.712 1.00 89.38 693 PRO A C 1
ATOM 5553 O O . PRO A 1 693 ? 11.434 1.589 23.343 1.00 89.38 693 PRO A O 1
ATOM 5556 N N . PRO A 1 694 ? 11.947 3.021 25.006 1.00 88.94 694 PRO A N 1
ATOM 5557 C CA . PRO A 1 694 ? 11.466 2.169 26.094 1.00 88.94 694 PRO A CA 1
ATOM 5558 C C . PRO A 1 694 ? 10.049 1.635 25.887 1.00 88.94 694 PRO A C 1
ATOM 5560 O O . PRO A 1 694 ? 9.784 0.466 26.169 1.00 88.94 694 PRO A O 1
ATOM 5563 N N . LEU A 1 695 ? 9.149 2.469 25.352 1.00 90.12 695 LEU A N 1
ATOM 5564 C CA . LEU A 1 695 ? 7.777 2.064 25.058 1.00 90.12 695 LEU A CA 1
ATOM 5565 C C . LEU A 1 695 ? 7.736 0.977 23.976 1.00 90.12 695 LEU A C 1
ATOM 5567 O O . LEU A 1 695 ? 7.088 -0.046 24.166 1.00 90.12 695 LEU A O 1
ATOM 5571 N N . TYR A 1 696 ? 8.469 1.147 22.873 1.00 91.12 696 TYR A N 1
ATOM 5572 C CA . TYR A 1 696 ? 8.537 0.127 21.822 1.00 91.12 696 TYR A CA 1
ATOM 5573 C C . TYR A 1 696 ? 9.128 -1.190 22.352 1.00 91.12 696 TYR A C 1
ATOM 5575 O O . TYR A 1 696 ? 8.568 -2.256 22.099 1.00 91.12 696 TYR A O 1
ATOM 5583 N N . ALA A 1 697 ? 10.189 -1.127 23.167 1.00 89.88 697 ALA A N 1
ATOM 5584 C CA . ALA A 1 697 ? 10.774 -2.308 23.802 1.00 89.88 697 ALA A CA 1
ATOM 5585 C C . ALA A 1 697 ? 9.775 -3.045 24.716 1.00 89.88 697 ALA A C 1
ATOM 5587 O O . ALA A 1 697 ? 9.711 -4.277 24.697 1.00 89.88 697 ALA A O 1
ATOM 5588 N N . ALA A 1 698 ? 8.978 -2.307 25.496 1.00 89.19 698 ALA A N 1
ATOM 5589 C CA . ALA A 1 698 ? 7.945 -2.875 26.359 1.00 89.19 698 ALA A CA 1
ATOM 5590 C C . ALA A 1 698 ? 6.832 -3.561 25.550 1.00 89.19 698 ALA A C 1
ATOM 5592 O O . ALA A 1 698 ? 6.473 -4.701 25.850 1.00 89.19 698 ALA A O 1
ATOM 5593 N N . LEU A 1 699 ? 6.347 -2.907 24.487 1.00 91.00 699 LEU A N 1
ATOM 5594 C CA . LEU A 1 699 ? 5.325 -3.458 23.593 1.00 91.00 699 LEU A CA 1
ATOM 5595 C C . LEU A 1 699 ? 5.820 -4.722 22.885 1.00 91.00 699 LEU A C 1
ATOM 5597 O O . LEU A 1 699 ? 5.134 -5.744 22.899 1.00 91.00 699 LEU A O 1
ATOM 5601 N N . LYS A 1 700 ? 7.046 -4.692 22.350 1.00 90.44 700 LYS A N 1
ATOM 5602 C CA . LYS A 1 700 ? 7.662 -5.842 21.680 1.00 90.44 700 LYS A CA 1
ATOM 5603 C C . LYS A 1 700 ? 7.844 -7.027 22.618 1.00 90.44 700 LYS A C 1
ATOM 5605 O O . LYS A 1 700 ? 7.533 -8.158 22.252 1.00 90.44 700 LYS A O 1
ATOM 5610 N N . LYS A 1 701 ? 8.315 -6.776 23.843 1.00 88.38 701 LYS A N 1
ATOM 5611 C CA . LYS A 1 701 ? 8.469 -7.814 24.870 1.00 88.38 701 LYS A CA 1
ATOM 5612 C C . LYS A 1 701 ? 7.134 -8.465 25.231 1.00 88.38 701 LYS A C 1
ATOM 5614 O O . LYS A 1 701 ? 7.115 -9.655 25.536 1.00 88.38 701 LYS A O 1
ATOM 5619 N N . HIS A 1 702 ? 6.052 -7.690 25.239 1.00 85.56 702 HIS A N 1
ATOM 5620 C CA . HIS A 1 702 ? 4.734 -8.184 25.607 1.00 85.56 702 HIS A CA 1
ATOM 5621 C C . HIS A 1 702 ? 4.058 -8.951 24.462 1.00 85.56 702 HIS A C 1
ATOM 5623 O O . HIS A 1 702 ? 3.631 -10.078 24.677 1.00 85.56 702 HIS A O 1
ATOM 5629 N N . PHE A 1 703 ? 3.994 -8.384 23.253 1.00 87.38 703 PHE A N 1
ATOM 5630 C CA . PHE A 1 703 ? 3.222 -8.959 22.142 1.00 87.38 703 PHE A CA 1
ATOM 5631 C C . PHE A 1 703 ? 4.017 -9.892 21.218 1.00 87.38 703 PHE A C 1
ATOM 5633 O O . PHE A 1 703 ? 3.410 -10.740 20.569 1.00 87.38 703 PHE A O 1
ATOM 5640 N N . GLY A 1 704 ? 5.347 -9.767 21.134 1.00 87.56 704 GLY A N 1
ATOM 5641 C CA . GLY A 1 704 ? 6.158 -10.576 20.216 1.00 87.56 704 GLY A CA 1
ATOM 5642 C C . GLY A 1 704 ? 5.721 -10.411 18.754 1.00 87.56 704 GLY A C 1
ATOM 5643 O O . GLY A 1 704 ? 5.601 -9.285 18.279 1.00 87.56 70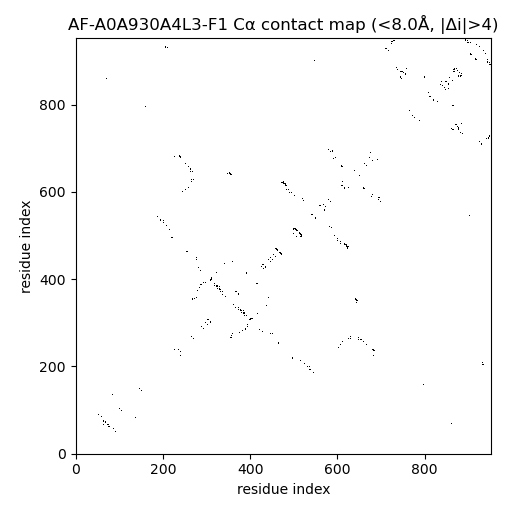4 GLY A O 1
ATOM 5644 N N . ASP A 1 705 ? 5.479 -11.516 18.045 1.00 88.75 705 ASP A N 1
ATOM 5645 C CA . ASP A 1 705 ? 4.815 -11.503 16.733 1.00 88.75 705 ASP A CA 1
ATOM 5646 C C . ASP A 1 705 ? 3.284 -11.481 16.926 1.00 88.75 705 ASP A C 1
ATOM 5648 O O . ASP A 1 705 ? 2.699 -12.489 17.343 1.00 88.75 705 ASP A O 1
ATOM 5652 N N . PRO A 1 706 ? 2.609 -10.357 16.621 1.00 88.81 706 PRO A N 1
ATOM 5653 C CA . PRO A 1 706 ? 1.185 -10.212 16.860 1.00 88.81 706 PRO A CA 1
ATOM 5654 C C . PRO A 1 706 ? 0.318 -10.877 15.783 1.00 88.81 706 PRO A C 1
ATOM 5656 O O . PRO A 1 706 ? -0.900 -10.825 15.913 1.00 88.81 706 PRO A O 1
ATOM 5659 N N . SER A 1 707 ? 0.873 -11.495 14.733 1.00 85.50 707 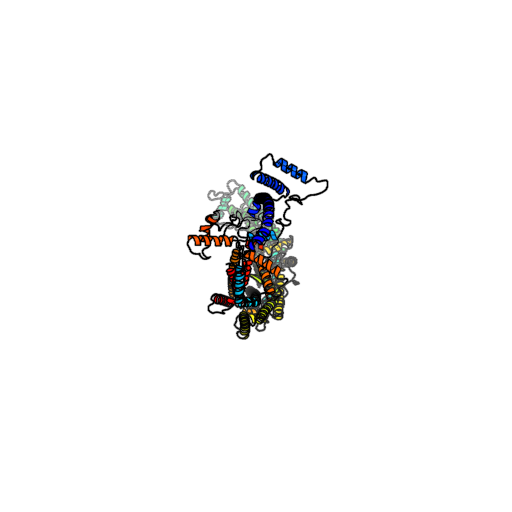SER A N 1
ATOM 5660 C CA . SER A 1 707 ? 0.100 -11.961 13.566 1.00 85.50 707 SER A CA 1
ATOM 5661 C C . SER A 1 707 ? -0.974 -12.995 13.932 1.00 85.50 707 SER A C 1
ATOM 5663 O O . SER A 1 707 ? -2.133 -12.876 13.529 1.00 85.50 707 SER A O 1
ATOM 5665 N N . ALA A 1 708 ? -0.623 -13.992 14.750 1.00 84.25 708 ALA A N 1
ATOM 5666 C CA . ALA A 1 708 ? -1.582 -14.990 15.234 1.00 84.25 708 ALA A CA 1
ATOM 5667 C C . ALA A 1 708 ? -2.573 -14.395 16.252 1.00 84.25 708 ALA A C 1
ATOM 5669 O O . ALA A 1 708 ? -3.745 -14.773 16.291 1.00 84.25 708 ALA A O 1
ATOM 5670 N N . THR A 1 709 ? -2.105 -13.456 17.075 1.00 85.19 709 THR A N 1
ATOM 5671 C CA . THR A 1 709 ? -2.919 -12.772 18.085 1.00 85.19 709 THR A CA 1
ATOM 5672 C C . THR A 1 709 ? -3.961 -11.865 17.431 1.00 85.19 709 THR A C 1
ATOM 5674 O O . THR A 1 709 ? -5.116 -11.863 17.846 1.00 85.19 709 THR A O 1
ATOM 5677 N N . GLU A 1 710 ? -3.601 -11.169 16.353 1.00 88.69 710 GLU A N 1
ATOM 5678 C CA . GLU A 1 710 ? -4.491 -10.302 15.582 1.00 88.69 710 GLU A CA 1
ATOM 5679 C C . GLU A 1 710 ? -5.686 -11.079 15.016 1.00 88.69 710 GLU A C 1
ATOM 5681 O O . GLU A 1 710 ? -6.828 -10.644 15.148 1.00 88.69 710 GLU A O 1
ATOM 5686 N N . GLN A 1 711 ? -5.445 -12.266 14.447 1.00 86.19 711 GLN A N 1
ATOM 5687 C CA . GLN A 1 711 ? -6.515 -13.127 13.933 1.00 86.19 711 GLN A CA 1
ATOM 5688 C C . GLN A 1 711 ? -7.513 -13.518 15.030 1.00 86.19 711 GLN A C 1
ATOM 5690 O O . GLN A 1 711 ? -8.723 -13.489 14.804 1.00 86.19 711 GLN A O 1
ATOM 5695 N N . LYS A 1 712 ? -7.015 -13.844 16.230 1.00 84.06 712 LYS A N 1
ATOM 5696 C CA . LYS A 1 712 ? -7.864 -14.167 17.385 1.00 84.06 712 LYS A CA 1
ATOM 5697 C C . LYS A 1 712 ? -8.647 -12.950 17.871 1.00 84.06 712 LYS A C 1
ATOM 5699 O O . LYS A 1 712 ? -9.829 -13.081 18.168 1.00 84.06 712 LYS A O 1
ATOM 5704 N N . VAL A 1 713 ? -8.022 -11.772 17.929 1.00 85.31 713 VAL A N 1
ATOM 5705 C CA . VAL A 1 713 ? -8.703 -10.519 18.300 1.00 85.31 713 VAL A CA 1
ATOM 5706 C C . VAL A 1 713 ? -9.843 -10.222 17.329 1.00 85.31 713 VAL A C 1
ATOM 5708 O O . VAL A 1 713 ? -10.960 -9.978 17.775 1.00 85.31 713 VAL A O 1
ATOM 5711 N N . ASP A 1 714 ? -9.605 -10.311 16.018 1.00 85.38 714 ASP A N 1
ATOM 5712 C CA . ASP A 1 714 ? -10.646 -10.088 15.008 1.00 85.38 714 ASP A CA 1
ATOM 5713 C C . ASP A 1 714 ? -11.789 -11.111 15.132 1.00 85.38 714 ASP A C 1
ATOM 5715 O O . ASP A 1 714 ? -12.963 -10.753 15.018 1.00 85.38 714 ASP A O 1
ATOM 5719 N N . GLN A 1 715 ? -11.464 -12.385 15.385 1.00 83.44 715 GLN A N 1
ATOM 5720 C CA . GLN A 1 715 ? -12.453 -13.441 15.607 1.00 83.44 715 GLN A CA 1
ATOM 5721 C C . GLN A 1 715 ? -13.345 -13.130 16.817 1.00 83.44 715 GLN A C 1
ATOM 5723 O O . GLN A 1 715 ? -14.569 -13.165 16.699 1.00 83.44 715 GLN A O 1
ATOM 5728 N N . TYR A 1 716 ? -12.750 -12.816 17.967 1.00 78.62 716 TYR A N 1
ATOM 5729 C CA . TYR A 1 716 ? -13.502 -12.581 19.200 1.00 78.62 716 TYR A CA 1
ATOM 5730 C C . TYR A 1 716 ? -14.241 -11.240 19.203 1.00 78.62 716 TYR A C 1
ATOM 5732 O O . TYR A 1 716 ? -15.336 -11.159 19.753 1.00 78.62 716 TYR A O 1
ATOM 5740 N N . LYS A 1 717 ? -13.723 -10.212 18.518 1.00 83.19 717 LYS A N 1
ATOM 5741 C CA . LYS A 1 717 ? -14.481 -8.979 18.258 1.00 83.19 717 LYS A CA 1
ATOM 5742 C C . LYS A 1 717 ? -15.744 -9.256 17.452 1.00 83.19 717 LYS A C 1
ATOM 5744 O O . LYS A 1 717 ? -16.818 -8.846 17.870 1.00 83.19 717 LYS A O 1
ATOM 5749 N N . LYS A 1 718 ? -15.645 -10.031 16.364 1.00 82.50 718 LYS A N 1
ATOM 5750 C CA . LYS A 1 718 ? -16.823 -10.435 15.577 1.00 82.50 718 LYS A CA 1
ATOM 5751 C C . LYS A 1 718 ? -17.842 -11.212 16.410 1.00 82.50 718 LYS A C 1
ATOM 5753 O O . LYS A 1 718 ? -19.032 -10.969 16.260 1.00 82.50 718 LYS A O 1
ATOM 5758 N N . GLN A 1 719 ? -17.388 -12.110 17.286 1.00 73.94 719 GLN A N 1
ATOM 5759 C CA . GLN A 1 719 ? -18.279 -12.838 18.197 1.00 73.94 719 GLN A CA 1
ATOM 5760 C C . GLN A 1 719 ? -18.982 -11.892 19.186 1.00 73.94 719 GLN A C 1
ATOM 5762 O O . GLN A 1 719 ? -20.196 -11.975 19.352 1.00 73.94 719 GLN A O 1
ATOM 5767 N N . ASN A 1 720 ? -18.256 -10.945 19.786 1.00 72.38 720 ASN A N 1
ATOM 5768 C CA . ASN A 1 720 ? -18.835 -9.929 20.672 1.00 72.38 720 ASN A CA 1
ATOM 5769 C C . ASN A 1 720 ? -19.850 -9.020 19.949 1.00 72.38 720 ASN A C 1
ATOM 5771 O O . ASN A 1 720 ? -20.913 -8.709 20.496 1.00 72.38 720 ASN A O 1
ATOM 5775 N N . ASP A 1 721 ? -19.557 -8.635 18.706 1.00 75.50 721 ASP A N 1
ATOM 5776 C CA . ASP A 1 721 ? -20.475 -7.870 17.859 1.00 75.50 721 ASP A CA 1
ATOM 5777 C C . ASP A 1 721 ? -21.729 -8.683 17.508 1.00 75.50 721 ASP A C 1
ATOM 5779 O O . ASP A 1 721 ? -22.827 -8.134 17.453 1.00 75.50 721 ASP A O 1
ATOM 5783 N N . GLU A 1 722 ? -21.591 -9.990 17.278 1.00 70.94 722 GLU A N 1
ATOM 5784 C CA . GLU A 1 722 ? -22.712 -10.891 17.008 1.00 70.94 722 GLU A CA 1
ATOM 5785 C C . GLU A 1 722 ? -23.642 -11.016 18.221 1.00 70.94 722 GLU A C 1
ATOM 5787 O O . GLU A 1 722 ? -24.855 -10.882 18.059 1.00 70.94 722 GLU A O 1
ATOM 5792 N N . PHE A 1 723 ? -23.104 -11.163 19.438 1.00 66.00 723 PHE A N 1
ATOM 5793 C CA . PHE A 1 723 ? -23.915 -11.147 20.664 1.00 66.00 723 PHE A CA 1
ATOM 5794 C C . PHE A 1 723 ? -24.683 -9.832 20.829 1.00 66.00 723 PHE A C 1
ATOM 5796 O O . PHE A 1 723 ? -25.870 -9.834 21.158 1.00 66.00 723 PHE A O 1
ATOM 5803 N N . THR A 1 724 ? -24.024 -8.707 20.545 1.00 70.44 724 THR A N 1
ATOM 5804 C CA . THR A 1 724 ? -24.661 -7.386 20.599 1.00 70.44 724 THR A CA 1
ATOM 5805 C C . THR A 1 724 ? -25.769 -7.267 19.550 1.00 70.44 724 THR A C 1
ATOM 5807 O O . THR A 1 724 ? -26.873 -6.831 19.871 1.00 70.44 724 THR A O 1
ATOM 5810 N N . LYS A 1 725 ? -25.526 -7.733 18.315 1.00 75.62 725 LYS A N 1
ATOM 5811 C CA . LYS A 1 725 ? -26.530 -7.754 17.238 1.00 75.62 725 LYS A CA 1
ATOM 5812 C C . LYS A 1 725 ? -27.738 -8.616 17.579 1.00 75.62 725 LYS A C 1
ATOM 5814 O O . LYS A 1 725 ? -28.855 -8.173 17.341 1.00 75.62 725 LYS A O 1
ATOM 5819 N N . GLN A 1 726 ? -27.537 -9.802 18.154 1.00 65.25 726 GLN A N 1
ATOM 5820 C CA . GLN A 1 726 ? -28.640 -10.660 18.600 1.00 65.25 726 GLN A CA 1
ATOM 5821 C C . GLN A 1 726 ? -29.509 -9.942 19.645 1.00 65.25 726 GLN A C 1
ATOM 5823 O O . GLN A 1 726 ? -30.738 -9.968 19.555 1.00 65.25 726 GLN A O 1
ATOM 5828 N N . GLY A 1 727 ? -28.881 -9.238 20.594 1.00 59.66 727 GLY A N 1
ATOM 5829 C CA . GLY A 1 727 ? -29.581 -8.369 21.541 1.00 59.66 727 GLY A CA 1
ATOM 5830 C C . GLY A 1 727 ? -30.351 -7.241 20.846 1.00 59.66 727 GLY A C 1
ATOM 5831 O O . GLY A 1 727 ? -31.538 -7.054 21.105 1.00 59.66 727 GLY A O 1
ATOM 5832 N N . ASP A 1 728 ? -29.718 -6.521 19.920 1.00 71.31 728 ASP A N 1
ATOM 5833 C CA . ASP A 1 728 ? -30.345 -5.421 19.177 1.00 71.31 728 ASP A CA 1
ATOM 5834 C C . ASP A 1 728 ? -31.507 -5.880 18.282 1.00 71.31 728 ASP A C 1
ATOM 5836 O O . ASP A 1 728 ? -32.497 -5.160 18.129 1.00 71.31 728 ASP A O 1
ATOM 5840 N N . GLU A 1 729 ? -31.423 -7.070 17.689 1.00 73.06 729 GLU A N 1
ATOM 5841 C CA . GLU A 1 729 ? -32.514 -7.687 16.930 1.00 73.06 729 GLU A CA 1
ATOM 5842 C C . GLU A 1 729 ? -33.704 -8.006 17.837 1.00 73.06 729 GLU A C 1
ATOM 5844 O O . GLU A 1 729 ? -34.832 -7.619 17.523 1.00 73.06 729 GLU A O 1
ATOM 5849 N N . LYS A 1 730 ? -33.452 -8.618 19.001 1.00 65.31 730 LYS A N 1
ATOM 5850 C CA . LYS A 1 730 ? -34.487 -8.898 20.006 1.00 65.31 730 LYS A CA 1
ATOM 5851 C C . LYS A 1 730 ? -35.117 -7.621 20.558 1.00 65.31 730 LYS A C 1
ATOM 5853 O O . LYS A 1 730 ? -36.340 -7.523 20.662 1.00 65.31 730 LYS A O 1
ATOM 5858 N N . LYS A 1 731 ? -34.309 -6.593 20.811 1.00 66.62 731 LYS A N 1
ATOM 5859 C CA . LYS A 1 731 ? -34.778 -5.256 21.187 1.00 66.62 731 LYS A CA 1
ATOM 5860 C C . LYS A 1 731 ? -35.677 -4.650 20.109 1.00 66.62 731 LYS A C 1
ATOM 5862 O O . LYS A 1 731 ? -36.730 -4.114 20.432 1.00 66.62 731 LYS A O 1
ATOM 5867 N N . LYS A 1 732 ? -35.310 -4.749 18.826 1.00 74.00 732 LYS A N 1
ATOM 5868 C CA . LYS A 1 732 ? -36.160 -4.264 17.722 1.00 74.00 732 LYS A CA 1
ATOM 5869 C C . LYS A 1 732 ? -37.500 -4.994 17.659 1.00 74.00 732 LYS A C 1
ATOM 5871 O O . LYS A 1 732 ? -38.491 -4.335 17.365 1.00 74.00 732 LYS A O 1
ATOM 5876 N N . SER A 1 733 ? -37.547 -6.301 17.932 1.00 64.69 733 SER A N 1
ATOM 5877 C CA . SER A 1 733 ? -38.822 -7.026 18.026 1.00 64.69 733 SER A CA 1
ATOM 5878 C C . SER A 1 733 ? -39.645 -6.616 19.249 1.00 64.69 733 SER A C 1
ATOM 5880 O O . SER A 1 733 ? -40.848 -6.446 19.119 1.00 64.69 733 SER A O 1
ATOM 5882 N N . ALA A 1 734 ? -39.015 -6.378 20.402 1.00 57.00 734 ALA A N 1
ATOM 5883 C CA . ALA A 1 734 ? -39.714 -6.004 21.636 1.00 57.00 734 ALA A CA 1
ATOM 5884 C C . ALA A 1 734 ? -40.256 -4.567 21.639 1.00 57.00 734 ALA A C 1
ATOM 5886 O O . ALA A 1 734 ? -41.234 -4.266 22.316 1.00 57.00 734 ALA A O 1
ATOM 5887 N N . LEU A 1 735 ? -39.614 -3.664 20.891 1.00 61.66 735 LEU A N 1
ATOM 5888 C CA . LEU A 1 735 ? -40.044 -2.269 20.748 1.00 61.66 735 LEU A CA 1
ATOM 5889 C C . LEU A 1 735 ? -41.147 -2.083 19.700 1.00 61.66 735 LEU A C 1
ATOM 5891 O O . LEU A 1 735 ? -41.721 -0.998 19.608 1.00 61.66 735 LEU A O 1
ATOM 5895 N N . ARG A 1 736 ? -41.414 -3.103 18.879 1.00 60.72 736 ARG A N 1
ATOM 5896 C CA . ARG A 1 736 ? -42.486 -3.067 17.888 1.00 60.72 736 ARG A CA 1
ATOM 5897 C C . ARG A 1 736 ? -43.780 -3.544 18.514 1.00 60.72 736 ARG A C 1
ATOM 5899 O O . ARG A 1 736 ? -43.828 -4.577 19.172 1.00 60.72 736 ARG A O 1
ATOM 5906 N N . TYR A 1 737 ? -44.850 -2.826 18.205 1.00 52.88 737 TYR A N 1
ATOM 5907 C CA . TYR A 1 737 ? -46.187 -3.365 18.361 1.00 52.88 737 TYR A CA 1
ATOM 5908 C C . TYR A 1 737 ? -46.440 -4.412 17.262 1.00 52.88 737 TYR A C 1
ATOM 5910 O O . TYR A 1 737 ? -46.980 -4.089 16.207 1.00 52.88 737 TYR A O 1
ATOM 5918 N N . ASP A 1 738 ? -46.024 -5.656 17.502 1.00 51.34 738 ASP A N 1
ATOM 5919 C CA . ASP A 1 738 ? -46.493 -6.840 16.770 1.00 51.34 738 ASP A CA 1
ATOM 5920 C C . ASP A 1 738 ? -47.570 -7.515 17.628 1.00 51.34 738 ASP A C 1
ATOM 5922 O O . ASP A 1 738 ? -47.362 -8.541 18.274 1.00 51.34 738 ASP A O 1
ATOM 5926 N N . SER A 1 739 ? -48.739 -6.883 17.720 1.00 42.59 739 SER A N 1
ATOM 5927 C CA . SER A 1 739 ? -49.878 -7.501 18.391 1.00 42.59 739 SER A CA 1
ATOM 5928 C C . SER A 1 739 ? -50.391 -8.672 17.558 1.00 42.59 739 SER A C 1
ATOM 5930 O O . SER A 1 739 ? -51.103 -8.506 16.571 1.00 42.59 739 SER A O 1
ATOM 5932 N N . TYR A 1 740 ? -50.126 -9.881 18.045 1.00 41.28 740 TYR A N 1
ATOM 5933 C CA . TYR A 1 740 ? -50.895 -11.087 17.732 1.00 41.28 740 TYR A CA 1
ATOM 5934 C C . TYR A 1 740 ? -52.330 -11.019 18.305 1.00 41.28 740 TYR A C 1
ATOM 5936 O O . TYR A 1 740 ? -53.060 -12.006 18.264 1.00 41.28 740 TYR A O 1
ATOM 5944 N N . LEU A 1 741 ? -52.770 -9.875 18.855 1.00 40.91 741 LEU A N 1
ATOM 5945 C CA . LEU A 1 741 ? -53.906 -9.698 19.767 1.00 40.91 741 LEU A CA 1
ATOM 5946 C C . LEU A 1 741 ? -54.997 -8.728 19.259 1.00 40.91 741 LEU A C 1
ATOM 5948 O O . LEU A 1 741 ? -55.728 -8.188 20.073 1.00 40.91 741 LEU A O 1
ATOM 5952 N N . VAL A 1 742 ? -55.239 -8.670 17.938 1.00 47.12 742 VAL A N 1
ATOM 5953 C CA . VAL A 1 742 ? -56.307 -7.884 17.249 1.00 47.12 742 VAL A CA 1
ATOM 5954 C C . VAL A 1 742 ? -55.822 -6.499 16.795 1.00 47.12 742 VAL A C 1
ATOM 5956 O O . VAL A 1 742 ? -55.021 -5.862 17.475 1.00 47.12 742 VAL A O 1
ATOM 5959 N N . ASP A 1 743 ? -56.292 -6.070 15.614 1.00 47.88 743 ASP A N 1
ATOM 5960 C CA . ASP A 1 743 ? -56.021 -4.748 15.038 1.00 47.88 743 ASP A CA 1
ATOM 5961 C C . ASP A 1 743 ? -56.503 -3.642 15.998 1.00 47.88 743 ASP A C 1
ATOM 5963 O O . ASP A 1 743 ? -57.694 -3.622 16.342 1.00 47.88 743 ASP A O 1
ATOM 5967 N N . PRO A 1 744 ? -55.626 -2.715 16.425 1.00 51.88 744 PRO A N 1
ATOM 5968 C CA . PRO A 1 744 ? -56.049 -1.541 17.177 1.00 51.88 744 PRO A CA 1
ATOM 5969 C C . PRO A 1 744 ? -57.002 -0.698 16.316 1.00 51.88 744 PRO A C 1
ATOM 5971 O O . PRO A 1 744 ? -56.921 -0.705 15.085 1.00 51.88 744 PRO A O 1
ATOM 5974 N N . GLY A 1 745 ? -57.921 0.035 16.951 1.00 50.53 745 GLY A N 1
ATOM 5975 C CA . GLY A 1 745 ? -58.833 0.932 16.232 1.00 50.53 745 GLY A CA 1
ATOM 5976 C C . GLY A 1 745 ? -58.077 1.905 15.310 1.00 50.53 745 GLY A C 1
ATOM 5977 O O . GLY A 1 745 ? -56.981 2.361 15.627 1.00 50.53 745 GLY A O 1
ATOM 5978 N N . THR A 1 746 ? -58.646 2.257 14.154 1.00 48.75 746 THR A N 1
ATOM 5979 C CA . THR A 1 746 ? -58.005 3.152 13.165 1.00 48.75 746 THR A CA 1
ATOM 5980 C C . THR A 1 746 ? -58.178 4.645 13.488 1.00 48.75 746 THR A C 1
ATOM 5982 O O . THR A 1 746 ? -58.041 5.492 12.604 1.00 48.75 746 THR A O 1
ATOM 5985 N N . GLY A 1 747 ? -58.549 4.989 14.723 1.00 51.00 747 GLY A N 1
ATOM 5986 C CA . GLY A 1 747 ? -58.879 6.356 15.117 1.00 51.00 747 GLY A CA 1
ATOM 5987 C C . GLY A 1 747 ? -57.645 7.258 15.184 1.00 51.00 747 GLY A C 1
ATOM 5988 O O . GLY A 1 747 ? -56.696 6.973 15.910 1.00 51.00 747 GLY A O 1
ATOM 5989 N N . THR A 1 748 ? -57.664 8.372 14.453 1.00 51.44 748 THR A N 1
ATOM 5990 C CA . THR A 1 748 ? -56.732 9.490 14.657 1.00 51.44 748 THR A CA 1
ATOM 5991 C C . THR A 1 748 ? -57.300 10.421 15.720 1.00 51.44 748 THR A C 1
ATOM 5993 O O . THR A 1 748 ? -58.417 10.916 15.557 1.00 51.44 748 THR A O 1
ATOM 5996 N N . LEU A 1 749 ? -56.539 10.687 16.780 1.00 56.84 749 LEU A N 1
ATOM 5997 C CA . LEU A 1 749 ? -56.936 11.603 17.849 1.00 56.84 749 LEU A CA 1
ATOM 5998 C C . LEU A 1 749 ? -56.084 12.877 17.816 1.00 56.84 749 LEU A C 1
ATOM 6000 O O . LEU A 1 749 ? -54.950 12.850 17.329 1.00 56.84 749 LEU A O 1
ATOM 6004 N N . PRO A 1 750 ? -56.599 14.013 18.319 1.00 52.50 750 PRO A N 1
ATOM 6005 C CA . PRO A 1 750 ? -55.787 15.209 18.483 1.00 52.50 750 PRO A CA 1
ATOM 6006 C C . PRO A 1 750 ? -54.608 14.911 19.418 1.00 52.50 750 PRO A C 1
ATOM 6008 O O . PRO A 1 750 ? -54.770 14.265 20.455 1.00 52.50 750 PRO A O 1
ATOM 6011 N N . ALA A 1 751 ? -53.418 15.378 19.043 1.00 50.84 751 ALA A N 1
ATOM 6012 C CA . ALA A 1 751 ? -52.260 15.333 19.924 1.00 50.84 751 ALA A CA 1
ATOM 6013 C C . ALA A 1 751 ? -52.491 16.293 21.099 1.00 50.84 751 ALA A C 1
ATOM 6015 O O . ALA A 1 751 ? -52.790 17.472 20.891 1.00 50.84 751 ALA A O 1
ATOM 6016 N N . VAL A 1 752 ? -52.352 15.792 22.323 1.00 54.78 752 VAL A N 1
ATOM 6017 C CA . VAL A 1 752 ? -52.501 16.572 23.561 1.00 54.78 752 VAL A CA 1
ATOM 6018 C C . VAL A 1 752 ? -51.159 16.550 24.298 1.00 54.78 752 VAL A C 1
ATOM 6020 O O . VAL A 1 752 ? -50.357 15.639 24.101 1.00 54.78 752 VAL A O 1
ATOM 6023 N N . GLY A 1 753 ? -50.858 17.574 25.103 1.00 46.59 753 GLY A N 1
ATOM 6024 C CA . GLY A 1 753 ? -49.609 17.615 25.873 1.00 46.59 753 GLY A CA 1
ATOM 6025 C C . GLY A 1 753 ? -49.464 16.373 26.760 1.00 46.59 753 GLY A C 1
ATOM 6026 O O . GLY A 1 753 ? -50.392 16.042 27.492 1.00 46.59 753 GLY A O 1
ATOM 6027 N N . SER A 1 754 ? -48.325 15.674 26.679 1.00 49.81 754 SER A N 1
ATOM 6028 C CA . SER A 1 754 ? -48.126 14.421 27.418 1.00 49.81 754 SER A CA 1
ATOM 6029 C C . SER A 1 754 ? -48.103 14.665 28.927 1.00 49.81 754 SER A C 1
ATOM 6031 O O . SER A 1 754 ? -47.388 15.561 29.380 1.00 49.81 754 SER A O 1
ATOM 6033 N N . SER A 1 755 ? -48.755 13.804 29.707 1.00 47.41 755 SER A N 1
ATOM 6034 C CA . SER A 1 755 ? -48.674 13.779 31.177 1.00 47.41 755 SER A CA 1
ATOM 6035 C C . SER A 1 755 ? -47.344 13.229 31.723 1.00 47.41 755 SER A C 1
ATOM 6037 O O . SER A 1 755 ? -47.246 12.933 32.912 1.00 47.41 755 SER A O 1
ATOM 6039 N N . GLY A 1 756 ? -46.341 13.040 30.856 1.00 53.34 756 GLY A N 1
ATOM 6040 C CA . GLY A 1 756 ? -45.147 12.245 31.133 1.00 53.34 756 GLY A CA 1
ATOM 6041 C C . GLY A 1 756 ? -45.452 10.745 31.044 1.00 53.34 756 GLY A C 1
ATOM 6042 O O . GLY A 1 756 ? -46.501 10.294 31.499 1.00 53.34 756 GLY A O 1
ATOM 6043 N N . GLY A 1 757 ? -44.544 9.969 30.442 1.00 53.62 757 GLY A N 1
ATOM 6044 C CA . GLY A 1 757 ? -44.698 8.517 30.287 1.00 53.62 757 GLY A CA 1
ATOM 6045 C C . GLY A 1 757 ? -44.819 7.763 31.621 1.00 53.62 757 GLY A C 1
ATOM 6046 O O . GLY A 1 757 ? -44.604 8.320 32.701 1.00 53.62 757 GLY A O 1
ATOM 6047 N N . MET A 1 758 ? -45.112 6.460 31.558 1.00 48.50 758 MET A N 1
ATOM 6048 C CA . MET A 1 758 ? -45.308 5.598 32.740 1.00 48.50 758 MET A CA 1
ATOM 6049 C C . MET A 1 758 ? -44.163 5.715 33.766 1.00 48.50 758 MET A C 1
ATOM 6051 O O . MET A 1 758 ? -44.380 5.725 34.977 1.00 48.50 758 MET A O 1
ATOM 6055 N N . LEU A 1 759 ? -42.932 5.864 33.272 1.00 44.53 759 LEU A N 1
ATOM 6056 C CA . LEU A 1 759 ? -41.711 5.938 34.073 1.00 44.53 759 LEU A CA 1
ATOM 6057 C C . LEU A 1 759 ? -41.606 7.244 34.883 1.00 44.53 759 LEU A C 1
ATOM 6059 O O . LEU A 1 759 ? -41.174 7.217 36.034 1.00 44.53 759 LEU A O 1
ATOM 6063 N N . SER A 1 760 ? -42.040 8.381 34.324 1.00 50.81 760 SER A N 1
ATOM 6064 C CA . SER A 1 760 ? -42.085 9.653 35.061 1.00 50.81 760 SER A CA 1
ATOM 6065 C C . SER A 1 760 ? -43.190 9.662 36.110 1.00 50.81 760 SER A C 1
ATOM 6067 O O . SER A 1 760 ? -42.948 10.113 37.224 1.00 50.81 760 SER A O 1
ATOM 6069 N N . GLN A 1 761 ? -44.358 9.086 35.809 1.00 50.38 761 GLN A N 1
ATOM 6070 C CA . GLN A 1 761 ? -45.462 9.016 36.772 1.00 50.38 761 GLN A CA 1
ATOM 6071 C C . GLN A 1 761 ? -45.140 8.102 37.963 1.00 50.38 761 GLN A C 1
ATOM 6073 O O . GLN A 1 761 ? -45.409 8.463 39.108 1.00 50.38 761 GLN A O 1
ATOM 6078 N N . LEU A 1 762 ? -44.493 6.955 37.720 1.00 47.00 762 LEU A N 1
ATOM 6079 C CA . LEU A 1 762 ? -44.010 6.068 38.786 1.00 47.00 762 LEU A CA 1
ATOM 6080 C C . LEU A 1 762 ? -42.932 6.731 39.649 1.00 47.00 762 LEU A C 1
ATOM 6082 O O . LEU A 1 762 ? -42.951 6.587 40.870 1.00 47.00 762 LEU A O 1
ATOM 6086 N N . LYS A 1 763 ? -42.005 7.468 39.028 1.00 46.28 763 LYS A N 1
ATOM 6087 C CA . LYS A 1 763 ? -40.941 8.181 39.741 1.00 46.28 763 LYS A CA 1
ATOM 6088 C C . LYS A 1 763 ? -41.500 9.307 40.608 1.00 46.28 763 LYS A C 1
ATOM 6090 O O . LYS A 1 763 ? -41.148 9.400 41.779 1.00 46.28 763 LYS A O 1
ATOM 6095 N N . GLU A 1 764 ? -42.414 10.106 40.065 1.00 49.00 764 GLU A N 1
ATOM 6096 C CA . GLU A 1 764 ? -43.105 11.147 40.822 1.00 49.00 764 GLU A CA 1
ATOM 6097 C C . GLU A 1 764 ? -43.898 10.561 41.991 1.00 49.00 764 GLU A C 1
ATOM 6099 O O . GLU A 1 764 ? -43.804 11.094 43.092 1.00 49.00 764 GLU A O 1
ATOM 6104 N N . LEU A 1 765 ? -44.613 9.443 41.796 1.00 44.16 765 LEU A N 1
ATOM 6105 C CA . LEU A 1 765 ? -45.335 8.753 42.869 1.00 44.16 765 LEU A CA 1
ATOM 6106 C C . LEU A 1 765 ? -44.384 8.222 43.952 1.00 44.16 765 LEU A C 1
ATOM 6108 O O . LEU A 1 765 ? -44.660 8.386 45.138 1.00 44.16 765 LEU A O 1
ATOM 6112 N N . ALA A 1 766 ? -43.264 7.603 43.569 1.00 41.69 766 ALA A N 1
ATOM 6113 C CA . ALA A 1 766 ? -42.266 7.097 44.510 1.00 41.69 766 ALA A CA 1
ATOM 6114 C C . ALA A 1 766 ? -41.625 8.230 45.330 1.00 41.69 766 ALA A C 1
ATOM 6116 O O . ALA A 1 766 ? -41.491 8.112 46.550 1.00 41.69 766 ALA A O 1
ATOM 6117 N N . GLU A 1 767 ? -41.300 9.358 44.692 1.00 44.69 767 GLU A N 1
ATOM 6118 C CA . GLU A 1 767 ? -40.817 10.570 45.365 1.00 44.69 767 GLU A CA 1
ATOM 6119 C C . GLU A 1 767 ? -41.868 11.144 46.330 1.00 44.69 767 GLU A C 1
ATOM 6121 O O . GLU A 1 767 ? -41.529 11.604 47.423 1.00 44.69 767 GLU A O 1
ATOM 6126 N N . LEU A 1 768 ? -43.150 11.078 45.967 1.00 46.12 768 LEU A N 1
ATOM 6127 C CA . LEU A 1 768 ? -44.275 11.519 46.792 1.00 46.12 768 LEU A CA 1
ATOM 6128 C C . LEU A 1 768 ? -44.484 10.608 48.011 1.00 46.12 768 LEU A C 1
ATOM 6130 O O . LEU A 1 768 ? -44.596 11.097 49.134 1.00 46.12 768 LEU A O 1
ATOM 6134 N N . ILE A 1 769 ? -44.444 9.286 47.820 1.00 42.44 769 ILE A N 1
ATOM 6135 C CA . ILE A 1 769 ? -44.502 8.283 48.897 1.00 42.44 769 ILE A CA 1
ATOM 6136 C C . ILE A 1 769 ? -43.303 8.441 49.844 1.00 42.44 769 ILE A C 1
ATOM 6138 O O . ILE A 1 769 ? -43.469 8.375 51.064 1.00 42.44 769 ILE A O 1
ATOM 6142 N N . GLY A 1 770 ? -42.110 8.713 49.306 1.00 38.69 770 GLY A N 1
ATOM 6143 C CA . GLY A 1 770 ? -40.910 9.009 50.092 1.00 38.69 770 GLY A CA 1
ATOM 6144 C C . GLY A 1 770 ? -41.049 10.272 50.950 1.00 38.69 770 GLY A C 1
ATOM 6145 O O . GLY A 1 770 ? -40.635 10.278 52.109 1.00 38.69 770 GLY A O 1
ATOM 6146 N N . LYS A 1 771 ? -41.693 11.325 50.431 1.00 44.53 771 LYS A N 1
ATOM 6147 C CA . LYS A 1 771 ? -42.006 12.551 51.190 1.00 44.53 771 LYS A CA 1
ATOM 6148 C C . LYS A 1 771 ? -43.048 12.310 52.292 1.00 44.53 771 LYS A C 1
ATOM 6150 O O . LYS A 1 771 ? -42.871 12.802 53.404 1.00 44.53 771 LYS A O 1
ATOM 6155 N N . VAL A 1 772 ? -44.068 11.485 52.032 1.00 42.16 772 VAL A N 1
ATOM 6156 C CA . VAL A 1 772 ? -45.072 11.073 53.037 1.00 42.16 772 VAL A CA 1
ATOM 6157 C C . VAL A 1 772 ? -44.439 10.246 54.161 1.00 42.16 772 VAL A C 1
ATOM 6159 O O . VAL A 1 772 ? -44.732 10.477 55.334 1.00 42.16 772 VAL A O 1
ATOM 6162 N N . ALA A 1 773 ? -43.531 9.322 53.833 1.00 39.06 773 ALA A N 1
ATOM 6163 C CA . ALA A 1 773 ? -42.798 8.528 54.823 1.00 39.06 773 ALA A CA 1
ATOM 6164 C C . ALA A 1 773 ? -41.898 9.386 55.738 1.00 39.06 773 ALA A C 1
ATOM 6166 O O . ALA A 1 773 ? -41.626 8.989 56.871 1.00 39.06 773 ALA A O 1
ATOM 6167 N N . ASN A 1 774 ? -41.494 10.574 55.272 1.00 40.47 774 ASN A N 1
ATOM 6168 C CA . ASN A 1 774 ? -40.664 11.535 56.003 1.00 40.47 774 ASN A CA 1
ATOM 6169 C C . ASN A 1 774 ? -41.465 12.615 56.766 1.00 40.47 774 ASN A C 1
ATOM 6171 O O . ASN A 1 774 ? -40.858 13.487 57.386 1.00 40.47 774 ASN A O 1
ATOM 6175 N N . GLY A 1 775 ? -42.804 12.538 56.793 1.00 42.19 775 GLY A N 1
ATOM 6176 C CA . GLY A 1 775 ? -43.644 13.299 57.730 1.00 42.19 775 GLY A CA 1
ATOM 6177 C C . GLY A 1 775 ? -44.206 14.642 57.244 1.00 42.19 775 GLY A C 1
ATOM 6178 O O . GLY A 1 775 ? -44.708 15.398 58.074 1.00 42.19 775 GLY A O 1
ATOM 6179 N N . ASP A 1 776 ? -44.180 14.935 55.942 1.00 44.44 776 ASP A N 1
ATOM 6180 C CA . ASP A 1 776 ? -44.695 16.191 55.368 1.00 44.44 776 ASP A CA 1
ATOM 6181 C C . ASP A 1 776 ? -46.093 15.970 54.742 1.00 44.44 776 ASP A C 1
ATOM 6183 O O . ASP A 1 776 ? -46.218 15.472 53.626 1.00 44.44 776 ASP A O 1
ATOM 6187 N N . ILE A 1 777 ? -47.173 16.214 55.501 1.00 47.78 777 ILE A N 1
ATOM 6188 C CA . ILE A 1 777 ? -48.503 15.610 55.226 1.00 47.78 777 ILE A CA 1
ATOM 6189 C C . ILE A 1 777 ? -49.536 16.608 54.650 1.00 47.78 777 ILE A C 1
ATOM 6191 O O . ILE A 1 777 ? -50.529 16.191 54.057 1.00 47.78 777 ILE A O 1
ATOM 6195 N N . THR A 1 778 ? -49.350 17.927 54.782 1.00 44.00 778 THR A N 1
ATOM 6196 C CA . THR A 1 778 ? -50.459 18.892 54.589 1.00 44.00 778 THR A CA 1
ATOM 6197 C C . THR A 1 778 ? -50.649 19.445 53.171 1.00 44.00 778 THR A C 1
ATOM 6199 O O . THR A 1 778 ? -51.795 19.599 52.762 1.00 44.00 778 THR A O 1
ATOM 6202 N N . GLU A 1 779 ? -49.591 19.703 52.394 1.00 42.31 779 GLU A N 1
ATOM 6203 C CA . GLU A 1 779 ? -49.712 20.067 50.957 1.00 42.31 779 GLU A CA 1
ATOM 6204 C C . GLU A 1 779 ? -49.702 18.836 50.037 1.00 42.31 779 GLU A C 1
ATOM 6206 O O . GLU A 1 779 ? -50.201 18.868 48.916 1.00 42.31 779 GLU A O 1
ATOM 6211 N N . VAL A 1 780 ? -49.182 17.720 50.546 1.00 42.19 780 VAL A N 1
ATOM 6212 C CA . VAL A 1 780 ? -48.972 16.473 49.809 1.00 42.19 780 VAL A CA 1
ATOM 6213 C C . VAL A 1 780 ? -50.283 15.708 49.596 1.00 42.19 780 VAL A C 1
ATOM 6215 O O . VAL A 1 780 ? -50.417 15.004 48.606 1.00 42.19 780 VAL A O 1
ATOM 6218 N N . ALA A 1 781 ? -51.286 15.871 50.466 1.00 42.47 781 ALA A N 1
ATOM 6219 C CA . ALA A 1 781 ? -52.506 15.063 50.435 1.00 42.47 781 ALA A CA 1
ATOM 6220 C C . ALA A 1 781 ? -53.399 15.289 49.201 1.00 42.47 781 ALA A C 1
ATOM 6222 O O . ALA A 1 781 ? -54.023 14.334 48.757 1.00 42.47 781 ALA A O 1
ATOM 6223 N N . ALA A 1 782 ? -53.475 16.504 48.645 1.00 43.69 782 ALA A N 1
ATOM 6224 C CA . ALA A 1 782 ? -54.331 16.788 47.486 1.00 43.69 782 ALA A CA 1
ATOM 6225 C C . ALA A 1 782 ? -53.706 16.282 46.173 1.00 43.69 782 ALA A C 1
ATOM 6227 O O . ALA A 1 782 ? -54.354 15.537 45.450 1.00 43.69 782 ALA A O 1
ATOM 6228 N N . ASP A 1 783 ? -52.426 16.587 45.925 1.00 45.09 783 ASP A N 1
ATOM 6229 C CA . ASP A 1 783 ? -51.698 16.127 44.729 1.00 45.09 783 ASP A CA 1
ATOM 6230 C C . ASP A 1 783 ? -51.412 14.613 44.783 1.00 45.09 783 ASP A C 1
ATOM 6232 O O . ASP A 1 783 ? -51.525 13.921 43.774 1.00 45.09 783 ASP A O 1
ATOM 6236 N N . ALA A 1 784 ? -51.141 14.056 45.977 1.00 42.22 784 ALA A N 1
ATOM 6237 C CA . ALA A 1 784 ? -51.076 12.607 46.183 1.00 42.22 784 ALA A CA 1
ATOM 6238 C C . ALA A 1 784 ? -52.405 11.946 45.857 1.00 42.22 784 ALA A C 1
ATOM 6240 O O . ALA A 1 784 ? -52.404 10.943 45.164 1.00 42.22 784 ALA A O 1
ATOM 6241 N N . ARG A 1 785 ? -53.519 12.478 46.374 1.00 44.91 785 ARG A N 1
ATOM 6242 C CA . ARG A 1 785 ? -54.862 11.929 46.175 1.00 44.91 785 ARG A CA 1
ATOM 6243 C C . ARG A 1 785 ? -55.268 11.998 44.708 1.00 44.91 785 ARG A C 1
ATOM 6245 O O . ARG A 1 785 ? -55.740 10.998 44.192 1.00 44.91 785 ARG A O 1
ATOM 6252 N N . ASP A 1 786 ? -55.052 13.124 44.038 1.00 47.06 786 ASP A N 1
ATOM 6253 C CA . ASP A 1 786 ? -55.435 13.299 42.636 1.00 47.06 786 ASP A CA 1
ATOM 6254 C C . ASP A 1 786 ? -54.580 12.403 41.718 1.00 47.06 786 ASP A C 1
ATOM 6256 O O . ASP A 1 786 ? -55.114 11.742 40.829 1.00 47.06 786 ASP A O 1
ATOM 6260 N N . LYS A 1 787 ? -53.275 12.251 41.993 1.00 47.97 787 LYS A N 1
ATOM 6261 C CA . LYS A 1 787 ? -52.419 11.270 41.298 1.00 47.97 787 LYS A CA 1
ATOM 6262 C C . LYS A 1 787 ? -52.742 9.824 41.682 1.00 47.97 787 LYS A C 1
ATOM 6264 O O . LYS A 1 787 ? -52.651 8.949 40.828 1.00 47.97 787 LYS A O 1
ATOM 6269 N N . LEU A 1 788 ? -53.157 9.558 42.923 1.00 42.19 788 LEU A N 1
ATOM 6270 C CA . LEU A 1 788 ? -53.646 8.245 43.351 1.00 42.19 788 LEU A CA 1
ATOM 6271 C C . LEU A 1 788 ? -54.940 7.901 42.618 1.00 42.19 788 LEU A C 1
ATOM 6273 O O . LEU A 1 788 ? -55.064 6.768 42.195 1.00 42.19 788 LEU A O 1
ATOM 6277 N N . PHE A 1 789 ? -55.842 8.863 42.403 1.00 45.91 789 PHE A N 1
ATOM 6278 C CA . PHE A 1 789 ? -57.062 8.687 41.616 1.00 45.91 789 PHE A CA 1
ATOM 6279 C C . PHE A 1 789 ? -56.769 8.477 40.133 1.00 45.91 789 PHE A C 1
ATOM 6281 O O . PHE A 1 789 ? -57.422 7.654 39.508 1.00 45.91 789 PHE A O 1
ATOM 6288 N N . VAL A 1 790 ? -55.768 9.154 39.562 1.00 47.50 790 VAL A N 1
ATOM 6289 C CA . VAL A 1 790 ? -55.322 8.903 38.179 1.00 47.50 790 VAL A CA 1
ATOM 6290 C C . VAL A 1 790 ? -54.696 7.513 38.048 1.00 47.50 790 VAL A C 1
ATOM 6292 O O . VAL A 1 790 ? -54.988 6.798 37.097 1.00 47.50 790 VAL A O 1
ATOM 6295 N N . ILE A 1 791 ? -53.876 7.094 39.012 1.00 45.53 791 ILE A N 1
ATOM 6296 C CA . ILE A 1 791 ? -53.253 5.764 39.026 1.00 45.53 791 ILE A CA 1
ATOM 6297 C C . ILE A 1 791 ? -54.280 4.671 39.346 1.00 45.53 791 ILE A C 1
ATOM 6299 O O . ILE A 1 791 ? -54.222 3.608 38.746 1.00 45.53 791 ILE A O 1
ATOM 6303 N N . GLU A 1 792 ? -55.245 4.925 40.228 1.00 42.31 792 GLU A N 1
ATOM 6304 C CA . GLU A 1 792 ? -56.400 4.062 40.504 1.00 42.31 792 GLU A CA 1
ATOM 6305 C C . GLU A 1 792 ? -57.267 3.942 39.254 1.00 42.31 792 GLU A C 1
ATOM 6307 O O . GLU A 1 792 ? -57.561 2.833 38.841 1.00 42.31 792 GLU A O 1
ATOM 6312 N N . TYR A 1 793 ? -57.567 5.044 38.566 1.00 44.03 793 TYR A N 1
ATOM 6313 C CA . TYR A 1 793 ? -58.268 5.035 37.285 1.00 44.03 793 TYR A CA 1
ATOM 6314 C C . TYR A 1 793 ? -57.506 4.224 36.223 1.00 44.03 793 TYR A C 1
ATOM 6316 O O . TYR A 1 793 ? -58.104 3.373 35.575 1.00 44.03 793 TYR A O 1
ATOM 6324 N N . ILE A 1 794 ? -56.187 4.411 36.089 1.00 47.47 794 ILE A N 1
ATOM 6325 C CA . ILE A 1 794 ? -55.319 3.659 35.162 1.00 47.47 794 ILE A CA 1
ATOM 6326 C C . ILE A 1 794 ? -55.234 2.162 35.522 1.00 47.47 794 ILE A C 1
ATOM 6328 O O . ILE A 1 794 ? -55.174 1.319 34.628 1.00 47.47 794 ILE A O 1
ATOM 6332 N N . MET A 1 795 ? -55.232 1.817 36.813 1.00 42.94 795 MET A N 1
ATOM 6333 C CA . MET A 1 795 ? -55.098 0.438 37.302 1.00 42.94 795 MET A CA 1
ATOM 6334 C C . MET A 1 795 ? -56.443 -0.307 37.405 1.00 42.94 795 MET A C 1
ATOM 6336 O O . MET A 1 795 ? -56.444 -1.530 37.287 1.00 42.94 795 MET A O 1
ATOM 6340 N N . ASP A 1 796 ? -57.573 0.389 37.587 1.00 41.41 796 ASP A N 1
ATOM 6341 C CA . ASP A 1 796 ? -58.927 -0.192 37.655 1.00 41.41 796 ASP A CA 1
ATOM 6342 C C . ASP A 1 796 ? -59.646 -0.199 36.291 1.00 41.41 796 ASP A C 1
ATOM 6344 O O . ASP A 1 796 ? -60.455 -1.097 36.034 1.00 41.41 796 ASP A O 1
ATOM 6348 N N . MET A 1 797 ? -59.331 0.730 35.376 1.00 45.22 797 MET A N 1
ATOM 6349 C CA . MET A 1 797 ? -59.717 0.660 33.955 1.00 45.22 797 MET A CA 1
ATOM 6350 C C . MET A 1 797 ? -58.672 -0.118 33.161 1.00 45.22 797 MET A C 1
ATOM 6352 O O . MET A 1 797 ? -58.146 0.385 32.167 1.00 45.22 797 MET A O 1
ATOM 6356 N N . PHE A 1 798 ? -58.358 -1.348 33.588 1.00 48.88 7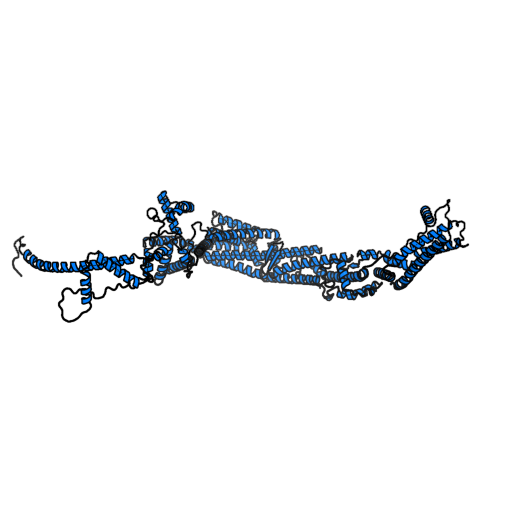98 PHE A N 1
ATOM 6357 C CA . PHE A 1 798 ? -57.507 -2.215 32.780 1.00 48.88 798 PHE A CA 1
ATOM 6358 C C . PHE A 1 798 ? -57.978 -2.164 31.322 1.00 48.88 798 PHE A C 1
ATOM 6360 O O . PHE A 1 798 ? -59.180 -2.303 31.061 1.00 48.88 798 PHE A O 1
ATOM 6367 N N . SER A 1 799 ? -57.027 -1.941 30.407 1.00 53.88 799 SER A N 1
ATOM 6368 C CA . SER A 1 799 ? -57.300 -1.745 28.983 1.00 53.88 799 SER A CA 1
ATOM 6369 C C . SER A 1 799 ? -58.272 -2.796 28.461 1.00 53.88 799 SER A C 1
ATOM 6371 O O . SER A 1 799 ? -58.372 -3.914 28.996 1.00 53.88 799 SER A O 1
ATOM 6373 N N . HIS A 1 800 ? -58.977 -2.482 27.373 1.00 56.16 800 HIS A N 1
ATOM 6374 C CA . HIS A 1 800 ? -59.890 -3.451 26.767 1.00 56.16 800 HIS A CA 1
ATOM 6375 C C . HIS A 1 800 ? -59.213 -4.804 26.451 1.00 56.16 800 HIS A C 1
ATOM 6377 O O . HIS A 1 800 ? -59.917 -5.811 26.340 1.00 56.16 800 HIS A O 1
ATOM 6383 N N . ALA A 1 801 ? -57.873 -4.862 26.421 1.00 54.53 801 ALA A N 1
ATOM 6384 C CA . ALA A 1 801 ? -57.088 -6.086 26.341 1.00 54.53 801 ALA A CA 1
ATOM 6385 C C . ALA A 1 801 ? -57.312 -6.996 27.555 1.00 54.53 801 ALA A C 1
ATOM 6387 O O . ALA A 1 801 ? -57.767 -8.120 27.388 1.00 54.53 801 ALA A O 1
ATOM 6388 N N . THR A 1 802 ? -57.086 -6.516 28.780 1.00 55.09 802 THR A N 1
ATOM 6389 C CA . THR A 1 802 ? -57.239 -7.330 30.005 1.00 55.09 802 THR A CA 1
ATOM 6390 C C . THR A 1 802 ? -58.692 -7.746 30.236 1.00 55.09 802 THR A C 1
ATOM 6392 O O . THR A 1 802 ? -58.954 -8.848 30.707 1.00 55.09 802 THR A O 1
ATOM 6395 N N . TYR A 1 803 ? -59.648 -6.892 29.865 1.00 59.44 803 TYR A N 1
ATOM 6396 C CA . TYR A 1 803 ? -61.066 -7.229 29.961 1.00 59.44 803 TYR A CA 1
ATOM 6397 C C . TYR A 1 803 ? -61.478 -8.338 28.988 1.00 59.44 803 TYR A C 1
ATOM 6399 O O . TYR A 1 803 ? -62.113 -9.307 29.404 1.00 59.44 803 TYR A O 1
ATOM 6407 N N . SER A 1 804 ? -61.102 -8.213 27.710 1.00 61.25 804 SER A N 1
ATOM 6408 C CA . SER A 1 804 ? -61.370 -9.250 26.699 1.00 61.25 804 SER A CA 1
ATOM 6409 C C . SER A 1 804 ? -60.726 -10.574 27.116 1.00 61.25 804 SER A C 1
ATOM 6411 O O . SER A 1 804 ? -61.333 -11.639 27.034 1.00 61.25 804 SER A O 1
ATOM 6413 N N . ASN A 1 805 ? -59.530 -10.463 27.683 1.00 61.00 805 ASN A N 1
ATOM 6414 C CA . ASN A 1 805 ? -58.750 -11.546 28.238 1.00 61.00 805 ASN A CA 1
ATOM 6415 C C . ASN A 1 805 ? -59.453 -12.267 29.409 1.00 61.00 805 ASN A C 1
ATOM 6417 O O . ASN A 1 805 ? -59.631 -13.485 29.385 1.00 61.00 805 ASN A O 1
ATOM 6421 N N . GLU A 1 806 ? -59.900 -11.534 30.428 1.00 60.81 806 GLU A N 1
ATOM 6422 C CA . GLU A 1 806 ? -60.628 -12.092 31.576 1.00 60.81 806 GLU A CA 1
ATOM 6423 C C . GLU A 1 806 ? -61.973 -12.714 31.160 1.00 60.81 806 GLU A C 1
ATOM 6425 O O . GLU A 1 806 ? -62.397 -13.737 31.703 1.00 60.81 806 GLU A O 1
ATOM 6430 N N . ALA A 1 807 ? -62.642 -12.123 30.170 1.00 65.88 807 ALA A N 1
ATOM 6431 C CA . ALA A 1 807 ? -63.893 -12.634 29.631 1.00 65.88 807 ALA A CA 1
ATOM 6432 C C . ALA A 1 807 ? -63.715 -13.988 28.924 1.00 65.88 807 ALA A C 1
ATOM 6434 O O . ALA A 1 807 ? -64.517 -14.895 29.147 1.00 65.88 807 ALA A O 1
ATOM 6435 N N . TRP A 1 808 ? -62.643 -14.189 28.145 1.00 70.88 808 TRP A N 1
ATOM 6436 C CA . TRP A 1 808 ? -62.357 -15.504 27.548 1.00 70.88 808 TRP A CA 1
ATOM 6437 C C . TRP A 1 808 ? -62.157 -16.583 28.618 1.00 70.88 808 TRP A C 1
ATOM 6439 O O . TRP A 1 808 ? -62.717 -17.673 28.487 1.00 70.88 808 TRP A O 1
ATOM 6449 N N . TYR A 1 809 ? -61.469 -16.269 29.722 1.00 67.12 809 TYR A N 1
ATOM 6450 C CA . TYR A 1 809 ? -61.344 -17.196 30.854 1.00 67.12 809 TYR A CA 1
ATOM 6451 C C . TYR A 1 809 ? -62.684 -17.508 31.516 1.00 67.12 809 TYR A C 1
ATOM 6453 O O . TYR A 1 809 ? -62.988 -18.676 31.744 1.00 67.12 809 TYR A O 1
ATOM 6461 N N . LYS A 1 810 ? -63.513 -16.494 31.790 1.00 67.19 810 LYS A N 1
ATOM 6462 C CA . LYS A 1 810 ? -64.845 -16.692 32.390 1.00 67.19 810 LYS A CA 1
ATOM 6463 C C . LYS A 1 810 ? -65.769 -17.518 31.489 1.00 67.19 810 LYS A C 1
ATOM 6465 O O . LYS A 1 810 ? -66.588 -18.291 31.990 1.00 67.19 810 LYS A O 1
ATOM 6470 N N . ARG A 1 811 ? -65.647 -17.379 30.164 1.00 71.31 811 ARG A N 1
ATOM 6471 C CA . ARG A 1 811 ? -66.393 -18.185 29.181 1.00 71.31 811 ARG A CA 1
ATOM 6472 C C . ARG A 1 811 ? -65.906 -19.633 29.136 1.00 71.31 811 ARG A C 1
ATOM 6474 O O . ARG A 1 811 ? -66.742 -20.534 29.094 1.00 71.31 811 ARG A O 1
ATOM 6481 N N . GLU A 1 812 ? -64.595 -19.866 29.200 1.00 71.19 812 GLU A N 1
ATOM 6482 C CA . GLU A 1 812 ? -64.027 -21.219 29.294 1.00 71.19 812 GLU A CA 1
ATOM 6483 C C . GLU A 1 812 ? -64.406 -21.895 30.617 1.00 71.19 812 GLU A C 1
ATOM 6485 O O . GLU A 1 812 ? -64.842 -23.043 30.619 1.00 71.19 812 GLU A O 1
ATOM 6490 N N . GLU A 1 813 ? -64.327 -21.174 31.737 1.00 68.50 813 GLU A N 1
ATOM 6491 C CA . GLU A 1 813 ? -64.695 -21.680 33.061 1.00 68.50 813 GLU A CA 1
ATOM 6492 C C . GLU A 1 813 ? -66.167 -22.107 33.109 1.00 68.50 813 GLU A C 1
ATOM 6494 O O . GLU A 1 813 ? -66.480 -23.200 33.583 1.00 68.50 813 GLU A O 1
ATOM 6499 N N . LYS A 1 814 ? -67.080 -21.295 32.555 1.00 67.88 814 LYS A N 1
ATOM 6500 C CA . LYS A 1 814 ? -68.503 -21.655 32.447 1.00 67.88 814 LYS A CA 1
ATOM 6501 C C . LYS A 1 814 ? -68.756 -22.863 31.542 1.00 67.88 814 LYS A C 1
ATOM 6503 O O . LYS A 1 814 ? -69.713 -23.592 31.787 1.00 67.88 814 LYS A O 1
ATOM 6508 N N . ALA A 1 815 ? -67.946 -23.060 30.502 1.00 68.19 815 ALA A N 1
ATOM 6509 C CA . ALA A 1 815 ? -68.115 -24.157 29.551 1.00 68.19 815 ALA A CA 1
ATOM 6510 C C . ALA A 1 815 ? -67.510 -25.484 30.046 1.00 68.19 815 ALA A C 1
ATOM 6512 O O . ALA A 1 815 ? -68.116 -26.535 29.848 1.00 68.19 815 ALA A O 1
ATOM 6513 N N . ASN A 1 816 ? -66.341 -25.438 30.696 1.00 66.44 816 ASN A N 1
ATOM 6514 C CA . ASN A 1 816 ? -65.507 -26.609 30.992 1.00 66.44 816 ASN A CA 1
ATOM 6515 C C . ASN A 1 816 ? -65.165 -26.799 32.487 1.00 66.44 816 ASN A C 1
ATOM 6517 O O . ASN A 1 816 ? -64.565 -27.810 32.848 1.00 66.44 816 ASN A O 1
ATOM 6521 N N . GLY A 1 817 ? -65.554 -25.877 33.376 1.00 58.34 817 GLY A N 1
ATOM 6522 C CA . GLY A 1 817 ? -65.463 -26.034 34.836 1.00 58.34 817 GLY A CA 1
ATOM 6523 C C . GLY A 1 817 ? -64.076 -25.835 35.467 1.00 58.34 817 GLY A C 1
ATOM 6524 O O . GLY A 1 817 ? -63.917 -26.110 36.655 1.00 58.34 817 GLY A O 1
ATOM 6525 N N . SER A 1 818 ? -63.070 -25.376 34.713 1.00 57.06 818 SER A N 1
ATOM 6526 C CA . SER A 1 818 ? -61.710 -25.104 35.208 1.00 57.06 818 SER A CA 1
ATOM 6527 C C . SER A 1 818 ? -61.098 -23.886 34.510 1.00 57.06 818 SER A C 1
ATOM 6529 O O . SER A 1 818 ? -61.209 -23.747 33.293 1.00 57.06 818 SER A O 1
ATOM 6531 N N . LEU A 1 819 ? -60.435 -23.017 35.283 1.00 56.25 819 LEU A N 1
ATOM 6532 C CA . LEU A 1 819 ? -59.622 -21.918 34.754 1.00 56.25 819 LEU A CA 1
ATOM 6533 C C . LEU A 1 819 ? -58.313 -22.479 34.169 1.00 56.25 819 LEU A C 1
ATOM 6535 O O . LEU A 1 819 ? -57.522 -23.075 34.901 1.00 56.25 819 LEU A O 1
ATOM 6539 N N . LEU A 1 820 ? -58.062 -22.277 32.874 1.00 55.81 820 LEU A N 1
ATOM 6540 C CA . LEU A 1 820 ? -56.742 -22.519 32.275 1.00 55.81 820 LEU A CA 1
ATOM 6541 C C . LEU A 1 820 ? -55.771 -21.373 32.639 1.00 55.81 820 LEU A C 1
ATOM 6543 O O . LEU A 1 820 ? -56.203 -20.255 32.906 1.00 55.81 820 LEU A O 1
ATOM 6547 N N . HIS A 1 821 ? -54.464 -21.654 32.687 1.00 52.19 821 HIS A N 1
ATOM 6548 C CA . HIS A 1 821 ? -53.412 -20.665 32.976 1.00 52.19 821 HIS A CA 1
ATOM 6549 C C . HIS A 1 821 ? -53.050 -19.803 31.748 1.00 52.19 821 HIS A C 1
ATOM 6551 O O . HIS A 1 821 ? -53.420 -20.137 30.621 1.00 52.19 821 HIS A O 1
ATOM 6557 N N . ALA A 1 822 ? -52.291 -18.719 31.987 1.00 46.81 822 ALA A N 1
ATOM 6558 C CA . ALA A 1 822 ? -51.841 -17.721 31.003 1.00 46.81 822 ALA A CA 1
ATOM 6559 C C . ALA A 1 822 ? -51.163 -18.306 29.750 1.00 46.81 822 ALA A C 1
ATOM 6561 O O . ALA A 1 822 ? -51.114 -17.658 28.716 1.00 46.81 822 ALA A O 1
ATOM 6562 N N . ASP A 1 823 ? -50.677 -19.537 29.810 1.00 52.19 823 ASP A N 1
ATOM 6563 C CA . ASP A 1 823 ? -49.858 -20.145 28.763 1.00 52.19 823 ASP A CA 1
ATOM 6564 C C . ASP A 1 823 ? -50.680 -20.594 27.529 1.00 52.19 823 ASP A C 1
ATOM 6566 O O . ASP A 1 823 ? -50.108 -20.940 26.501 1.00 52.19 823 ASP A O 1
ATOM 6570 N N . ASN A 1 824 ? -52.022 -20.564 27.605 1.00 58.66 824 ASN A N 1
ATOM 6571 C CA . ASN A 1 824 ? -52.948 -21.034 26.557 1.00 58.66 824 ASN A CA 1
ATOM 6572 C C . ASN A 1 824 ? -53.746 -19.907 25.864 1.00 58.66 824 ASN A C 1
ATOM 6574 O O . ASN A 1 824 ? -54.842 -20.145 25.344 1.00 58.66 824 ASN A O 1
ATOM 6578 N N . TRP A 1 825 ? -53.214 -18.681 25.862 1.00 59.41 825 TRP A N 1
ATOM 6579 C CA . TRP A 1 825 ? -53.869 -17.486 25.309 1.00 59.41 825 TRP A CA 1
ATOM 6580 C C . TRP A 1 825 ? -54.423 -17.670 23.891 1.00 59.41 825 TRP A C 1
ATOM 6582 O O . TRP A 1 825 ? -55.595 -17.375 23.644 1.00 59.41 825 TRP A O 1
ATOM 6592 N N . ASP A 1 826 ? -53.605 -18.189 22.976 1.00 59.47 826 ASP A N 1
ATOM 6593 C CA . ASP A 1 826 ? -53.951 -18.276 21.552 1.00 59.47 826 ASP A CA 1
ATOM 6594 C C . ASP A 1 826 ? -55.129 -19.226 21.301 1.00 59.47 826 ASP A C 1
ATOM 6596 O O . ASP A 1 826 ? -56.066 -18.905 20.570 1.00 59.47 826 ASP A O 1
ATOM 6600 N N . ALA A 1 827 ? -55.147 -20.363 22.001 1.00 64.75 827 ALA A N 1
ATOM 6601 C CA . ALA A 1 827 ? -56.211 -21.354 21.882 1.00 64.75 827 ALA A CA 1
ATOM 6602 C C . ALA A 1 827 ? -57.563 -20.836 22.410 1.00 64.75 827 ALA A C 1
ATOM 6604 O O . ALA A 1 827 ? -58.615 -21.138 21.840 1.00 64.75 827 ALA A O 1
ATOM 6605 N N . LEU A 1 828 ? -57.551 -20.040 23.487 1.00 66.44 828 LEU A N 1
ATOM 6606 C CA . LEU A 1 828 ? -58.753 -19.406 24.042 1.00 66.44 828 LEU A CA 1
ATOM 6607 C C . LEU A 1 828 ? -59.279 -18.297 23.126 1.00 66.44 828 LEU A C 1
ATOM 6609 O O . LEU A 1 828 ? -60.489 -18.204 22.894 1.00 66.44 828 LEU A O 1
ATOM 6613 N N . LYS A 1 829 ? -58.374 -17.486 22.571 1.00 63.00 829 LYS A N 1
ATOM 6614 C CA . LYS A 1 829 ? -58.708 -16.419 21.627 1.00 63.00 829 LYS A CA 1
ATOM 6615 C C . LYS A 1 829 ? -59.391 -16.970 20.378 1.00 63.00 829 LYS A C 1
ATOM 6617 O O . LYS A 1 829 ? -60.467 -16.492 20.016 1.00 63.00 829 LYS A O 1
ATOM 6622 N N . ASP A 1 830 ? -58.809 -17.973 19.728 1.00 68.81 830 ASP A N 1
ATOM 6623 C CA . ASP A 1 830 ? -59.366 -18.536 18.491 1.00 68.81 830 ASP A CA 1
ATOM 6624 C C . ASP A 1 830 ? -60.761 -19.132 18.711 1.00 68.81 830 ASP A C 1
ATOM 6626 O O . ASP A 1 830 ? -61.649 -18.997 17.868 1.00 68.81 830 ASP A O 1
ATOM 6630 N N . LYS A 1 831 ? -60.990 -19.714 19.891 1.00 70.44 831 LYS A N 1
ATOM 6631 C CA . LYS A 1 831 ? -62.272 -20.309 20.274 1.00 70.44 831 LYS A CA 1
ATOM 6632 C C . LYS A 1 831 ? -63.374 -19.274 20.535 1.00 70.44 831 LYS A C 1
ATOM 6634 O O . LYS A 1 831 ? -64.517 -19.509 20.146 1.00 70.44 831 LYS A O 1
ATOM 6639 N N . TYR A 1 832 ? -63.066 -18.145 21.186 1.00 67.88 832 TYR A N 1
ATOM 6640 C CA . TYR A 1 832 ? -64.085 -17.201 21.684 1.00 67.88 832 TYR A CA 1
ATOM 6641 C C . TYR A 1 832 ? -64.118 -15.825 21.004 1.00 67.88 832 TYR A C 1
ATOM 6643 O O . TYR A 1 832 ? -65.099 -15.099 21.175 1.00 67.88 832 TYR A O 1
ATOM 6651 N N . SER A 1 833 ? -63.109 -15.462 20.206 1.00 65.38 833 SER A N 1
ATOM 6652 C CA . SER A 1 833 ? -63.009 -14.148 19.541 1.00 65.38 833 SER A CA 1
ATOM 6653 C C . SER A 1 833 ? -64.188 -13.831 18.616 1.00 65.38 833 SER A C 1
ATOM 6655 O O . SER A 1 833 ? -64.669 -12.698 18.591 1.00 65.38 833 SER A O 1
ATOM 6657 N N . SER A 1 834 ? -64.703 -14.829 17.893 1.00 65.25 834 SER A N 1
ATOM 6658 C CA . SER A 1 834 ? -65.854 -14.665 16.992 1.00 65.25 834 SER A CA 1
ATOM 6659 C C . SER A 1 834 ? -67.132 -14.300 17.760 1.00 65.25 834 SER A C 1
ATOM 6661 O O . SER A 1 834 ? -67.867 -13.404 17.354 1.00 65.25 834 SER A O 1
ATOM 6663 N N . ALA A 1 835 ? -67.343 -14.917 18.928 1.00 60.38 835 ALA A N 1
ATOM 6664 C CA . ALA A 1 835 ? -68.484 -14.657 19.808 1.00 60.38 835 ALA A CA 1
ATOM 6665 C C . ALA A 1 835 ? -68.374 -13.328 20.582 1.00 60.38 835 ALA A C 1
ATOM 6667 O O . ALA A 1 835 ? -69.283 -12.962 21.323 1.00 60.38 835 ALA A O 1
ATOM 6668 N N . PHE A 1 836 ? -67.251 -12.612 20.471 1.00 62.12 836 PHE A N 1
ATOM 6669 C CA . PHE A 1 836 ? -67.059 -11.303 21.099 1.00 62.12 836 PHE A CA 1
ATOM 6670 C C . PHE A 1 836 ? -67.631 -10.151 20.254 1.00 62.12 836 PHE A C 1
ATOM 6672 O O . PHE A 1 836 ? -67.819 -9.057 20.782 1.00 62.12 836 PHE A O 1
ATOM 6679 N N . LYS A 1 837 ? -67.949 -10.407 18.975 1.00 59.59 837 LYS A N 1
ATOM 6680 C CA . LYS A 1 837 ? -68.470 -9.425 18.007 1.00 59.59 837 LYS A CA 1
ATOM 6681 C C . LYS A 1 837 ? -70.000 -9.316 17.970 1.00 59.59 837 LYS A C 1
ATOM 6683 O O . LYS A 1 837 ? -70.527 -8.411 17.333 1.00 59.59 837 LYS A O 1
ATOM 6688 N N . GLU A 1 838 ? -70.716 -10.221 18.634 1.00 59.66 838 GLU A N 1
ATOM 6689 C CA . GLU A 1 838 ? -72.181 -10.240 18.652 1.00 59.66 838 GLU A CA 1
ATOM 6690 C C . GLU A 1 838 ? -72.729 -9.681 19.974 1.00 59.66 838 GLU A C 1
ATOM 6692 O O . GLU A 1 838 ? -72.268 -10.034 21.064 1.00 59.66 838 GLU A O 1
ATOM 6697 N N . LEU A 1 839 ? -73.734 -8.801 19.881 1.00 58.59 839 LEU A N 1
ATOM 6698 C CA . LEU A 1 839 ? -74.433 -8.249 21.041 1.00 58.59 839 LEU A CA 1
ATOM 6699 C C . LEU A 1 839 ? -75.478 -9.262 21.540 1.00 58.59 839 LEU A C 1
ATOM 6701 O O . LEU A 1 839 ? -76.608 -9.281 21.056 1.00 58.59 839 LEU A O 1
ATOM 6705 N N . ASN A 1 840 ? -75.113 -10.100 22.515 1.00 63.03 840 ASN A N 1
ATOM 6706 C CA . ASN A 1 840 ? -76.013 -11.097 23.106 1.00 63.03 840 ASN A CA 1
ATOM 6707 C C . ASN A 1 840 ? -76.133 -10.910 24.628 1.00 63.03 840 ASN A C 1
ATOM 6709 O O . ASN A 1 840 ? -75.486 -11.593 25.419 1.00 63.03 840 ASN A O 1
ATOM 6713 N N . LEU A 1 841 ? -77.023 -9.997 25.033 1.00 58.00 841 LEU A N 1
ATOM 6714 C CA . LEU A 1 841 ? -77.278 -9.631 26.435 1.00 58.00 841 LEU A CA 1
ATOM 6715 C C . LEU A 1 841 ? -77.835 -10.777 27.305 1.00 58.00 841 LEU A C 1
ATOM 6717 O O . LEU A 1 841 ? -77.893 -10.630 28.525 1.00 58.00 841 LEU A O 1
ATOM 6721 N N . PHE A 1 842 ? -78.268 -11.892 26.706 1.00 57.16 842 PHE A N 1
ATOM 6722 C CA . PHE A 1 842 ? -78.899 -13.007 27.418 1.00 57.16 842 PHE A CA 1
ATOM 6723 C C . PHE A 1 842 ? -77.916 -14.133 27.768 1.00 57.16 842 PHE A C 1
ATOM 6725 O O . PHE A 1 842 ? -78.091 -14.781 28.798 1.00 57.16 842 PHE A O 1
ATOM 6732 N N . GLU A 1 843 ? -76.875 -14.346 26.956 1.00 57.28 843 GLU A N 1
ATOM 6733 C CA . GLU A 1 843 ? -75.850 -15.378 27.192 1.00 57.28 843 GLU A CA 1
ATOM 6734 C C . GLU A 1 843 ? -74.484 -14.795 27.586 1.00 57.28 843 GLU A C 1
ATOM 6736 O O . GLU A 1 843 ? -73.764 -15.397 28.389 1.00 57.28 843 GLU A O 1
ATOM 6741 N N . TYR A 1 844 ? -74.143 -13.605 27.078 1.00 57.28 844 TYR A N 1
ATOM 6742 C CA . TYR A 1 844 ? -72.814 -13.006 27.184 1.00 57.28 844 TYR A CA 1
ATOM 6743 C C . TYR A 1 844 ? -72.900 -11.529 27.602 1.00 57.28 844 TYR A C 1
ATOM 6745 O O . TYR A 1 844 ? -73.006 -10.623 26.783 1.00 57.28 844 TYR A O 1
ATOM 6753 N N . THR A 1 845 ? -72.850 -11.267 28.910 1.00 57.28 845 THR A N 1
ATOM 6754 C CA . THR A 1 845 ? -72.856 -9.899 29.477 1.00 57.28 845 THR A CA 1
ATOM 6755 C C . THR A 1 845 ? -71.446 -9.343 29.715 1.00 57.28 845 THR A C 1
ATOM 6757 O O . THR A 1 845 ? -71.269 -8.307 30.349 1.00 57.28 845 THR A O 1
ATOM 6760 N N . ASP A 1 846 ? -70.424 -10.071 29.279 1.00 58.19 846 ASP A N 1
ATOM 6761 C CA . ASP A 1 846 ? -69.002 -9.858 29.548 1.00 58.19 846 ASP A CA 1
ATOM 6762 C C . ASP A 1 846 ? -68.240 -9.240 28.364 1.00 58.19 846 ASP A C 1
ATOM 6764 O O . ASP A 1 846 ? -67.024 -9.118 28.444 1.00 58.19 846 ASP A O 1
ATOM 6768 N N . ASN A 1 847 ? -68.924 -8.841 27.287 1.00 62.59 847 ASN A N 1
ATOM 6769 C CA . ASN A 1 847 ? -68.365 -8.090 26.152 1.00 62.59 847 ASN A CA 1
ATOM 6770 C C . ASN A 1 847 ? -69.112 -6.769 25.875 1.00 62.59 847 ASN A C 1
ATOM 6772 O O . ASN A 1 847 ? -68.993 -6.194 24.791 1.00 62.59 847 ASN A O 1
ATOM 6776 N N . VAL A 1 848 ? -69.882 -6.281 26.850 1.00 62.19 848 VAL A N 1
ATOM 6777 C CA . VAL A 1 848 ? -70.675 -5.050 26.748 1.00 62.19 848 VAL A CA 1
ATOM 6778 C C . VAL A 1 848 ? -70.310 -4.052 27.848 1.00 62.19 848 VAL A C 1
ATOM 6780 O O . VAL A 1 848 ? -69.931 -4.427 28.958 1.00 62.19 848 VAL A O 1
ATOM 6783 N N . SER A 1 849 ? -70.392 -2.761 27.533 1.00 59.78 849 SER A N 1
ATOM 6784 C CA . SER A 1 849 ? -70.229 -1.660 28.484 1.00 59.78 849 SER A CA 1
ATOM 6785 C C . SER A 1 849 ? -71.415 -1.580 29.454 1.00 59.78 849 SER A C 1
ATOM 6787 O O . SER A 1 849 ? -72.460 -2.195 29.240 1.00 59.78 849 SER A O 1
ATOM 6789 N N . LEU A 1 850 ? -71.301 -0.747 30.496 1.00 54.69 850 LEU A N 1
ATOM 6790 C CA . LEU A 1 850 ? -72.408 -0.458 31.424 1.00 54.69 850 LEU A CA 1
ATOM 6791 C C . LEU A 1 850 ? -73.631 0.189 30.737 1.00 54.69 850 LEU A C 1
ATOM 6793 O O . LEU A 1 850 ? -74.725 0.180 31.294 1.00 54.69 850 LEU A O 1
ATOM 6797 N N . THR A 1 851 ? -73.472 0.708 29.514 1.00 54.56 851 THR A N 1
ATOM 6798 C CA . THR A 1 851 ? -74.557 1.213 28.653 1.00 54.56 851 THR A CA 1
ATOM 6799 C C . THR A 1 851 ? -75.117 0.175 27.683 1.00 54.56 851 THR A C 1
ATOM 6801 O O . THR A 1 851 ? -75.907 0.539 26.811 1.00 54.56 851 THR A O 1
ATOM 6804 N N . ASN A 1 852 ? -74.753 -1.103 27.836 1.00 59.53 852 ASN A N 1
ATOM 6805 C CA . ASN A 1 852 ? -75.126 -2.208 26.949 1.00 59.53 852 ASN A CA 1
ATOM 6806 C C . ASN A 1 852 ? -74.643 -2.030 25.497 1.00 59.53 852 ASN A C 1
ATOM 6808 O O . ASN A 1 852 ? -75.294 -2.508 24.570 1.00 59.53 852 ASN A O 1
ATOM 6812 N N . GLN A 1 853 ? -73.513 -1.345 25.293 1.00 63.28 853 GLN A N 1
ATOM 6813 C CA . GLN A 1 853 ? -72.865 -1.213 23.983 1.00 63.28 853 GLN A CA 1
ATOM 6814 C C . GLN A 1 853 ? -71.702 -2.197 23.856 1.00 63.28 853 GLN A C 1
ATOM 6816 O O . GLN A 1 853 ? -71.013 -2.472 24.835 1.00 63.28 853 GLN A O 1
ATOM 6821 N N . LEU A 1 854 ? -71.478 -2.738 22.658 1.00 65.81 854 LEU A N 1
ATOM 6822 C CA . LEU A 1 854 ? -70.424 -3.725 22.415 1.00 65.81 854 LEU A CA 1
ATOM 6823 C C . LEU A 1 854 ? -69.033 -3.087 22.569 1.00 65.81 854 LEU A C 1
ATOM 6825 O O . LEU A 1 854 ? -68.720 -2.103 21.901 1.00 65.81 854 LEU A O 1
ATOM 6829 N N . ILE A 1 855 ? -68.178 -3.678 23.403 1.00 64.81 855 ILE A N 1
ATOM 6830 C CA . ILE A 1 855 ? -66.788 -3.240 23.568 1.00 64.81 855 ILE A CA 1
ATOM 6831 C C . ILE A 1 855 ? -65.950 -3.833 22.422 1.00 64.81 855 ILE A C 1
ATOM 6833 O O . ILE A 1 855 ? -65.592 -5.009 22.451 1.00 64.81 855 ILE A O 1
ATOM 6837 N N . SER A 1 856 ? -65.675 -3.032 21.388 1.00 63.06 856 SER A N 1
ATOM 6838 C CA . SER A 1 856 ? -64.990 -3.466 20.156 1.00 63.06 856 SER A CA 1
ATOM 6839 C C . SER A 1 856 ? -64.274 -2.315 19.445 1.00 63.06 856 SER A C 1
ATOM 6841 O O . SER A 1 856 ? -64.545 -1.147 19.719 1.00 63.06 856 SER A O 1
ATOM 6843 N N . ASN A 1 857 ? -63.420 -2.644 18.473 1.00 58.88 857 ASN A N 1
ATOM 6844 C CA . ASN A 1 857 ? -62.746 -1.671 17.608 1.00 58.88 857 ASN A CA 1
ATOM 6845 C C . ASN A 1 857 ? -63.700 -0.835 16.725 1.00 58.88 857 ASN A C 1
ATOM 6847 O O . ASN A 1 857 ? -63.317 0.248 16.296 1.00 58.88 857 ASN A O 1
ATOM 6851 N N . GLU A 1 858 ? -64.924 -1.307 16.457 1.00 60.22 858 GLU A N 1
ATOM 6852 C CA . GLU A 1 858 ? -65.930 -0.585 15.656 1.00 60.22 858 GLU A CA 1
ATOM 6853 C C . GLU A 1 858 ? -66.646 0.518 16.446 1.00 60.22 858 GLU A C 1
ATOM 6855 O O . GLU A 1 858 ? -67.097 1.507 15.868 1.00 60.22 858 GLU A O 1
ATOM 6860 N N . LYS A 1 859 ? -66.772 0.344 17.766 1.00 60.94 859 LYS A N 1
ATOM 6861 C CA . LYS A 1 859 ? -67.524 1.250 18.649 1.00 60.94 859 LYS A CA 1
ATOM 6862 C C . LYS A 1 859 ? -66.626 2.070 19.581 1.00 60.94 859 LYS A C 1
ATOM 6864 O O . LYS A 1 859 ? -67.037 3.146 19.998 1.00 60.94 859 LYS A O 1
ATOM 6869 N N . ASN A 1 860 ? -65.392 1.622 19.840 1.00 62.38 860 ASN A N 1
ATOM 6870 C CA . ASN A 1 860 ? -64.448 2.288 20.740 1.00 62.38 860 ASN A CA 1
ATOM 6871 C C . ASN A 1 860 ? -63.193 2.732 19.975 1.00 62.38 860 ASN A C 1
ATOM 6873 O O . ASN A 1 860 ? -62.370 1.911 19.572 1.00 62.38 860 ASN A O 1
ATOM 6877 N N . ALA A 1 861 ? -63.013 4.047 19.819 1.00 58.03 861 ALA A N 1
ATOM 6878 C CA . ALA A 1 861 ? -61.895 4.613 19.058 1.00 58.03 861 ALA A CA 1
ATOM 6879 C C . ALA A 1 861 ? -60.514 4.275 19.648 1.00 58.03 861 ALA A C 1
ATOM 6881 O O . ALA A 1 861 ? -59.556 4.164 18.893 1.00 58.03 861 ALA A O 1
ATOM 6882 N N . LEU A 1 862 ? -60.421 4.093 20.972 1.00 57.22 862 LEU A N 1
ATOM 6883 C CA . LEU A 1 862 ? -59.185 3.800 21.707 1.00 57.22 862 LEU A CA 1
ATOM 6884 C C . LEU A 1 862 ? -58.999 2.313 22.063 1.00 57.22 862 LEU A C 1
ATOM 6886 O O . LEU A 1 862 ? -58.145 1.996 22.887 1.00 57.22 862 LEU A O 1
ATOM 6890 N N . TYR A 1 863 ? -59.785 1.416 21.455 1.00 60.56 863 TYR A N 1
ATOM 6891 C CA . TYR A 1 863 ? -59.822 -0.010 21.795 1.00 60.56 863 TYR A CA 1
ATOM 6892 C C . TYR A 1 863 ? -58.416 -0.631 21.916 1.00 60.56 863 TYR A C 1
ATOM 6894 O O . TYR A 1 863 ? -57.682 -0.680 20.928 1.00 60.56 863 TYR A O 1
ATOM 6902 N N . LEU A 1 864 ? -58.091 -1.134 23.119 1.00 59.03 864 LEU A N 1
ATOM 6903 C CA . LEU A 1 864 ? -56.829 -1.782 23.541 1.00 59.03 864 LEU A CA 1
ATOM 6904 C C . LEU A 1 864 ? -55.659 -0.849 23.897 1.00 59.03 864 LEU A C 1
ATOM 6906 O O . LEU A 1 864 ? -54.606 -1.364 24.270 1.00 59.03 864 LEU A O 1
ATOM 6910 N N . ALA A 1 865 ? -55.808 0.471 23.785 1.00 58.91 865 ALA A N 1
ATOM 6911 C CA . ALA A 1 865 ? -54.722 1.421 24.046 1.00 58.91 865 ALA A CA 1
ATOM 6912 C C . ALA A 1 865 ? -55.195 2.737 24.693 1.00 58.91 865 ALA A C 1
ATOM 6914 O O . ALA A 1 865 ? -54.643 3.818 24.464 1.00 58.91 865 ALA A O 1
ATOM 6915 N N . GLU A 1 866 ? -56.247 2.640 25.508 1.00 60.09 866 GLU A N 1
ATOM 6916 C CA . GLU A 1 866 ? -56.858 3.761 26.220 1.00 60.09 866 GLU A CA 1
ATOM 6917 C C . GLU A 1 866 ? -55.876 4.375 27.228 1.00 60.09 866 GLU A C 1
ATOM 6919 O O . GLU A 1 866 ? -55.679 5.590 27.265 1.00 60.09 866 GLU A O 1
ATOM 6924 N N . VAL A 1 867 ? -55.218 3.511 28.005 1.00 61.03 867 VAL A N 1
ATOM 6925 C CA . VAL A 1 867 ? -54.247 3.888 29.038 1.00 61.03 867 VAL A CA 1
ATOM 6926 C C . VAL A 1 867 ? -52.997 4.495 28.403 1.00 61.03 867 VAL A C 1
ATOM 6928 O O . VAL A 1 867 ? -52.502 5.526 28.851 1.00 61.03 867 VAL A O 1
ATOM 6931 N N . GLU A 1 868 ? -52.508 3.906 27.315 1.00 65.06 868 GLU A N 1
ATOM 6932 C CA . GLU A 1 868 ? -51.339 4.374 26.582 1.00 65.06 868 GLU A CA 1
ATOM 6933 C C . GLU A 1 868 ? -51.583 5.753 25.960 1.00 65.06 868 GLU A C 1
ATOM 6935 O O . GLU A 1 868 ? -50.702 6.611 26.012 1.00 65.06 868 GLU A O 1
ATOM 6940 N N . TYR A 1 869 ? -52.777 6.016 25.420 1.00 61.66 869 TYR A N 1
ATOM 6941 C CA . TYR A 1 869 ? -53.127 7.359 24.952 1.00 61.66 869 TYR A CA 1
ATOM 6942 C C . TYR A 1 869 ? -53.176 8.375 26.102 1.00 61.66 869 TYR A C 1
ATOM 6944 O O . TYR A 1 869 ? -52.658 9.479 25.944 1.00 61.66 869 TYR A O 1
ATOM 6952 N N . CYS A 1 870 ? -53.717 8.010 27.270 1.00 60.44 870 CYS A N 1
ATOM 6953 C CA . CYS A 1 870 ? -53.701 8.882 28.450 1.00 60.44 870 CYS A CA 1
ATOM 6954 C C . CYS A 1 870 ? -52.277 9.214 28.925 1.00 60.44 870 CYS A C 1
ATOM 6956 O O . CYS A 1 870 ? -52.022 10.348 29.318 1.00 60.44 870 CYS A O 1
ATOM 6958 N N . LEU A 1 871 ? -51.354 8.250 28.868 1.00 59.25 871 LEU A N 1
ATOM 6959 C CA . LEU A 1 871 ? -49.966 8.421 29.310 1.00 59.25 871 LEU A CA 1
ATOM 6960 C C . LEU A 1 871 ? -49.109 9.214 28.311 1.00 59.25 871 LEU A C 1
ATOM 6962 O O . LEU A 1 871 ? -48.278 10.035 28.708 1.00 59.25 871 LEU A O 1
ATOM 6966 N N . TYR A 1 872 ? -49.283 8.960 27.011 1.00 65.50 872 TYR A N 1
ATOM 6967 C CA . TYR A 1 872 ? -48.363 9.434 25.973 1.00 65.50 872 TYR A CA 1
ATOM 6968 C C . TYR A 1 872 ? -48.955 10.510 25.048 1.00 65.50 872 TYR A C 1
ATOM 6970 O O . TYR A 1 872 ? -48.186 11.282 24.472 1.00 65.50 872 TYR A O 1
ATOM 6978 N N . GLY A 1 873 ? -50.284 10.612 24.923 1.00 62.44 873 GLY A N 1
ATOM 6979 C CA . GLY A 1 873 ? -50.991 11.700 24.229 1.00 62.44 873 GLY A CA 1
ATOM 6980 C C . GLY A 1 873 ? -50.709 11.838 22.727 1.00 62.44 873 GLY A C 1
ATOM 6981 O O . GLY A 1 873 ? -50.977 12.894 22.145 1.00 62.44 873 GLY A O 1
ATOM 6982 N N . LYS A 1 874 ? -50.134 10.814 22.081 1.00 69.12 874 LYS A N 1
ATOM 6983 C CA . LYS A 1 874 ? -49.733 10.864 20.666 1.00 69.12 874 LYS A CA 1
ATOM 6984 C C . LYS A 1 874 ? -50.922 10.689 19.724 1.00 69.12 874 LYS A C 1
ATOM 6986 O O . LYS A 1 874 ? -51.926 10.076 20.079 1.00 69.12 874 LYS A O 1
ATOM 6991 N N . ALA A 1 875 ? -50.774 11.193 18.499 1.00 67.06 875 ALA A N 1
ATOM 6992 C CA . ALA A 1 875 ? -51.844 11.268 17.503 1.00 67.06 875 ALA A CA 1
ATOM 6993 C C . ALA A 1 875 ? -52.357 9.898 17.022 1.00 67.06 875 ALA A C 1
ATOM 6995 O O . ALA A 1 875 ? -53.511 9.790 16.599 1.00 67.06 875 ALA A O 1
ATOM 6996 N N . THR A 1 876 ? -51.516 8.859 17.078 1.00 66.50 876 THR A N 1
ATOM 6997 C CA . THR A 1 876 ? -51.885 7.501 16.660 1.00 66.50 876 THR A CA 1
ATOM 6998 C C . THR A 1 876 ? -51.761 6.493 17.802 1.00 66.50 876 THR A C 1
ATOM 7000 O O . THR A 1 876 ? -50.841 6.546 18.620 1.00 66.50 876 THR A O 1
ATOM 7003 N N . LEU A 1 877 ? -52.674 5.520 17.841 1.00 67.56 877 LEU A N 1
ATOM 7004 C CA . LEU A 1 877 ? -52.677 4.427 18.824 1.00 67.56 877 LEU A CA 1
ATOM 7005 C C . LEU A 1 877 ? -51.383 3.609 18.804 1.00 67.56 877 LEU A C 1
ATOM 7007 O O . LEU A 1 877 ? -50.813 3.322 19.855 1.00 67.56 877 LEU A O 1
ATOM 7011 N N . LYS A 1 878 ? -50.870 3.315 17.606 1.00 70.81 878 LYS A N 1
ATOM 7012 C CA . LYS A 1 878 ? -49.605 2.599 17.413 1.00 70.81 878 LYS A CA 1
ATOM 7013 C C . LYS A 1 878 ? -48.431 3.300 18.103 1.00 70.81 878 LYS A C 1
ATOM 7015 O O . LYS A 1 878 ? -47.668 2.653 18.810 1.00 70.81 878 LYS A O 1
ATOM 7020 N N . GLU A 1 879 ? -48.296 4.615 17.942 1.00 71.44 879 GLU A N 1
ATOM 7021 C CA . GLU A 1 879 ? -47.180 5.362 18.534 1.00 71.44 879 GLU A CA 1
ATOM 7022 C C . GLU A 1 879 ? -47.258 5.456 20.066 1.00 71.44 879 GLU A C 1
ATOM 7024 O O . GLU A 1 879 ? -46.216 5.604 20.717 1.00 71.44 879 GLU A O 1
ATOM 7029 N N . ASN A 1 880 ? -48.471 5.422 20.635 1.00 68.69 880 ASN A N 1
ATOM 7030 C CA . ASN A 1 880 ? -48.697 5.371 22.084 1.00 68.69 880 ASN A CA 1
ATOM 7031 C C . ASN A 1 880 ? -48.329 3.988 22.645 1.00 68.69 880 ASN A C 1
ATOM 7033 O O . ASN A 1 880 ? -47.612 3.898 23.639 1.00 68.69 880 ASN A O 1
ATOM 7037 N N . LEU A 1 881 ? -48.736 2.915 21.960 1.00 69.94 881 LEU A N 1
ATOM 7038 C CA . LEU A 1 881 ? -48.375 1.540 22.309 1.00 69.94 881 LEU A CA 1
ATOM 7039 C C . LEU A 1 881 ? -46.861 1.314 22.232 1.00 69.94 881 LEU A C 1
ATOM 7041 O O . LEU A 1 881 ? -46.259 0.886 23.211 1.00 69.94 881 LEU A O 1
ATOM 7045 N N . GLU A 1 882 ? -46.214 1.669 21.119 1.00 72.44 882 GLU A N 1
ATOM 7046 C CA . GLU A 1 882 ? -44.754 1.546 20.963 1.00 72.44 882 GLU A CA 1
ATOM 7047 C C . GLU A 1 882 ? -43.980 2.364 22.017 1.00 72.44 882 GLU A C 1
ATOM 7049 O O . GLU A 1 882 ? -42.905 1.954 22.457 1.00 72.44 882 GLU A O 1
ATOM 7054 N N . ALA A 1 883 ? -44.526 3.497 22.480 1.00 66.94 883 ALA A N 1
ATOM 7055 C CA . ALA A 1 883 ? -43.944 4.252 23.592 1.00 66.94 883 ALA A CA 1
ATOM 7056 C C . ALA A 1 883 ? -44.043 3.503 24.931 1.00 66.94 883 ALA A C 1
ATOM 7058 O O . ALA A 1 883 ? -43.060 3.466 25.672 1.00 66.94 883 ALA A O 1
ATOM 7059 N N . SER A 1 884 ? -45.190 2.873 25.200 1.00 64.44 884 SER A N 1
ATOM 7060 C CA . SER A 1 884 ? -45.427 2.036 26.383 1.00 64.44 884 SER A CA 1
ATOM 7061 C C . SER A 1 884 ? -44.488 0.828 26.425 1.00 64.44 884 SER A C 1
ATOM 7063 O O . SER A 1 884 ? -43.748 0.648 27.395 1.00 64.44 884 SER A O 1
ATOM 7065 N N . PHE A 1 885 ? -44.406 0.062 25.328 1.00 61.84 885 PHE A N 1
ATOM 7066 C CA . PHE A 1 885 ? -43.438 -1.036 25.191 1.00 61.84 885 PHE A CA 1
ATOM 7067 C C . PHE A 1 885 ? -41.997 -0.542 25.364 1.00 61.84 885 PHE A C 1
ATOM 7069 O O . PHE A 1 885 ? -41.194 -1.192 26.034 1.00 61.84 885 PHE A O 1
ATOM 7076 N N . GLY A 1 886 ? -41.678 0.641 24.832 1.00 59.38 886 GLY A N 1
ATOM 7077 C CA . GLY A 1 886 ? -40.379 1.281 25.010 1.00 59.38 886 GLY A CA 1
ATOM 7078 C C . GLY A 1 886 ? -40.026 1.597 26.463 1.00 59.38 886 GLY A C 1
ATOM 7079 O O . GLY A 1 886 ? -38.880 1.386 26.863 1.00 59.38 886 GLY A O 1
ATOM 7080 N N . ASP A 1 887 ? -40.969 2.085 27.266 1.00 56.03 887 ASP A N 1
ATOM 7081 C CA . ASP A 1 887 ? -40.725 2.377 28.681 1.00 56.03 887 ASP A CA 1
ATOM 7082 C C . ASP A 1 887 ? -40.680 1.104 29.538 1.00 56.03 887 ASP A C 1
ATOM 7084 O O . ASP A 1 887 ? -39.790 0.985 30.381 1.00 56.03 887 ASP A O 1
ATOM 7088 N N . ILE A 1 888 ? -41.539 0.113 29.270 1.00 59.31 888 ILE A N 1
ATOM 7089 C CA . ILE A 1 888 ? -41.480 -1.208 29.922 1.00 59.31 888 ILE A CA 1
ATOM 7090 C C . ILE A 1 888 ? -40.130 -1.877 29.646 1.00 59.31 888 ILE A C 1
ATOM 7092 O O . ILE A 1 888 ? -39.474 -2.352 30.575 1.00 59.31 888 ILE A O 1
ATOM 7096 N N . PHE A 1 889 ? -39.681 -1.864 28.388 1.00 55.59 889 PHE A N 1
ATOM 7097 C CA . PHE A 1 889 ? -38.380 -2.398 28.000 1.00 55.59 889 PHE A CA 1
ATOM 7098 C C . PHE A 1 889 ? -37.242 -1.697 28.748 1.00 55.59 889 PHE A C 1
ATOM 7100 O O . PHE A 1 889 ? -36.357 -2.372 29.262 1.00 55.59 889 PHE A O 1
ATOM 7107 N N . LYS A 1 890 ? -37.253 -0.359 28.862 1.00 51.25 890 LYS A N 1
ATOM 7108 C CA . LYS A 1 890 ? -36.214 0.385 29.604 1.00 51.25 890 LYS A CA 1
ATOM 7109 C C . LYS A 1 890 ? -36.167 -0.004 31.081 1.00 51.25 890 LYS A C 1
ATOM 7111 O O . LYS A 1 890 ? -35.071 -0.158 31.614 1.00 51.25 890 LYS A O 1
ATOM 7116 N N . ILE A 1 891 ? -37.326 -0.165 31.726 1.00 53.94 891 ILE A N 1
ATOM 7117 C CA . ILE A 1 891 ? -37.412 -0.582 33.135 1.00 53.94 891 ILE A CA 1
ATOM 7118 C C . ILE A 1 891 ? -36.838 -1.992 33.290 1.00 53.94 891 ILE A C 1
ATOM 7120 O O . ILE A 1 891 ? -35.928 -2.194 34.093 1.00 53.94 891 ILE A O 1
ATOM 7124 N N . ARG A 1 892 ? -37.305 -2.947 32.470 1.00 54.41 892 ARG A N 1
ATOM 7125 C CA . ARG A 1 892 ? -36.791 -4.326 32.467 1.00 54.41 892 ARG A CA 1
ATOM 7126 C C . ARG A 1 892 ? -35.291 -4.354 32.208 1.00 54.41 892 ARG A C 1
ATOM 7128 O O . ARG A 1 892 ? -34.566 -5.024 32.930 1.00 54.41 892 ARG A O 1
ATOM 7135 N N . PHE A 1 893 ? -34.818 -3.566 31.248 1.00 51.06 893 PHE A N 1
ATOM 7136 C CA . PHE A 1 893 ? -33.410 -3.486 30.883 1.00 51.06 893 PHE A CA 1
ATOM 7137 C C . PHE A 1 893 ? -32.537 -2.952 32.012 1.00 51.06 893 PHE A C 1
ATOM 7139 O O . PHE A 1 893 ? -31.500 -3.550 32.296 1.00 51.06 893 PHE A O 1
ATOM 7146 N N . ALA A 1 894 ? -32.955 -1.885 32.693 1.00 52.84 894 ALA A N 1
ATOM 7147 C CA . ALA A 1 894 ? -32.231 -1.360 33.846 1.00 52.84 894 ALA A CA 1
ATOM 7148 C C . ALA A 1 894 ? -32.154 -2.400 34.980 1.00 52.84 894 ALA A C 1
ATOM 7150 O O . ALA A 1 894 ? -31.064 -2.696 35.473 1.00 52.84 894 ALA A O 1
ATOM 7151 N N . SER A 1 895 ? -33.283 -3.026 35.331 1.00 54.62 895 SER A N 1
ATOM 7152 C CA . SER A 1 895 ? -33.338 -4.051 36.381 1.00 54.62 895 SER A CA 1
ATOM 7153 C C . SER A 1 895 ? -32.537 -5.311 36.029 1.00 54.62 895 SER A C 1
ATOM 7155 O O . SER A 1 895 ? -31.773 -5.808 36.857 1.00 54.62 895 SER A O 1
ATOM 7157 N N . ASN A 1 896 ? -32.660 -5.810 34.797 1.00 58.12 896 ASN A N 1
ATOM 7158 C CA . ASN A 1 896 ? -31.956 -7.003 34.325 1.00 58.12 896 ASN A CA 1
ATOM 7159 C C . ASN A 1 896 ? -30.453 -6.760 34.177 1.00 58.12 896 ASN A C 1
ATOM 7161 O O . ASN A 1 896 ? -29.665 -7.652 34.480 1.00 58.12 896 ASN A O 1
ATOM 7165 N N . THR A 1 897 ? -30.038 -5.556 33.772 1.00 56.38 897 THR A N 1
ATOM 7166 C CA . THR A 1 897 ? -28.617 -5.181 33.719 1.00 56.38 897 THR A CA 1
ATOM 7167 C C . THR A 1 897 ? -28.017 -5.207 35.119 1.00 56.38 897 THR A C 1
ATOM 7169 O O . THR A 1 897 ? -27.030 -5.905 35.347 1.00 56.38 897 THR A O 1
ATOM 7172 N N . LEU A 1 898 ? -28.648 -4.525 36.078 1.00 58.19 898 LEU A N 1
ATOM 7173 C CA . LEU A 1 898 ? -28.195 -4.501 37.468 1.00 58.19 898 LEU A CA 1
ATOM 7174 C C . LEU A 1 898 ? -28.143 -5.913 38.075 1.00 58.19 898 LEU A C 1
ATOM 7176 O O . LEU A 1 898 ? -27.128 -6.301 38.654 1.00 58.19 898 LEU A O 1
ATOM 7180 N N . SER A 1 899 ? -29.191 -6.715 37.861 1.00 65.31 899 SER A N 1
ATOM 7181 C CA . SER A 1 899 ? -29.229 -8.124 38.269 1.00 65.31 899 SER A CA 1
ATOM 7182 C C . SER A 1 899 ? -28.114 -8.948 37.618 1.00 65.31 899 SER A C 1
ATOM 7184 O O . SER A 1 899 ? -27.472 -9.756 38.289 1.00 65.31 899 SER A O 1
ATOM 7186 N N . GLY A 1 900 ? -27.828 -8.728 36.334 1.00 61.97 900 GLY A N 1
ATOM 7187 C CA . GLY A 1 900 ? -26.774 -9.434 35.614 1.00 61.97 900 GLY A CA 1
ATOM 7188 C C . GLY A 1 900 ? -25.376 -9.126 36.153 1.00 61.97 900 GLY A C 1
ATOM 7189 O O . GLY A 1 900 ? -24.580 -10.045 36.345 1.00 61.97 900 GLY A O 1
ATOM 7190 N N . PHE A 1 901 ? -25.088 -7.864 36.485 1.00 63.75 901 PHE A N 1
ATOM 7191 C CA . PHE A 1 901 ? -23.834 -7.486 37.148 1.00 63.75 901 PHE A CA 1
ATOM 7192 C C . PHE A 1 901 ? -23.718 -8.073 38.560 1.00 63.75 901 PHE A C 1
ATOM 7194 O O . PHE A 1 901 ? -22.633 -8.492 38.959 1.00 63.75 901 PHE A O 1
ATOM 7201 N N . ILE A 1 902 ? -24.827 -8.167 39.294 1.00 66.44 902 ILE A N 1
ATOM 7202 C CA . ILE A 1 902 ? -24.856 -8.763 40.634 1.00 66.44 902 ILE A CA 1
ATOM 7203 C C . ILE A 1 902 ? -24.636 -10.286 40.588 1.00 66.44 902 ILE A C 1
ATOM 7205 O O . ILE A 1 902 ? -23.846 -10.824 41.367 1.00 66.44 902 ILE A O 1
ATOM 7209 N N . ASN A 1 903 ? -25.329 -10.984 39.685 1.00 67.88 903 ASN A N 1
ATOM 7210 C CA . ASN A 1 903 ? -25.450 -12.443 39.718 1.00 67.88 903 ASN A CA 1
ATOM 7211 C C . ASN A 1 903 ? -24.508 -13.179 38.757 1.00 67.88 903 ASN A C 1
ATOM 7213 O O . ASN A 1 903 ? -24.187 -14.340 39.007 1.00 67.88 903 ASN A O 1
ATOM 7217 N N . PHE A 1 904 ? -24.075 -12.546 37.662 1.00 74.50 904 PHE A N 1
ATOM 7218 C CA . PHE A 1 904 ? -23.334 -13.218 36.585 1.00 74.50 904 PHE A CA 1
ATOM 7219 C C . PHE A 1 904 ? -21.908 -12.699 36.372 1.00 74.50 904 PHE A C 1
ATOM 7221 O O . PHE A 1 904 ? -21.161 -13.288 35.594 1.00 74.50 904 PHE A O 1
ATOM 7228 N N . TRP A 1 905 ? -21.495 -11.636 37.071 1.00 72.94 905 TRP A N 1
ATOM 7229 C CA . TRP A 1 905 ? -20.148 -11.075 36.921 1.00 72.94 905 TRP A CA 1
ATOM 7230 C C . TRP A 1 905 ? -19.032 -12.000 37.436 1.00 72.94 905 TRP A C 1
ATOM 7232 O O . TRP A 1 905 ? -17.941 -12.062 36.857 1.00 72.94 905 TRP A O 1
ATOM 7242 N N . ARG A 1 906 ? -19.290 -12.715 38.535 1.00 71.44 906 ARG A N 1
ATOM 7243 C CA . ARG A 1 906 ? -18.353 -13.647 39.179 1.00 71.44 906 ARG A CA 1
ATOM 7244 C C . ARG A 1 906 ? -19.081 -14.867 39.709 1.00 71.44 906 ARG A C 1
ATOM 7246 O O . ARG A 1 906 ? -20.231 -14.768 40.142 1.00 71.44 906 ARG A O 1
ATOM 7253 N N . ILE A 1 907 ? -18.371 -15.991 39.759 1.00 68.50 907 ILE A N 1
ATOM 7254 C CA . ILE A 1 907 ? -18.852 -17.208 40.414 1.00 68.50 907 ILE A CA 1
ATOM 7255 C C . ILE A 1 907 ? -18.951 -16.960 41.926 1.00 68.50 907 ILE A C 1
ATOM 7257 O O . ILE A 1 907 ? -17.986 -17.098 42.678 1.00 68.50 907 ILE A O 1
ATOM 7261 N N . THR A 1 908 ? -20.143 -16.574 42.373 1.00 61.62 908 THR A N 1
ATOM 7262 C CA . THR A 1 908 ? -20.496 -16.436 43.794 1.00 61.62 908 THR A CA 1
ATOM 7263 C C . THR A 1 908 ? -21.155 -17.703 44.335 1.00 61.62 908 THR A C 1
ATOM 7265 O O . THR A 1 908 ? -20.923 -18.068 45.485 1.00 61.62 908 THR A O 1
ATOM 7268 N N . ASP A 1 909 ? -21.894 -18.415 43.482 1.00 62.25 909 ASP A N 1
ATOM 7269 C CA . ASP A 1 909 ? -22.441 -19.747 43.726 1.00 62.25 909 ASP A CA 1
ATOM 7270 C C . ASP A 1 909 ? -21.948 -20.711 42.636 1.00 62.25 909 ASP A C 1
ATOM 7272 O O . ASP A 1 909 ? -22.094 -20.454 41.440 1.00 62.25 909 ASP A O 1
ATOM 7276 N N . LYS A 1 910 ? -21.378 -21.848 43.051 1.00 61.47 910 LYS A N 1
ATOM 7277 C CA . LYS A 1 910 ? -20.881 -22.899 42.148 1.00 61.47 910 LYS A CA 1
ATOM 7278 C C . LYS A 1 910 ? -22.002 -23.622 41.389 1.00 61.47 910 LYS A C 1
ATOM 7280 O O . LYS A 1 910 ? -21.698 -24.388 40.480 1.00 61.47 910 LYS A O 1
ATOM 7285 N N . ALA A 1 911 ? -23.267 -23.397 41.746 1.00 56.91 911 ALA A N 1
ATOM 7286 C CA . ALA A 1 911 ? -24.427 -23.890 41.008 1.00 56.91 911 ALA A CA 1
ATOM 7287 C C . ALA A 1 911 ? -24.896 -22.941 39.883 1.00 56.91 911 ALA A C 1
ATOM 7289 O O . ALA A 1 911 ? -25.693 -23.353 39.038 1.00 56.91 911 ALA A O 1
ATOM 7290 N N . ASN A 1 912 ? -24.407 -21.694 39.824 1.00 66.75 912 ASN A N 1
ATOM 7291 C CA . ASN A 1 912 ? -24.814 -20.725 38.803 1.00 66.75 912 ASN A CA 1
ATOM 7292 C C . ASN A 1 912 ? -24.066 -20.963 37.477 1.00 66.75 912 ASN A C 1
ATOM 7294 O O . ASN A 1 912 ? -22.995 -20.405 37.227 1.00 66.75 912 ASN A O 1
ATOM 7298 N N . GLY A 1 913 ? -24.653 -21.800 36.616 1.00 60.12 913 GLY A N 1
ATOM 7299 C CA . GLY A 1 913 ? -24.083 -22.163 35.314 1.00 60.12 913 GLY A CA 1
ATOM 7300 C C . GLY A 1 913 ? -23.822 -20.972 34.382 1.00 60.12 913 GLY A C 1
ATOM 7301 O O . GLY A 1 913 ? -22.835 -20.988 33.649 1.00 60.12 913 GLY A O 1
ATOM 7302 N N . THR A 1 914 ? -24.642 -19.917 34.446 1.00 65.62 914 THR A N 1
ATOM 7303 C CA . THR A 1 914 ? -24.486 -18.707 33.618 1.00 65.62 914 THR A CA 1
ATOM 7304 C C . THR A 1 914 ? -23.255 -17.900 34.028 1.00 65.62 914 THR A C 1
ATOM 7306 O O . THR A 1 914 ? -22.462 -17.516 33.169 1.00 65.62 914 THR A O 1
ATOM 7309 N N . ALA A 1 915 ? -23.043 -17.703 35.335 1.00 68.94 915 ALA A N 1
ATOM 7310 C CA . ALA A 1 915 ? -21.849 -17.031 35.853 1.00 68.94 915 ALA A CA 1
ATOM 7311 C C . ALA A 1 915 ? -20.564 -17.803 35.500 1.00 68.94 915 ALA A C 1
ATOM 7313 O O . ALA A 1 915 ? -19.580 -17.205 35.065 1.00 68.94 915 ALA A O 1
ATOM 7314 N N . ILE A 1 916 ? -20.592 -19.140 35.613 1.00 69.62 916 ILE A N 1
ATOM 7315 C CA . ILE A 1 916 ? -19.468 -20.011 35.231 1.00 69.62 916 ILE A CA 1
ATOM 7316 C C . ILE A 1 916 ? -19.152 -19.872 33.738 1.00 69.62 916 ILE A C 1
ATOM 7318 O O . ILE A 1 916 ? -17.982 -19.749 33.371 1.00 69.62 916 ILE A O 1
ATOM 7322 N N . ALA A 1 917 ? -20.173 -19.881 32.877 1.00 67.44 917 ALA A N 1
ATOM 7323 C CA . ALA A 1 917 ? -19.993 -19.757 31.435 1.00 67.44 917 ALA A CA 1
ATOM 7324 C C . ALA A 1 917 ? -19.386 -18.399 31.050 1.00 67.44 917 ALA A C 1
ATOM 7326 O O . ALA A 1 917 ? -18.398 -18.365 30.316 1.00 67.44 917 ALA A O 1
ATOM 7327 N N . ILE A 1 918 ? -19.924 -17.296 31.582 1.00 74.50 918 ILE A N 1
ATOM 7328 C CA . ILE A 1 918 ? -19.432 -15.939 31.299 1.00 74.50 918 ILE A CA 1
ATOM 7329 C C . ILE A 1 918 ? -17.983 -15.770 31.766 1.00 74.50 918 ILE A C 1
ATOM 7331 O O . ILE A 1 918 ? -17.158 -15.250 31.014 1.00 74.50 918 ILE A O 1
ATOM 7335 N N . GLU A 1 919 ? -17.647 -16.238 32.969 1.00 78.00 919 GLU A N 1
ATOM 7336 C CA . GLU A 1 919 ? -16.284 -16.162 33.502 1.00 78.00 919 GLU A CA 1
ATOM 7337 C C . GLU A 1 919 ? -15.306 -17.012 32.676 1.00 78.00 919 GLU A C 1
ATOM 7339 O O . GLU A 1 919 ? -14.282 -16.501 32.226 1.00 78.00 919 GLU A O 1
ATOM 7344 N N . THR A 1 920 ? -15.675 -18.256 32.351 1.00 71.94 920 THR A N 1
ATOM 7345 C CA . THR A 1 920 ? -14.840 -19.164 31.543 1.00 71.94 920 THR A CA 1
ATOM 7346 C C . THR A 1 920 ? -14.573 -18.611 30.141 1.00 71.94 920 THR A C 1
ATOM 7348 O O . THR A 1 920 ? -13.435 -18.647 29.672 1.00 71.94 920 THR A O 1
ATOM 7351 N N . ILE A 1 921 ? -15.603 -18.091 29.462 1.00 73.44 921 ILE A N 1
ATOM 7352 C CA . ILE A 1 921 ? -15.464 -17.490 28.127 1.00 73.44 921 ILE A CA 1
ATOM 7353 C C . ILE A 1 921 ? -14.562 -16.255 28.201 1.00 73.44 921 ILE A C 1
ATOM 7355 O O . ILE A 1 921 ? -13.652 -16.109 27.387 1.00 73.44 921 ILE A O 1
ATOM 7359 N N . SER A 1 922 ? -14.780 -15.389 29.192 1.00 75.31 922 SER A N 1
ATOM 7360 C CA . SER A 1 922 ? -14.031 -14.137 29.335 1.00 75.31 922 SER A CA 1
ATOM 7361 C C . SER A 1 922 ? -12.548 -14.378 29.614 1.00 75.31 922 SER A C 1
ATOM 7363 O O . SER A 1 922 ? -11.698 -13.753 28.978 1.00 75.31 922 SER A O 1
ATOM 7365 N N . ASP A 1 923 ? -12.225 -15.324 30.496 1.00 77.94 923 ASP A N 1
ATOM 7366 C CA . ASP A 1 923 ? -10.841 -15.691 30.805 1.00 77.94 923 ASP A CA 1
ATOM 7367 C C . ASP A 1 923 ? -10.152 -16.362 29.609 1.00 77.94 923 ASP A C 1
ATOM 7369 O O . ASP A 1 923 ? -8.991 -16.064 29.309 1.00 77.94 923 ASP A O 1
ATOM 7373 N N . ALA A 1 924 ? -10.869 -17.225 28.877 1.00 73.56 924 ALA A N 1
ATOM 7374 C CA . ALA A 1 924 ? -10.353 -17.863 27.669 1.00 73.56 924 ALA A CA 1
ATOM 7375 C C . ALA A 1 924 ? -10.041 -16.839 26.567 1.00 73.56 924 ALA A C 1
ATOM 7377 O O . ALA A 1 924 ? -8.981 -16.919 25.941 1.00 73.56 924 ALA A O 1
ATOM 7378 N N . ILE A 1 925 ? -10.922 -15.855 26.354 1.00 78.12 925 ILE A N 1
ATOM 7379 C CA . ILE A 1 925 ? -10.717 -14.770 25.385 1.00 78.12 925 ILE A CA 1
ATOM 7380 C C . ILE A 1 925 ? -9.535 -13.893 25.801 1.00 78.12 925 ILE A C 1
ATOM 7382 O O . ILE A 1 925 ? -8.656 -13.624 24.977 1.00 78.12 925 ILE A O 1
ATOM 7386 N N . GLN A 1 926 ? -9.458 -13.498 27.074 1.00 81.12 926 GLN A N 1
ATOM 7387 C CA . GLN A 1 926 ? -8.346 -12.697 27.586 1.00 81.12 926 GLN A CA 1
ATOM 7388 C C . GLN A 1 926 ? -7.007 -13.421 27.403 1.00 81.12 926 GLN A C 1
ATOM 7390 O O . GLN A 1 926 ? -6.051 -12.834 26.900 1.00 81.12 926 GLN A O 1
ATOM 7395 N N . ALA A 1 927 ? -6.936 -14.710 27.741 1.00 76.94 927 ALA A N 1
ATOM 7396 C CA . ALA A 1 927 ? -5.727 -15.507 27.554 1.00 76.94 927 ALA A CA 1
ATOM 7397 C C . ALA A 1 927 ? -5.368 -15.675 26.066 1.00 76.94 927 ALA A C 1
ATOM 7399 O O . ALA A 1 927 ? -4.212 -15.506 25.679 1.00 76.94 927 ALA A O 1
ATOM 7400 N N . ALA A 1 928 ? -6.353 -15.968 25.211 1.00 76.75 928 ALA A N 1
ATOM 7401 C CA . ALA A 1 928 ? -6.142 -16.179 23.781 1.00 76.75 928 ALA A CA 1
ATOM 7402 C C . ALA A 1 928 ? -5.702 -14.906 23.040 1.00 76.75 928 ALA A C 1
ATOM 7404 O O . ALA A 1 928 ? -4.983 -15.007 22.045 1.00 76.75 928 ALA A O 1
ATOM 7405 N N . THR A 1 929 ? -6.127 -13.736 23.524 1.00 81.06 929 THR A N 1
ATOM 7406 C CA . THR A 1 929 ? -5.801 -12.416 22.966 1.00 81.06 929 THR A CA 1
ATOM 7407 C C . THR A 1 929 ? -4.670 -11.708 23.711 1.00 81.06 929 THR A C 1
ATOM 7409 O O . THR A 1 929 ? -4.413 -10.543 23.439 1.00 81.06 929 THR A O 1
ATOM 7412 N N . MET A 1 930 ? -3.989 -12.382 24.646 1.00 73.31 930 MET A N 1
ATOM 7413 C CA . MET A 1 930 ? -2.911 -11.795 25.459 1.00 73.31 930 MET A CA 1
ATOM 7414 C C . MET A 1 930 ? -3.332 -10.505 26.190 1.00 73.31 930 MET A C 1
ATOM 7416 O O . MET A 1 930 ? -2.547 -9.579 26.338 1.00 73.31 930 MET A O 1
ATOM 7420 N N . GLY A 1 931 ? -4.591 -10.418 26.624 1.00 70.94 931 GLY A N 1
ATOM 7421 C CA . GLY A 1 931 ? -5.120 -9.251 27.331 1.00 70.94 931 GLY A CA 1
ATOM 7422 C C . GLY A 1 931 ? -5.635 -8.118 26.441 1.00 70.94 931 GLY A C 1
ATOM 7423 O O . GLY A 1 931 ? -6.175 -7.157 26.981 1.00 70.94 931 GLY A O 1
ATOM 7424 N N . ILE A 1 932 ? -5.537 -8.224 25.107 1.00 82.25 932 ILE A N 1
ATOM 7425 C CA . ILE A 1 932 ? -6.043 -7.189 24.184 1.00 82.25 932 ILE A CA 1
ATOM 7426 C C . ILE A 1 932 ? -7.558 -7.024 24.309 1.00 82.25 932 ILE A C 1
ATOM 7428 O O . ILE A 1 932 ? -8.064 -5.908 24.224 1.00 82.25 932 ILE A O 1
ATOM 7432 N N . ILE A 1 933 ? -8.280 -8.131 24.510 1.00 77.81 933 ILE A N 1
ATOM 7433 C CA . ILE A 1 933 ? -9.688 -8.119 24.903 1.00 77.81 933 ILE A CA 1
ATOM 7434 C C . ILE A 1 933 ? -9.740 -8.488 26.391 1.00 77.81 933 ILE A C 1
ATOM 7436 O O . ILE A 1 933 ? -9.637 -9.673 26.725 1.00 77.81 933 ILE A O 1
ATOM 7440 N N . PRO A 1 934 ? -9.876 -7.506 27.302 1.00 80.31 934 PRO A N 1
ATOM 7441 C CA . PRO A 1 934 ? -9.901 -7.781 28.732 1.00 80.31 934 PRO A CA 1
ATOM 7442 C C . PRO A 1 934 ? -11.134 -8.598 29.128 1.00 80.31 934 PRO A C 1
ATOM 7444 O O . PRO A 1 934 ? -12.231 -8.408 28.588 1.00 80.31 934 PRO A O 1
ATOM 7447 N N . ALA A 1 935 ? -10.983 -9.462 30.130 1.00 78.94 935 ALA A N 1
ATOM 7448 C CA . ALA A 1 935 ? -12.090 -10.236 30.681 1.00 78.94 935 ALA A CA 1
ATOM 7449 C C . ALA A 1 935 ? -13.245 -9.335 31.176 1.00 78.94 935 ALA A C 1
ATOM 7451 O O . ALA A 1 935 ? -14.387 -9.627 30.818 1.00 78.94 935 ALA A O 1
ATOM 7452 N N . PRO A 1 936 ? -13.009 -8.201 31.880 1.00 79.88 936 PRO A N 1
ATOM 7453 C CA . PRO A 1 936 ? -14.086 -7.291 32.285 1.00 79.88 936 PRO A CA 1
ATOM 7454 C C . PRO A 1 936 ? -14.942 -6.777 31.118 1.00 79.88 936 PRO A C 1
ATOM 7456 O O . PRO A 1 936 ? -16.160 -6.670 31.255 1.00 79.88 936 PRO A O 1
ATOM 7459 N N . LEU A 1 937 ? -14.330 -6.493 29.959 1.00 77.88 937 LEU A N 1
ATOM 7460 C CA . LEU A 1 937 ? -15.049 -6.033 28.767 1.00 77.88 937 LEU A CA 1
ATOM 7461 C C . LEU A 1 937 ? -15.976 -7.123 28.228 1.00 77.88 937 LEU A C 1
ATOM 7463 O O . LEU A 1 937 ? -17.151 -6.868 27.972 1.00 77.88 937 LEU A O 1
ATOM 7467 N N . THR A 1 938 ? -15.455 -8.342 28.087 1.00 73.25 938 THR A N 1
ATOM 7468 C CA . THR A 1 938 ? -16.233 -9.489 27.597 1.00 73.25 938 THR A CA 1
ATOM 7469 C C . THR A 1 938 ? -17.408 -9.790 28.529 1.00 73.25 938 THR A C 1
ATOM 7471 O O . THR A 1 938 ? -18.535 -9.943 28.060 1.00 73.25 938 THR A O 1
ATOM 7474 N N . LYS A 1 939 ? -17.177 -9.777 29.851 1.00 78.19 939 LYS A N 1
ATOM 7475 C CA . LYS A 1 939 ? -18.232 -9.933 30.864 1.00 78.19 939 LYS A CA 1
ATOM 7476 C C . LYS A 1 939 ? -19.323 -8.876 30.700 1.00 78.19 939 LYS A C 1
ATOM 7478 O O . LYS A 1 939 ? -20.499 -9.225 30.644 1.00 78.19 939 LYS A O 1
ATOM 7483 N N . ALA A 1 940 ? -18.946 -7.602 30.569 1.00 72.75 940 ALA A N 1
ATOM 7484 C CA . ALA A 1 940 ? -19.902 -6.512 30.383 1.00 72.75 940 ALA A CA 1
ATOM 7485 C C . ALA A 1 940 ? -20.737 -6.681 29.102 1.00 72.75 940 ALA A C 1
ATOM 7487 O O . ALA A 1 940 ? -21.953 -6.519 29.153 1.00 72.75 940 ALA A O 1
ATOM 7488 N N . ILE A 1 941 ? -20.120 -7.049 27.972 1.00 70.81 941 ILE A N 1
ATOM 7489 C CA . ILE A 1 941 ? -20.829 -7.271 26.699 1.00 70.81 941 ILE A CA 1
ATOM 7490 C C . ILE A 1 941 ? -21.832 -8.422 26.824 1.00 70.81 941 ILE A C 1
ATOM 7492 O O . ILE A 1 941 ? -22.995 -8.255 26.465 1.00 70.81 941 ILE A O 1
ATOM 7496 N N . LEU A 1 942 ? -21.410 -9.568 27.367 1.00 69.31 942 LEU A N 1
ATOM 7497 C CA . LEU A 1 942 ? -22.275 -10.739 27.530 1.00 69.31 942 LEU A CA 1
ATOM 7498 C C . LEU A 1 942 ? -23.441 -10.467 28.488 1.00 69.31 942 LEU A C 1
ATOM 7500 O O . LEU A 1 942 ? -24.574 -10.840 28.190 1.00 69.31 942 LEU A O 1
ATOM 7504 N N . ILE A 1 943 ? -23.185 -9.782 29.607 1.00 71.12 943 ILE A N 1
ATOM 7505 C CA . ILE A 1 943 ? -24.225 -9.395 30.570 1.00 71.12 943 ILE A CA 1
ATOM 7506 C C . ILE A 1 943 ? -25.223 -8.430 29.929 1.00 71.12 943 ILE A C 1
ATOM 7508 O O . ILE A 1 943 ? -26.425 -8.620 30.084 1.00 71.12 943 ILE A O 1
ATOM 7512 N N . LEU A 1 944 ? -24.755 -7.426 29.184 1.00 64.94 944 LEU A N 1
ATOM 7513 C CA . LEU A 1 944 ? -25.635 -6.472 28.505 1.00 64.94 944 LEU A CA 1
ATOM 7514 C C . LEU A 1 944 ? -26.439 -7.135 27.385 1.00 64.94 944 LEU A C 1
ATOM 7516 O O . LEU A 1 944 ? -27.621 -6.832 27.235 1.00 64.94 944 LEU A O 1
ATOM 7520 N N . ALA A 1 945 ? -25.840 -8.052 26.623 1.00 61.66 945 ALA A N 1
ATOM 7521 C CA . ALA A 1 945 ? -26.544 -8.825 25.605 1.00 61.66 945 ALA A CA 1
ATOM 7522 C C . ALA A 1 945 ? -27.640 -9.695 26.238 1.00 61.66 945 ALA A C 1
ATOM 7524 O O . ALA A 1 945 ? -28.791 -9.631 25.809 1.00 61.66 945 ALA A O 1
ATOM 7525 N N . LEU A 1 946 ? -27.320 -10.427 27.311 1.00 64.81 946 LEU A N 1
ATOM 7526 C CA . LEU A 1 946 ? -28.291 -11.235 28.051 1.00 64.81 946 LEU A CA 1
ATOM 7527 C C . LEU A 1 946 ? -29.399 -10.365 28.658 1.00 64.81 946 LEU A C 1
ATOM 7529 O O . LEU A 1 946 ? -30.572 -10.667 28.477 1.00 64.81 946 LEU A O 1
ATOM 7533 N N . ALA A 1 947 ? -29.049 -9.248 29.301 1.00 60.09 947 ALA A N 1
ATOM 7534 C CA . ALA A 1 947 ? -30.020 -8.305 29.847 1.00 60.09 947 ALA A CA 1
ATOM 7535 C C . ALA A 1 947 ? -30.924 -7.728 28.751 1.00 60.09 947 ALA A C 1
ATOM 7537 O O . ALA A 1 947 ? -32.120 -7.566 28.972 1.00 60.09 947 ALA A O 1
ATOM 7538 N N . THR A 1 948 ? -30.389 -7.456 27.559 1.00 57.44 948 THR A N 1
ATOM 7539 C CA . THR A 1 948 ? -31.174 -6.993 26.406 1.00 57.44 948 THR A CA 1
ATOM 7540 C C . THR A 1 948 ? -32.156 -8.068 25.941 1.00 57.44 948 THR A C 1
ATOM 7542 O O . THR A 1 948 ? -33.321 -7.754 25.714 1.00 57.44 948 THR A O 1
ATOM 7545 N N . ILE A 1 949 ? -31.711 -9.326 25.838 1.00 60.56 949 ILE A N 1
ATOM 7546 C CA . ILE A 1 949 ? -32.545 -10.465 25.424 1.00 60.56 949 ILE A CA 1
ATOM 7547 C C . ILE A 1 949 ? -33.655 -10.729 26.448 1.00 60.56 949 ILE A C 1
ATOM 7549 O O . ILE A 1 949 ? -34.818 -10.802 26.068 1.00 60.56 949 ILE A O 1
ATOM 7553 N N . GLU A 1 950 ? -33.322 -10.803 27.736 1.00 56.84 950 GLU A N 1
ATOM 7554 C CA . GLU A 1 950 ? -34.298 -11.037 28.811 1.00 56.84 950 GLU A CA 1
ATOM 7555 C C . GLU A 1 950 ? -35.286 -9.881 28.976 1.00 56.84 950 GLU A C 1
ATOM 7557 O O . GLU A 1 950 ? -36.416 -10.082 29.397 1.00 56.84 950 GLU A O 1
ATOM 7562 N N . SER A 1 951 ? -34.883 -8.655 28.634 1.00 55.88 951 SER A N 1
ATOM 7563 C CA . SER A 1 951 ? -35.788 -7.496 28.677 1.00 55.88 951 SER A CA 1
ATOM 7564 C C . SER A 1 951 ? -36.688 -7.394 27.455 1.00 55.88 951 SER A C 1
ATOM 7566 O O . SER A 1 951 ? -37.692 -6.684 27.500 1.00 55.88 951 SER A O 1
ATOM 7568 N N . ALA A 1 952 ? -36.289 -8.044 26.361 1.00 55.25 952 ALA A N 1
ATOM 7569 C CA . ALA A 1 952 ? -37.046 -8.124 25.123 1.00 55.25 952 ALA A CA 1
ATOM 7570 C C . ALA A 1 952 ? -38.104 -9.240 25.139 1.00 55.25 952 ALA A C 1
ATOM 7572 O O . ALA A 1 952 ? -39.060 -9.163 24.368 1.00 55.25 952 ALA A O 1
ATOM 7573 N N . ASN A 1 953 ? -37.926 -10.253 25.991 1.00 50.47 953 ASN A N 1
ATOM 7574 C CA . ASN A 1 953 ? -38.957 -11.234 26.336 1.00 50.47 953 ASN A CA 1
ATOM 7575 C C . ASN A 1 953 ? -39.952 -10.618 27.339 1.00 50.47 953 ASN A C 1
ATOM 7577 O O . ASN A 1 953 ? -41.148 -10.978 27.284 1.00 50.47 953 ASN A O 1
#

Radius of gyration: 63.43 Å; Cα contacts (8 Å, |Δi|>4): 1012; chains: 1; bounding box: 163×74×206 Å

Foldseek 3Di:
DDDDDDDDDDDDDPDPPPVVVVVPPPVVVVVVVVVVVVVVVVVVVVVLVVLLVVLVVVQQVQWDPVCCLAPVDTDRDDDPVVSVVSSVVSSVVSVVVPDDDDPCVVVVVVVVVAVVDDDDDDDDDDDDPDPVDDPDPDDDPQPDPVRVVVVVVSVVVQFPDDDPPPVVVVVVVVVVVVVVVVVVVVLLVLCLLLLVLLQLLQVLLLVLLQQLVLLLQLVVVLQVLLVVVCVVVVHDQLPCLVVLQCVLVLLVLLLVVLLVLLLCLLLAALLFPPFDDFDLQADQDLDADPVRLVVLLCVQADQDPNAGEDAPVSLVVLVVLQVVLVVQLVVLLVQLLVLLVVLVVPFDPPVFFSLSVSSVSSQVSQDDPNDGSRVVNNVSSVSNSSSLSNLVSCLRHDYDPPHDDDPCSNVVSVVSNVVSSVVSCLSPPDPHSSCVSVVVNCCSPVVVVSSVCNVVQVAWDQRPNVRGTDGLQVSLQVQLVVLQSLLVSLVSSLVSLCCAQCWDWDADPNDIGGHDHLQCSLVSLVSSVVSLVSSLVSLVVCVVRPLSVVSNVVSVVLVCCLPPPCPDLSVLSVLLSVLSDPLLSVLVSLQSVLQSVSSVLSSVLQQQWFFQPHRSNRSNGSVSSSVSSNVQDDPPSVQNDRGSVSSSVVSVVVSPNGTDDDSVSHRDRDDAAQDSNGHSSRQDDSDPPGDHRSSSVSSCVQCPPCPQLVVLVVVVVVVLVVLVVLLVVLLVLLLAPPDPPDDWAPDFDDQDPAPAAPVVLVVVLVVLVVVVVVPPDDVSPPVNVVSVVVVCCLVSCPALRVLVVVQLQVVCCVVPVDGDDPPCRVVSCVVCVVVLPDQDVPPRPSQARPSSHGLDSVSHNRHRQPSLCNRGRDRDSRVSVSVNSVVLLVVLLSVQLSVLCSQQCACPDPPPPNNVVLQVVLVVSCVSNSNSSHSSNSSNSNSSSVSSNRSSD

Sequence (953 aa):
MKIFRKKKKDGLRKGAITVFLTVILVPCLVFASVFTDLSRVELAKARAVSAADLSLNTILAHYDPELKEFYGMMSSVQSPEEFMKRAEKYFVGMLKQSGVDDAQSALFIDAVRNLINGEQGKTSNFLKMSFEEEPTISAAENGKLTNPVLIEDQIVEFMKYRGIPVIVQKLLERFKVFGNQTNEVKKAEEYEPTANAKQEYAKAAGELMEAIFNTYFVLFKYQQVVQDYENFFGISGNELASHFESLESDVKKIWNDYKKANELAILRYIAADDIKELKFRPNTKLDMKADEEKEVKDSIASEEEGKYYLTQDIYDDLIREFDEAYQKVTQTAQQIRDKMRPINEQLPSDSDVNEVIYAIEVQRALQVGGKTLDEDLETQVKDLVEATKKMEVIQDFTVQEGETLPSDWKTQAKKRRKNGKQFLRTLTDGNDEYQTLTSRYMNLVGGRDTVNKVKNRLYTFTSEYMGADVTLDVFTHEISERYSKEIANLTTMIDYLTVVINGGDITIDGKYKNLKELQKLRELVEKYVNTKNDWSNKAHGIPNNEHGQKDVQEIEGIADKEKNDPKSPEAQIAALEKSITIEALNELKQRLQNTRSLLENAKNALEKQTFGDIKLADVSTGEMLISTTKSYVSNDIKKITMSISSGKEYANPYNDQLVKPSEGELYKKKDISRKVNGNDPNLDNVNPTDHIPPLYAALKKHFGDPSATEQKVDQYKKQNDEFTKQGDEKKKSALRYDSYLVDPGTGTLPAVGSSGGMLSQLKELAELIGKVANGDITEVAADARDKLFVIEYIMDMFSHATYSNEAWYKREEKANGSLLHADNWDALKDKYSSAFKELNLFEYTDNVSLTNQLISNEKNALYLAEVEYCLYGKATLKENLEASFGDIFKIRFASNTLSGFINFWRITDKANGTAIAIETISDAIQAATMGIIPAPLTKAILILALATIESAN

pLDDT: mean 72.28, std 19.27, range [25.81, 97.62]

Solvent-accessible surface area (backbone atoms only — not comparable to full-atom values): 52933 Å² total; per-residue (Å²): 132,92,84,83,84,89,79,89,85,89,90,91,89,87,75,72,65,66,67,56,48,59,71,52,50,60,60,52,54,60,53,50,54,55,50,52,53,52,49,52,54,49,51,52,51,52,51,54,50,49,43,47,52,53,28,51,53,59,48,60,68,51,48,47,64,64,50,35,63,66,68,67,45,89,48,59,73,99,52,73,71,63,50,52,61,51,43,54,53,42,35,56,51,50,56,54,75,70,77,64,65,97,79,53,62,63,57,54,53,52,53,53,54,59,67,71,64,80,90,85,88,91,89,85,89,88,80,85,82,69,76,90,62,81,94,70,90,70,76,63,96,69,79,48,87,84,35,68,69,59,46,47,52,53,52,59,73,65,47,93,72,92,61,78,75,65,54,56,52,52,52,53,50,54,54,51,53,47,57,73,49,40,65,62,52,51,48,47,63,70,39,45,68,28,53,53,29,45,49,52,22,17,50,32,49,29,56,36,30,44,42,53,46,47,46,47,51,45,54,50,53,38,51,50,53,51,50,54,54,23,54,73,73,72,51,73,72,75,54,57,57,59,52,54,55,43,42,31,58,49,54,50,28,46,56,52,36,53,40,52,49,49,36,50,33,59,62,50,50,68,80,42,84,86,64,72,86,80,60,74,71,60,79,65,79,73,86,67,53,78,68,55,48,47,52,56,46,56,72,75,31,67,79,52,97,90,39,38,58,44,49,57,67,60,50,53,52,52,50,48,51,32,54,52,28,48,51,53,36,52,50,50,53,47,51,52,40,67,51,45,48,68,57,65,74,69,56,56,57,88,91,36,47,26,42,58,41,45,48,44,53,50,50,59,59,41,49,54,98,90,44,46,56,40,66,54,43,46,54,30,41,46,49,33,45,52,38,33,47,49,39,56,56,60,72,76,43,43,76,41,93,92,59,84,68,66,96,54,51,70,57,53,34,50,50,50,30,50,50,45,55,53,53,47,29,37,55,76,58,65,95,36,69,56,33,56,60,48,49,52,49,43,51,52,29,60,70,63,44,41,59,60,30,51,76,67,55,62,59,62,47,79,30,71,67,79,70,42,76,40,31,50,41,62,51,25,31,55,49,7,54,50,43,43,53,50,45,50,54,40,47,55,45,42,51,43,47,46,33,44,57,64,22,43,78,48,72,57,99,89,41,83,45,76,35,60,28,52,74,52,53,48,58,35,48,51,50,28,51,51,27,48,49,49,23,50,53,45,18,63,70,35,74,90,35,73,68,25,48,54,48,46,54,48,55,50,51,47,55,48,35,44,74,75,32,76,81,40,62,62,15,48,54,53,51,51,55,68,45,59,36,73,66,32,48,50,39,40,47,48,24,48,52,40,18,39,50,51,44,51,53,52,39,52,36,58,66,54,26,20,54,57,95,41,39,44,46,72,39,52,36,33,65,58,52,44,54,53,51,51,74,72,52,66,92,64,57,80,71,57,46,42,31,45,67,59,28,44,63,64,33,50,72,49,34,70,66,26,49,35,58,58,82,92,69,49,58,70,65,59,91,70,32,53,49,72,79,20,32,43,82,61,74,67,79,70,49,97,84,54,55,58,48,61,35,61,53,53,49,44,72,72,55,64,76,49,69,70,38,48,56,44,43,55,52,52,50,52,51,55,50,48,46,44,46,54,15,52,52,36,39,56,57,40,41,44,82,77,66,92,78,65,82,61,26,90,45,77,47,80,68,47,86,55,73,46,46,71,66,53,50,51,49,54,49,51,55,48,53,53,42,49,76,71,69,55,64,81,78,46,52,60,62,49,47,55,50,47,49,49,50,46,49,56,66,71,57,52,35,59,52,57,46,54,52,52,34,46,47,55,53,44,26,75,74,71,74,53,78,80,65,84,90,48,53,67,66,48,44,71,71,44,54,74,69,50,77,58,90,39,82,87,85,49,71,69,45,42,43,101,84,73,43,61,64,40,52,90,53,29,59,48,37,59,38,50,59,33,36,64,29,46,18,46,42,39,58,66,62,12,47,28,49,49,39,45,49,54,33,51,52,39,30,55,54,37,34,54,49,29,57,72,61,33,61,50,75,83,47,97,80,44,62,66,11,48,50,43,44,52,53,16,50,50,45,13,62,62,28,75,41,39,47,34,36,58,32,48,39,49,52,52,35,49,22,51,14,34,39,63,30,32,105